Protein 4WCT (pdb70)

CATH classification: 3.50.50.60 (+1 more: 3.30.9.10)

Radius of gyration: 37.9 Å; Cα contacts (8 Å, |Δi|>4): 2194; chains: 2; bounding box: 58×52×128 Å

Nearest PDB structures (foldseek):
  4wct-assembly1_A  TM=1.002E+00  e=1.150E-101  Aspergillus fumigatus
  5oc3-assembly2_B  TM=9.997E-01  e=1.080E-97  Aspergillus fumigatus
  5oc2-assembly2_B  TM=9.961E-01  e=3.049E-93  Aspergillus fumigatus
  3dje-assembly1_A  TM=9.618E-01  e=8.757E-66  Aspergillus fumigatus
  3djd-assembly1_A  TM=9.770E-01  e=1.778E-64  Aspergillus fumigatus

Structure (mmCIF, N/CA/C/O backbone):
data_4WCT
#
_entry.id   4WCT
#
_cell.length_a   70.396
_cell.length_b   83.100
_cell.length_c   176.815
_cell.angle_alpha   90.00
_cell.angle_beta   90.00
_cell.angle_gamma   90.00
#
_symmetry.space_group_name_H-M   'P 21 21 21'
#
loop_
_entity.id
_entity.type
_entity.pdbx_description
1 polymer 'Fructosyl amine:oxygen oxidoreductase'
2 non-polymer 'FLAVIN-ADENINE DINUCLEOTIDE'
3 water water
#
loop_
_atom_site.group_PDB
_atom_site.id
_atom_site.type_symbol
_atom_site.label_atom_id
_atom_site.label_alt_id
_atom_site.label_comp_id
_atom_site.label_asym_id
_atom_site.label_entity_id
_atom_site.label_seq_id
_atom_site.pdbx_PDB_ins_code
_atom_site.Cartn_x
_atom_site.Cartn_y
_atom_site.Cartn_z
_atom_site.occupancy
_atom_site.B_iso_or_equiv
_atom_site.auth_seq_id
_atom_site.auth_comp_id
_atom_site.auth_asym_id
_atom_site.auth_atom_id
_atom_site.pdbx_PDB_model_num
ATOM 1 N N . ALA A 1 18 ? -6.974 24.104 -2.562 1.00 78.21 2 ALA A N 1
ATOM 2 C CA . ALA A 1 18 ? -8.177 24.819 -3.075 1.00 86.03 2 ALA A CA 1
ATOM 3 C C . ALA A 1 18 ? -8.981 23.929 -4.030 1.00 79.94 2 ALA A C 1
ATOM 4 O O . ALA A 1 18 ? -10.009 23.373 -3.635 1.00 75.95 2 ALA A O 1
ATOM 6 N N . PRO A 1 19 ? -8.500 23.762 -5.280 1.00 69.34 3 PRO A N 1
ATOM 7 C CA . PRO A 1 19 ? -9.318 23.089 -6.295 1.00 54.35 3 PRO A CA 1
ATOM 8 C C . PRO A 1 19 ? -9.505 21.591 -6.016 1.00 43.79 3 PRO A C 1
ATOM 9 O O . PRO A 1 19 ? -8.725 20.996 -5.268 1.00 47.44 3 PRO A O 1
ATOM 13 N N . SER A 1 20 ? -10.562 21.010 -6.577 1.00 44.69 4 SER A N 1
ATOM 14 C CA . SER A 1 20 ? -10.744 19.561 -6.584 1.00 39.37 4 SER A CA 1
ATOM 15 C C . SER A 1 20 ? -9.457 18.866 -7.044 1.00 43.47 4 SER A C 1
ATOM 16 O O . SER A 1 20 ? -8.696 19.430 -7.835 1.00 35.55 4 SER A O 1
ATOM 19 N N . ILE A 1 21 ? -9.227 17.634 -6.585 1.00 32.01 5 ILE A N 1
ATOM 20 C CA . ILE A 1 21 ? -8.051 16.884 -7.024 1.00 35.75 5 ILE A CA 1
ATOM 21 C C . ILE A 1 21 ? -8.209 16.447 -8.484 1.00 31.56 5 ILE A C 1
ATOM 22 O O . ILE A 1 21 ? -9.186 15.778 -8.848 1.00 31.60 5 ILE A O 1
ATOM 27 N N . LEU A 1 22 ? -7.209 16.756 -9.308 1.00 25.37 6 LEU A N 1
ATOM 28 C CA . LEU A 1 22 ? -7.308 16.461 -10.735 1.00 25.71 6 LEU A CA 1
ATOM 29 C C . LEU A 1 22 ? -7.062 14.970 -10.996 1.00 24.60 6 LEU A C 1
ATOM 30 O O . LEU A 1 22 ? -6.082 14.398 -10.528 1.00 33.78 6 LEU A O 1
ATOM 35 N N . SER A 1 23 ? -7.919 14.398 -11.822 1.00 23.32 7 SER A N 1
ATOM 36 C CA . SER A 1 23 ? -7.766 13.050 -12.328 1.00 25.60 7 SER A CA 1
ATOM 37 C C . SER A 1 23 ? -8.399 12.995 -13.701 1.00 24.40 7 SER A C 1
ATOM 38 O O . SER A 1 23 ? -9.120 13.913 -14.101 1.00 21.32 7 SER A O 1
ATOM 41 N N . THR A 1 24 ? -8.245 11.867 -14.376 1.00 23.89 8 THR A N 1
ATOM 42 C CA . THR A 1 24 ? -8.855 11.696 -15.675 1.00 24.30 8 THR A CA 1
ATOM 43 C C . THR A 1 24 ? -10.375 11.596 -15.618 1.00 25.22 8 THR A C 1
ATOM 44 O O . THR A 1 24 ? -11.055 11.688 -16.643 1.00 22.63 8 THR A O 1
ATOM 48 N N . GLU A 1 25 ? -10.924 11.428 -14.420 1.00 25.34 9 GLU A N 1
ATOM 49 C CA . GLU A 1 25 ? -12.363 11.463 -14.259 1.00 23.94 9 GLU A CA 1
ATOM 50 C C . GLU A 1 25 ? -12.917 12.877 -14.029 1.00 24.27 9 GLU A C 1
ATOM 51 O O . GLU A 1 25 ? -14.136 13.062 -14.057 1.00 25.69 9 GLU A O 1
ATOM 57 N N . SER A 1 26 ? -12.032 13.850 -13.838 1.00 21.57 10 SER A N 1
ATOM 58 C CA . SER A 1 26 ? -12.431 15.246 -13.601 1.00 23.70 10 SER A CA 1
ATOM 59 C C . SER A 1 26 ? -13.133 15.797 -14.848 1.00 20.40 10 SER A C 1
ATOM 60 O O . SER A 1 26 ? -12.598 15.688 -15.960 1.00 20.78 10 SER A O 1
ATOM 63 N N . SER A 1 27 ? -14.258 16.486 -14.660 1.00 20.16 11 SER A N 1
ATOM 64 C CA . SER A 1 27 ? -14.929 17.168 -15.760 1.00 16.97 11 SER A CA 1
ATOM 65 C C . SER A 1 27 ? -14.139 18.420 -16.159 1.00 17.54 11 SER A C 1
ATOM 66 O O . SER A 1 27 ? -13.566 19.109 -15.304 1.00 15.44 11 SER A O 1
ATOM 69 N N . ILE A 1 28 ? -13.928 18.535 -17.471 1.00 14.26 12 ILE A N 1
ATOM 70 C CA . ILE A 1 28 ? -13.214 19.647 -18.066 1.00 13.39 12 ILE A CA 1
ATOM 71 C C . ILE A 1 28 ? -14.071 20.362 -19.095 1.00 13.52 12 ILE A C 1
ATOM 72 O O . ILE A 1 28 ? -14.730 19.712 -19.912 1.00 13.69 12 ILE A O 1
ATOM 77 N N . ILE A 1 29 ? -14.016 21.697 -19.074 1.00 11.28 13 ILE A N 1
ATOM 78 C CA . ILE A 1 29 ? -14.617 22.533 -20.129 1.00 13.93 13 ILE A CA 1
ATOM 79 C C . ILE A 1 29 ? -13.503 23.296 -20.834 1.00 11.80 13 ILE A C 1
ATOM 80 O O . ILE A 1 29 ? -12.573 23.774 -20.188 1.00 12.06 13 ILE A O 1
ATOM 85 N N . VAL A 1 30 ? -13.507 23.213 -22.160 1.00 10.18 14 VAL A N 1
ATOM 86 C CA . VAL A 1 30 ? -12.586 23.995 -22.993 1.00 9.95 14 VAL A CA 1
ATOM 87 C C . VAL A 1 30 ? -13.401 25.026 -23.708 1.00 9.12 14 VAL A C 1
ATOM 88 O O . VAL A 1 30 ? -14.394 24.696 -24.374 1.00 8.70 14 VAL A O 1
ATOM 92 N N . ILE A 1 31 ? -13.063 26.294 -23.488 1.00 9.35 15 ILE A N 1
ATOM 93 C CA . ILE A 1 31 ? -13.731 27.390 -24.139 1.00 9.15 15 ILE A CA 1
ATOM 94 C C . ILE A 1 31 ? -12.917 27.779 -25.377 1.00 9.13 15 ILE A C 1
ATOM 95 O O . ILE A 1 31 ? -11.819 28.350 -25.279 1.00 9.21 15 ILE A O 1
ATOM 100 N N . GLY A 1 32 ? -13.517 27.524 -26.527 1.00 8.82 16 GLY A N 1
ATOM 101 C CA . GLY A 1 32 ? -12.921 27.785 -27.835 1.00 8.06 16 GLY A CA 1
ATOM 102 C C . GLY A 1 32 ? -12.436 26.510 -28.531 1.00 8.82 16 GLY A C 1
ATOM 103 O O . GLY A 1 32 ? -11.486 25.843 -28.077 1.00 9.90 16 GLY A O 1
ATOM 104 N N . ALA A 1 33 ? -13.110 26.177 -29.599 1.00 8.36 17 ALA A N 1
ATOM 105 C CA . ALA A 1 33 ? -12.796 24.994 -30.460 1.00 9.82 17 ALA A CA 1
ATOM 106 C C . ALA A 1 33 ? -12.022 25.443 -31.706 1.00 10.34 17 ALA A C 1
ATOM 107 O O . ALA A 1 33 ? -12.395 25.136 -32.853 1.00 11.96 17 ALA A O 1
ATOM 109 N N . GLY A 1 34 ? -10.977 26.233 -31.473 1.00 10.63 18 GLY A N 1
ATOM 110 C CA . GLY A 1 34 ? -10.100 26.703 -32.554 1.00 10.56 18 GLY A CA 1
ATOM 111 C C . GLY A 1 34 ? -8.808 25.923 -32.624 1.00 9.96 18 GLY A C 1
ATOM 112 O O . GLY A 1 34 ? -8.751 24.727 -32.281 1.00 9.54 18 GLY A O 1
ATOM 113 N N . THR A 1 35 ? -7.751 26.616 -33.021 1.00 8.20 19 THR A N 1
ATOM 114 C CA . THR A 1 35 ? -6.429 26.004 -33.207 1.00 8.47 19 THR A CA 1
ATOM 115 C C . THR A 1 35 ? -5.983 25.271 -31.960 1.00 9.28 19 THR A C 1
ATOM 116 O O . THR A 1 35 ? -5.707 24.055 -31.996 1.00 10.27 19 THR A O 1
ATOM 120 N N . TRP A 1 36 ? -5.996 25.985 -30.836 1.00 7.44 20 TRP A N 1
ATOM 121 C CA . TRP A 1 36 ? -5.478 25.451 -29.594 1.00 6.91 20 TRP A CA 1
ATOM 122 C C . TRP A 1 36 ? -6.487 24.627 -28.799 1.00 7.87 20 TRP A C 1
ATOM 123 O O . TRP A 1 36 ? -6.124 23.604 -28.197 1.00 9.30 20 TRP A O 1
ATOM 134 N N . GLY A 1 37 ? -7.766 24.983 -28.945 1.00 7.76 21 GLY A N 1
ATOM 135 C CA . GLY A 1 37 ? -8.849 24.265 -28.300 1.00 8.59 21 GLY A CA 1
ATOM 136 C C . GLY A 1 37 ? -9.041 22.883 -28.855 1.00 8.77 21 GLY A C 1
ATOM 137 O O . GLY A 1 37 ? -9.183 21.928 -28.088 1.00 9.90 21 GLY A O 1
ATOM 138 N N . CYS A 1 38 ? -8.960 22.729 -30.173 1.00 9.12 22 CYS A N 1
ATOM 139 C CA . CYS A 1 38 ? -9.092 21.404 -30.757 1.00 9.27 22 CYS A CA 1
ATOM 140 C C . CYS A 1 38 ? -7.872 20.570 -30.441 1.00 9.83 22 CYS A C 1
ATOM 141 O O . CYS A 1 38 ? -8.010 19.373 -30.194 1.00 9.80 22 CYS A O 1
ATOM 144 N N . SER A 1 39 ? -6.682 21.176 -30.450 1.00 9.16 23 SER A N 1
ATOM 145 C CA . SER A 1 39 ? -5.482 20.435 -30.085 1.00 8.49 23 SER A CA 1
ATOM 146 C C . SER A 1 39 ? -5.600 19.950 -28.650 1.00 8.95 23 SER A C 1
ATOM 147 O O . SER A 1 39 ? -5.251 18.807 -28.335 1.00 9.83 23 SER A O 1
ATOM 150 N N . THR A 1 40 ? -6.021 20.846 -27.754 1.00 8.38 24 THR A N 1
ATOM 151 C CA . THR A 1 40 ? -6.182 20.504 -26.343 1.00 8.80 24 THR A CA 1
ATOM 152 C C . THR A 1 40 ? -7.206 19.372 -26.159 1.00 8.79 24 THR A C 1
ATOM 153 O O . THR A 1 40 ? -6.921 18.379 -25.477 1.00 9.77 24 THR A O 1
ATOM 157 N N . ALA A 1 41 ? -8.313 19.428 -26.886 1.00 8.46 25 ALA A N 1
ATOM 158 C CA . ALA A 1 41 ? -9.357 18.407 -26.748 1.00 10.29 25 ALA A CA 1
ATOM 159 C C . ALA A 1 41 ? -8.775 17.045 -27.155 1.00 9.86 25 ALA A C 1
ATOM 160 O O . ALA A 1 41 ? -8.990 16.026 -26.487 1.00 9.90 25 ALA A O 1
ATOM 162 N N . LEU A 1 42 ? -8.057 17.031 -28.259 1.00 9.22 26 LEU A N 1
ATOM 163 C CA . LEU A 1 42 ? -7.438 15.796 -28.740 1.00 10.33 26 LEU A CA 1
ATOM 164 C C . LEU A 1 42 ? -6.447 15.219 -27.746 1.00 10.47 26 LEU A C 1
ATOM 165 O O . LEU A 1 42 ? -6.500 14.024 -27.427 1.00 10.71 26 LEU A O 1
ATOM 170 N N . HIS A 1 43 ? -5.569 16.052 -27.207 1.00 9.09 27 HIS A N 1
ATOM 171 C CA . HIS A 1 43 ? -4.565 15.571 -26.255 1.00 9.40 27 HIS A CA 1
ATOM 172 C C . HIS A 1 43 ? -5.193 15.093 -24.947 1.00 11.16 27 HIS A C 1
ATOM 173 O O . HIS A 1 43 ? -4.787 14.054 -24.428 1.00 11.39 27 HIS A O 1
ATOM 180 N N . LEU A 1 44 ? -6.250 15.762 -24.488 1.00 9.79 28 LEU A N 1
ATOM 181 C CA . LEU A 1 44 ? -6.931 15.314 -23.254 1.00 10.66 28 LEU A CA 1
ATOM 182 C C . LEU A 1 44 ? -7.604 13.957 -23.503 1.00 11.83 28 LEU A C 1
ATOM 183 O O . LEU A 1 44 ? -7.440 13.029 -22.701 1.00 12.12 28 LEU A O 1
ATOM 188 N N . ALA A 1 45 ? -8.249 13.808 -24.649 1.00 10.92 29 ALA A N 1
ATOM 189 C CA . ALA A 1 45 ? -8.824 12.499 -25.009 1.00 11.92 29 ALA A CA 1
ATOM 190 C C . ALA A 1 45 ? -7.787 11.390 -25.076 1.00 12.44 29 ALA A C 1
ATOM 191 O O . ALA A 1 45 ? -7.992 10.276 -24.541 1.00 12.23 29 ALA A O 1
ATOM 193 N N . ARG A 1 46 ? -6.653 11.669 -25.690 1.00 11.89 30 ARG A N 1
ATOM 194 C CA . ARG A 1 46 ? -5.587 10.673 -25.785 1.00 12.86 30 ARG A CA 1
ATOM 195 C C . ARG A 1 46 ? -5.045 10.300 -24.413 1.00 13.27 30 ARG A C 1
ATOM 196 O O . ARG A 1 46 ? -4.580 9.175 -24.227 1.00 16.23 30 ARG A O 1
ATOM 204 N N . ARG A 1 47 ? -5.040 11.248 -23.485 1.00 13.46 31 ARG A N 1
ATOM 205 C CA . ARG A 1 47 ? -4.552 11.016 -22.132 1.00 13.51 31 ARG A CA 1
ATOM 206 C C . ARG A 1 47 ? -5.580 10.307 -21.251 1.00 16.58 31 ARG A C 1
ATOM 207 O O . ARG A 1 47 ? -5.293 10.041 -20.078 1.00 17.83 31 ARG A O 1
ATOM 215 N N . GLY A 1 48 ? -6.770 10.081 -21.783 1.00 13.90 32 GLY A N 1
ATOM 216 C CA . GLY A 1 48 ? -7.797 9.277 -21.106 1.00 16.52 32 GLY A CA 1
ATOM 217 C C . GLY A 1 48 ? -8.794 10.080 -20.280 1.00 16.06 32 GLY A C 1
ATOM 218 O O . GLY A 1 48 ? -9.456 9.534 -19.374 1.00 16.89 32 GLY A O 1
ATOM 219 N N . TYR A 1 49 ? -8.843 11.397 -20.500 1.00 15.54 33 TYR A N 1
ATOM 220 C CA . TYR A 1 49 ? -9.852 12.220 -19.872 1.00 15.08 33 TYR A CA 1
ATOM 221 C C . TYR A 1 49 ? -11.184 11.974 -20.527 1.00 16.52 33 TYR A C 1
ATOM 222 O O . TYR A 1 49 ? -11.357 12.221 -21.721 1.00 18.62 33 TYR A O 1
ATOM 231 N N . LYS A 1 50 ? -12.121 11.427 -19.758 1.00 15.97 34 LYS A N 1
ATOM 232 C CA . LYS A 1 50 ? -13.355 10.883 -20.286 1.00 20.08 34 LYS A CA 1
ATOM 233 C C . LYS A 1 50 ? -14.488 11.883 -20.341 1.00 17.72 34 LYS A C 1
ATOM 234 O O . LYS A 1 50 ? -15.475 11.646 -21.017 1.00 20.09 34 LYS A O 1
ATOM 240 N N . ASP A 1 51 ? -14.319 13.033 -19.690 1.00 16.60 35 ASP A N 1
ATOM 241 C CA . ASP A 1 51 ? -15.414 13.999 -19.543 1.00 15.32 35 ASP A CA 1
ATOM 242 C C . ASP A 1 51 ? -14.967 15.390 -19.939 1.00 15.04 35 ASP A C 1
ATOM 243 O O . ASP A 1 51 ? -14.578 16.205 -19.096 1.00 15.84 35 ASP A O 1
ATOM 248 N N . VAL A 1 52 ? -14.866 15.582 -21.249 1.00 13.07 36 VAL A N 1
ATOM 249 C CA . VAL A 1 52 ? -14.402 16.873 -21.784 1.00 13.26 36 VAL A CA 1
ATOM 250 C C . VAL A 1 52 ? -15.502 17.443 -22.667 1.00 11.29 36 VAL A C 1
ATOM 251 O O . VAL A 1 52 ? -16.014 16.766 -23.561 1.00 12.79 36 VAL A O 1
ATOM 255 N N . THR A 1 53 ? -15.809 18.731 -22.474 1.00 11.32 37 THR A N 1
ATOM 256 C CA . THR A 1 53 ? -16.806 19.436 -23.252 1.00 11.11 37 THR A CA 1
ATOM 257 C C . THR A 1 53 ? -16.161 20.718 -23.787 1.00 12.33 37 THR A C 1
ATOM 258 O O . THR A 1 53 ? -15.552 21.435 -23.018 1.00 13.07 37 THR A O 1
ATOM 262 N N . VAL A 1 54 ? -16.278 20.926 -25.100 1.00 10.24 38 VAL A N 1
ATOM 263 C CA . VAL A 1 54 ? -15.727 22.080 -25.779 1.00 10.17 38 VAL A CA 1
ATOM 264 C C . VAL A 1 54 ? -16.847 22.984 -26.253 1.00 11.32 38 VAL A C 1
ATOM 265 O O . VAL A 1 54 ? -17.792 22.512 -26.872 1.00 12.55 38 VAL A O 1
ATOM 269 N N . LEU A 1 55 ? -16.780 24.261 -25.883 1.00 9.59 39 LEU A N 1
ATOM 270 C CA . LEU A 1 55 ? -17.820 25.225 -26.229 1.00 9.81 39 LEU A CA 1
ATOM 271 C C . LEU A 1 55 ? -17.298 26.226 -27.270 1.00 10.09 39 LEU A C 1
ATOM 272 O O . LEU A 1 55 ? -16.220 26.770 -27.087 1.00 11.90 39 LEU A O 1
ATOM 277 N N . ASP A 1 56 ? -18.072 26.485 -28.309 1.00 9.12 40 ASP A N 1
ATOM 278 C CA . ASP A 1 56 ? -17.709 27.543 -29.292 1.00 8.74 40 ASP A CA 1
ATOM 279 C C . ASP A 1 56 ? -18.972 28.138 -29.858 1.00 8.59 40 ASP A C 1
ATOM 280 O O . ASP A 1 56 ? -19.908 27.404 -30.168 1.00 9.73 40 ASP A O 1
ATOM 285 N N . PRO A 1 57 ? -18.951 29.426 -30.188 1.00 9.16 41 PRO A N 1
ATOM 286 C CA . PRO A 1 57 ? -20.123 30.002 -30.831 1.00 9.14 41 PRO A CA 1
ATOM 287 C C . PRO A 1 57 ? -20.358 29.520 -32.251 1.00 11.14 41 PRO A C 1
ATOM 288 O O . PRO A 1 57 ? -21.442 29.747 -32.811 1.00 12.31 41 PRO A O 1
ATOM 292 N N . HIS A 1 58 ? -19.350 28.893 -32.849 1.00 10.57 42 HIS A N 1
ATOM 293 C CA . HIS A 1 58 ? -19.453 28.444 -34.216 1.00 10.91 42 HIS A CA 1
ATOM 294 C C . HIS A 1 58 ? -19.043 26.985 -34.321 1.00 10.59 42 HIS A C 1
ATOM 295 O O . HIS A 1 58 ? -18.091 26.556 -33.689 1.00 11.23 42 HIS A O 1
ATOM 302 N N . PRO A 1 59 ? -19.641 26.276 -35.263 1.00 11.95 43 PRO A N 1
ATOM 303 C CA . PRO A 1 59 ? -19.150 24.942 -35.577 1.00 15.03 43 PRO A CA 1
ATOM 304 C C . PRO A 1 59 ? -17.786 24.941 -36.229 1.00 14.45 43 PRO A C 1
ATOM 305 O O . PRO A 1 59 ? -17.404 25.941 -36.844 1.00 12.71 43 PRO A O 1
ATOM 309 N N . VAL A 1 60 ? -17.008 23.898 -35.952 1.00 11.84 44 VAL A N 1
ATOM 310 C CA . VAL A 1 60 ? -15.656 23.758 -36.516 1.00 12.14 44 VAL A CA 1
ATOM 311 C C . VAL A 1 60 ? -15.782 23.501 -38.011 1.00 12.47 44 VAL A C 1
ATOM 312 O O . VAL A 1 60 ? -16.598 22.672 -38.421 1.00 12.67 44 VAL A O 1
ATOM 316 N N . PRO A 1 61 ? -15.022 24.225 -38.856 1.00 11.51 45 PRO A N 1
ATOM 317 C CA . PRO A 1 61 ? -14.043 25.256 -38.526 1.00 11.77 45 PRO A CA 1
ATOM 318 C C . PRO A 1 61 ? -14.705 26.610 -38.342 1.00 9.49 45 PRO A C 1
ATOM 319 O O . PRO A 1 61 ? -15.508 27.044 -39.166 1.00 10.23 45 PRO A O 1
ATOM 323 N N . SER A 1 62 ? -14.467 27.225 -37.201 1.00 9.29 46 SER A N 1
ATOM 324 C CA . SER A 1 62 ? -15.093 28.517 -36.932 1.00 8.84 46 SER A CA 1
ATOM 325 C C . SER A 1 62 ? -14.649 29.552 -37.967 1.00 8.44 46 SER A C 1
ATOM 326 O O . SER A 1 62 ? -13.458 29.723 -38.192 1.00 9.81 46 SER A O 1
ATOM 329 N N . PRO A 1 63 ? -15.578 30.358 -38.478 1.00 9.19 47 PRO A N 1
ATOM 330 C CA . PRO A 1 63 ? -15.209 31.448 -39.398 1.00 9.44 47 PRO A CA 1
ATOM 331 C C . PRO A 1 63 ? -14.321 32.507 -38.767 1.00 9.31 47 PRO A C 1
ATOM 332 O O . PRO A 1 63 ? -13.587 33.203 -39.485 1.00 10.79 47 PRO A O 1
ATOM 336 N N . ILE A 1 64 ? -14.362 32.625 -37.450 1.00 9.40 48 ILE A N 1
ATOM 337 C CA . ILE A 1 64 ? -13.454 33.581 -36.763 1.00 8.95 48 ILE A CA 1
ATOM 338 C C . ILE A 1 64 ? -12.158 32.984 -36.162 1.00 8.38 48 ILE A C 1
ATOM 339 O O . ILE A 1 64 ? -11.334 33.717 -35.600 1.00 10.00 48 ILE A O 1
ATOM 344 N N . ALA A 1 65 ? -11.918 31.687 -36.342 1.00 7.18 49 ALA A N 1
ATOM 345 C CA . ALA A 1 65 ? -10.686 31.108 -35.851 1.00 7.68 49 ALA A CA 1
ATOM 346 C C . ALA A 1 65 ? -9.562 31.574 -36.760 1.00 7.03 49 ALA A C 1
ATOM 347 O O . ALA A 1 65 ? -9.653 31.464 -37.993 1.00 8.69 49 ALA A O 1
ATOM 349 N N . ALA A 1 66 ? -8.480 32.036 -36.141 1.00 7.48 50 ALA A N 1
ATOM 350 C CA . ALA A 1 66 ? -7.265 32.413 -36.894 1.00 8.09 50 ALA A CA 1
ATOM 351 C C . ALA A 1 66 ? -6.682 31.172 -37.568 1.00 8.10 50 ALA A C 1
ATOM 352 O O . ALA A 1 66 ? -6.116 31.272 -38.659 1.00 9.56 50 ALA A O 1
ATOM 354 N N . GLY A 1 67 ? -6.913 30.000 -36.974 1.00 8.38 51 GLY A N 1
ATOM 355 C CA . GLY A 1 67 ? -6.480 28.746 -37.599 1.00 9.35 51 GLY A CA 1
ATOM 356 C C . GLY A 1 67 ? -7.305 28.305 -38.793 1.00 11.22 51 GLY A C 1
ATOM 357 O O . GLY A 1 67 ? -6.937 27.351 -39.469 1.00 10.78 51 GLY A O 1
ATOM 358 N N . ASN A 1 68 ? -8.422 28.978 -39.085 1.00 8.63 52 ASN A N 1
ATOM 359 C CA . ASN A 1 68 ? -9.252 28.569 -40.218 1.00 7.85 52 ASN A CA 1
ATOM 360 C C . ASN A 1 68 ? -8.752 29.250 -41.481 1.00 8.49 52 ASN A C 1
ATOM 361 O O . ASN A 1 68 ? -9.249 30.310 -41.860 1.00 9.49 52 ASN A O 1
ATOM 366 N N . ASP A 1 69 ? -7.705 28.654 -42.050 1.00 9.03 53 ASP A N 1
ATOM 367 C CA . ASP A 1 69 ? -6.991 29.239 -43.156 1.00 10.46 53 ASP A CA 1
ATOM 368 C C . ASP A 1 69 ? -6.472 28.079 -44.001 1.00 9.96 53 ASP A C 1
ATOM 369 O O . ASP A 1 69 ? -5.983 27.067 -43.463 1.00 11.32 53 ASP A O 1
ATOM 374 N N . ILE A 1 70 ? -6.488 28.252 -45.318 1.00 9.53 54 ILE A N 1
ATOM 375 C CA . ILE A 1 70 ? -5.988 27.201 -46.208 1.00 9.48 54 ILE A CA 1
ATOM 376 C C . ILE A 1 70 ? -4.485 26.953 -46.078 1.00 9.59 54 ILE A C 1
ATOM 377 O O . ILE A 1 70 ? -3.992 25.870 -46.377 1.00 9.39 54 ILE A O 1
ATOM 382 N N . ASN A 1 71 ? -3.756 27.892 -45.499 1.00 7.80 55 ASN A N 1
ATOM 383 C CA . ASN A 1 71 ? -2.369 27.642 -45.204 1.00 7.90 55 ASN A CA 1
ATOM 384 C C . ASN A 1 71 ? -1.858 28.563 -44.119 1.00 8.91 55 ASN A C 1
ATOM 385 O O . ASN A 1 71 ? -2.415 29.657 -43.918 1.00 9.54 55 ASN A O 1
ATOM 390 N N . LYS A 1 72 ? -0.809 28.111 -43.449 1.00 7.19 56 LYS A N 1
ATOM 391 C CA . LYS A 1 72 ? -0.011 28.907 -42.511 1.00 7.50 56 LYS A CA 1
ATOM 392 C C . LYS A 1 72 ? 1.439 28.427 -42.636 1.00 8.18 56 LYS A C 1
ATOM 393 O O . LYS A 1 72 ? 1.726 27.322 -43.129 1.00 7.80 56 LYS A O 1
ATOM 399 N N . ILE A 1 73 ? 2.347 29.264 -42.168 1.00 7.99 57 ILE A N 1
ATOM 400 C CA . ILE A 1 73 ? 3.781 28.966 -42.185 1.00 8.01 57 ILE A CA 1
ATOM 401 C C . ILE A 1 73 ? 4.145 28.126 -40.975 1.00 8.24 57 ILE A C 1
ATOM 402 O O . ILE A 1 73 ? 3.698 28.410 -39.870 1.00 7.65 57 ILE A O 1
ATOM 407 N N . MET A 1 74 ? 4.957 27.091 -41.190 1.00 9.16 58 MET A N 1
ATOM 408 C CA . MET A 1 74 ? 5.615 26.326 -40.132 1.00 9.52 58 MET A CA 1
ATOM 409 C C . MET A 1 74 ? 7.134 26.516 -40.302 1.00 10.60 58 MET A C 1
ATOM 410 O O . MET A 1 74 ? 7.683 26.310 -41.382 1.00 10.07 58 MET A O 1
ATOM 415 N N . GLU A 1 75 ? 7.812 26.844 -39.211 1.00 11.19 59 GLU A N 1
ATOM 416 C CA . GLU A 1 75 ? 9.267 26.930 -39.223 1.00 13.32 59 GLU A CA 1
ATOM 417 C C . GLU A 1 75 ? 9.799 26.558 -37.857 1.00 13.17 59 GLU A C 1
ATOM 418 O O . GLU A 1 75 ? 9.309 27.037 -36.826 1.00 13.46 59 GLU A O 1
ATOM 424 N N . HIS A 1 76 ? 10.861 25.772 -37.862 1.00 12.02 60 HIS A N 1
ATOM 425 C CA . HIS A 1 76 ? 11.612 25.464 -36.673 1.00 12.22 60 HIS A CA 1
ATOM 426 C C . HIS A 1 76 ? 13.100 25.794 -36.917 1.00 14.94 60 HIS A C 1
ATOM 427 O O . HIS A 1 76 ? 13.696 25.328 -37.891 1.00 16.96 60 HIS A O 1
ATOM 434 N N . SER A 1 77 ? 13.705 26.512 -35.977 1.00 13.21 61 SER A N 1
ATOM 435 C CA . SER A 1 77 ? 15.143 26.811 -36.016 1.00 16.79 61 SER A CA 1
ATOM 436 C C . SER A 1 77 ? 15.794 26.439 -34.685 1.00 18.87 61 SER A C 1
ATOM 437 O O . SER A 1 77 ? 15.304 26.787 -33.615 1.00 18.77 61 SER A O 1
ATOM 440 N N . GLU A 1 78 ? 16.864 25.659 -34.764 1.00 17.10 62 GLU A N 1
ATOM 441 C CA . GLU A 1 78 ? 17.712 25.461 -33.605 1.00 19.30 62 GLU A CA 1
ATOM 442 C C . GLU A 1 78 ? 18.652 26.678 -33.488 1.00 18.45 62 GLU A C 1
ATOM 443 O O . GLU A 1 78 ? 19.118 27.229 -34.489 1.00 20.86 62 GLU A O 1
ATOM 449 N N . LEU A 1 79 ? 18.946 27.065 -32.261 1.00 17.64 63 LEU A N 1
ATOM 450 C CA . LEU A 1 79 ? 19.675 28.284 -31.993 1.00 21.21 63 LEU A CA 1
ATOM 451 C C . LEU A 1 79 ? 21.062 27.897 -31.489 1.00 20.34 63 LEU A C 1
ATOM 452 O O . LEU A 1 79 ? 21.211 26.864 -30.833 1.00 23.54 63 LEU A O 1
ATOM 457 N N . LYS A 1 80 ? 22.071 28.684 -31.853 1.00 19.53 64 LYS A N 1
ATOM 458 C CA . LYS A 1 80 ? 23.429 28.448 -31.360 1.00 24.63 64 LYS A CA 1
ATOM 459 C C . LYS A 1 80 ? 23.518 28.813 -29.863 1.00 24.00 64 LYS A C 1
ATOM 460 O O . LYS A 1 80 ? 22.988 29.837 -29.435 1.00 24.39 64 LYS A O 1
ATOM 466 N N . ASP A 1 81 ? 24.370 28.120 -29.118 1.00 39.57 65 ASP A N 1
ATOM 467 C CA . ASP A 1 81 ? 24.720 28.589 -27.763 1.00 41.79 65 ASP A CA 1
ATOM 468 C C . ASP A 1 81 ? 25.187 30.043 -27.775 1.00 41.67 65 ASP A C 1
ATOM 469 O O . ASP A 1 81 ? 26.077 30.407 -28.547 1.00 43.16 65 ASP A O 1
ATOM 474 N N . GLY A 1 82 ? 24.588 30.870 -26.921 1.00 34.95 66 GLY A N 1
ATOM 475 C CA . GLY A 1 82 ? 25.033 32.261 -26.752 1.00 33.77 66 GLY A CA 1
ATOM 476 C C . GLY A 1 82 ? 24.228 33.221 -27.601 1.00 34.53 66 GLY A C 1
ATOM 477 O O . GLY A 1 82 ? 24.230 34.445 -27.374 1.00 29.67 66 GLY A O 1
ATOM 478 N N . SER A 1 83 ? 23.473 32.655 -28.540 1.00 29.57 67 SER A N 1
ATOM 479 C CA . SER A 1 83 ? 22.652 33.444 -29.437 1.00 34.45 67 SER A CA 1
ATOM 480 C C . SER A 1 83 ? 21.181 33.317 -29.072 1.00 26.56 67 SER A C 1
ATOM 481 O O . SER A 1 83 ? 20.333 33.903 -29.743 1.00 28.53 67 SER A O 1
ATOM 484 N N . SER A 1 84 ? 20.878 32.438 -28.120 1.00 27.29 68 SER A N 1
ATOM 485 C CA . SER A 1 84 ? 19.520 32.324 -27.576 1.00 25.55 68 SER A CA 1
ATOM 486 C C . SER A 1 84 ? 19.330 33.174 -26.315 1.00 24.75 68 SER A C 1
ATOM 487 O O . SER A 1 84 ? 20.294 33.509 -25.622 1.00 21.14 68 SER A O 1
ATOM 490 N N . ASP A 1 85 ? 18.111 33.659 -26.103 1.00 22.27 69 ASP A N 1
ATOM 491 C CA . ASP A 1 85 ? 17.712 34.020 -24.756 1.00 22.13 69 ASP A CA 1
ATOM 492 C C . ASP A 1 85 ? 16.590 33.100 -24.304 1.00 21.25 69 ASP A C 1
ATOM 493 O O . ASP A 1 85 ? 16.194 32.198 -25.054 1.00 17.25 69 ASP A O 1
ATOM 498 N N . PRO A 1 86 ? 16.259 33.146 -23.014 1.00 19.64 70 PRO A N 1
ATOM 499 C CA . PRO A 1 86 ? 15.297 32.157 -22.557 1.00 17.96 70 PRO A CA 1
ATOM 500 C C . PRO A 1 86 ? 13.998 32.135 -23.383 1.00 16.03 70 PRO A C 1
ATOM 501 O O . PRO A 1 86 ? 13.384 31.067 -23.530 1.00 15.09 70 PRO A O 1
ATOM 505 N N . ARG A 1 87 ? 13.550 33.306 -23.832 1.00 14.65 71 ARG A N 1
ATOM 506 C CA . ARG A 1 87 ? 12.332 33.394 -24.614 1.00 14.72 71 ARG A CA 1
ATOM 507 C C . ARG A 1 87 ? 12.460 32.680 -25.966 1.00 13.47 71 ARG A C 1
ATOM 508 O O . ARG A 1 87 ? 11.567 31.923 -26.368 1.00 13.83 71 ARG A O 1
ATOM 516 N N . SER A 1 88 ? 13.530 32.937 -26.698 1.00 12.77 72 SER A N 1
ATOM 517 C CA . SER A 1 88 ? 13.715 32.266 -27.981 1.00 15.58 72 SER A CA 1
ATOM 518 C C . SER A 1 88 ? 14.027 30.775 -27.820 1.00 16.44 72 SER A C 1
ATOM 519 O O . SER A 1 88 ? 13.649 29.946 -28.669 1.00 13.78 72 SER A O 1
ATOM 522 N N . ALA A 1 89 ? 14.713 30.410 -26.740 1.00 12.98 73 ALA A N 1
ATOM 523 C CA . ALA A 1 89 ? 14.904 29.014 -26.420 1.00 13.63 73 ALA A CA 1
ATOM 524 C C . ALA A 1 89 ? 13.603 28.282 -26.132 1.00 13.20 73 ALA A C 1
ATOM 525 O O . ALA A 1 89 ? 13.423 27.129 -26.573 1.00 14.07 73 ALA A O 1
ATOM 527 N N . ALA A 1 90 ? 12.694 28.923 -25.398 1.00 11.26 74 ALA A N 1
ATOM 528 C CA . ALA A 1 90 ? 11.371 28.378 -25.231 1.00 11.06 74 ALA A CA 1
ATOM 529 C C . ALA A 1 90 ? 10.646 28.228 -26.570 1.00 10.74 74 ALA A C 1
ATOM 530 O O . ALA A 1 90 ? 10.008 27.219 -26.831 1.00 11.36 74 ALA A O 1
ATOM 532 N N . PHE A 1 91 ? 10.723 29.243 -27.421 1.00 10.96 75 PHE A N 1
ATOM 533 C CA . PHE A 1 91 ? 10.047 29.154 -28.704 1.00 12.32 75 PHE A CA 1
ATOM 534 C C . PHE A 1 91 ? 10.552 27.957 -29.518 1.00 10.28 75 PHE A C 1
ATOM 535 O O . PHE A 1 91 ? 9.751 27.213 -30.103 1.00 9.84 75 PHE A O 1
ATOM 543 N N . SER A 1 92 ? 11.864 27.748 -29.511 1.00 10.75 76 SER A N 1
ATOM 544 C CA A SER A 1 92 ? 12.470 26.640 -30.241 0.50 12.65 76 SER A CA 1
ATOM 545 C CA B SER A 1 92 ? 12.500 26.649 -30.230 0.50 11.51 76 SER A CA 1
ATOM 546 C C . SER A 1 92 ? 12.063 25.306 -29.643 1.00 11.07 76 SER A C 1
ATOM 547 O O . SER A 1 92 ? 11.922 24.319 -30.367 1.00 9.96 76 SER A O 1
ATOM 552 N N . THR A 1 93 ? 11.827 25.285 -28.331 1.00 9.62 77 THR A N 1
ATOM 553 C CA . THR A 1 93 ? 11.267 24.081 -27.687 1.00 10.92 77 THR A CA 1
ATOM 554 C C . THR A 1 93 ? 9.863 23.756 -28.205 1.00 11.75 77 THR A C 1
ATOM 555 O O . THR A 1 93 ? 9.578 22.606 -28.606 1.00 11.31 77 THR A O 1
ATOM 559 N N . PHE A 1 94 ? 9.027 24.786 -28.314 1.00 9.68 78 PHE A N 1
ATOM 560 C CA . PHE A 1 94 ? 7.690 24.615 -28.911 1.00 9.42 78 PHE A CA 1
ATOM 561 C C . PHE A 1 94 ? 7.787 24.130 -30.356 1.00 9.18 78 PHE A C 1
ATOM 562 O O . PHE A 1 94 ? 7.141 23.148 -30.728 1.00 10.70 78 PHE A O 1
ATOM 570 N N . THR A 1 95 ? 8.575 24.809 -31.179 1.00 9.09 79 THR A N 1
ATOM 571 C CA . THR A 1 95 ? 8.634 24.443 -32.624 1.00 8.73 79 THR A CA 1
ATOM 572 C C . THR A 1 95 ? 9.352 23.129 -32.912 1.00 10.17 79 THR A C 1
ATOM 573 O O . THR A 1 95 ? 9.038 22.450 -33.872 1.00 10.69 79 THR A O 1
ATOM 577 N N . ARG A 1 96 ? 10.292 22.761 -32.060 1.00 9.70 80 ARG A N 1
ATOM 578 C CA . ARG A 1 96 ? 10.943 21.469 -32.193 1.00 9.44 80 ARG A CA 1
ATOM 579 C C . ARG A 1 96 ? 9.924 20.364 -32.074 1.00 10.64 80 ARG A C 1
ATOM 580 O O . ARG A 1 96 ? 9.899 19.415 -32.888 1.00 11.16 80 ARG A O 1
ATOM 588 N N . ALA A 1 97 ? 9.132 20.435 -31.014 1.00 9.15 81 ALA A N 1
ATOM 589 C CA . ALA A 1 97 ? 8.075 19.454 -30.789 1.00 11.59 81 ALA A CA 1
ATOM 590 C C . ALA A 1 97 ? 7.061 19.476 -31.930 1.00 11.45 81 ALA A C 1
ATOM 591 O O . ALA A 1 97 ? 6.571 18.429 -32.388 1.00 10.71 81 ALA A O 1
ATOM 593 N N . ALA A 1 98 ? 6.712 20.672 -32.381 1.00 9.87 82 ALA A N 1
ATOM 594 C CA . ALA A 1 98 ? 5.705 20.791 -33.415 1.00 8.98 82 ALA A CA 1
ATOM 595 C C . ALA A 1 98 ? 6.210 20.144 -34.692 1.00 9.07 82 ALA A C 1
ATOM 596 O O . ALA A 1 98 ? 5.456 19.451 -35.368 1.00 10.35 82 ALA A O 1
ATOM 598 N N . LEU A 1 99 ? 7.458 20.418 -35.064 1.00 10.40 83 LEU A N 1
ATOM 599 C CA . LEU A 1 99 ? 7.998 19.889 -36.306 1.00 9.93 83 LEU A CA 1
ATOM 600 C C . LEU A 1 99 ? 7.943 18.362 -36.273 1.00 10.20 83 LEU A C 1
ATOM 601 O O . LEU A 1 99 ? 7.585 17.699 -37.257 1.00 10.86 83 LEU A O 1
ATOM 606 N N . LYS A 1 100 ? 8.427 17.800 -35.182 1.00 10.56 84 LYS A N 1
ATOM 607 C CA . LYS A 1 100 ? 8.453 16.343 -35.033 1.00 13.65 84 LYS A CA 1
ATOM 608 C C . LYS A 1 100 ? 7.070 15.754 -35.222 1.00 12.44 84 LYS A C 1
ATOM 609 O O . LYS A 1 100 ? 6.874 14.753 -35.920 1.00 12.89 84 LYS A O 1
ATOM 615 N N . ALA A 1 101 ? 6.072 16.398 -34.647 1.00 10.45 85 ALA A N 1
ATOM 616 C CA . ALA A 1 101 ? 4.705 15.921 -34.738 1.00 9.27 85 ALA A CA 1
ATOM 617 C C . ALA A 1 101 ? 4.046 16.131 -36.107 1.00 9.93 85 ALA A C 1
ATOM 618 O O . ALA A 1 101 ? 3.324 15.261 -36.564 1.00 10.14 85 ALA A O 1
ATOM 620 N N . TRP A 1 102 ? 4.359 17.221 -36.806 1.00 8.17 86 TRP A N 1
ATOM 621 C CA . TRP A 1 102 ? 3.870 17.435 -38.145 1.00 7.98 86 TRP A CA 1
ATOM 622 C C . TRP A 1 102 ? 4.363 16.336 -39.060 1.00 9.02 86 TRP A C 1
ATOM 623 O O . TRP A 1 102 ? 3.765 16.097 -40.109 1.00 10.57 86 TRP A O 1
ATOM 634 N N . LYS A 1 103 ? 5.519 15.750 -38.731 1.00 9.66 87 LYS A N 1
ATOM 635 C CA . LYS A 1 103 ? 6.106 14.755 -39.596 1.00 9.55 87 LYS A CA 1
ATOM 636 C C . LYS A 1 103 ? 5.650 13.354 -39.212 1.00 11.62 87 LYS A C 1
ATOM 637 O O . LYS A 1 103 ? 6.010 12.378 -39.905 1.00 11.93 87 LYS A O 1
ATOM 643 N N . THR A 1 104 ? 4.942 13.204 -38.091 1.00 10.01 88 THR A N 1
ATOM 644 C CA A THR A 1 104 ? 4.715 11.870 -37.518 0.50 13.75 88 THR A CA 1
ATOM 645 C CA B THR A 1 104 ? 4.686 11.866 -37.601 0.50 11.35 88 THR A CA 1
ATOM 646 C C . THR A 1 104 ? 3.263 11.573 -37.112 1.00 11.75 88 THR A C 1
ATOM 647 O O . THR A 1 104 ? 2.770 10.452 -37.278 1.00 11.88 88 THR A O 1
ATOM 654 N N . ASP A 1 105 ? 2.610 12.521 -36.449 1.00 8.88 89 ASP A N 1
ATOM 655 C CA . ASP A 1 105 ? 1.291 12.237 -35.848 1.00 10.02 89 ASP A CA 1
ATOM 656 C C . ASP A 1 105 ? 0.257 12.036 -36.946 1.00 9.56 89 ASP A C 1
ATOM 657 O O . ASP A 1 105 ? 0.039 12.946 -37.764 1.00 8.84 89 ASP A O 1
ATOM 662 N N . PRO A 1 106 ? -0.436 10.875 -36.970 1.00 9.54 90 PRO A N 1
ATOM 663 C CA . PRO A 1 106 ? -1.351 10.601 -38.078 1.00 9.27 90 PRO A CA 1
ATOM 664 C C . PRO A 1 106 ? -2.471 11.648 -38.282 1.00 8.13 90 PRO A C 1
ATOM 665 O O . PRO A 1 106 ? -2.932 11.846 -39.402 1.00 9.43 90 PRO A O 1
ATOM 669 N N . VAL A 1 107 ? -2.843 12.357 -37.233 1.00 8.18 91 VAL A N 1
ATOM 670 C CA . VAL A 1 107 ? -3.886 13.345 -37.340 1.00 9.74 91 VAL A CA 1
ATOM 671 C C . VAL A 1 107 ? -3.386 14.582 -38.100 1.00 8.66 91 VAL A C 1
ATOM 672 O O . VAL A 1 107 ? -4.166 15.269 -38.768 1.00 9.03 91 VAL A O 1
ATOM 676 N N . PHE A 1 108 ? -2.088 14.873 -37.985 1.00 7.92 92 PHE A N 1
ATOM 677 C CA . PHE A 1 108 ? -1.532 16.133 -38.522 1.00 8.78 92 PHE A CA 1
ATOM 678 C C . PHE A 1 108 ? -0.634 15.965 -39.751 1.00 9.43 92 PHE A C 1
ATOM 679 O O . PHE A 1 108 ? -0.506 16.856 -40.577 1.00 8.59 92 PHE A O 1
ATOM 687 N N . GLN A 1 109 ? 0.043 14.837 -39.814 1.00 8.16 93 GLN A N 1
ATOM 688 C CA . GLN A 1 109 ? 1.061 14.587 -40.834 1.00 9.49 93 GLN A CA 1
ATOM 689 C C . GLN A 1 109 ? 0.637 14.761 -42.291 1.00 8.59 93 GLN A C 1
ATOM 690 O O . GLN A 1 109 ? 1.435 15.278 -43.094 1.00 9.82 93 GLN A O 1
ATOM 696 N N . PRO A 1 110 ? -0.632 14.494 -42.626 1.00 8.43 94 PRO A N 1
ATOM 697 C CA . PRO A 1 110 ? -1.019 14.689 -44.019 1.00 8.84 94 PRO A CA 1
ATOM 698 C C . PRO A 1 110 ? -1.036 16.141 -44.462 1.00 8.42 94 PRO A C 1
ATOM 699 O O . PRO A 1 110 ? -1.133 16.415 -45.670 1.00 10.60 94 PRO A O 1
ATOM 703 N N . TYR A 1 111 ? -0.999 17.053 -43.487 1.00 8.38 95 TYR A N 1
ATOM 704 C CA . TYR A 1 111 ? -1.274 18.467 -43.745 1.00 8.46 95 TYR A CA 1
ATOM 705 C C . TYR A 1 111 ? -0.020 19.345 -43.674 1.00 10.92 95 TYR A C 1
ATOM 706 O O . TYR A 1 111 ? -0.108 20.571 -43.827 1.00 12.56 95 TYR A O 1
ATOM 715 N N . PHE A 1 112 ? 1.154 18.737 -43.494 1.00 8.63 96 PHE A N 1
ATOM 716 C CA . PHE A 1 112 ? 2.422 19.488 -43.495 1.00 9.06 96 PHE A CA 1
ATOM 717 C C . PHE A 1 112 ? 3.187 19.277 -44.765 1.00 9.66 96 PHE A C 1
ATOM 718 O O . PHE A 1 112 ? 3.276 18.146 -45.247 1.00 9.88 96 PHE A O 1
ATOM 726 N N . HIS A 1 113 ? 3.588 20.389 -45.386 1.00 8.28 97 HIS A N 1
ATOM 727 C CA . HIS A 1 113 ? 4.326 20.368 -46.646 1.00 10.90 97 HIS A CA 1
ATOM 728 C C . HIS A 1 113 ? 5.686 21.014 -46.488 1.00 8.20 97 HIS A C 1
ATOM 729 O O . HIS A 1 113 ? 5.774 22.243 -46.331 1.00 8.86 97 HIS A O 1
ATOM 736 N N . GLU A 1 114 ? 6.744 20.186 -46.381 1.00 8.95 98 GLU A N 1
ATOM 737 C CA . GLU A 1 114 ? 8.052 20.673 -45.964 1.00 9.45 98 GLU A CA 1
ATOM 738 C C . GLU A 1 114 ? 8.777 21.244 -47.181 1.00 11.46 98 GLU A C 1
ATOM 739 O O . GLU A 1 114 ? 9.767 20.688 -47.661 1.00 11.27 98 GLU A O 1
ATOM 745 N N . THR A 1 115 ? 8.274 22.376 -47.662 1.00 8.78 99 THR A N 1
ATOM 746 C CA . THR A 1 115 ? 8.741 22.942 -48.912 1.00 8.42 99 THR A CA 1
ATOM 747 C C . THR A 1 115 ? 9.853 23.995 -48.733 1.00 8.43 99 THR A C 1
ATOM 748 O O . THR A 1 115 ? 10.393 24.502 -49.739 1.00 8.92 99 THR A O 1
ATOM 752 N N . GLY A 1 116 ? 10.077 24.416 -47.491 1.00 7.96 100 GLY A N 1
ATOM 753 C CA . GLY A 1 116 ? 11.088 25.412 -47.183 1.00 8.92 100 GLY A CA 1
ATOM 754 C C . GLY A 1 116 ? 10.495 26.790 -46.978 1.00 8.35 100 GLY A C 1
ATOM 755 O O . GLY A 1 116 ? 9.283 26.983 -47.124 1.00 8.70 100 GLY A O 1
ATOM 756 N N . PHE A 1 117 ? 11.354 27.752 -46.652 1.00 8.55 101 PHE A N 1
ATOM 757 C CA . PHE A 1 117 ? 10.902 29.076 -46.208 1.00 10.18 101 PHE A CA 1
ATOM 758 C C . PHE A 1 117 ? 11.963 30.089 -46.563 1.00 10.10 101 PHE A C 1
ATOM 759 O O . PHE A 1 117 ? 13.155 29.876 -46.290 1.00 11.54 101 PHE A O 1
ATOM 767 N N . ILE A 1 118 ? 11.546 31.161 -47.238 1.00 8.82 102 ILE A N 1
ATOM 768 C CA . ILE A 1 118 ? 12.458 32.227 -47.634 1.00 9.26 102 ILE A CA 1
ATOM 769 C C . ILE A 1 118 ? 12.094 33.457 -46.803 1.00 8.87 102 ILE A C 1
ATOM 770 O O . ILE A 1 118 ? 10.928 33.891 -46.797 1.00 8.28 102 ILE A O 1
ATOM 775 N N . ILE A 1 119 ? 13.087 34.017 -46.106 1.00 8.71 103 ILE A N 1
ATOM 776 C CA . ILE A 1 119 ? 12.918 35.284 -45.416 1.00 9.42 103 ILE A CA 1
ATOM 777 C C . ILE A 1 119 ? 13.772 36.368 -46.045 1.00 9.56 103 ILE A C 1
ATOM 778 O O . ILE A 1 119 ? 14.914 36.126 -46.400 1.00 11.01 103 ILE A O 1
ATOM 783 N N . SER A 1 120 ? 13.163 37.517 -46.309 1.00 7.90 104 SER A N 1
ATOM 784 C CA . SER A 1 120 ? 13.801 38.537 -47.137 1.00 7.47 104 SER A CA 1
ATOM 785 C C . SER A 1 120 ? 13.367 39.954 -46.721 1.00 8.24 104 SER A C 1
ATOM 786 O O . SER A 1 120 ? 12.350 40.142 -46.026 1.00 8.93 104 SER A O 1
ATOM 789 N N . GLY A 1 121 ? 14.108 40.936 -47.210 1.00 8.25 105 GLY A N 1
ATOM 790 C CA . GLY A 1 121 ? 13.730 42.344 -47.097 1.00 8.78 105 GLY A CA 1
ATOM 791 C C . GLY A 1 121 ? 14.313 43.113 -48.250 1.00 11.10 105 GLY A C 1
ATOM 792 O O . GLY A 1 121 ? 15.124 42.559 -49.006 1.00 10.75 105 GLY A O 1
ATOM 793 N N . HIS A 1 122 ? 13.909 44.372 -48.427 1.00 10.87 106 HIS A N 1
ATOM 794 C CA . HIS A 1 122 ? 14.277 45.121 -49.635 1.00 11.98 106 HIS A CA 1
ATOM 795 C C . HIS A 1 122 ? 15.006 46.452 -49.350 1.00 11.33 106 HIS A C 1
ATOM 796 O O . HIS A 1 122 ? 15.174 47.251 -50.251 1.00 13.57 106 HIS A O 1
ATOM 803 N N . THR A 1 123 ? 15.378 46.673 -48.109 1.00 12.74 107 THR A N 1
ATOM 804 C CA . THR A 1 123 ? 16.274 47.759 -47.727 1.00 14.29 107 THR A CA 1
ATOM 805 C C . THR A 1 123 ? 17.426 47.180 -46.933 1.00 15.22 107 THR A C 1
ATOM 806 O O . THR A 1 123 ? 17.301 46.161 -46.267 1.00 14.95 107 THR A O 1
ATOM 810 N N . PRO A 1 124 ? 18.549 47.899 -46.892 1.00 19.81 108 PRO A N 1
ATOM 811 C CA . PRO A 1 124 ? 19.657 47.402 -46.090 1.00 18.32 108 PRO A CA 1
ATOM 812 C C . PRO A 1 124 ? 19.306 47.219 -44.622 1.00 19.72 108 PRO A C 1
ATOM 813 O O . PRO A 1 124 ? 19.740 46.238 -44.016 1.00 15.98 108 PRO A O 1
ATOM 817 N N . ALA A 1 125 ? 18.510 48.124 -44.054 1.00 17.41 109 ALA A N 1
ATOM 818 C CA . ALA A 1 125 ? 18.129 47.993 -42.665 1.00 16.41 109 ALA A CA 1
ATOM 819 C C . ALA A 1 125 ? 17.304 46.733 -42.416 1.00 16.88 109 ALA A C 1
ATOM 820 O O . ALA A 1 125 ? 17.468 46.087 -41.388 1.00 16.04 109 ALA A O 1
ATOM 822 N N . LEU A 1 126 ? 16.343 46.434 -43.303 1.00 14.98 110 LEU A N 1
ATOM 823 C CA . LEU A 1 126 ? 15.529 45.246 -43.110 1.00 12.22 110 LEU A CA 1
ATOM 824 C C . LEU A 1 126 ? 16.414 44.005 -43.243 1.00 10.56 110 LEU A C 1
ATOM 825 O O . LEU A 1 126 ? 16.253 43.027 -42.510 1.00 13.57 110 LEU A O 1
ATOM 830 N N . ILE A 1 127 ? 17.243 44.000 -44.281 1.00 10.86 111 ILE A N 1
ATOM 831 C CA . ILE A 1 127 ? 18.157 42.864 -44.548 1.00 12.57 111 ILE A CA 1
ATOM 832 C C . ILE A 1 127 ? 19.120 42.617 -43.376 1.00 13.15 111 ILE A C 1
ATOM 833 O O . ILE A 1 127 ? 19.274 41.490 -42.955 1.00 14.23 111 ILE A O 1
ATOM 838 N N . ASP A 1 128 ? 19.619 43.682 -42.751 1.00 14.74 112 ASP A N 1
ATOM 839 C CA A ASP A 1 128 ? 20.504 43.609 -41.559 0.50 17.31 112 ASP A CA 1
ATOM 840 C CA B ASP A 1 128 ? 20.504 43.496 -41.606 0.50 15.71 112 ASP A CA 1
ATOM 841 C C . ASP A 1 128 ? 19.772 43.037 -40.352 1.00 16.15 112 ASP A C 1
ATOM 842 O O . ASP A 1 128 ? 20.302 42.261 -39.579 1.00 16.98 112 ASP A O 1
ATOM 851 N N . HIS A 1 129 ? 18.525 43.444 -40.199 1.00 15.97 113 HIS A N 1
ATOM 852 C CA . HIS A 1 129 ? 17.698 42.931 -39.136 1.00 15.62 113 HIS A CA 1
ATOM 853 C C . HIS A 1 129 ? 17.524 41.419 -39.248 1.00 14.63 113 HIS A C 1
ATOM 854 O O . HIS A 1 129 ? 17.590 40.659 -38.260 1.00 13.68 113 HIS A O 1
ATOM 861 N N . ILE A 1 130 ? 17.230 40.967 -40.456 1.00 12.17 114 ILE A N 1
ATOM 862 C CA . ILE A 1 130 ? 17.064 39.552 -40.671 1.00 12.65 114 ILE A CA 1
ATOM 863 C C . ILE A 1 130 ? 18.367 38.792 -40.395 1.00 14.37 114 ILE A C 1
ATOM 864 O O . ILE A 1 130 ? 18.382 37.743 -39.739 1.00 15.43 114 ILE A O 1
ATOM 869 N N . ARG A 1 131 ? 19.455 39.318 -40.922 1.00 14.46 115 ARG A N 1
ATOM 870 C CA . ARG A 1 131 ? 20.777 38.711 -40.716 1.00 16.19 115 ARG A CA 1
ATOM 871 C C . ARG A 1 131 ? 21.113 38.552 -39.228 1.00 16.76 115 ARG A C 1
ATOM 872 O O . ARG A 1 131 ? 21.413 37.455 -38.771 1.00 17.13 115 ARG A O 1
ATOM 880 N N . LYS A 1 132 ? 20.845 39.584 -38.436 1.00 17.35 116 LYS A N 1
ATOM 881 C CA . LYS A 1 132 ? 21.209 39.583 -37.010 1.00 18.37 116 LYS A CA 1
ATOM 882 C C . LYS A 1 132 ? 20.286 38.782 -36.105 1.00 24.85 116 LYS A C 1
ATOM 883 O O . LYS A 1 132 ? 20.764 38.113 -35.175 1.00 20.65 116 LYS A O 1
ATOM 889 N N . ASP A 1 133 ? 18.980 38.832 -36.378 1.00 18.41 117 ASP A N 1
ATOM 890 C CA . ASP A 1 133 ? 17.968 38.214 -35.524 1.00 22.44 117 ASP A CA 1
ATOM 891 C C . ASP A 1 133 ? 17.573 36.811 -35.923 1.00 20.72 117 ASP A C 1
ATOM 892 O O . ASP A 1 133 ? 17.165 36.021 -35.077 1.00 24.36 117 ASP A O 1
ATOM 897 N N . GLU A 1 134 ? 17.623 36.501 -37.218 1.00 17.81 118 GLU A N 1
ATOM 898 C CA . GLU A 1 134 ? 17.087 35.241 -37.715 1.00 17.63 118 GLU A CA 1
ATOM 899 C C . GLU A 1 134 ? 18.180 34.323 -38.237 1.00 17.41 118 GLU A C 1
ATOM 900 O O . GLU A 1 134 ? 18.161 33.126 -38.003 1.00 20.48 118 GLU A O 1
ATOM 906 N N . VAL A 1 135 ? 19.132 34.870 -38.966 1.00 16.89 119 VAL A N 1
ATOM 907 C CA . VAL A 1 135 ? 20.159 34.060 -39.615 1.00 18.86 119 VAL A CA 1
ATOM 908 C C . VAL A 1 135 ? 21.371 33.786 -38.725 1.00 19.89 119 VAL A C 1
ATOM 909 O O . VAL A 1 135 ? 21.699 32.640 -38.437 1.00 16.25 119 VAL A O 1
ATOM 913 N N . GLU A 1 136 ? 22.007 34.833 -38.221 1.00 18.60 120 GLU A N 1
ATOM 914 C CA . GLU A 1 136 ? 23.190 34.613 -37.417 1.00 21.63 120 GLU A CA 1
ATOM 915 C C . GLU A 1 136 ? 22.972 33.707 -36.201 1.00 22.38 120 GLU A C 1
ATOM 916 O O . GLU A 1 136 ? 23.814 32.858 -35.925 1.00 21.44 120 GLU A O 1
ATOM 922 N N . PRO A 1 137 ? 21.818 33.823 -35.517 1.00 19.23 121 PRO A N 1
ATOM 923 C CA . PRO A 1 137 ? 21.626 33.005 -34.308 1.00 20.39 121 PRO A CA 1
ATOM 924 C C . PRO A 1 137 ? 21.368 31.532 -34.555 1.00 19.62 121 PRO A C 1
ATOM 925 O O . PRO A 1 137 ? 21.328 30.754 -33.600 1.00 19.41 121 PRO A O 1
ATOM 929 N N . SER A 1 138 ? 21.031 31.187 -35.796 1.00 18.81 122 SER A N 1
ATOM 930 C CA . SER A 1 138 ? 20.444 29.898 -36.133 1.00 17.91 122 SER A CA 1
ATOM 931 C C . SER A 1 138 ? 21.508 28.895 -36.540 1.00 19.03 122 SER A C 1
ATOM 932 O O . SER A 1 138 ? 22.470 29.232 -37.225 1.00 21.57 122 SER A O 1
ATOM 935 N N . GLU A 1 139 ? 21.306 27.646 -36.163 1.00 20.16 123 GLU A N 1
ATOM 936 C CA . GLU A 1 139 ? 22.145 26.529 -36.639 1.00 21.26 123 GLU A CA 1
ATOM 937 C C . GLU A 1 139 ? 21.785 26.116 -38.076 1.00 20.37 123 GLU A C 1
ATOM 938 O O . GLU A 1 139 ? 22.512 25.382 -38.727 1.00 20.52 123 GLU A O 1
ATOM 944 N N . THR A 1 140 ? 20.712 26.683 -38.606 1.00 20.90 124 THR A N 1
ATOM 945 C CA . THR A 1 140 ? 20.259 26.371 -39.970 1.00 20.07 124 THR A CA 1
ATOM 946 C C . THR A 1 140 ? 21.311 26.759 -41.027 1.00 20.52 124 THR A C 1
ATOM 947 O O . THR A 1 140 ? 21.955 27.801 -40.919 1.00 19.20 124 THR A O 1
ATOM 951 N N . ASN A 1 141 ? 21.506 25.917 -42.037 1.00 20.99 125 ASN A N 1
ATOM 952 C CA . ASN A 1 141 ? 22.375 26.308 -43.151 1.00 24.60 125 ASN A CA 1
ATOM 953 C C . ASN A 1 141 ? 21.539 26.920 -44.256 1.00 21.24 125 ASN A C 1
ATOM 954 O O . ASN A 1 141 ? 20.778 26.230 -44.905 1.00 24.94 125 ASN A O 1
ATOM 959 N N . PHE A 1 142 ? 21.550 28.243 -44.328 1.00 19.33 126 PHE A N 1
ATOM 960 C CA . PHE A 1 142 ? 20.731 28.975 -45.295 1.00 18.89 126 PHE A CA 1
ATOM 961 C C . PHE A 1 142 ? 21.429 29.090 -46.633 1.00 20.31 126 PHE A C 1
ATOM 962 O O . PHE A 1 142 ? 22.659 29.048 -46.718 1.00 23.47 126 PHE A O 1
ATOM 970 N N . VAL A 1 143 ? 20.650 29.231 -47.688 1.00 16.09 127 VAL A N 1
ATOM 971 C CA . VAL A 1 143 ? 21.175 29.607 -48.993 1.00 14.79 127 VAL A CA 1
ATOM 972 C C . VAL A 1 143 ? 20.882 31.093 -49.144 1.00 15.80 127 VAL A C 1
ATOM 973 O O . VAL A 1 143 ? 19.743 31.537 -48.959 1.00 14.04 127 VAL A O 1
ATOM 977 N N . LYS A 1 144 ? 21.910 31.867 -49.420 1.00 12.27 128 LYS A N 1
ATOM 978 C CA . LYS A 1 144 ? 21.736 33.315 -49.574 1.00 15.75 128 LYS A CA 1
ATOM 979 C C . LYS A 1 144 ? 21.204 33.625 -50.960 1.00 13.28 128 LYS A C 1
ATOM 980 O O . LYS A 1 144 ? 21.712 33.127 -51.965 1.00 14.17 128 LYS A O 1
ATOM 986 N N . LEU A 1 145 ? 20.248 34.542 -51.013 1.00 11.25 129 LEU A N 1
ATOM 987 C CA . LEU A 1 145 ? 19.656 34.992 -52.258 1.00 9.57 129 LEU A CA 1
ATOM 988 C C . LEU A 1 145 ? 19.977 36.463 -52.450 1.00 11.46 129 LEU A C 1
ATOM 989 O O . LEU A 1 145 ? 19.590 37.303 -51.625 1.00 11.34 129 LEU A O 1
ATOM 994 N N . GLU A 1 146 ? 20.787 36.754 -53.475 1.00 11.52 130 GLU A N 1
ATOM 995 C CA . GLU A 1 146 ? 21.375 38.085 -53.666 1.00 14.78 130 GLU A CA 1
ATOM 996 C C . GLU A 1 146 ? 20.730 38.819 -54.821 1.00 16.17 130 GLU A C 1
ATOM 997 O O . GLU A 1 146 ? 20.673 40.045 -54.837 1.00 16.52 130 GLU A O 1
ATOM 1003 N N . THR A 1 147 ? 20.299 38.075 -55.838 1.00 11.76 131 THR A N 1
ATOM 1004 C CA . THR A 1 147 ? 19.814 38.670 -57.075 1.00 10.95 131 THR A CA 1
ATOM 1005 C C . THR A 1 147 ? 18.379 38.250 -57.369 1.00 9.67 131 THR A C 1
ATOM 1006 O O . THR A 1 147 ? 17.897 37.254 -56.825 1.00 10.89 131 THR A O 1
ATOM 1010 N N . ALA A 1 148 ? 17.744 38.910 -58.324 1.00 9.19 132 ALA A N 1
ATOM 1011 C CA . ALA A 1 148 ? 16.404 38.526 -58.740 1.00 9.89 132 ALA A CA 1
ATOM 1012 C C . ALA A 1 148 ? 16.398 37.116 -59.276 1.00 10.06 132 ALA A C 1
ATOM 1013 O O . ALA A 1 148 ? 15.508 36.342 -58.994 1.00 8.82 132 ALA A O 1
ATOM 1015 N N . GLU A 1 149 ? 17.408 36.776 -60.061 1.00 9.28 133 GLU A N 1
ATOM 1016 C CA . GLU A 1 149 ? 17.509 35.420 -60.581 1.00 9.30 133 GLU A CA 1
ATOM 1017 C C . GLU A 1 149 ? 17.614 34.376 -59.469 1.00 9.47 133 GLU A C 1
ATOM 1018 O O . GLU A 1 149 ? 16.990 33.298 -59.555 1.00 8.87 133 GLU A O 1
ATOM 1024 N N . ASP A 1 150 ? 18.391 34.670 -58.439 1.00 9.07 134 ASP A N 1
ATOM 1025 C CA . ASP A 1 150 ? 18.500 33.773 -57.274 1.00 9.62 134 ASP A CA 1
ATOM 1026 C C . ASP A 1 150 ? 17.098 33.522 -56.715 1.00 10.08 134 ASP A C 1
ATOM 1027 O O . ASP A 1 150 ? 16.766 32.393 -56.395 1.00 9.60 134 ASP A O 1
ATOM 1032 N N . PHE A 1 151 ? 16.283 34.584 -56.554 1.00 9.31 135 PHE A N 1
ATOM 1033 C CA . PHE A 1 151 ? 14.916 34.393 -56.047 1.00 9.06 135 PHE A CA 1
ATOM 1034 C C . PHE A 1 151 ? 14.086 33.541 -57.009 1.00 8.31 135 PHE A C 1
ATOM 1035 O O . PHE A 1 151 ? 13.419 32.587 -56.596 1.00 8.26 135 PHE A O 1
ATOM 1043 N N . ARG A 1 152 ? 14.118 33.886 -58.290 1.00 8.35 136 ARG A N 1
ATOM 1044 C CA . ARG A 1 152 ? 13.245 33.193 -59.254 1.00 8.41 136 ARG A CA 1
ATOM 1045 C C . ARG A 1 152 ? 13.566 31.722 -59.353 1.00 7.85 136 ARG A C 1
ATOM 1046 O O . ARG A 1 152 ? 12.659 30.889 -59.447 1.00 9.11 136 ARG A O 1
ATOM 1054 N N . ARG A 1 153 ? 14.836 31.370 -59.164 1.00 7.38 137 ARG A N 1
ATOM 1055 C CA . ARG A 1 153 ? 15.232 29.971 -59.260 1.00 8.45 137 ARG A CA 1
ATOM 1056 C C . ARG A 1 153 ? 14.830 29.114 -58.075 1.00 9.22 137 ARG A C 1
ATOM 1057 O O . ARG A 1 153 ? 15.001 27.872 -58.121 1.00 9.34 137 ARG A O 1
ATOM 1065 N N . THR A 1 154 ? 14.255 29.724 -57.040 1.00 8.56 138 THR A N 1
ATOM 1066 C CA . THR A 1 154 ? 13.775 28.932 -55.920 1.00 9.09 138 THR A CA 1
ATOM 1067 C C . THR A 1 154 ? 12.440 28.260 -56.195 1.00 8.34 138 THR A C 1
ATOM 1068 O O . THR A 1 154 ? 12.049 27.387 -55.414 1.00 8.15 138 THR A O 1
ATOM 1072 N N . MET A 1 155 ? 11.793 28.580 -57.325 1.00 8.87 139 MET A N 1
ATOM 1073 C CA . MET A 1 155 ? 10.477 28.020 -57.684 1.00 8.46 139 MET A CA 1
ATOM 1074 C C . MET A 1 155 ? 10.478 27.632 -59.166 1.00 8.65 139 MET A C 1
ATOM 1075 O O . MET A 1 155 ? 11.362 28.051 -59.914 1.00 9.06 139 MET A O 1
ATOM 1080 N N . PRO A 1 156 ? 9.491 26.821 -59.606 1.00 8.86 140 PRO A N 1
ATOM 1081 C CA . PRO A 1 156 ? 9.473 26.431 -61.014 1.00 9.28 140 PRO A CA 1
ATOM 1082 C C . PRO A 1 156 ? 9.343 27.603 -61.953 1.00 9.33 140 PRO A C 1
ATOM 1083 O O . PRO A 1 156 ? 8.764 28.628 -61.615 1.00 9.39 140 PRO A O 1
ATOM 1087 N N . PRO A 1 157 ? 9.748 27.397 -63.203 1.00 9.25 141 PRO A N 1
ATOM 1088 C CA . PRO A 1 157 ? 9.596 28.473 -64.169 1.00 10.15 141 PRO A CA 1
ATOM 1089 C C . PRO A 1 157 ? 8.150 28.889 -64.335 1.00 10.09 141 PRO A C 1
ATOM 1090 O O . PRO A 1 157 ? 7.252 28.040 -64.341 1.00 11.01 141 PRO A O 1
ATOM 1094 N N . GLY A 1 158 ? 7.932 30.181 -64.482 1.00 10.11 142 GLY A N 1
ATOM 1095 C CA . GLY A 1 158 ? 6.579 30.704 -64.616 1.00 11.52 142 GLY A CA 1
ATOM 1096 C C . GLY A 1 158 ? 5.966 31.195 -63.323 1.00 11.74 142 GLY A C 1
ATOM 1097 O O . GLY A 1 158 ? 4.915 31.828 -63.361 1.00 12.66 142 GLY A O 1
ATOM 1098 N N . VAL A 1 159 ? 6.510 30.781 -62.181 1.00 8.75 143 VAL A N 1
ATOM 1099 C CA . VAL A 1 159 ? 5.914 31.157 -60.895 1.00 8.24 143 VAL A CA 1
ATOM 1100 C C . VAL A 1 159 ? 6.411 32.549 -60.455 1.00 8.61 143 VAL A C 1
ATOM 1101 O O . VAL A 1 159 ? 5.660 33.507 -60.435 1.00 10.50 143 VAL A O 1
ATOM 1105 N N . LEU A 1 160 ? 7.712 32.675 -60.234 1.00 8.33 144 LEU A N 1
ATOM 1106 C CA . LEU A 1 160 ? 8.298 33.965 -59.858 1.00 7.98 144 LEU A CA 1
ATOM 1107 C C . LEU A 1 160 ? 8.860 34.610 -61.112 1.00 8.35 144 LEU A C 1
ATOM 1108 O O . LEU A 1 160 ? 9.713 34.031 -61.795 1.00 8.08 144 LEU A O 1
ATOM 1113 N N . THR A 1 161 ? 8.361 35.789 -61.430 1.00 7.68 145 THR A N 1
ATOM 1114 C CA . THR A 1 161 ? 8.661 36.447 -62.686 1.00 7.95 145 THR A CA 1
ATOM 1115 C C . THR A 1 161 ? 9.186 37.866 -62.460 1.00 7.80 145 THR A C 1
ATOM 1116 O O . THR A 1 161 ? 9.506 38.581 -63.411 1.00 9.20 145 THR A O 1
ATOM 1120 N N . GLY A 1 162 ? 9.154 38.328 -61.218 1.00 8.02 146 GLY A N 1
ATOM 1121 C CA . GLY A 1 162 ? 9.480 39.739 -60.939 1.00 8.47 146 GLY A CA 1
ATOM 1122 C C . GLY A 1 162 ? 10.953 40.064 -60.872 1.00 10.90 146 GLY A C 1
ATOM 1123 O O . GLY A 1 162 ? 11.834 39.208 -61.030 1.00 7.59 146 GLY A O 1
ATOM 1124 N N . ASP A 1 163 ? 11.221 41.347 -60.631 1.00 9.93 147 ASP A N 1
ATOM 1125 C CA . ASP A 1 163 ? 12.549 41.869 -60.575 1.00 10.36 147 ASP A CA 1
ATOM 1126 C C . ASP A 1 163 ? 13.086 42.025 -59.152 1.00 10.85 147 ASP A C 1
ATOM 1127 O O . ASP A 1 163 ? 14.245 42.357 -58.991 1.00 9.81 147 ASP A O 1
ATOM 1132 N N . PHE A 1 164 ? 12.250 41.784 -58.138 1.00 8.83 148 PHE A N 1
ATOM 1133 C CA . PHE A 1 164 ? 12.686 41.759 -56.737 1.00 9.90 148 PHE A CA 1
ATOM 1134 C C . PHE A 1 164 ? 13.579 42.961 -56.365 1.00 9.27 148 PHE A C 1
ATOM 1135 O O . PHE A 1 164 ? 14.724 42.762 -55.883 1.00 9.34 148 PHE A O 1
ATOM 1143 N N . PRO A 1 165 ? 13.101 44.190 -56.664 1.00 11.05 149 PRO A N 1
ATOM 1144 C CA . PRO A 1 165 ? 14.021 45.332 -56.612 1.00 11.60 149 PRO A CA 1
ATOM 1145 C C . PRO A 1 165 ? 14.495 45.650 -55.197 1.00 10.61 149 PRO A C 1
ATOM 1146 O O . PRO A 1 165 ? 13.683 45.939 -54.318 1.00 9.51 149 PRO A O 1
ATOM 1150 N N . GLY A 1 166 ? 15.799 45.513 -54.972 1.00 9.78 150 GLY A N 1
ATOM 1151 C CA . GLY A 1 166 ? 16.393 45.697 -53.667 1.00 10.95 150 GLY A CA 1
ATOM 1152 C C . GLY A 1 166 ? 16.297 44.537 -52.706 1.00 10.28 150 GLY A C 1
ATOM 1153 O O . GLY A 1 166 ? 16.844 44.605 -51.608 1.00 11.39 150 GLY A O 1
ATOM 1154 N N . TRP A 1 167 ? 15.666 43.441 -53.140 1.00 8.86 151 TRP A N 1
ATOM 1155 C CA . TRP A 1 167 ? 15.461 42.312 -52.241 1.00 9.05 151 TRP A CA 1
ATOM 1156 C C . TRP A 1 167 ? 16.765 41.529 -52.050 1.00 9.05 151 TRP A C 1
ATOM 1157 O O . TRP A 1 167 ? 17.479 41.217 -53.025 1.00 10.26 151 TRP A O 1
ATOM 1168 N N . LYS A 1 168 ? 16.999 41.127 -50.807 1.00 10.04 152 LYS A N 1
ATOM 1169 C CA . LYS A 1 168 ? 17.964 40.070 -50.477 1.00 10.16 152 LYS A CA 1
ATOM 1170 C C . LYS A 1 168 ? 17.326 39.200 -49.436 1.00 10.39 152 LYS A C 1
ATOM 1171 O O . LYS A 1 168 ? 16.471 39.634 -48.698 1.00 10.27 152 LYS A O 1
ATOM 1177 N N . GLY A 1 169 ? 17.688 37.925 -49.418 1.00 10.33 153 GLY A N 1
ATOM 1178 C CA . GLY A 1 169 ? 17.088 37.036 -48.467 1.00 11.31 153 GLY A CA 1
ATOM 1179 C C . GLY A 1 169 ? 17.809 35.714 -48.356 1.00 8.28 153 GLY A C 1
ATOM 1180 O O . GLY A 1 169 ? 18.944 35.579 -48.798 1.00 11.09 153 GLY A O 1
ATOM 1181 N N . TRP A 1 170 ? 17.236 34.860 -47.526 1.00 8.60 154 TRP A N 1
ATOM 1182 C CA . TRP A 1 170 ? 17.808 33.559 -47.173 1.00 9.83 154 TRP A CA 1
ATOM 1183 C C . TRP A 1 170 ? 16.728 32.475 -47.276 1.00 10.56 154 TRP A C 1
ATOM 1184 O O . TRP A 1 170 ? 15.641 32.631 -46.774 1.00 11.56 154 TRP A O 1
ATOM 1195 N N . LEU A 1 171 ? 17.093 31.341 -47.876 1.00 11.63 155 LEU A N 1
ATOM 1196 C CA . LEU A 1 171 ? 16.247 30.175 -48.010 1.00 10.55 155 LEU A CA 1
ATOM 1197 C C . LEU A 1 171 ? 16.658 29.105 -46.999 1.00 11.78 155 LEU A C 1
ATOM 1198 O O . LEU A 1 171 ? 17.850 28.786 -46.862 1.00 11.70 155 LEU A O 1
ATOM 1203 N N . HIS A 1 172 ? 15.671 28.656 -46.248 1.00 13.46 156 HIS A N 1
ATOM 1204 C CA . HIS A 1 172 ? 15.757 27.608 -45.2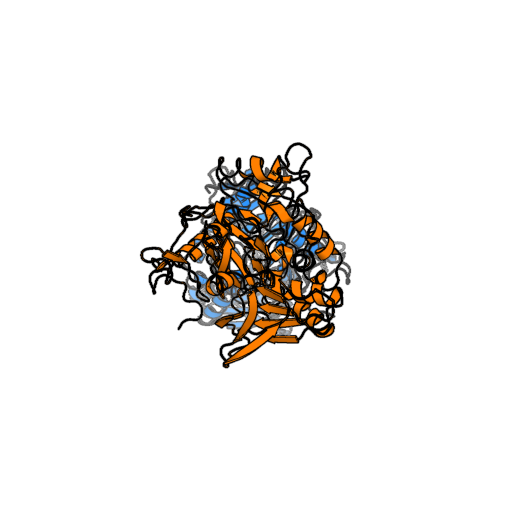12 1.00 18.38 156 HIS A CA 1
ATOM 1205 C C . HIS A 1 172 ? 14.999 26.414 -45.838 1.00 18.69 156 HIS A C 1
ATOM 1206 O O . HIS A 1 172 ? 13.792 26.482 -46.000 1.00 16.53 156 HIS A O 1
ATOM 1213 N N . LYS A 1 173 ? 15.704 25.387 -46.293 1.00 19.00 157 LYS A N 1
ATOM 1214 C CA . LYS A 1 173 ? 15.069 24.309 -47.039 1.00 20.00 157 LYS A CA 1
ATOM 1215 C C . LYS A 1 173 ? 14.325 23.255 -46.202 1.00 24.95 157 LYS A C 1
ATOM 1216 O O . LYS A 1 173 ? 13.330 22.706 -46.654 1.00 42.21 157 LYS A O 1
ATOM 1222 N N . SER A 1 174 ? 14.961 22.790 -45.137 1.00 22.79 158 SER A N 1
ATOM 1223 C CA . SER A 1 174 ? 14.444 21.686 -44.330 1.00 23.73 158 SER A CA 1
ATOM 1224 C C . SER A 1 174 ? 13.951 22.235 -42.992 1.00 21.00 158 SER A C 1
ATOM 1225 O O . SER A 1 174 ? 14.528 23.180 -42.456 1.00 24.71 158 SER A O 1
ATOM 1228 N N . GLY A 1 175 ? 12.907 21.630 -42.428 1.00 13.21 159 GLY A N 1
ATOM 1229 C CA . GLY A 1 175 ? 12.441 22.068 -41.139 1.00 14.00 159 GLY A CA 1
ATOM 1230 C C . GLY A 1 175 ? 11.465 23.228 -41.222 1.00 12.51 159 GLY A C 1
ATOM 1231 O O . GLY A 1 175 ? 11.194 23.870 -40.245 1.00 11.34 159 GLY A O 1
ATOM 1232 N N . ALA A 1 176 ? 10.956 23.505 -42.417 1.00 12.27 160 ALA A N 1
ATOM 1233 C CA . ALA A 1 176 ? 10.081 24.637 -42.638 1.00 10.30 160 ALA A CA 1
ATOM 1234 C C . ALA A 1 176 ? 9.253 24.404 -43.887 1.00 12.15 160 ALA A C 1
ATOM 1235 O O . ALA A 1 176 ? 9.609 23.601 -44.770 1.00 9.96 160 ALA A O 1
ATOM 1237 N N . GLY A 1 177 ? 8.103 25.076 -43.948 1.00 9.69 161 GLY A N 1
ATOM 1238 C CA . GLY A 1 177 ? 7.183 24.951 -45.068 1.00 8.66 161 GLY A CA 1
ATOM 1239 C C . GLY A 1 177 ? 5.840 25.513 -44.687 1.00 9.73 161 GLY A C 1
ATOM 1240 O O . GLY A 1 177 ? 5.767 26.517 -43.983 1.00 8.43 161 GLY A O 1
ATOM 1241 N N . TRP A 1 178 ? 4.772 24.862 -45.142 1.00 8.20 162 TRP A N 1
ATOM 1242 C CA . TRP A 1 178 ? 3.451 25.311 -44.834 1.00 9.34 162 TRP A CA 1
ATOM 1243 C C . TRP A 1 178 ? 2.546 24.184 -44.377 1.00 9.82 162 TRP A C 1
ATOM 1244 O O . TRP A 1 178 ? 2.802 22.986 -44.622 1.00 8.78 162 TRP A O 1
ATOM 1255 N N . ILE A 1 179 ? 1.497 24.572 -43.650 1.00 9.11 163 ILE A N 1
ATOM 1256 C CA . ILE A 1 179 ? 0.527 23.629 -43.156 1.00 8.97 163 ILE A CA 1
ATOM 1257 C C . ILE A 1 179 ? -0.865 23.984 -43.648 1.00 8.94 163 ILE A C 1
ATOM 1258 O O . ILE A 1 179 ? -1.216 25.160 -43.782 1.00 8.51 163 ILE A O 1
ATOM 1263 N N . HIS A 1 180 ? -1.676 22.965 -43.916 1.00 8.17 164 HIS A N 1
ATOM 1264 C CA . HIS A 1 180 ? -3.060 23.205 -44.236 1.00 8.14 164 HIS A CA 1
ATOM 1265 C C . HIS A 1 180 ? -3.836 23.339 -42.947 1.00 8.45 164 HIS A C 1
ATOM 1266 O O . HIS A 1 180 ? -4.322 22.342 -42.394 1.00 8.54 164 HIS A O 1
ATOM 1273 N N . ALA A 1 181 ? -3.849 24.542 -42.397 1.00 8.57 165 ALA A N 1
ATOM 1274 C CA . ALA A 1 181 ? -4.301 24.730 -40.999 1.00 8.28 165 ALA A CA 1
ATOM 1275 C C . ALA A 1 181 ? -5.766 24.334 -40.851 1.00 9.19 165 ALA A C 1
ATOM 1276 O O . ALA A 1 181 ? -6.152 23.688 -39.844 1.00 9.26 165 ALA A O 1
ATOM 1278 N N A LYS A 1 182 ? -6.579 24.705 -41.832 0.50 8.30 166 LYS A N 1
ATOM 1279 N N B LYS A 1 182 ? -6.580 24.726 -41.833 0.50 9.44 166 LYS A N 1
ATOM 1280 C CA A LYS A 1 182 ? -8.006 24.435 -41.778 0.50 8.71 166 LYS A CA 1
ATOM 1281 C CA B LYS A 1 182 ? -8.016 24.444 -41.825 0.50 10.92 166 LYS A CA 1
ATOM 1282 C C A LYS A 1 182 ? -8.279 22.932 -41.724 0.50 8.86 166 LYS A C 1
ATOM 1283 C C B LYS A 1 182 ? -8.269 22.940 -41.726 0.50 10.11 166 LYS A C 1
ATOM 1284 O O A LYS A 1 182 ? -8.987 22.441 -40.825 0.50 9.11 166 LYS A O 1
ATOM 1285 O O B LYS A 1 182 ? -8.959 22.462 -40.809 0.50 10.30 166 LYS A O 1
ATOM 1296 N N . LYS A 1 183 ? -7.687 22.189 -42.658 1.00 9.45 167 LYS A N 1
ATOM 1297 C CA . LYS A 1 183 ? -7.875 20.728 -42.673 1.00 8.23 167 LYS A CA 1
ATOM 1298 C C . LYS A 1 183 ? -7.269 20.027 -41.469 1.00 9.16 167 LYS A C 1
ATOM 1299 O O . LYS A 1 183 ? -7.856 19.048 -40.954 1.00 8.63 167 LYS A O 1
ATOM 1305 N N . ALA A 1 184 ? -6.163 20.560 -40.950 1.00 7.81 168 ALA A N 1
ATOM 1306 C CA . ALA A 1 184 ? -5.542 19.951 -39.791 1.00 7.34 168 ALA A CA 1
ATOM 1307 C C . ALA A 1 184 ? -6.396 20.185 -38.541 1.00 8.83 168 ALA A C 1
ATOM 1308 O O . ALA A 1 184 ? -6.550 19.320 -37.711 1.00 7.85 168 ALA A O 1
ATOM 1310 N N . MET A 1 185 ? -7.011 21.351 -38.445 1.00 8.17 169 MET A N 1
ATOM 1311 C CA . MET A 1 185 ? -7.903 21.649 -37.320 1.00 8.59 169 MET A CA 1
ATOM 1312 C C . MET A 1 185 ? -9.154 20.762 -37.383 1.00 8.28 169 MET A C 1
ATOM 1313 O O . MET A 1 185 ? -9.567 20.188 -36.375 1.00 8.83 169 MET A O 1
ATOM 1318 N N . ILE A 1 186 ? -9.706 20.590 -38.575 1.00 8.48 170 ILE A N 1
ATOM 1319 C CA . ILE A 1 186 ? -10.848 19.698 -38.797 1.00 9.71 170 ILE A CA 1
ATOM 1320 C C . ILE A 1 186 ? -10.471 18.252 -38.450 1.00 9.22 170 ILE A C 1
ATOM 1321 O O . ILE A 1 186 ? -11.251 17.516 -37.824 1.00 9.42 170 ILE A O 1
ATOM 1326 N N . SER A 1 187 ? -9.278 17.860 -38.832 1.00 7.69 171 SER A N 1
ATOM 1327 C CA . SER A 1 187 ? -8.750 16.532 -38.508 1.00 8.40 171 SER A CA 1
ATOM 1328 C C . SER A 1 187 ? -8.681 16.323 -37.004 1.00 8.61 171 SER A C 1
ATOM 1329 O O . SER A 1 187 ? -9.117 15.279 -36.492 1.00 8.89 171 SER A O 1
ATOM 1332 N N . ALA A 1 188 ? -8.178 17.318 -36.272 1.00 8.07 172 ALA A N 1
ATOM 1333 C CA . ALA A 1 188 ? -8.079 17.212 -34.821 1.00 8.27 172 ALA A CA 1
ATOM 1334 C C . ALA A 1 188 ? -9.452 17.127 -34.154 1.00 7.74 172 ALA A C 1
ATOM 1335 O O . ALA A 1 188 ? -9.680 16.306 -33.258 1.00 9.12 172 ALA A O 1
ATOM 1337 N N . PHE A 1 189 ? -10.385 17.958 -34.611 1.00 7.94 173 PHE A N 1
ATOM 1338 C CA . PHE A 1 189 ? -11.771 17.958 -34.159 1.00 9.18 173 PHE A CA 1
ATOM 1339 C C . PHE A 1 189 ? -12.407 16.588 -34.394 1.00 8.05 173 PHE A C 1
ATOM 1340 O O . PHE A 1 189 ? -12.942 15.998 -33.448 1.00 9.26 173 PHE A O 1
ATOM 1348 N N . ASN A 1 190 ? -12.263 16.052 -35.611 1.00 8.75 174 ASN A N 1
ATOM 1349 C CA . ASN A 1 190 ? -12.876 14.758 -35.958 1.00 10.33 174 ASN A CA 1
ATOM 1350 C C . ASN A 1 190 ? -12.355 13.665 -35.046 1.00 10.98 174 ASN A C 1
ATOM 1351 O O . ASN A 1 190 ? -13.121 12.816 -34.547 1.00 10.70 174 ASN A O 1
ATOM 1356 N N . GLU A 1 191 ? -11.057 13.690 -34.783 1.00 9.87 175 GLU A N 1
ATOM 1357 C CA . GLU A 1 191 ? -10.461 12.639 -33.974 1.00 10.02 175 GLU A CA 1
ATOM 1358 C C . GLU A 1 191 ? -10.799 12.796 -32.500 1.00 11.01 175 GLU A C 1
ATOM 1359 O O . GLU A 1 191 ? -11.133 11.809 -31.817 1.00 10.22 175 GLU A O 1
ATOM 1365 N N . ALA A 1 192 ? -10.793 14.035 -31.980 1.00 9.75 176 ALA A N 1
ATOM 1366 C CA . ALA A 1 192 ? -11.234 14.235 -30.595 1.00 10.24 176 ALA A CA 1
ATOM 1367 C C . ALA A 1 192 ? -12.674 13.753 -30.420 1.00 9.54 176 ALA A C 1
ATOM 1368 O O . ALA A 1 192 ? -13.018 13.085 -29.428 1.00 10.36 176 ALA A O 1
ATOM 1370 N N A LYS A 1 193 ? -13.527 14.029 -31.392 0.50 10.01 177 LYS A N 1
ATOM 1371 N N B LYS A 1 193 ? -13.532 14.085 -31.370 0.50 10.82 177 LYS A N 1
ATOM 1372 C CA A LYS A 1 193 ? -14.929 13.627 -31.278 0.50 9.99 177 LYS A CA 1
ATOM 1373 C CA B LYS A 1 193 ? -14.910 13.630 -31.284 0.50 11.47 177 LYS A CA 1
ATOM 1374 C C A LYS A 1 193 ? -15.093 12.107 -31.412 0.50 10.58 177 LYS A C 1
ATOM 1375 C C B LYS A 1 193 ? -14.936 12.105 -31.267 0.50 10.91 177 LYS A C 1
ATOM 1376 O O A LYS A 1 193 ? -15.955 11.496 -30.765 0.50 10.28 177 LYS A O 1
ATOM 1377 O O B LYS A 1 193 ? -15.521 11.498 -30.352 0.50 9.67 177 LYS A O 1
ATOM 1388 N N . ARG A 1 194 ? -14.258 11.489 -32.240 1.00 10.36 178 ARG A N 1
ATOM 1389 C CA . ARG A 1 194 ? -14.261 10.018 -32.356 1.00 10.12 178 ARG A CA 1
ATOM 1390 C C . ARG A 1 194 ? -13.864 9.376 -31.028 1.00 10.08 178 ARG A C 1
ATOM 1391 O O . ARG A 1 194 ? -14.410 8.323 -30.645 1.00 12.53 178 ARG A O 1
ATOM 1399 N N . LEU A 1 195 ? -12.923 10.003 -30.314 1.00 10.16 179 LEU A N 1
ATOM 1400 C CA . LEU A 1 195 ? -12.416 9.490 -29.061 1.00 10.94 179 LEU A CA 1
ATOM 1401 C C . LEU A 1 195 ? -13.281 9.846 -27.865 1.00 11.98 179 LEU A C 1
ATOM 1402 O O . LEU A 1 195 ? -12.931 9.532 -26.730 1.00 15.40 179 LEU A O 1
ATOM 1407 N N . GLY A 1 196 ? -14.311 10.647 -28.111 1.00 10.70 180 GLY A N 1
ATOM 1408 C CA . GLY A 1 196 ? -15.397 10.843 -27.129 1.00 13.36 180 GLY A CA 1
ATOM 1409 C C . GLY A 1 196 ? -15.574 12.226 -26.533 1.00 14.01 180 GLY A C 1
ATOM 1410 O O . GLY A 1 196 ? -16.428 12.431 -25.632 1.00 11.97 180 GLY A O 1
ATOM 1411 N N . VAL A 1 197 ? -14.815 13.204 -27.029 1.00 11.11 181 VAL A N 1
ATOM 1412 C CA . VAL A 1 197 ? -15.006 14.594 -26.554 1.00 10.50 181 VAL A CA 1
ATOM 1413 C C . VAL A 1 197 ? -16.338 15.091 -27.059 1.00 10.50 181 VAL A C 1
ATOM 1414 O O . VAL A 1 197 ? -16.721 14.824 -28.190 1.00 10.99 181 VAL A O 1
ATOM 1418 N N . ARG A 1 198 ? -17.029 15.874 -26.223 1.00 10.88 182 ARG A N 1
ATOM 1419 C CA . ARG A 1 198 ? -18.297 16.456 -26.573 1.00 14.06 182 ARG A CA 1
ATOM 1420 C C . ARG A 1 198 ? -18.117 17.929 -26.977 1.00 13.43 182 ARG A C 1
ATOM 1421 O O . ARG A 1 198 ? -17.372 18.648 -26.346 1.00 15.59 182 ARG A O 1
ATOM 1429 N N . PHE A 1 199 ? -18.618 18.255 -28.148 1.00 12.62 183 PHE A N 1
ATOM 1430 C CA . PHE A 1 199 ? -18.516 19.609 -28.715 1.00 12.80 183 PHE A CA 1
ATOM 1431 C C . PHE A 1 199 ? -19.900 20.226 -28.753 1.00 14.61 183 PHE A C 1
ATOM 1432 O O . PHE A 1 199 ? -20.842 19.634 -29.285 1.00 16.51 183 PHE A O 1
ATOM 1440 N N . VAL A 1 200 ? -20.041 21.374 -28.098 1.00 12.64 184 VAL A N 1
ATOM 1441 C CA . VAL A 1 200 ? -21.260 22.183 -28.165 1.00 11.97 184 VAL A CA 1
ATOM 1442 C C . VAL A 1 200 ? -20.956 23.499 -28.887 1.00 12.36 184 VAL A C 1
ATOM 1443 O O . VAL A 1 200 ? -20.264 24.378 -28.337 1.00 12.30 184 VAL A O 1
ATOM 1447 N N . THR A 1 201 ? -21.289 23.525 -30.168 1.00 13.86 185 THR A N 1
ATOM 1448 C CA . THR A 1 201 ? -20.767 24.528 -31.091 1.00 17.72 185 THR A CA 1
ATOM 1449 C C . THR A 1 201 ? -21.908 25.100 -31.920 1.00 25.26 185 THR A C 1
ATOM 1450 O O . THR A 1 201 ? -22.464 24.425 -32.765 1.00 31.48 185 THR A O 1
ATOM 1454 N N . GLY A 1 202 ? -22.096 26.402 -31.829 1.00 12.74 186 GLY A N 1
ATOM 1455 C CA . GLY A 1 202 ? -23.265 27.040 -32.351 1.00 14.90 186 GLY A CA 1
ATOM 1456 C C . GLY A 1 202 ? -23.650 28.139 -31.384 1.00 12.27 186 GLY A C 1
ATOM 1457 O O . GLY A 1 202 ? -23.134 28.189 -30.250 1.00 12.97 186 GLY A O 1
ATOM 1458 N N . SER A 1 203 ? -24.371 29.122 -31.895 1.00 12.48 187 SER A N 1
ATOM 1459 C CA . SER A 1 203 ? -24.837 30.216 -31.036 1.00 11.47 187 SER A CA 1
ATOM 1460 C C . SER A 1 203 ? -26.351 30.107 -30.927 1.00 15.31 187 SER A C 1
ATOM 1461 O O . SER A 1 203 ? -27.014 29.903 -31.930 1.00 16.75 187 SER A O 1
ATOM 1464 N N . PRO A 1 204 ? -26.912 30.318 -29.732 1.00 14.19 188 PRO A N 1
ATOM 1465 C CA . PRO A 1 204 ? -26.296 30.781 -28.526 1.00 13.07 188 PRO A CA 1
ATOM 1466 C C . PRO A 1 204 ? -25.650 29.715 -27.672 1.00 12.60 188 PRO A C 1
ATOM 1467 O O . PRO A 1 204 ? -24.980 30.042 -26.690 1.00 11.17 188 PRO A O 1
ATOM 1471 N N . GLU A 1 205 ? -25.831 28.447 -28.025 1.00 14.15 189 GLU A N 1
ATOM 1472 C CA . GLU A 1 205 ? -25.554 27.372 -27.069 1.00 14.57 189 GLU A CA 1
ATOM 1473 C C . GLU A 1 205 ? -24.088 27.187 -26.694 1.00 12.80 189 GLU A C 1
ATOM 1474 O O . GLU A 1 205 ? -23.794 26.726 -25.616 1.00 12.46 189 GLU A O 1
ATOM 1480 N N . GLY A 1 206 ? -23.167 27.559 -27.597 1.00 12.10 190 GLY A N 1
ATOM 1481 C CA . GLY A 1 206 ? -21.737 27.466 -27.317 1.00 10.99 190 GLY A CA 1
ATOM 1482 C C . GLY A 1 206 ? -21.069 28.808 -27.204 1.00 11.14 190 GLY A C 1
ATOM 1483 O O . GLY A 1 206 ? -19.854 28.884 -27.106 1.00 9.94 190 GLY A O 1
ATOM 1484 N N . ASN A 1 207 ? -21.863 29.872 -27.232 1.00 11.08 191 ASN A N 1
ATOM 1485 C CA . ASN A 1 207 ? -21.313 31.223 -27.139 1.00 10.67 191 ASN A CA 1
ATOM 1486 C C . ASN A 1 207 ? -21.138 31.613 -25.679 1.00 10.44 191 ASN A C 1
ATOM 1487 O O . ASN A 1 207 ? -22.096 32.024 -25.010 1.00 10.65 191 ASN A O 1
ATOM 1492 N N . VAL A 1 208 ? -19.917 31.494 -25.180 1.00 10.11 192 VAL A N 1
ATOM 1493 C CA . VAL A 1 208 ? -19.667 31.792 -23.756 1.00 9.90 192 VAL A CA 1
ATOM 1494 C C . VAL A 1 208 ? -19.641 33.298 -23.529 1.00 10.24 192 VAL A C 1
ATOM 1495 O O . VAL A 1 208 ? -18.959 34.034 -24.273 1.00 9.28 192 VAL A O 1
ATOM 1499 N N . VAL A 1 209 ? -20.441 33.763 -22.578 1.00 11.35 193 VAL A N 1
ATOM 1500 C CA . VAL A 1 209 ? -20.515 35.202 -22.255 1.00 10.84 193 VAL A CA 1
ATOM 1501 C C . VAL A 1 209 ? -19.800 35.544 -20.952 1.00 13.42 193 VAL A C 1
ATOM 1502 O O . VAL A 1 209 ? -19.461 36.712 -20.700 1.00 13.53 193 VAL A O 1
ATOM 1506 N N . SER A 1 210 ? -19.554 34.545 -20.118 1.00 11.53 194 SER A N 1
ATOM 1507 C CA . SER A 1 210 ? -18.993 34.783 -18.790 1.00 13.75 194 SER A CA 1
ATOM 1508 C C . SER A 1 210 ? -18.379 33.495 -18.254 1.00 13.36 194 SER A C 1
ATOM 1509 O O . SER A 1 210 ? -18.905 32.415 -18.483 1.00 12.76 194 SER A O 1
ATOM 1512 N N . LEU A 1 211 ? -17.333 33.640 -17.461 1.00 10.85 195 LEU A N 1
ATOM 1513 C CA . LEU A 1 211 ? -16.911 32.595 -16.549 1.00 13.05 195 LEU A CA 1
ATOM 1514 C C . LEU A 1 211 ? -17.798 32.671 -15.304 1.00 14.21 195 LEU A C 1
ATOM 1515 O O . LEU A 1 211 ? -18.365 33.727 -15.010 1.00 14.65 195 LEU A O 1
ATOM 1520 N N . VAL A 1 212 ? -17.949 31.532 -14.654 1.00 14.09 196 VAL A N 1
ATOM 1521 C CA . VAL A 1 212 ? -18.781 31.396 -13.463 1.00 16.82 196 VAL A CA 1
ATOM 1522 C C . VAL A 1 212 ? -17.891 31.099 -12.253 1.00 14.60 196 VAL A C 1
ATOM 1523 O O . VAL A 1 212 ? -16.975 30.289 -12.317 1.00 15.37 196 VAL A O 1
ATOM 1527 N N . TYR A 1 213 ? -18.075 31.878 -11.182 1.00 20.13 197 TYR A N 1
ATOM 1528 C CA . TYR A 1 213 ? -17.213 31.790 -10.002 1.00 19.74 197 TYR A CA 1
ATOM 1529 C C . TYR A 1 213 ? -17.990 31.363 -8.775 1.00 24.66 197 TYR A C 1
ATOM 1530 O O . TYR A 1 213 ? -19.158 31.681 -8.653 1.00 24.35 197 TYR A O 1
ATOM 1539 N N . GLU A 1 214 ? -17.343 30.581 -7.924 1.00 24.71 198 GLU A N 1
ATOM 1540 C CA . GLU A 1 214 ? -17.864 30.262 -6.589 1.00 30.99 198 GLU A CA 1
ATOM 1541 C C . GLU A 1 214 ? -16.696 30.163 -5.638 1.00 29.88 198 GLU A C 1
ATOM 1542 O O . GLU A 1 214 ? -15.703 29.512 -5.949 1.00 28.65 198 GLU A O 1
ATOM 1548 N N . ASP A 1 215 ? -16.799 30.843 -4.497 1.00 31.72 199 ASP A N 1
ATOM 1549 C CA . ASP A 1 215 ? -15.738 30.809 -3.490 1.00 28.60 199 ASP A CA 1
ATOM 1550 C C . ASP A 1 215 ? -14.369 31.216 -4.055 1.00 26.67 199 ASP A C 1
ATOM 1551 O O . ASP A 1 215 ? -13.359 30.594 -3.738 1.00 32.84 199 ASP A O 1
ATOM 1556 N N . GLY A 1 216 ? -14.378 32.152 -4.993 1.00 27.67 200 GLY A N 1
ATOM 1557 C CA . GLY A 1 216 ? -13.165 32.759 -5.496 1.00 29.09 200 GLY A CA 1
ATOM 1558 C C . GLY A 1 216 ? -12.467 31.934 -6.565 1.00 28.37 200 GLY A C 1
ATOM 1559 O O . GLY A 1 216 ? -11.342 32.248 -6.946 1.00 23.70 200 GLY A O 1
ATOM 1560 N N . ASP A 1 217 ? -13.109 30.858 -7.007 1.00 23.04 201 ASP A N 1
ATOM 1561 C CA . ASP A 1 217 ? -12.546 30.024 -8.078 1.00 20.06 201 ASP A CA 1
ATOM 1562 C C . ASP A 1 217 ? -13.529 29.880 -9.245 1.00 20.59 201 ASP A C 1
ATOM 1563 O O . ASP A 1 217 ? -14.723 30.092 -9.094 1.00 20.41 201 ASP A O 1
ATOM 1568 N N . VAL A 1 218 ? -13.027 29.465 -10.414 1.00 16.48 202 VAL A N 1
ATOM 1569 C CA . VAL A 1 218 ? -13.879 29.257 -11.572 1.00 13.79 202 VAL A CA 1
ATOM 1570 C C . VAL A 1 218 ? -14.467 27.856 -11.548 1.00 14.23 202 VAL A C 1
ATOM 1571 O O . VAL A 1 218 ? -13.737 26.860 -11.427 1.00 16.56 202 VAL A O 1
ATOM 1575 N N . VAL A 1 219 ? -15.788 27.795 -11.649 1.00 16.62 203 VAL A N 1
ATOM 1576 C CA . VAL A 1 219 ? -16.504 26.543 -11.666 1.00 15.76 203 VAL A CA 1
ATOM 1577 C C . VAL A 1 219 ? -17.166 26.220 -12.988 1.00 16.43 203 VAL A C 1
ATOM 1578 O O . VAL A 1 219 ? -17.853 25.205 -13.113 1.00 14.70 203 VAL A O 1
ATOM 1582 N N . GLY A 1 220 ? -16.954 27.057 -14.001 1.00 14.76 204 GLY A N 1
ATOM 1583 C CA . GLY A 1 220 ? -17.442 26.750 -15.332 1.00 13.16 204 GLY A CA 1
ATOM 1584 C C . GLY A 1 220 ? -17.757 28.019 -16.087 1.00 12.16 204 GL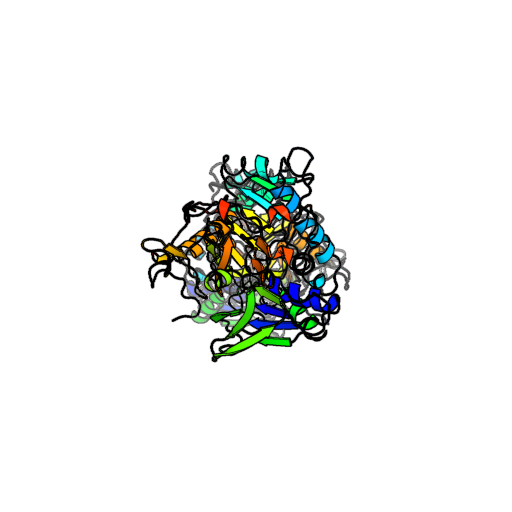Y A C 1
ATOM 1585 O O . GLY A 1 220 ? -17.094 29.025 -15.894 1.00 14.48 204 GLY A O 1
ATOM 1586 N N . ALA A 1 221 ? -18.636 27.891 -17.068 1.00 12.60 205 ALA A N 1
ATOM 1587 C CA . ALA A 1 221 ? -18.896 28.925 -18.063 1.00 13.82 205 ALA A CA 1
ATOM 1588 C C . ALA A 1 221 ? -20.388 29.078 -18.325 1.00 14.13 205 ALA A C 1
ATOM 1589 O O . ALA A 1 221 ? -21.134 28.116 -18.310 1.00 14.26 205 ALA A O 1
ATOM 1591 N N . ARG A 1 222 ? -20.820 30.309 -18.569 1.00 11.15 206 ARG A N 1
ATOM 1592 C CA . ARG A 1 222 ? -22.215 30.619 -18.855 1.00 12.02 206 ARG A CA 1
ATOM 1593 C C . ARG A 1 222 ? -22.318 31.008 -20.313 1.00 12.43 206 ARG A C 1
ATOM 1594 O O . ARG A 1 222 ? -21.539 31.855 -20.793 1.00 11.31 206 ARG A O 1
ATOM 1602 N N . THR A 1 223 ? -23.194 30.344 -21.050 1.00 11.34 207 THR A N 1
ATOM 1603 C CA . THR A 1 223 ? -23.425 30.679 -22.427 1.00 11.06 207 THR A CA 1
ATOM 1604 C C . THR A 1 223 ? -24.579 31.646 -22.652 1.00 11.39 207 THR A C 1
ATOM 1605 O O . THR A 1 223 ? -25.296 32.008 -21.695 1.00 12.30 207 THR A O 1
ATOM 1609 N N . ALA A 1 224 ? -24.721 32.127 -23.885 1.00 10.94 208 ALA A N 1
ATOM 1610 C CA . ALA A 1 224 ? -25.580 33.238 -24.196 1.00 10.85 208 ALA A CA 1
ATOM 1611 C C . ALA A 1 224 ? -27.064 32.879 -24.061 1.00 14.36 208 ALA A C 1
ATOM 1612 O O . ALA A 1 224 ? -27.930 33.746 -24.179 1.00 15.58 208 ALA A O 1
ATOM 1614 N N . ASP A 1 225 ? -27.346 31.585 -24.051 1.00 13.00 209 ASP A N 1
ATOM 1615 C CA . ASP A 1 225 ? -28.700 31.081 -23.784 1.00 15.82 209 ASP A CA 1
ATOM 1616 C C . ASP A 1 225 ? -29.042 31.043 -22.299 1.00 17.51 209 ASP A C 1
ATOM 1617 O O . ASP A 1 225 ? -30.122 30.572 -21.934 1.00 16.79 209 ASP A O 1
ATOM 1622 N N . GLY A 1 226 ? -28.092 31.418 -21.443 1.00 16.07 210 GLY A N 1
ATOM 1623 C CA . GLY A 1 226 ? -28.310 31.493 -20.007 1.00 18.04 210 GLY A CA 1
ATOM 1624 C C . GLY A 1 226 ? -27.959 30.212 -19.279 1.00 19.41 210 GLY A C 1
ATOM 1625 O O . GLY A 1 226 ? -27.916 30.199 -18.041 1.00 17.58 210 GLY A O 1
ATOM 1626 N N . ARG A 1 227 ? -27.480 29.214 -20.023 1.00 15.11 211 ARG A N 1
ATOM 1627 C CA . ARG A 1 227 ? -27.051 27.966 -19.408 1.00 16.18 211 ARG A CA 1
ATOM 1628 C C . ARG A 1 227 ? -25.709 28.080 -18.743 1.00 17.57 211 ARG A C 1
ATOM 1629 O O . ARG A 1 227 ? -24.744 28.621 -19.322 1.00 17.23 211 ARG A O 1
ATOM 1637 N N . VAL A 1 228 ? -25.623 27.488 -17.556 1.00 15.21 212 VAL A N 1
ATOM 1638 C CA . VAL A 1 228 ? -24.361 27.389 -16.838 1.00 18.20 212 VAL A CA 1
ATOM 1639 C C . VAL A 1 228 ? -23.798 25.982 -16.982 1.00 22.53 212 VAL A C 1
ATOM 1640 O O . VAL A 1 228 ? -24.488 25.011 -16.747 1.00 24.47 212 VAL A O 1
ATOM 1644 N N . HIS A 1 229 ? -22.597 25.888 -17.550 1.00 14.64 213 HIS A N 1
ATOM 1645 C CA . HIS A 1 229 ? -21.879 24.636 -17.745 1.00 15.19 213 HIS A CA 1
ATOM 1646 C C . HIS A 1 229 ? -20.815 24.511 -16.673 1.00 18.44 213 HIS A C 1
ATOM 1647 O O . HIS A 1 229 ? -19.915 25.336 -16.579 1.00 18.43 213 HIS A O 1
ATOM 1654 N N . LYS A 1 230 ? -20.956 23.516 -15.803 1.00 17.24 214 LYS A N 1
ATOM 1655 C CA . LYS A 1 230 ? -20.047 23.358 -14.687 1.00 17.26 214 LYS A CA 1
ATOM 1656 C C . LYS A 1 230 ? -18.993 22.314 -15.004 1.00 15.17 214 LYS A C 1
ATOM 1657 O O . LYS A 1 230 ? -19.283 21.290 -15.645 1.00 17.97 214 LYS A O 1
ATOM 1663 N N . ALA A 1 231 ? -17.780 22.572 -14.516 1.00 14.19 215 ALA A N 1
ATOM 1664 C CA . ALA A 1 231 ? -16.688 21.640 -14.599 1.00 15.24 215 ALA A CA 1
ATOM 1665 C C . ALA A 1 231 ? -15.709 21.818 -13.449 1.00 14.05 215 ALA A C 1
ATOM 1666 O O . ALA A 1 231 ? -15.547 22.923 -12.895 1.00 15.96 215 ALA A O 1
ATOM 1668 N N . HIS A 1 232 ? -14.975 20.755 -13.180 1.00 13.89 216 HIS A N 1
ATOM 1669 C CA . HIS A 1 232 ? -13.879 20.755 -12.232 1.00 16.32 216 HIS A CA 1
ATOM 1670 C C . HIS A 1 232 ? -12.679 21.569 -12.692 1.00 16.24 216 HIS A C 1
ATOM 1671 O O . HIS A 1 232 ? -11.986 22.175 -11.869 1.00 13.31 216 HIS A O 1
ATOM 1678 N N . ARG A 1 233 ? -12.462 21.625 -14.006 1.00 13.58 217 ARG A N 1
ATOM 1679 C CA . ARG A 1 233 ? -11.451 22.557 -14.559 1.00 12.85 217 ARG A CA 1
ATOM 1680 C C . ARG A 1 233 ? -11.972 23.216 -15.822 1.00 12.21 217 ARG A C 1
ATOM 1681 O O . ARG A 1 233 ? -12.776 22.634 -16.531 1.00 11.67 217 ARG A O 1
ATOM 1689 N N . THR A 1 234 ? -11.615 24.494 -15.990 1.00 11.03 218 THR A N 1
ATOM 1690 C CA . THR A 1 234 ? -12.051 25.272 -17.151 1.00 11.44 218 THR A CA 1
ATOM 1691 C C . THR A 1 234 ? -10.812 25.782 -17.859 1.00 11.96 218 THR A C 1
ATOM 1692 O O . THR A 1 234 ? -9.885 26.332 -17.218 1.00 10.67 218 THR A O 1
ATOM 1696 N N . ILE A 1 235 ? -10.735 25.498 -19.160 1.00 10.97 219 ILE A N 1
ATOM 1697 C CA . ILE A 1 235 ? -9.600 25.960 -19.980 1.00 10.83 219 ILE A CA 1
ATOM 1698 C C . ILE A 1 235 ? -10.086 27.040 -20.930 1.00 11.23 219 ILE A C 1
ATOM 1699 O O . ILE A 1 235 ? -11.006 26.812 -21.712 1.00 10.44 219 ILE A O 1
ATOM 1704 N N . LEU A 1 236 ? -9.499 28.227 -20.836 1.00 9.38 220 LEU A N 1
ATOM 1705 C CA . LEU A 1 236 ? -9.869 29.322 -21.710 1.00 7.95 220 LEU A CA 1
ATOM 1706 C C . LEU A 1 236 ? -8.892 29.398 -22.878 1.00 8.92 220 LEU A C 1
ATOM 1707 O O . LEU A 1 236 ? -7.727 29.790 -22.691 1.00 10.73 220 LEU A O 1
ATOM 1712 N N . SER A 1 237 ? -9.366 28.977 -24.045 1.00 9.20 221 SER A N 1
ATOM 1713 C CA . SER A 1 237 ? -8.564 28.943 -25.294 1.00 10.07 221 SER A CA 1
ATOM 1714 C C . SER A 1 237 ? -9.377 29.483 -26.423 1.00 9.05 221 SER A C 1
ATOM 1715 O O . SER A 1 237 ? -9.512 28.847 -27.473 1.00 10.00 221 SER A O 1
ATOM 1718 N N . ALA A 1 238 ? -9.838 30.728 -26.258 1.00 8.40 222 ALA A N 1
ATOM 1719 C CA . ALA A 1 238 ? -10.745 31.317 -27.213 1.00 8.06 222 ALA A CA 1
ATOM 1720 C C . ALA A 1 238 ? -10.066 32.366 -28.095 1.00 7.76 222 ALA A C 1
ATOM 1721 O O . ALA A 1 238 ? -10.745 33.162 -28.697 1.00 9.08 222 ALA A O 1
ATOM 1723 N N . GLY A 1 239 ? -8.748 32.255 -28.281 1.00 8.11 223 GLY A N 1
ATOM 1724 C CA . GLY A 1 239 ? -8.023 33.162 -29.168 1.00 8.03 223 GLY A CA 1
ATOM 1725 C C . GLY A 1 239 ? -8.269 34.588 -28.763 1.00 8.69 223 GLY A C 1
ATOM 1726 O O . GLY A 1 239 ? -8.348 34.899 -27.579 1.00 8.36 223 GLY A O 1
ATOM 1727 N N . ALA A 1 240 ? -8.450 35.470 -29.740 1.00 8.16 224 ALA A N 1
ATOM 1728 C CA . ALA A 1 240 ? -8.583 36.912 -29.439 1.00 9.05 224 ALA A CA 1
ATOM 1729 C C . ALA A 1 240 ? -9.851 37.212 -28.624 1.00 10.47 224 ALA A C 1
ATOM 1730 O O . ALA A 1 240 ? -9.871 38.130 -27.799 1.00 11.90 224 ALA A O 1
ATOM 1732 N N . GLY A 1 241 ? -10.899 36.416 -28.819 1.00 9.10 225 GLY A N 1
ATOM 1733 C CA . GLY A 1 241 ? -12.146 36.549 -28.069 1.00 10.48 225 GLY A CA 1
ATOM 1734 C C . GLY A 1 241 ? -11.971 36.323 -26.573 1.00 9.26 225 GLY A C 1
ATOM 1735 O O . GLY A 1 241 ? -12.849 36.724 -25.762 1.00 11.56 225 GLY A O 1
ATOM 1736 N N . SER A 1 242 ? -10.902 35.649 -26.186 1.00 9.21 226 SER A N 1
ATOM 1737 C CA . SER A 1 242 ? -10.602 35.364 -24.767 1.00 9.34 226 SER A CA 1
ATOM 1738 C C . SER A 1 242 ? -10.571 36.636 -23.928 1.00 9.02 226 SER A C 1
ATOM 1739 O O . SER A 1 242 ? -10.843 36.607 -22.730 1.00 9.75 226 SER A O 1
ATOM 1742 N N . ASP A 1 243 ? -10.119 37.717 -24.551 1.00 8.24 227 ASP A N 1
ATOM 1743 C CA . ASP A 1 243 ? -9.875 38.952 -23.834 1.00 9.43 227 ASP A CA 1
ATOM 1744 C C . ASP A 1 243 ? -11.120 39.557 -23.235 1.00 11.52 227 ASP A C 1
ATOM 1745 O O . ASP A 1 243 ? -11.009 40.443 -22.388 1.00 12.35 227 ASP A O 1
ATOM 1750 N N . SER A 1 244 ? -12.298 39.181 -23.740 1.00 11.99 228 SER A N 1
ATOM 1751 C CA . SER A 1 244 ? -13.564 39.690 -23.214 1.00 13.09 228 SER A CA 1
ATOM 1752 C C . SER A 1 244 ? -14.131 38.849 -22.059 1.00 13.82 228 SER A C 1
ATOM 1753 O O . SER A 1 244 ? -15.069 39.292 -21.372 1.00 16.18 228 SER A O 1
ATOM 1756 N N . LEU A 1 245 ? -13.504 37.711 -21.759 1.00 11.10 229 LEU A N 1
ATOM 1757 C CA . LEU A 1 245 ? -14.061 36.737 -20.816 1.00 11.25 229 LEU A CA 1
ATOM 1758 C C . LEU A 1 245 ? -13.326 36.690 -19.494 1.00 13.16 229 LEU A C 1
ATOM 1759 O O . LEU A 1 245 ? -13.782 36.062 -18.549 1.00 14.73 229 LEU A O 1
ATOM 1764 N N . LEU A 1 246 ? -12.177 37.344 -19.433 1.00 11.79 230 LEU A N 1
ATOM 1765 C CA . LEU A 1 246 ? -11.362 37.408 -18.231 1.00 11.70 230 LEU A CA 1
ATOM 1766 C C . LEU A 1 246 ? -10.623 38.733 -18.272 1.00 13.36 230 LEU A C 1
ATOM 1767 O O . LEU A 1 246 ? -10.237 39.179 -19.346 1.00 12.27 230 LEU A O 1
ATOM 1772 N N . ASP A 1 247 ? -10.329 39.301 -17.108 1.00 11.78 231 ASP A N 1
ATOM 1773 C CA . ASP A 1 247 ? -9.418 40.425 -17.029 1.00 12.73 231 ASP A CA 1
ATOM 1774 C C . ASP A 1 247 ? -7.962 39.970 -17.087 1.00 12.13 231 ASP A C 1
ATOM 1775 O O . ASP A 1 247 ? -7.431 39.420 -16.136 1.00 12.08 231 ASP A O 1
ATOM 1780 N N . PHE A 1 248 ? -7.380 40.049 -18.286 1.00 11.00 232 PHE A N 1
ATOM 1781 C CA . PHE A 1 248 ? -6.015 39.629 -18.493 1.00 10.29 232 PHE A CA 1
ATOM 1782 C C . PHE A 1 248 ? -4.998 40.686 -18.080 1.00 10.69 232 PHE A C 1
ATOM 1783 O O . PHE A 1 248 ? -3.781 40.493 -18.268 1.00 10.61 232 PHE A O 1
ATOM 1791 N N A LYS A 1 249 ? -5.464 41.787 -17.484 0.50 9.95 233 LYS A N 1
ATOM 1792 N N B LYS A 1 249 ? -5.503 41.802 -17.544 0.50 10.35 233 LYS A N 1
ATOM 1793 C CA A LYS A 1 249 ? -4.549 42.795 -16.919 0.50 11.08 233 LYS A CA 1
ATOM 1794 C CA B LYS A 1 249 ? -4.653 42.835 -16.952 0.50 11.94 233 LYS A CA 1
ATOM 1795 C C A LYS A 1 249 ? -3.610 43.321 -18.002 0.50 10.46 233 LYS A C 1
ATOM 1796 C C B LYS A 1 249 ? -3.641 43.302 -17.990 0.50 10.94 233 LYS A C 1
ATOM 1797 O O A LYS A 1 249 ? -2.407 43.473 -17.790 0.50 11.74 233 LYS A O 1
ATOM 1798 O O B LYS A 1 249 ? -2.434 43.273 -17.770 0.50 12.31 233 LYS A O 1
ATOM 1809 N N . LYS A 1 250 ? -4.180 43.535 -19.186 1.00 10.12 234 LYS A N 1
ATOM 1810 C CA . LYS A 1 250 ? -3.465 44.067 -20.351 1.00 10.90 234 LYS A CA 1
ATOM 1811 C C . LYS A 1 250 ? -2.470 43.123 -21.020 1.00 9.91 234 LYS A C 1
ATOM 1812 O O . LYS A 1 250 ? -1.809 43.525 -21.972 1.00 10.63 234 LYS A O 1
ATOM 1818 N N . GLN A 1 251 ? -2.520 41.840 -20.673 1.00 8.99 235 GLN A N 1
ATOM 1819 C CA . GLN A 1 251 ? -1.577 40.902 -21.223 1.00 8.87 235 GLN A CA 1
ATOM 1820 C C . GLN A 1 251 ? -1.915 40.502 -22.657 1.00 8.79 235 GLN A C 1
ATOM 1821 O O . GLN A 1 251 ? -1.043 40.012 -23.382 1.00 8.93 235 GLN A O 1
ATOM 1827 N N . LEU A 1 252 ? -3.138 40.756 -23.094 1.00 9.80 236 LEU A N 1
ATOM 1828 C CA . LEU A 1 252 ? -3.529 40.469 -24.480 1.00 8.00 236 LEU A CA 1
ATOM 1829 C C . LEU A 1 252 ? -3.852 41.735 -25.231 1.00 9.64 236 LEU A C 1
ATOM 1830 O O . LEU A 1 252 ? -4.665 42.548 -24.786 1.00 10.61 236 LEU A O 1
ATOM 1835 N N . ARG A 1 253 ? -3.371 41.810 -26.480 1.00 8.93 237 ARG A N 1
ATOM 1836 C CA . ARG A 1 253 ? -3.818 42.823 -27.416 1.00 8.02 237 ARG A CA 1
ATOM 1837 C C . ARG A 1 253 ? -4.443 42.145 -28.615 1.00 7.21 237 ARG A C 1
ATOM 1838 O O . ARG A 1 253 ? -3.727 41.650 -29.465 1.00 8.55 237 ARG A O 1
ATOM 1846 N N . PRO A 1 254 ? -5.782 42.146 -28.704 1.00 7.14 238 PRO A N 1
ATOM 1847 C CA . PRO A 1 254 ? -6.376 41.608 -29.915 1.00 7.54 238 PRO A CA 1
ATOM 1848 C C . PRO A 1 254 ? -5.985 42.448 -31.128 1.00 7.46 238 PRO A C 1
ATOM 1849 O O . PRO A 1 254 ? -6.163 43.659 -31.124 1.00 9.18 238 PRO A O 1
ATOM 1853 N N . THR A 1 255 ? -5.481 41.791 -32.161 1.00 7.58 239 THR A N 1
ATOM 1854 C CA . THR A 1 255 ? -4.858 42.468 -33.300 1.00 8.49 239 THR A CA 1
ATOM 1855 C C . THR A 1 255 ? -5.154 41.659 -34.557 1.00 8.17 239 THR A C 1
ATOM 1856 O O . THR A 1 255 ? -5.199 40.432 -34.494 1.00 7.88 239 THR A O 1
ATOM 1860 N N . ALA A 1 256 ? -5.429 42.366 -35.660 1.00 7.77 240 ALA A N 1
ATOM 1861 C CA . ALA A 1 256 ? -5.834 41.739 -36.921 1.00 7.71 240 ALA A CA 1
ATOM 1862 C C . ALA A 1 256 ? -4.829 41.908 -38.035 1.00 7.81 240 ALA A C 1
ATOM 1863 O O . ALA A 1 256 ? -4.244 42.982 -38.219 1.00 8.68 240 ALA A O 1
ATOM 1865 N N . TRP A 1 257 ? -4.687 40.838 -38.822 1.00 7.17 241 TRP A N 1
ATOM 1866 C CA . TRP A 1 257 ? -4.017 40.888 -40.086 1.00 7.53 241 TRP A CA 1
ATOM 1867 C C . TRP A 1 257 ? -4.935 40.519 -41.230 1.00 8.98 241 TRP A C 1
ATOM 1868 O O . TRP A 1 257 ? -6.130 40.294 -41.022 1.00 8.15 241 TRP A O 1
ATOM 1879 N N . THR A 1 258 ? -4.434 40.702 -42.446 1.00 9.15 242 THR A N 1
ATOM 1880 C CA . THR A 1 258 ? -5.261 40.766 -43.632 1.00 7.56 242 THR A CA 1
ATOM 1881 C C . THR A 1 258 ? -4.764 39.753 -44.669 1.00 7.73 242 THR A C 1
ATOM 1882 O O . THR A 1 258 ? -3.550 39.531 -44.816 1.00 9.31 242 THR A O 1
ATOM 1886 N N . LEU A 1 259 ? -5.696 39.086 -45.335 1.00 8.12 243 LEU A N 1
ATOM 1887 C CA . LEU A 1 259 ? -5.362 38.070 -46.319 1.00 8.37 243 LEU A CA 1
ATOM 1888 C C . LEU A 1 259 ? -6.313 38.165 -47.487 1.00 9.55 243 LEU A C 1
ATOM 1889 O O . LEU A 1 259 ? -7.458 38.551 -47.334 1.00 8.21 243 LEU A O 1
ATOM 1894 N N . CYS A 1 260 ? -5.830 37.816 -48.665 1.00 8.28 244 CYS A N 1
ATOM 1895 C CA . CYS A 1 260 ? -6.694 37.780 -49.832 1.00 8.33 244 CYS A CA 1
ATOM 1896 C C . CYS A 1 260 ? -6.258 36.633 -50.719 1.00 9.57 244 CYS A C 1
ATOM 1897 O O . CYS A 1 260 ? -5.145 36.128 -50.593 1.00 9.03 244 CYS A O 1
ATOM 1900 N N . HIS A 1 261 ? -7.157 36.217 -51.599 1.00 8.95 245 HIS A N 1
ATOM 1901 C CA . HIS A 1 261 ? -6.958 35.080 -52.471 1.00 8.89 245 HIS A CA 1
ATOM 1902 C C . HIS A 1 261 ? -7.130 35.522 -53.907 1.00 9.19 245 HIS A C 1
ATOM 1903 O O . HIS A 1 261 ? -8.015 36.320 -54.194 1.00 10.22 245 HIS A O 1
ATOM 1910 N N . ILE A 1 262 ? -6.361 34.915 -54.803 1.00 8.77 246 ILE A N 1
ATOM 1911 C CA A ILE A 1 262 ? -6.521 35.001 -56.261 0.50 8.82 246 ILE A CA 1
ATOM 1912 C CA B ILE A 1 262 ? -6.653 34.998 -56.219 0.50 10.43 246 ILE A CA 1
ATOM 1913 C C . ILE A 1 262 ? -6.830 33.593 -56.771 1.00 10.18 246 ILE A C 1
ATOM 1914 O O . ILE A 1 262 ? -6.153 32.624 -56.366 1.00 11.39 246 ILE A O 1
ATOM 1923 N N . GLN A 1 263 ? -7.787 33.476 -57.675 1.00 10.86 247 GLN A N 1
ATOM 1924 C CA . GLN A 1 263 ? -8.146 32.200 -58.245 1.00 10.70 247 GLN A CA 1
ATOM 1925 C C . GLN A 1 263 ? -7.271 31.881 -59.450 1.00 10.76 247 GLN A C 1
ATOM 1926 O O . GLN A 1 263 ? -7.245 32.655 -60.404 1.00 13.16 247 GLN A O 1
ATOM 1932 N N . MET A 1 264 ? -6.495 30.803 -59.366 1.00 10.48 248 MET A N 1
ATOM 1933 C CA . MET A 1 264 ? -5.600 30.419 -60.442 1.00 10.19 248 MET A CA 1
ATOM 1934 C C . MET A 1 264 ? -6.352 29.585 -61.456 1.00 13.27 248 MET A C 1
ATOM 1935 O O . MET A 1 264 ? -7.301 28.878 -61.121 1.00 12.94 248 MET A O 1
ATOM 1940 N N . GLY A 1 265 ? -5.938 29.691 -62.709 1.00 11.94 249 GLY A N 1
ATOM 1941 C CA . GLY A 1 265 ? -6.563 28.889 -63.772 1.00 14.99 249 GLY A CA 1
ATOM 1942 C C . GLY A 1 265 ? -6.035 27.463 -63.819 1.00 12.86 249 GLY A C 1
ATOM 1943 O O . GLY A 1 265 ? -5.038 27.111 -63.185 1.00 13.09 249 GLY A O 1
ATOM 1944 N N . PRO A 1 266 ? -6.745 26.588 -64.539 1.00 12.57 250 PRO A N 1
ATOM 1945 C CA . PRO A 1 266 ? -6.505 25.159 -64.409 1.00 14.53 250 PRO A CA 1
ATOM 1946 C C . PRO A 1 266 ? -5.229 24.628 -65.059 1.00 14.70 250 PRO A C 1
ATOM 1947 O O . PRO A 1 266 ? -4.687 23.616 -64.594 1.00 15.89 250 PRO A O 1
ATOM 1951 N N . GLU A 1 267 ? -4.668 25.379 -66.016 1.00 13.39 251 GLU A N 1
ATOM 1952 C CA . GLU A 1 267 ? -3.361 25.021 -66.579 1.00 15.54 251 GLU A CA 1
ATOM 1953 C C . GLU A 1 267 ? -2.238 25.741 -65.837 1.00 13.74 251 GLU A C 1
ATOM 1954 O O . GLU A 1 267 ? -1.257 25.109 -65.447 1.00 13.78 251 GLU A O 1
ATOM 1960 N N . GLU A 1 268 ? -2.386 27.048 -65.617 1.00 13.42 252 GLU A N 1
ATOM 1961 C CA . GLU A 1 268 ? -1.279 27.809 -65.005 1.00 14.06 252 GLU A CA 1
ATOM 1962 C C . GLU A 1 268 ? -0.974 27.316 -63.591 1.00 12.05 252 GLU A C 1
ATOM 1963 O O . GLU A 1 268 ? 0.203 27.275 -63.213 1.00 14.51 252 GLU A O 1
ATOM 1969 N N . VAL A 1 269 ? -1.984 26.790 -62.897 1.00 12.35 253 VAL A N 1
ATOM 1970 C CA . VAL A 1 269 ? -1.818 26.377 -61.509 1.00 13.67 253 VAL A CA 1
ATOM 1971 C C . VAL A 1 269 ? -0.846 25.226 -61.361 1.00 12.77 253 VAL A C 1
ATOM 1972 O O . VAL A 1 269 ? -0.214 25.062 -60.322 1.00 13.63 253 VAL A O 1
ATOM 1976 N N . LYS A 1 270 ? -0.659 24.449 -62.432 1.00 12.34 254 LYS A N 1
ATOM 1977 C CA . LYS A 1 270 ? 0.112 23.233 -62.296 1.00 12.92 254 LYS A CA 1
ATOM 1978 C C . LYS A 1 270 ? 1.592 23.478 -62.062 1.00 13.20 254 LYS A C 1
ATOM 1979 O O . LYS A 1 270 ? 2.265 22.598 -61.580 1.00 16.32 254 LYS A O 1
ATOM 1985 N N . GLN A 1 271 ? 2.099 24.661 -62.401 1.00 10.83 255 GLN A N 1
ATOM 1986 C CA . GLN A 1 271 ? 3.467 25.033 -62.091 1.00 11.10 255 GLN A CA 1
ATOM 1987 C C . GLN A 1 271 ? 3.691 25.389 -60.633 1.00 11.40 255 GLN A C 1
ATOM 1988 O O . GLN A 1 271 ? 4.831 25.338 -60.147 1.00 12.43 255 GLN A O 1
ATOM 1994 N N . TYR A 1 272 ? 2.616 25.754 -59.943 1.00 11.16 256 TYR A N 1
ATOM 1995 C CA . TYR A 1 272 ? 2.699 26.356 -58.619 1.00 10.45 256 TYR A CA 1
ATOM 1996 C C . TYR A 1 272 ? 2.608 25.275 -57.543 1.00 13.50 256 TYR A C 1
ATOM 1997 O O . TYR A 1 272 ? 1.679 25.255 -56.743 1.00 13.65 256 TYR A O 1
ATOM 2006 N N . ARG A 1 273 ? 3.557 24.356 -57.569 1.00 12.03 257 ARG A N 1
ATOM 2007 C CA . ARG A 1 273 ? 3.510 23.184 -56.705 1.00 14.67 257 ARG A CA 1
ATOM 2008 C C . ARG A 1 273 ? 4.801 23.014 -55.939 1.00 12.74 257 ARG A C 1
ATOM 2009 O O . ARG A 1 273 ? 5.906 23.281 -56.453 1.00 12.99 257 ARG A O 1
ATOM 2017 N N A ASN A 1 274 ? 4.683 22.613 -54.675 0.50 11.57 258 ASN A N 1
ATOM 2018 N N B ASN A 1 274 ? 4.640 22.580 -54.691 0.50 10.83 258 ASN A N 1
ATOM 2019 C CA A ASN A 1 274 ? 5.838 22.346 -53.841 0.50 13.89 258 ASN A CA 1
ATOM 2020 C CA B ASN A 1 274 ? 5.731 22.380 -53.780 0.50 11.77 258 ASN A CA 1
ATOM 2021 C C A ASN A 1 274 ? 6.689 23.594 -53.575 0.50 11.65 258 ASN A C 1
ATOM 2022 C C B ASN A 1 274 ? 6.637 23.608 -53.722 0.50 10.53 258 ASN A C 1
ATOM 2023 O O A ASN A 1 274 ? 7.926 23.512 -53.502 0.50 11.61 258 ASN A O 1
ATOM 2024 O O B ASN A 1 274 ? 7.857 23.533 -53.932 0.50 10.75 258 ASN A O 1
ATOM 2033 N N . LEU A 1 275 ? 6.029 24.725 -53.345 1.00 8.21 259 LEU A N 1
ATOM 2034 C CA . LEU A 1 275 ? 6.697 25.997 -53.295 1.00 8.45 259 LEU A CA 1
ATOM 2035 C C . LEU A 1 275 ? 7.183 26.325 -51.886 1.00 8.50 259 LEU A C 1
ATOM 2036 O O . LEU A 1 275 ? 6.410 26.210 -50.940 1.00 8.86 259 LEU A O 1
ATOM 2041 N N . PRO A 1 276 ? 8.436 26.763 -51.748 1.00 7.69 260 PRO A N 1
ATOM 2042 C CA . PRO A 1 276 ? 8.783 27.320 -50.453 1.00 8.09 260 PRO A CA 1
ATOM 2043 C C . PRO A 1 276 ? 7.929 28.554 -50.164 1.00 9.76 260 PRO A C 1
ATOM 2044 O O . PRO A 1 276 ? 7.516 29.272 -51.089 1.00 8.96 260 PRO A O 1
ATOM 2048 N N . VAL A 1 277 ? 7.691 28.820 -48.885 1.00 8.77 261 VAL A N 1
ATOM 2049 C CA . VAL A 1 277 ? 7.029 30.076 -48.505 1.00 9.02 261 VAL A CA 1
ATOM 2050 C C . VAL A 1 277 ? 7.956 31.214 -48.885 1.00 9.41 261 VAL A C 1
ATOM 2051 O O . VAL A 1 277 ? 9.143 31.149 -48.586 1.00 10.82 261 VAL A O 1
ATOM 2055 N N . LEU A 1 278 ? 7.429 32.257 -49.532 1.00 8.96 262 LEU A N 1
ATOM 2056 C CA . LEU A 1 278 ? 8.227 33.448 -49.774 1.00 8.31 262 LEU A CA 1
ATOM 2057 C C . LEU A 1 278 ? 7.705 34.586 -48.904 1.00 8.59 262 LEU A C 1
ATOM 2058 O O . LEU A 1 278 ? 6.567 35.025 -49.104 1.00 8.49 262 LEU A O 1
ATOM 2063 N N . PHE A 1 279 ? 8.564 35.114 -48.033 1.00 7.47 263 PHE A N 1
ATOM 2064 C CA . PHE A 1 279 ? 8.204 36.146 -47.056 1.00 8.38 263 PHE A CA 1
ATOM 2065 C C . PHE A 1 279 ? 9.196 37.307 -47.126 1.00 9.14 263 PHE A C 1
ATOM 2066 O O . PHE A 1 279 ? 10.384 37.105 -46.961 1.00 9.96 263 PHE A O 1
ATOM 2074 N N . ASN A 1 280 ? 8.692 38.506 -47.383 1.00 7.40 264 ASN A N 1
ATOM 2075 C CA . ASN A 1 280 ? 9.421 39.743 -47.178 1.00 8.02 264 ASN A CA 1
ATOM 2076 C C . ASN A 1 280 ? 8.831 40.444 -45.957 1.00 8.69 264 ASN A C 1
ATOM 2077 O O . ASN A 1 280 ? 7.615 40.729 -45.907 1.00 8.06 264 ASN A O 1
ATOM 2082 N N . ILE A 1 281 ? 9.663 40.626 -44.941 1.00 8.34 265 ILE A N 1
ATOM 2083 C CA . ILE A 1 281 ? 9.190 41.050 -43.618 1.00 9.13 265 ILE A CA 1
ATOM 2084 C C . ILE A 1 281 ? 8.554 42.435 -43.603 1.00 10.60 265 ILE A C 1
ATOM 2085 O O . ILE A 1 281 ? 7.937 42.811 -42.611 1.00 11.49 265 ILE A O 1
ATOM 2090 N N . ALA A 1 282 ? 8.668 43.197 -44.680 1.00 9.53 266 ALA A N 1
ATOM 2091 C CA . ALA A 1 282 ? 8.002 44.492 -44.746 1.00 9.24 266 ALA A CA 1
ATOM 2092 C C . ALA A 1 282 ? 7.084 44.611 -45.938 1.00 8.97 266 ALA A C 1
ATOM 2093 O O . ALA A 1 282 ? 6.687 45.721 -46.285 1.00 9.84 266 ALA A O 1
ATOM 2095 N N . LYS A 1 283 ? 6.738 43.483 -46.579 1.00 8.01 267 LYS A N 1
ATOM 2096 C CA . LYS A 1 283 ? 5.810 43.513 -47.713 1.00 8.06 267 LYS A CA 1
ATOM 2097 C C . LYS A 1 283 ? 4.736 42.442 -47.619 1.00 7.92 267 LYS A C 1
ATOM 2098 O O . LYS A 1 283 ? 3.547 42.736 -47.706 1.00 8.87 267 LYS A O 1
ATOM 2104 N N . GLY A 1 284 ? 5.137 41.214 -47.388 1.00 8.49 268 GLY A N 1
ATOM 2105 C CA . GLY A 1 284 ? 4.123 40.155 -47.219 1.00 8.47 268 GLY A CA 1
ATOM 2106 C C . GLY A 1 284 ? 4.655 38.778 -47.530 1.00 7.77 268 GLY A C 1
ATOM 2107 O O . GLY A 1 284 ? 5.852 38.591 -47.739 1.00 8.51 268 GLY A O 1
ATOM 2108 N N . PHE A 1 285 ? 3.727 37.852 -47.713 1.00 8.59 269 PHE A N 1
ATOM 2109 C CA . PHE A 1 285 ? 4.076 36.515 -48.121 1.00 9.33 269 PHE A CA 1
ATOM 2110 C C . PHE A 1 285 ? 2.978 35.898 -48.957 1.00 9.85 269 PHE A C 1
ATOM 2111 O O . PHE A 1 285 ? 1.838 36.333 -48.916 1.00 8.54 269 PHE A O 1
ATOM 2119 N N . PHE A 1 286 ? 3.320 34.828 -49.671 1.00 10.34 270 PHE A N 1
ATOM 2120 C CA . PHE A 1 286 ? 2.290 34.024 -50.336 1.00 8.71 270 PHE A CA 1
ATOM 2121 C C . PHE A 1 286 ? 2.587 32.571 -50.191 1.00 9.80 270 PHE A C 1
ATOM 2122 O O . PHE A 1 286 ? 3.739 32.195 -49.947 1.00 9.51 270 PHE A O 1
ATOM 2130 N N . MET A 1 287 ? 1.528 31.760 -50.296 1.00 10.80 271 MET A N 1
ATOM 2131 C CA . MET A 1 287 ? 1.695 30.313 -50.271 1.00 12.28 271 MET A CA 1
ATOM 2132 C C . MET A 1 287 ? 1.040 29.670 -51.481 1.00 9.37 271 MET A C 1
ATOM 2133 O O . MET A 1 287 ? 0.241 30.263 -52.185 1.00 9.92 271 MET A O 1
ATOM 2138 N N . GLU A 1 288 ? 1.454 28.448 -51.760 1.00 9.96 272 GLU A N 1
ATOM 2139 C CA . GLU A 1 288 ? 1.033 27.857 -53.000 1.00 10.46 272 GLU A CA 1
ATOM 2140 C C . GLU A 1 288 ? -0.490 27.670 -53.056 1.00 10.15 272 GLU A C 1
ATOM 2141 O O . GLU A 1 288 ? -1.167 27.478 -52.040 1.00 11.06 272 GLU A O 1
ATOM 2147 N N . PRO A 1 289 ? -1.035 27.661 -54.256 1.00 9.77 273 PRO A N 1
ATOM 2148 C CA . PRO A 1 289 ? -2.490 27.536 -54.425 1.00 9.33 273 PRO A CA 1
ATOM 2149 C C . PRO A 1 289 ? -3.047 26.272 -53.779 1.00 11.88 273 PRO A C 1
ATOM 2150 O O . PRO A 1 289 ? -2.400 25.211 -53.811 1.00 10.82 273 PRO A O 1
ATOM 2154 N N . ASP A 1 290 ? -4.239 26.363 -53.186 1.00 10.02 274 ASP A N 1
ATOM 2155 C CA . ASP A 1 290 ? -4.774 25.197 -52.481 1.00 10.56 274 ASP A CA 1
ATOM 2156 C C . ASP A 1 290 ? -5.262 24.135 -53.456 1.00 13.12 274 ASP A C 1
ATOM 2157 O O . ASP A 1 290 ? -5.595 24.424 -54.600 1.00 13.06 274 ASP A O 1
ATOM 2162 N N . GLU A 1 291 ? -5.337 22.914 -52.964 1.00 15.36 275 GLU A N 1
ATOM 2163 C CA . GLU A 1 291 ? -5.637 21.765 -53.833 1.00 19.94 275 GLU A CA 1
ATOM 2164 C C . GLU A 1 291 ? -7.082 21.746 -54.287 1.00 19.68 275 GLU A C 1
ATOM 2165 O O . GLU A 1 291 ? -7.393 21.178 -55.335 1.00 21.62 275 GLU A O 1
ATOM 2171 N N . ASP A 1 292 ? -7.984 22.341 -53.512 1.00 18.65 276 ASP A N 1
ATOM 2172 C CA . ASP A 1 292 ? -9.419 22.233 -53.794 1.00 17.70 276 ASP A CA 1
ATOM 2173 C C . ASP A 1 292 ? -9.957 23.355 -54.663 1.00 18.28 276 ASP A C 1
ATOM 2174 O O . ASP A 1 292 ? -10.704 23.103 -55.599 1.00 18.37 276 ASP A O 1
ATOM 2179 N N . LYS A 1 293 ? -9.609 24.601 -54.365 1.00 14.97 277 LYS A N 1
ATOM 2180 C CA . LYS A 1 293 ? -10.124 25.726 -55.157 1.00 14.90 277 LYS A CA 1
ATOM 2181 C C . LYS A 1 293 ? -9.069 26.430 -55.997 1.00 12.65 277 LYS A C 1
ATOM 2182 O O . LYS A 1 293 ? -9.382 27.384 -56.698 1.00 13.30 277 LYS A O 1
ATOM 2188 N N . HIS A 1 294 ? -7.832 25.977 -55.892 1.00 11.90 278 HIS A N 1
ATOM 2189 C CA . HIS A 1 294 ? -6.704 26.583 -56.633 1.00 11.38 278 HIS A CA 1
ATOM 2190 C C . HIS A 1 294 ? -6.561 28.067 -56.362 1.00 10.93 278 HIS A C 1
ATOM 2191 O O . HIS A 1 294 ? -6.221 28.857 -57.245 1.00 11.34 278 HIS A O 1
ATOM 2198 N N . GLU A 1 295 ? -6.723 28.428 -55.100 1.00 9.74 279 GLU A N 1
ATOM 2199 C CA . GLU A 1 295 ? -6.647 29.847 -54.696 1.00 10.45 279 GLU A CA 1
ATOM 2200 C C . GLU A 1 295 ? -5.299 30.116 -54.040 1.00 8.86 279 GLU A C 1
ATOM 2201 O O . GLU A 1 295 ? -4.830 29.338 -53.220 1.00 9.32 279 GLU A O 1
ATOM 2207 N N . LEU A 1 296 ? -4.646 31.177 -54.507 1.00 8.01 280 LEU A N 1
ATOM 2208 C CA . LEU A 1 296 ? -3.331 31.579 -54.043 1.00 8.16 280 LEU A CA 1
ATOM 2209 C C . LEU A 1 296 ? -3.537 32.711 -53.037 1.00 8.27 280 LEU A C 1
ATOM 2210 O O . LEU A 1 296 ? -4.184 33.724 -53.367 1.00 8.98 280 LEU A O 1
ATOM 2215 N N . LYS A 1 297 ? -3.016 32.508 -51.826 1.00 7.94 281 LYS A N 1
ATOM 2216 C CA . LYS A 1 297 ? -3.233 33.439 -50.715 1.00 8.76 281 LYS A CA 1
ATOM 2217 C C . LYS A 1 297 ? -2.039 34.370 -50.550 1.00 9.11 281 LYS A C 1
ATOM 2218 O O . LYS A 1 297 ? -0.889 33.910 -50.522 1.00 10.84 281 LYS A O 1
ATOM 2224 N N . ILE A 1 298 ? -2.333 35.655 -50.405 1.00 7.99 282 ILE A N 1
ATOM 2225 C CA . ILE A 1 298 ? -1.327 36.697 -50.143 1.00 8.41 282 ILE A CA 1
ATOM 2226 C C . ILE A 1 298 ? -1.679 37.401 -48.836 1.00 9.26 282 ILE A C 1
ATOM 2227 O O . ILE A 1 298 ? -2.831 37.777 -48.636 1.00 10.47 282 ILE A O 1
ATOM 2232 N N . CYS A 1 299 ? -0.716 37.485 -47.924 1.00 8.29 283 CYS A N 1
ATOM 2233 C CA . CYS A 1 299 ? -0.856 38.313 -46.737 1.00 9.35 283 CYS A CA 1
ATOM 2234 C C . CYS A 1 299 ? 0.058 39.505 -46.885 1.00 9.60 283 CYS A C 1
ATOM 2235 O O . CYS A 1 299 ? 1.243 39.351 -47.178 1.00 10.58 283 CYS A O 1
ATOM 2238 N N . ASP A 1 300 ? -0.487 40.702 -46.744 1.00 8.11 284 ASP A N 1
ATOM 2239 C CA . ASP A 1 300 ? 0.333 41.888 -46.734 1.00 8.86 284 ASP A CA 1
ATOM 2240 C C . ASP A 1 300 ? 0.832 42.140 -45.307 1.00 10.19 284 ASP A C 1
ATOM 2241 O O . ASP A 1 300 ? 0.057 42.194 -44.363 1.00 11.05 284 ASP A O 1
ATOM 2246 N N . GLU A 1 301 ? 2.143 42.279 -45.142 1.00 8.84 285 GLU A N 1
ATOM 2247 C CA . GLU A 1 301 ? 2.705 42.380 -43.819 1.00 10.82 285 GLU A CA 1
ATOM 2248 C C . GLU A 1 301 ? 2.681 43.810 -43.329 1.00 8.53 285 GLU A C 1
ATOM 2249 O O . GLU A 1 301 ? 2.896 44.767 -44.073 1.00 10.36 285 GLU A O 1
ATOM 2255 N N . HIS A 1 302 ? 2.366 43.948 -42.044 1.00 9.01 286 HIS A N 1
ATOM 2256 C CA . HIS A 1 302 ? 2.259 45.257 -41.372 1.00 8.02 286 HIS A CA 1
ATOM 2257 C C . HIS A 1 302 ? 2.123 44.965 -39.881 1.00 8.32 286 HIS A C 1
ATOM 2258 O O . HIS A 1 302 ? 1.936 43.800 -39.471 1.00 8.76 286 HIS A O 1
ATOM 2265 N N . PRO A 1 303 ? 2.212 46.000 -39.046 1.00 7.61 287 PRO A N 1
ATOM 2266 C CA . PRO A 1 303 ? 2.197 45.683 -37.624 1.00 7.88 287 PRO A CA 1
ATOM 2267 C C . PRO A 1 303 ? 0.858 45.271 -37.027 1.00 7.79 287 PRO A C 1
ATOM 2268 O O . PRO A 1 303 ? 0.828 44.788 -35.885 1.00 8.74 287 PRO A O 1
ATOM 2272 N N . GLY A 1 304 ? -0.216 45.403 -37.810 1.00 7.46 288 GLY A N 1
ATOM 2273 C CA . GLY A 1 304 ? -1.526 44.970 -37.367 1.00 8.36 288 GLY A CA 1
ATOM 2274 C C . GLY A 1 304 ? -2.531 46.094 -37.252 1.00 8.01 288 GLY A C 1
ATOM 2275 O O . GLY A 1 304 ? -2.164 47.295 -37.139 1.00 8.54 288 GLY A O 1
ATOM 2276 N N . TYR A 1 305 ? -3.798 45.720 -37.393 1.00 8.61 289 TYR A N 1
ATOM 2277 C CA . TYR A 1 305 ? -4.923 46.573 -37.071 1.00 7.31 289 TYR A CA 1
ATOM 2278 C C . TYR A 1 305 ? -5.518 46.202 -35.706 1.00 8.43 289 TYR A C 1
ATOM 2279 O O . TYR A 1 305 ? -5.808 45.029 -35.405 1.00 8.45 289 TYR A O 1
ATOM 2288 N N . CYS A 1 306 ? -5.749 47.198 -34.880 1.00 8.83 290 CYS A N 1
ATOM 2289 C CA . CYS A 1 306 ? -6.604 47.009 -33.715 1.00 9.49 290 CYS A CA 1
ATOM 2290 C C . CYS A 1 306 ? -7.921 47.731 -33.950 1.00 11.17 290 CYS A C 1
ATOM 2291 O O . CYS A 1 306 ? -8.119 48.406 -34.974 1.00 12.47 290 CYS A O 1
ATOM 2294 N N . ASN A 1 307 ? -8.898 47.451 -33.090 1.00 10.00 291 ASN A N 1
ATOM 2295 C CA . ASN A 1 307 ? -10.195 48.123 -33.188 1.00 10.73 291 ASN A CA 1
ATOM 2296 C C . ASN A 1 307 ? -10.481 48.781 -31.846 1.00 12.29 291 ASN A C 1
ATOM 2297 O O . ASN A 1 307 ? -11.006 48.145 -30.930 1.00 10.90 291 ASN A O 1
ATOM 2302 N N . PHE A 1 308 ? -9.931 49.982 -31.673 1.00 9.46 292 PHE A N 1
ATOM 2303 C CA . PHE A 1 308 ? -9.777 50.583 -30.351 1.00 9.54 292 PHE A CA 1
ATOM 2304 C C . PHE A 1 308 ? -11.081 51.252 -29.904 1.00 10.89 292 PHE A C 1
ATOM 2305 O O . PHE A 1 308 ? -11.582 52.164 -30.563 1.00 11.99 292 PHE A O 1
ATOM 2313 N N . LEU A 1 309 ? -11.704 50.676 -28.897 1.00 11.58 293 LEU A N 1
ATOM 2314 C CA . LEU A 1 309 ? -12.910 51.251 -28.294 1.00 11.77 293 LEU A CA 1
ATOM 2315 C C . LEU A 1 309 ? -12.698 51.469 -26.795 1.00 10.67 293 LEU A C 1
ATOM 2316 O O . LEU A 1 309 ? -11.781 50.919 -26.191 1.00 10.97 293 LEU A O 1
ATOM 2321 N N . PRO A 1 310 ? -13.595 52.231 -26.152 1.00 10.85 294 PRO A N 1
ATOM 2322 C CA . PRO A 1 310 ? -13.391 52.483 -24.735 1.00 10.69 294 PRO A CA 1
ATOM 2323 C C . PRO A 1 310 ? -13.390 51.207 -23.916 1.00 10.45 294 PRO A C 1
ATOM 2324 O O . PRO A 1 310 ? -14.146 50.282 -24.207 1.00 9.96 294 PRO A O 1
ATOM 2328 N N . ASP A 1 311 ? -12.451 51.105 -22.982 1.00 9.78 295 ASP A N 1
ATOM 2329 C CA . ASP A 1 311 ? -12.409 49.980 -22.066 1.00 9.89 295 ASP A CA 1
ATOM 2330 C C . ASP A 1 311 ? -13.527 50.116 -21.027 1.00 12.43 295 ASP A C 1
ATOM 2331 O O . ASP A 1 311 ? -13.529 51.076 -20.253 1.00 13.19 295 ASP A O 1
ATOM 2336 N N . PRO A 1 312 ? -14.493 49.186 -21.032 1.00 11.35 296 PRO A N 1
ATOM 2337 C CA . PRO A 1 312 ? -15.645 49.369 -20.134 1.00 13.01 296 PRO A CA 1
ATOM 2338 C C . PRO A 1 312 ? -15.271 49.392 -18.666 1.00 12.38 296 PRO A C 1
ATOM 2339 O O . PRO A 1 312 ? -16.021 49.965 -17.856 1.00 13.24 296 PRO A O 1
ATOM 2343 N N . ASN A 1 313 ? -14.082 48.891 -18.323 1.00 11.68 297 ASN A N 1
ATOM 2344 C CA . ASN A 1 313 ? -13.651 48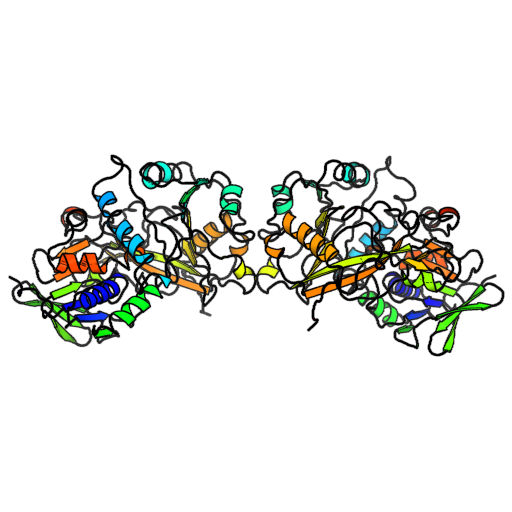.846 -16.930 1.00 12.67 297 ASN A CA 1
ATOM 2345 C C . ASN A 1 313 ? -12.467 49.706 -16.565 1.00 13.23 297 ASN A C 1
ATOM 2346 O O . ASN A 1 313 ? -12.007 49.664 -15.432 1.00 14.16 297 ASN A O 1
ATOM 2351 N N . ARG A 1 314 ? -11.981 50.488 -17.519 1.00 11.85 298 ARG A N 1
ATOM 2352 C CA . ARG A 1 314 ? -10.847 51.376 -17.313 1.00 12.89 298 ARG A CA 1
ATOM 2353 C C . ARG A 1 314 ? -11.128 52.730 -17.936 1.00 13.30 298 ARG A C 1
ATOM 2354 O O . ARG A 1 314 ? -10.841 52.970 -19.099 1.00 12.38 298 ARG A O 1
ATOM 2362 N N . PRO A 1 315 ? -11.690 53.651 -17.131 1.00 13.93 299 PRO A N 1
ATOM 2363 C CA . PRO A 1 315 ? -12.050 54.983 -17.622 1.00 15.45 299 PRO A CA 1
ATOM 2364 C C . PRO A 1 315 ? -10.907 55.674 -18.345 1.00 14.25 299 PRO A C 1
ATOM 2365 O O . PRO A 1 315 ? -9.786 55.670 -17.869 1.00 16.84 299 PRO A O 1
ATOM 2369 N N . GLY A 1 316 ? -11.214 56.227 -19.511 1.00 16.37 300 GLY A N 1
ATOM 2370 C CA . GLY A 1 316 ? -10.282 56.953 -20.309 1.00 16.91 300 GLY A CA 1
ATOM 2371 C C . GLY A 1 316 ? -9.302 56.106 -21.094 1.00 18.21 300 GLY A C 1
ATOM 2372 O O . GLY A 1 316 ? -8.420 56.652 -21.753 1.00 18.57 300 GLY A O 1
ATOM 2373 N N . GLN A 1 317 ? -9.430 54.777 -20.992 1.00 14.00 301 GLN A N 1
ATOM 2374 C CA . GLN A 1 317 ? -8.506 53.882 -21.695 1.00 12.89 301 GLN A CA 1
ATOM 2375 C C . GLN A 1 317 ? -9.199 53.108 -22.796 1.00 12.20 301 GLN A C 1
ATOM 2376 O O . GLN A 1 317 ? -10.415 53.118 -22.886 1.00 12.86 301 GLN A O 1
ATOM 2382 N N . GLU A 1 318 ? -8.385 52.549 -23.681 1.00 13.33 302 GLU A N 1
ATOM 2383 C CA . GLU A 1 318 ? -8.856 51.840 -24.878 1.00 13.76 302 GLU A CA 1
ATOM 2384 C C . GLU A 1 318 ? -8.652 50.357 -24.677 1.00 12.96 302 GLU A C 1
ATOM 2385 O O . GLU A 1 318 ? -7.673 49.944 -24.064 1.00 12.03 302 GLU A O 1
ATOM 2391 N N . LYS A 1 319 ? -9.442 49.585 -25.397 1.00 11.42 303 LYS A N 1
ATOM 2392 C CA . LYS A 1 319 ? -9.290 48.145 -25.461 1.00 12.47 303 LYS A CA 1
ATOM 2393 C C . LYS A 1 319 ? -9.743 47.726 -26.878 1.00 11.81 303 LYS A C 1
ATOM 2394 O O . LYS A 1 319 ? -10.869 48.003 -27.281 1.00 12.29 303 LYS A O 1
ATOM 2400 N N . SER A 1 320 ? -8.902 46.947 -27.560 1.00 10.78 304 SER A N 1
ATOM 2401 C CA . SER A 1 320 ? -9.190 46.468 -28.911 1.00 9.44 304 SER A CA 1
ATOM 2402 C C . SER A 1 320 ? -10.190 45.297 -28.918 1.00 11.99 304 SER A C 1
ATOM 2403 O O . SER A 1 320 ? -9.993 44.302 -28.217 1.00 10.21 304 SER A O 1
ATOM 2406 N N . VAL A 1 321 ? -11.259 45.441 -29.690 1.00 10.64 305 VAL A N 1
ATOM 2407 C CA . VAL A 1 321 ? -12.333 44.452 -29.750 1.00 10.75 305 VAL A CA 1
ATOM 2408 C C . VAL A 1 321 ? -12.444 43.907 -31.163 1.00 9.15 305 VAL A C 1
ATOM 2409 O O . VAL A 1 321 ? -12.801 44.628 -32.088 1.00 11.05 305 VAL A O 1
ATOM 2413 N N . PRO A 1 322 ? -12.309 42.593 -31.316 1.00 10.08 306 PRO A N 1
ATOM 2414 C CA . PRO A 1 322 ? -12.484 42.019 -32.654 1.00 10.52 306 PRO A CA 1
ATOM 2415 C C . PRO A 1 322 ? -13.874 42.148 -33.205 1.00 11.36 306 PRO A C 1
ATOM 2416 O O . PRO A 1 322 ? -14.855 42.163 -32.453 1.00 12.46 306 PRO A O 1
ATOM 2420 N N . PHE A 1 323 ? -13.955 42.116 -34.530 1.00 9.18 307 PHE A N 1
ATOM 2421 C CA . PHE A 1 323 ? -15.174 41.880 -35.267 1.00 9.62 307 PHE A CA 1
ATOM 2422 C C . PHE A 1 323 ? -14.830 41.091 -36.531 1.00 10.19 307 PHE A C 1
ATOM 2423 O O . PHE A 1 323 ? -13.701 41.168 -37.030 1.00 10.40 307 PHE A O 1
ATOM 2431 N N . ALA A 1 324 ? -15.805 40.379 -37.073 1.00 8.70 308 ALA A N 1
ATOM 2432 C CA . ALA A 1 324 ? -15.539 39.538 -38.264 1.00 9.65 308 ALA A CA 1
ATOM 2433 C C . ALA A 1 324 ? -15.873 40.278 -39.544 1.00 10.58 308 ALA A C 1
ATOM 2434 O O . ALA A 1 324 ? -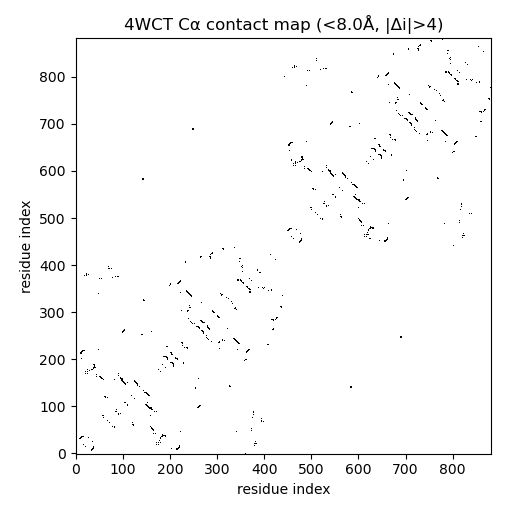16.840 41.068 -39.590 1.00 10.78 308 ALA A O 1
ATOM 2436 N N . LYS A 1 325 ? -15.063 40.074 -40.594 1.00 8.35 309 LYS A N 1
ATOM 2437 C CA . LYS A 1 325 ? -15.374 40.627 -41.904 1.00 9.08 309 LYS A CA 1
ATOM 2438 C C . LYS A 1 325 ? -14.639 39.871 -42.997 1.00 9.12 309 LYS A C 1
ATOM 2439 O O . LYS A 1 325 ? -13.410 39.671 -42.898 1.00 9.73 309 LYS A O 1
ATOM 2445 N N . HIS A 1 326 ? -15.407 39.442 -44.008 1.00 9.42 310 HIS A N 1
ATOM 2446 C CA . HIS A 1 326 ? -14.883 38.827 -45.214 1.00 9.92 310 HIS A CA 1
ATOM 2447 C C . HIS A 1 326 ? -14.602 39.841 -46.323 1.00 11.20 310 HIS A C 1
ATOM 2448 O O . HIS A 1 326 ? -15.097 39.720 -47.444 1.00 10.39 310 HIS A O 1
ATOM 2455 N N . GLN A 1 327 ? -13.954 40.920 -45.919 1.00 9.51 311 GLN A N 1
ATOM 2456 C CA . GLN A 1 327 ? -13.300 41.872 -46.833 1.00 9.39 311 GLN A CA 1
ATOM 2457 C C . GLN A 1 327 ? -12.034 42.337 -46.128 1.00 8.90 311 GLN A C 1
ATOM 2458 O O . GLN A 1 327 ? -11.855 42.066 -44.947 1.00 8.77 311 GLN A O 1
ATOM 2464 N N . ILE A 1 328 ? -11.181 43.090 -46.826 1.00 8.69 312 ILE A N 1
ATOM 2465 C CA . ILE A 1 328 ? -10.037 43.739 -46.202 1.00 8.27 312 ILE A CA 1
ATOM 2466 C C . ILE A 1 328 ? -10.000 45.203 -46.606 1.00 8.61 312 ILE A C 1
ATOM 2467 O O . ILE A 1 328 ? -10.663 45.588 -47.598 1.00 9.25 312 ILE A O 1
ATOM 2472 N N . PRO A 1 329 ? -9.313 46.028 -45.810 1.00 8.29 313 PRO A N 1
ATOM 2473 C CA . PRO A 1 329 ? -9.231 47.407 -46.264 1.00 8.94 313 PRO A CA 1
ATOM 2474 C C . PRO A 1 329 ? -8.593 47.519 -47.643 1.00 8.65 313 PRO A C 1
ATOM 2475 O O . PRO A 1 329 ? -7.669 46.779 -47.986 1.00 8.94 313 PRO A O 1
ATOM 2479 N N . LEU A 1 330 ? -9.051 48.493 -48.412 1.00 9.17 314 LEU A N 1
ATOM 2480 C CA . LEU A 1 330 ? -8.487 48.730 -49.742 1.00 8.92 314 LEU A CA 1
ATOM 2481 C C . LEU A 1 330 ? -6.979 48.942 -49.660 1.00 7.90 314 LEU A C 1
ATOM 2482 O O . LEU A 1 330 ? -6.250 48.619 -50.617 1.00 9.50 314 LEU A O 1
ATOM 2487 N N . GLU A 1 331 ? -6.517 49.624 -48.610 1.00 7.74 315 GLU A N 1
ATOM 2488 C CA . GLU A 1 331 ? -5.070 49.855 -48.468 1.00 9.36 315 GLU A CA 1
ATOM 2489 C C . GLU A 1 331 ? -4.293 48.528 -48.274 1.00 10.83 315 GLU A C 1
ATOM 2490 O O . GLU A 1 331 ? -3.130 48.433 -48.672 1.00 7.95 315 GLU A O 1
ATOM 2496 N N . ALA A 1 332 ? -4.965 47.504 -47.760 1.00 9.13 316 ALA A N 1
ATOM 2497 C CA . ALA A 1 332 ? -4.309 46.210 -47.551 1.00 8.09 316 ALA A CA 1
ATOM 2498 C C . ALA A 1 332 ? -4.274 45.453 -48.884 1.00 7.62 316 ALA A C 1
ATOM 2499 O O . ALA A 1 332 ? -3.233 44.881 -49.247 1.00 8.18 316 ALA A O 1
ATOM 2501 N N . GLU A 1 333 ? -5.361 45.514 -49.653 1.00 7.66 317 GLU A N 1
ATOM 2502 C CA . GLU A 1 333 ? -5.335 45.003 -51.015 1.00 8.54 317 GLU A CA 1
ATOM 2503 C C . GLU A 1 333 ? -4.203 45.628 -51.832 1.00 8.58 317 GLU A C 1
ATOM 2504 O O . GLU A 1 333 ? -3.438 44.920 -52.513 1.00 6.97 317 GLU A O 1
ATOM 2510 N N . ALA A 1 334 ? -4.004 46.944 -51.693 1.00 8.04 318 ALA A N 1
ATOM 2511 C CA . ALA A 1 334 ? -2.960 47.618 -52.456 1.00 7.36 318 ALA A CA 1
ATOM 2512 C C . ALA A 1 334 ? -1.563 47.132 -52.050 1.00 7.43 318 ALA A C 1
ATOM 2513 O O . ALA A 1 334 ? -0.697 46.976 -52.912 1.00 7.79 318 ALA A O 1
ATOM 2515 N N . ARG A 1 335 ? -1.360 46.867 -50.759 1.00 7.15 319 ARG A N 1
ATOM 2516 C CA . ARG A 1 335 ? -0.073 46.352 -50.283 1.00 8.50 319 ARG A CA 1
ATOM 2517 C C . ARG A 1 335 ? 0.173 44.943 -50.825 1.00 8.09 319 ARG A C 1
ATOM 2518 O O . ARG A 1 335 ? 1.298 44.602 -51.193 1.00 8.74 319 ARG A O 1
ATOM 2526 N N . ALA A 1 336 ? -0.884 44.136 -50.869 1.00 7.32 320 ALA A N 1
ATOM 2527 C CA . ALA A 1 336 ? -0.764 42.788 -51.452 1.00 7.72 320 ALA A CA 1
ATOM 2528 C C . ALA A 1 336 ? -0.367 42.860 -52.911 1.00 8.11 320 ALA A C 1
ATOM 2529 O O . ALA A 1 336 ? 0.470 42.084 -53.374 1.00 7.97 320 ALA A O 1
ATOM 2531 N N . ARG A 1 337 ? -0.927 43.807 -53.646 1.00 8.97 321 ARG A N 1
ATOM 2532 C CA . ARG A 1 337 ? -0.614 43.925 -55.055 1.00 7.92 321 ARG A CA 1
ATOM 2533 C C . ARG A 1 337 ? 0.785 44.467 -55.276 1.00 9.00 321 ARG A C 1
ATOM 2534 O O . ARG A 1 337 ? 1.458 44.077 -56.228 1.00 9.30 321 ARG A O 1
ATOM 2542 N N . ASP A 1 338 ? 1.246 45.325 -54.370 1.00 8.48 322 ASP A N 1
ATOM 2543 C CA . ASP A 1 338 ? 2.636 45.772 -54.363 1.00 10.98 322 ASP A CA 1
ATOM 2544 C C . ASP A 1 338 ? 3.629 44.599 -54.170 1.00 9.74 322 ASP A C 1
ATOM 2545 O O . ASP A 1 338 ? 4.597 44.470 -54.920 1.00 10.36 322 ASP A O 1
ATOM 2550 N N . PHE A 1 339 ? 3.317 43.691 -53.240 1.00 8.56 323 PHE A N 1
ATOM 2551 C CA . PHE A 1 339 ? 4.108 42.477 -53.061 1.00 8.57 323 PHE A CA 1
ATOM 2552 C C . PHE A 1 339 ? 4.125 41.671 -54.356 1.00 8.75 323 PHE A C 1
ATOM 2553 O O . PHE A 1 339 ? 5.182 41.199 -54.795 1.00 8.57 323 PHE A O 1
ATOM 2561 N N . LEU A 1 340 ? 2.950 41.484 -54.952 1.00 8.71 324 LEU A N 1
ATOM 2562 C CA . LEU A 1 340 ? 2.858 40.743 -56.226 1.00 8.53 324 LEU A CA 1
ATOM 2563 C C . LEU A 1 340 ? 3.646 41.440 -57.332 1.00 8.86 324 LEU A C 1
ATOM 2564 O O . LEU A 1 340 ? 4.251 40.756 -58.167 1.00 8.85 324 LEU A O 1
ATOM 2569 N N . HIS A 1 341 ? 3.631 42.779 -57.400 1.00 8.27 325 HIS A N 1
ATOM 2570 C CA . HIS A 1 341 ? 4.389 43.436 -58.450 1.00 11.51 325 HIS A CA 1
ATOM 2571 C C . HIS A 1 341 ? 5.873 43.120 -58.404 1.00 10.11 325 HIS A C 1
ATOM 2572 O O . HIS A 1 341 ? 6.504 42.896 -59.446 1.00 10.36 325 HIS A O 1
ATOM 2579 N N . ASP A 1 342 ? 6.423 43.009 -57.206 1.00 8.39 326 ASP A N 1
ATOM 2580 C CA . ASP A 1 342 ? 7.832 42.741 -57.049 1.00 8.40 326 ASP A CA 1
ATOM 2581 C C . ASP A 1 342 ? 8.198 41.298 -57.428 1.00 9.48 326 ASP A C 1
ATOM 2582 O O . ASP A 1 342 ? 9.340 41.042 -57.768 1.00 9.11 326 ASP A O 1
ATOM 2587 N N . THR A 1 343 ? 7.254 40.366 -57.241 1.00 8.09 327 THR A N 1
ATOM 2588 C CA . THR A 1 343 ? 7.524 38.919 -57.215 1.00 8.81 327 THR A CA 1
ATOM 2589 C C . THR A 1 343 ? 6.916 38.178 -58.405 1.00 9.01 327 THR A C 1
ATOM 2590 O O . THR A 1 343 ? 7.577 37.313 -59.063 1.00 7.93 327 THR A O 1
ATOM 2594 N N . MET A 1 344 ? 5.639 38.454 -58.618 1.00 7.85 328 MET A N 1
ATOM 2595 C CA . MET A 1 344 ? 4.778 37.791 -59.594 1.00 7.86 328 MET A CA 1
ATOM 2596 C C . MET A 1 344 ? 3.912 38.838 -60.321 1.00 7.72 328 MET A C 1
ATOM 2597 O O . MET A 1 344 ? 2.689 38.814 -60.237 1.00 8.05 328 MET A O 1
ATOM 2602 N N . PRO A 1 345 ? 4.539 39.731 -61.086 1.00 8.39 329 PRO A N 1
ATOM 2603 C CA . PRO A 1 345 ? 3.784 40.856 -61.656 1.00 9.45 329 PRO A CA 1
ATOM 2604 C C . PRO A 1 345 ? 2.713 40.433 -62.651 1.00 9.96 329 PRO A C 1
ATOM 2605 O O . PRO A 1 345 ? 1.735 41.166 -62.852 1.00 9.74 329 PRO A O 1
ATOM 2609 N N . HIS A 1 346 ? 2.832 39.214 -63.200 1.00 8.80 330 HIS A N 1
ATOM 2610 C CA . HIS A 1 346 ? 1.794 38.695 -64.065 1.00 9.80 330 HIS A CA 1
ATOM 2611 C C . HIS A 1 346 ? 0.469 38.474 -63.348 1.00 10.12 330 HIS A C 1
ATOM 2612 O O . HIS A 1 346 ? -0.589 38.387 -64.013 1.00 10.89 330 HIS A O 1
ATOM 2619 N N . LEU A 1 347 ? 0.530 38.400 -62.021 1.00 8.33 331 LEU A N 1
ATOM 2620 C CA . LEU A 1 347 ? -0.660 38.207 -61.177 1.00 10.34 331 LEU A CA 1
ATOM 2621 C C . LEU A 1 347 ? -1.157 39.498 -60.530 1.00 9.49 331 LEU A C 1
ATOM 2622 O O . LEU A 1 347 ? -2.181 39.495 -59.884 1.00 9.70 331 LEU A O 1
ATOM 2627 N N . ALA A 1 348 ? -0.386 40.579 -60.604 1.00 10.27 332 ALA A N 1
ATOM 2628 C CA . ALA A 1 348 ? -0.617 41.708 -59.722 1.00 10.15 332 ALA A CA 1
ATOM 2629 C C . ALA A 1 348 ? -1.931 42.438 -59.937 1.00 12.06 332 ALA A C 1
ATOM 2630 O O . ALA A 1 348 ? -2.340 43.196 -59.046 1.00 12.07 332 ALA A O 1
ATOM 2632 N N . ASP A 1 349 ? -2.526 42.306 -61.120 1.00 11.84 333 ASP A N 1
ATOM 2633 C CA . ASP A 1 349 ? -3.798 42.948 -61.394 1.00 13.36 333 ASP A CA 1
ATOM 2634 C C . ASP A 1 349 ? -4.979 41.976 -61.408 1.00 11.65 333 ASP A C 1
ATOM 2635 O O . ASP A 1 349 ? -6.083 42.331 -61.856 1.00 12.94 333 ASP A O 1
ATOM 2640 N N . ARG A 1 350 ? -4.784 40.754 -60.933 1.00 11.22 334 ARG A N 1
ATOM 2641 C CA . ARG A 1 350 ? -5.868 39.765 -60.969 1.00 10.89 334 ARG A CA 1
ATOM 2642 C C . ARG A 1 350 ? -6.907 40.127 -59.917 1.00 11.45 334 ARG A C 1
ATOM 2643 O O . ARG A 1 350 ? -6.581 40.593 -58.813 1.00 11.21 334 ARG A O 1
ATOM 2651 N N . PRO A 1 351 ? -8.175 39.901 -60.239 1.00 11.97 335 PRO A N 1
ATOM 2652 C CA . PRO A 1 351 ? -9.213 40.140 -59.245 1.00 11.35 335 PRO A CA 1
ATOM 2653 C C . PRO A 1 351 ? -9.112 39.227 -58.048 1.00 10.41 335 PRO A C 1
ATOM 2654 O O . PRO A 1 351 ? -8.662 38.090 -58.159 1.00 11.06 335 PRO A O 1
ATOM 2658 N N . LEU A 1 352 ? -9.484 39.753 -56.893 1.00 11.76 336 LEU A N 1
ATOM 2659 C CA . LEU A 1 352 ? -9.499 38.959 -55.682 1.00 10.63 336 LEU A CA 1
ATOM 2660 C C . LEU A 1 352 ? -10.746 38.099 -55.693 1.00 11.48 336 LEU A C 1
ATOM 2661 O O . LEU A 1 352 ? -11.840 38.571 -56.014 1.00 12.95 336 LEU A O 1
ATOM 2666 N N . SER A 1 353 ? -10.592 36.849 -55.265 1.00 9.60 337 SER A N 1
ATOM 2667 C CA . SER A 1 353 ? -11.706 35.937 -55.167 1.00 9.81 337 SER A CA 1
ATOM 2668 C C . SER A 1 353 ? -12.277 35.820 -53.773 1.00 10.89 337 SER A C 1
ATOM 2669 O O . SER A 1 353 ? -13.391 35.264 -53.565 1.00 11.53 337 SER A O 1
ATOM 2672 N N . PHE A 1 354 ? -11.468 36.229 -52.792 1.00 10.44 338 PHE A N 1
ATOM 2673 C CA . PHE A 1 354 ? -11.813 36.130 -51.356 1.00 8.95 338 PHE A CA 1
ATOM 2674 C C . PHE A 1 354 ? -10.881 37.057 -50.605 1.00 10.29 338 PHE A C 1
ATOM 2675 O O . PHE A 1 354 ? -9.736 37.224 -51.004 1.00 9.86 338 PHE A O 1
ATOM 2683 N N . ALA A 1 355 ? -11.344 37.600 -49.480 1.00 9.09 339 ALA A N 1
ATOM 2684 C CA . ALA A 1 355 ? -10.455 38.299 -48.577 1.00 8.98 339 ALA A CA 1
ATOM 2685 C C . ALA A 1 355 ? -11.093 38.353 -47.189 1.00 8.82 339 ALA A C 1
ATOM 2686 O O . ALA A 1 355 ? -12.330 38.336 -47.066 1.00 9.28 339 ALA A O 1
ATOM 2688 N N . ARG A 1 356 ? -10.268 38.378 -46.146 1.00 7.82 340 ARG A N 1
ATOM 2689 C CA . ARG A 1 356 ? -10.793 38.562 -44.810 1.00 8.53 340 ARG A CA 1
ATOM 2690 C C . ARG A 1 356 ? -9.772 39.184 -43.876 1.00 8.85 340 ARG A C 1
ATOM 2691 O O . ARG A 1 356 ? -8.532 39.024 -44.045 1.00 8.10 340 ARG A O 1
ATOM 2699 N N . ILE A 1 357 ? -10.296 39.731 -42.785 1.00 7.60 341 ILE A N 1
ATOM 2700 C CA . ILE A 1 357 ? -9.484 40.018 -41.632 1.00 8.15 341 ILE A CA 1
ATOM 2701 C C . ILE A 1 357 ? -9.439 38.794 -40.706 1.00 8.09 341 ILE A C 1
ATOM 2702 O O . ILE A 1 357 ? -10.359 37.987 -40.688 1.00 7.67 341 ILE A O 1
ATOM 2707 N N . CYS A 1 358 ? -8.349 38.683 -39.957 1.00 7.42 342 CYS A N 1
ATOM 2708 C CA . CYS A 1 358 ? -8.062 37.490 -39.163 1.00 9.30 342 CYS A CA 1
ATOM 2709 C C . CYS A 1 358 ? -7.458 37.994 -37.850 1.00 8.36 342 CYS A C 1
ATOM 2710 O O . CYS A 1 358 ? -6.484 38.761 -37.875 1.00 10.05 342 CYS A O 1
ATOM 2713 N N . TRP A 1 359 ? -7.968 37.524 -36.713 1.00 7.34 343 TRP A N 1
ATOM 2714 C CA . TRP A 1 359 ? -7.588 38.060 -35.427 1.00 7.55 343 TRP A CA 1
ATOM 2715 C C . TRP A 1 359 ? -6.741 37.087 -34.631 1.00 8.28 343 TRP A C 1
ATOM 2716 O O . TRP A 1 359 ? -7.101 35.906 -34.490 1.00 9.74 343 TRP A O 1
ATOM 2727 N N . ASP A 1 360 ? -5.714 37.625 -34.003 1.00 7.15 344 ASP A N 1
ATOM 2728 C CA . ASP A 1 360 ? -4.966 36.907 -32.955 1.00 8.29 344 ASP A CA 1
ATOM 2729 C C . ASP A 1 360 ? -4.844 37.853 -31.759 1.00 9.81 344 ASP A C 1
ATOM 2730 O O . ASP A 1 360 ? -5.444 38.940 -31.748 1.00 8.31 344 ASP A O 1
ATOM 2735 N N . ALA A 1 361 ? -4.100 37.429 -30.746 1.00 8.19 345 ALA A N 1
ATOM 2736 C CA . ALA A 1 361 ? -3.742 38.348 -29.671 1.00 8.96 345 ALA A CA 1
ATOM 2737 C C . ALA A 1 361 ? -2.275 38.245 -29.291 1.00 8.64 345 ALA A C 1
ATOM 2738 O O . ALA A 1 361 ? -1.736 37.138 -29.155 1.00 9.74 345 ALA A O 1
ATOM 2740 N N . ASP A 1 362 ? -1.632 39.411 -29.166 1.00 7.21 346 ASP A N 1
ATOM 2741 C CA . ASP A 1 362 ? -0.239 39.539 -28.806 1.00 7.78 346 ASP A CA 1
ATOM 2742 C C . ASP A 1 362 ? -0.098 39.763 -27.295 1.00 8.73 346 ASP A C 1
ATOM 2743 O O . ASP A 1 362 ? -0.797 40.603 -26.705 1.00 8.82 346 ASP A O 1
ATOM 2748 N N . THR A 1 363 ? 0.809 39.005 -26.695 1.00 8.29 347 THR A N 1
ATOM 2749 C CA . THR A 1 363 ? 1.321 39.314 -25.361 1.00 8.66 347 THR A CA 1
ATOM 2750 C C . THR A 1 363 ? 2.371 40.425 -25.477 1.00 10.07 347 THR A C 1
ATOM 2751 O O . THR A 1 363 ? 2.834 40.748 -26.574 1.00 8.45 347 THR A O 1
ATOM 2755 N N . PRO A 1 364 ? 2.795 41.006 -24.339 1.00 10.81 348 PRO A N 1
ATOM 2756 C CA . PRO A 1 364 ? 3.777 42.063 -24.430 1.00 10.77 348 PRO A CA 1
ATOM 2757 C C . PRO A 1 364 ? 5.117 41.664 -25.059 1.00 10.68 348 PRO A C 1
ATOM 2758 O O . PRO A 1 364 ? 5.768 42.498 -25.678 1.00 12.35 348 PRO A O 1
ATOM 2762 N N . ASP A 1 365 ? 5.536 40.409 -24.893 1.00 9.74 349 ASP A N 1
ATOM 2763 C CA . ASP A 1 365 ? 6.761 39.920 -25.490 1.00 9.65 349 ASP A CA 1
ATOM 2764 C C . ASP A 1 365 ? 6.579 38.921 -26.630 1.00 9.70 349 ASP A C 1
ATOM 2765 O O . ASP A 1 365 ? 7.579 38.385 -27.164 1.00 10.33 349 ASP A O 1
ATOM 2770 N N . ARG A 1 366 ? 5.319 38.709 -26.988 1.00 9.92 350 ARG A N 1
ATOM 2771 C CA . ARG A 1 366 ? 4.893 37.787 -28.022 1.00 9.04 350 ARG A CA 1
ATOM 2772 C C . ARG A 1 366 ? 5.313 36.343 -27.751 1.00 9.76 350 ARG A C 1
ATOM 2773 O O . ARG A 1 366 ? 5.296 35.512 -28.665 1.00 11.59 350 ARG A O 1
ATOM 2781 N N . ALA A 1 367 ? 5.542 36.004 -26.478 1.00 8.47 351 ALA A N 1
ATOM 2782 C CA . ALA A 1 367 ? 5.501 34.613 -26.029 1.00 9.10 351 ALA A CA 1
ATOM 2783 C C . ALA A 1 367 ? 4.091 34.239 -25.622 1.00 8.79 351 ALA A C 1
ATOM 2784 O O . ALA A 1 367 ? 3.251 35.108 -25.372 1.00 8.82 351 ALA A O 1
ATOM 2786 N N . PHE A 1 368 ? 3.789 32.944 -25.702 1.00 8.16 352 PHE A N 1
ATOM 2787 C CA . PHE A 1 368 ? 2.469 32.471 -25.334 1.00 8.47 352 PHE A CA 1
ATOM 2788 C C . PHE A 1 368 ? 2.153 32.714 -23.863 1.00 8.85 352 PHE A C 1
ATOM 2789 O O . PHE A 1 368 ? 3.003 33.092 -23.068 1.00 9.15 352 PHE A O 1
ATOM 2797 N N . LEU A 1 369 ? 0.895 32.561 -23.539 1.00 9.43 353 LEU A N 1
ATOM 2798 C CA . LEU A 1 369 ? 0.432 32.708 -22.150 1.00 9.16 353 LEU A CA 1
ATOM 2799 C C . LEU A 1 369 ? -0.377 31.468 -21.799 1.00 8.55 353 LEU A C 1
ATOM 2800 O O . LEU A 1 369 ? -1.530 31.302 -22.215 1.00 9.84 353 LEU A O 1
ATOM 2805 N N . ILE A 1 370 ? 0.297 30.530 -21.134 1.00 8.51 354 ILE A N 1
ATOM 2806 C CA . ILE A 1 370 ? -0.311 29.246 -20.828 1.00 9.11 354 ILE A CA 1
ATOM 2807 C C . ILE A 1 370 ? 0.014 28.959 -19.371 1.00 10.47 354 ILE A C 1
ATOM 2808 O O . ILE A 1 370 ? 1.174 28.702 -19.043 1.00 11.41 354 ILE A O 1
ATOM 2813 N N . ASP A 1 371 ? -0.985 29.102 -18.502 1.00 10.07 355 ASP A N 1
ATOM 2814 C CA . ASP A 1 371 ? -0.751 28.974 -17.059 1.00 11.03 355 ASP A CA 1
ATOM 2815 C C . ASP A 1 371 ? -2.066 28.840 -16.327 1.00 14.13 355 ASP A C 1
ATOM 2816 O O . ASP A 1 371 ? -3.093 29.287 -16.794 1.00 12.38 355 ASP A O 1
ATOM 2821 N N . ARG A 1 372 ? -1.997 28.281 -15.124 1.00 13.65 356 ARG A N 1
ATOM 2822 C CA . ARG A 1 372 ? -3.091 28.361 -14.184 1.00 14.64 356 ARG A CA 1
ATOM 2823 C C . ARG A 1 372 ? -3.189 29.740 -13.588 1.00 14.34 356 ARG A C 1
ATOM 2824 O O . ARG A 1 372 ? -2.188 30.399 -13.394 1.00 17.14 356 ARG A O 1
ATOM 2832 N N . HIS A 1 373 ? -4.404 30.222 -13.414 1.00 13.23 357 HIS A N 1
ATOM 2833 C CA . HIS A 1 373 ? -4.632 31.567 -12.890 1.00 12.76 357 HIS A CA 1
ATOM 2834 C C . HIS A 1 373 ? -4.277 31.574 -11.389 1.00 15.79 357 HIS A C 1
ATOM 2835 O O . HIS A 1 373 ? -4.738 30.713 -10.642 1.00 17.47 357 HIS A O 1
ATOM 2842 N N . PRO A 1 374 ? -3.508 32.581 -10.950 1.00 15.46 358 PRO A N 1
ATOM 2843 C CA . PRO A 1 374 ? -3.011 32.493 -9.582 1.00 17.48 358 PRO A CA 1
ATOM 2844 C C . PRO A 1 374 ? -4.114 32.643 -8.543 1.00 18.66 358 PRO A C 1
ATOM 2845 O O . PRO A 1 374 ? -3.912 32.230 -7.406 1.00 21.57 358 PRO A O 1
ATOM 2849 N N . GLU A 1 375 ? -5.178 33.357 -8.880 1.00 17.45 359 GLU A N 1
ATOM 2850 C CA . GLU A 1 375 ? -6.281 33.621 -7.940 1.00 19.90 359 GLU A CA 1
ATOM 2851 C C . GLU A 1 375 ? -7.405 32.608 -8.114 1.00 20.20 359 GLU A C 1
ATOM 2852 O O . GLU A 1 375 ? -8.313 32.552 -7.291 1.00 22.03 359 GLU A O 1
ATOM 2858 N N . HIS A 1 376 ? -7.431 31.931 -9.262 1.00 16.47 360 HIS A N 1
ATOM 2859 C CA . HIS A 1 376 ? -8.488 30.976 -9.594 1.00 16.48 360 HIS A CA 1
ATOM 2860 C C . HIS A 1 376 ? -7.890 29.685 -10.153 1.00 17.54 360 HIS A C 1
ATOM 2861 O O . HIS A 1 376 ? -7.836 29.483 -11.367 1.00 15.28 360 HIS A O 1
ATOM 2868 N N . PRO A 1 377 ? -7.448 28.797 -9.263 1.00 16.40 361 PRO A N 1
ATOM 2869 C CA . PRO A 1 377 ? -6.593 27.673 -9.665 1.00 18.77 361 PRO A CA 1
ATOM 2870 C C . PRO A 1 377 ? -7.269 26.649 -10.565 1.00 16.41 361 PRO A C 1
ATOM 2871 O O . PRO A 1 377 ? -6.576 25.851 -11.196 1.00 21.38 361 PRO A O 1
ATOM 2875 N N . SER A 1 378 ? -8.596 26.655 -10.633 1.00 15.61 362 SER A N 1
ATOM 2876 C CA . SER A 1 378 ? -9.275 25.710 -11.523 1.00 13.17 362 SER A CA 1
ATOM 2877 C C . SER A 1 378 ? -9.360 26.239 -12.949 1.00 14.32 362 SER A C 1
ATOM 2878 O O . SER A 1 378 ? -9.886 25.547 -13.821 1.00 11.51 362 SER A O 1
ATOM 2881 N N . LEU A 1 379 ? -8.894 27.472 -13.162 1.00 12.10 363 LEU A N 1
ATOM 2882 C CA . LEU A 1 379 ? -8.868 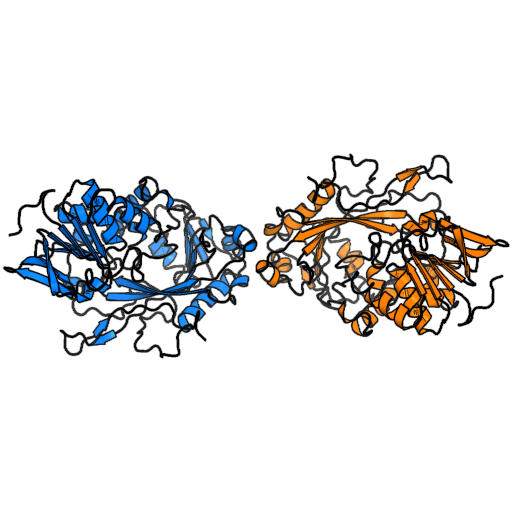28.062 -14.497 1.00 11.33 363 LEU A CA 1
ATOM 2883 C C . LEU A 1 379 ? -7.459 27.929 -15.059 1.00 13.01 363 LEU A C 1
ATOM 2884 O O . LEU A 1 379 ? -6.493 28.401 -14.458 1.00 12.54 363 LEU A O 1
ATOM 2889 N N . LEU A 1 380 ? -7.378 27.422 -16.283 1.00 10.68 364 LEU A N 1
ATOM 2890 C CA . LEU A 1 380 ? -6.148 27.424 -17.059 1.00 11.63 364 LEU A CA 1
ATOM 2891 C C . LEU A 1 380 ? -6.368 28.289 -18.298 1.00 10.66 364 LEU A C 1
ATOM 2892 O O . LEU A 1 380 ? -7.387 28.157 -18.945 1.00 12.97 364 LEU A O 1
ATOM 2897 N N . VAL A 1 381 ? -5.521 29.278 -18.479 1.00 10.76 365 VAL A N 1
ATOM 2898 C CA . VAL A 1 381 ? -5.558 30.100 -19.707 1.00 11.21 365 VAL A CA 1
ATOM 2899 C C . VAL A 1 381 ? -4.548 29.554 -20.722 1.00 9.90 365 VAL A C 1
ATOM 2900 O O . VAL A 1 381 ? -3.453 29.154 -20.372 1.00 10.84 365 VAL A O 1
ATOM 2904 N N . ALA A 1 382 ? -4.935 29.562 -21.990 1.00 8.77 366 ALA A N 1
ATOM 2905 C CA . ALA A 1 382 ? -4.063 29.134 -23.078 1.00 9.22 366 ALA A CA 1
ATOM 2906 C C . ALA A 1 382 ? -4.347 30.034 -24.276 1.00 9.55 366 ALA A C 1
ATOM 2907 O O . ALA A 1 382 ? -5.230 29.774 -25.088 1.00 8.39 366 ALA A O 1
ATOM 2909 N N . VAL A 1 383 ? -3.649 31.163 -24.256 1.00 8.47 367 VAL A N 1
ATOM 2910 C CA . VAL A 1 383 ? -3.925 32.303 -25.115 1.00 8.76 367 VAL A CA 1
ATOM 2911 C C . VAL A 1 383 ? -2.605 32.938 -25.549 1.00 8.69 367 VAL A C 1
ATOM 2912 O O . VAL A 1 383 ? -1.503 32.474 -25.195 1.00 9.01 367 VAL A O 1
ATOM 2916 N N . GLY A 1 384 ? -2.704 33.959 -26.392 1.00 9.20 368 GLY A N 1
ATOM 2917 C CA . GLY A 1 384 ? -1.540 34.769 -26.715 1.00 9.27 368 GLY A CA 1
ATOM 2918 C C . GLY A 1 384 ? -0.709 34.144 -27.833 1.00 9.23 368 GLY A C 1
ATOM 2919 O O . GLY A 1 384 ? 0.524 34.223 -27.836 1.00 8.51 368 GLY A O 1
ATOM 2920 N N . GLY A 1 385 ? -1.384 33.597 -28.835 1.00 8.29 369 GLY A N 1
ATOM 2921 C CA . GLY A 1 385 ? -0.689 33.071 -30.021 1.00 9.02 369 GLY A CA 1
ATOM 2922 C C . GLY A 1 385 ? 0.318 34.012 -30.663 1.00 9.75 369 GLY A C 1
ATOM 2923 O O . GLY A 1 385 ? 1.318 33.570 -31.206 1.00 9.23 369 GLY A O 1
ATOM 2924 N N . SER A 1 386 ? 0.057 35.313 -30.587 1.00 9.17 370 SER A N 1
ATOM 2925 C CA . SER A 1 386 ? 1.086 36.327 -30.882 1.00 8.19 370 SER A CA 1
ATOM 2926 C C . SER A 1 386 ? 1.654 36.168 -32.309 1.00 10.14 370 SER A C 1
ATOM 2927 O O . SER A 1 386 ? 2.807 36.511 -32.556 1.00 10.31 370 SER A O 1
ATOM 2930 N N . GLY A 1 387 ? 0.828 35.656 -33.211 1.00 8.02 371 GLY A N 1
ATOM 2931 C CA . GLY A 1 387 ? 1.167 35.547 -34.613 1.00 8.61 371 GLY A CA 1
ATOM 2932 C C . GLY A 1 387 ? 1.924 34.297 -34.984 1.00 8.55 371 GLY A C 1
ATOM 2933 O O . GLY A 1 387 ? 2.352 34.161 -36.127 1.00 9.32 371 GLY A O 1
ATOM 2934 N N . ASN A 1 388 ? 2.137 33.387 -34.040 1.00 7.88 372 ASN A N 1
ATOM 2935 C CA A ASN A 1 388 ? 2.838 32.130 -34.395 0.50 9.97 372 ASN A CA 1
ATOM 2936 C CA B ASN A 1 388 ? 2.928 32.171 -34.270 0.50 8.66 372 ASN A CA 1
ATOM 2937 C C . ASN A 1 388 ? 2.287 30.933 -33.638 1.00 8.70 372 ASN A C 1
ATOM 2938 O O . ASN A 1 388 ? 2.970 29.915 -33.413 1.00 9.25 372 ASN A O 1
ATOM 2947 N N . GLY A 1 389 ? 0.992 30.969 -33.439 1.00 7.13 373 GLY A N 1
ATOM 2948 C CA . GLY A 1 389 ? 0.287 29.876 -32.796 1.00 7.21 373 GLY A CA 1
ATOM 2949 C C . GLY A 1 389 ? -0.129 28.714 -33.687 1.00 6.93 373 GLY A C 1
ATOM 2950 O O . GLY A 1 389 ? -0.496 27.668 -33.161 1.00 8.02 373 GLY A O 1
ATOM 2951 N N . ALA A 1 390 ? -0.347 28.963 -34.972 1.00 7.60 374 ALA A N 1
ATOM 2952 C CA . ALA A 1 390 ? -0.964 27.962 -35.829 1.00 8.40 374 ALA A CA 1
ATOM 2953 C C . ALA A 1 390 ? -0.023 26.789 -36.088 1.00 7.54 374 ALA A C 1
ATOM 2954 O O . ALA A 1 390 ? -0.440 25.608 -36.060 1.00 8.38 374 ALA A O 1
ATOM 2956 N N . MET A 1 391 ? 1.257 27.080 -36.257 1.00 7.57 375 MET A N 1
ATOM 2957 C CA . MET A 1 391 ? 2.248 26.034 -36.465 1.00 6.81 375 MET A CA 1
ATOM 2958 C C . MET A 1 391 ? 2.429 25.129 -35.246 1.00 9.19 375 MET A C 1
ATOM 2959 O O . MET A 1 391 ? 2.953 24.006 -35.372 1.00 9.21 375 MET A O 1
ATOM 2964 N N . GLN A 1 392 ? 1.922 25.559 -34.099 1.00 8.18 376 GLN A N 1
ATOM 2965 C CA . GLN A 1 392 ? 1.990 24.791 -32.869 1.00 9.13 376 GLN A CA 1
ATOM 2966 C C . GLN A 1 392 ? 0.858 23.745 -32.762 1.00 8.53 376 GLN A C 1
ATOM 2967 O O . GLN A 1 392 ? 0.843 22.983 -31.797 1.00 9.35 376 GLN A O 1
ATOM 2973 N N . MET A 1 393 ? -0.054 23.706 -33.731 1.00 8.26 377 MET A N 1
ATOM 2974 C CA . MET A 1 393 ? -1.294 22.933 -33.609 1.00 7.79 377 MET A CA 1
ATOM 2975 C C . MET A 1 393 ? -1.116 21.497 -33.115 1.00 8.18 377 MET A C 1
ATOM 2976 O O . MET A 1 393 ? -1.907 21.042 -32.300 1.00 9.26 377 MET A O 1
ATOM 2981 N N . PRO A 1 394 ? -0.126 20.749 -33.662 1.00 8.91 378 PRO A N 1
ATOM 2982 C CA . PRO A 1 394 ? -0.091 19.316 -33.315 1.00 9.20 378 PRO A CA 1
ATOM 2983 C C . PRO A 1 394 ? 0.229 19.078 -31.830 1.00 10.02 378 PRO A C 1
ATOM 2984 O O . PRO A 1 394 ? -0.220 18.071 -31.275 1.00 9.62 378 PRO A O 1
ATOM 2988 N N . THR A 1 395 ? 0.978 19.980 -31.207 1.00 8.84 379 THR A N 1
ATOM 2989 C CA . THR A 1 395 ? 1.607 19.737 -29.916 1.00 8.85 379 THR A CA 1
ATOM 2990 C C . THR A 1 395 ? 1.156 20.707 -28.839 1.00 9.43 379 THR A C 1
ATOM 2991 O O . THR A 1 395 ? 1.368 20.460 -27.671 1.00 8.86 379 THR A O 1
ATOM 2995 N N . ILE A 1 396 ? 0.525 21.814 -29.232 1.00 8.18 380 ILE A N 1
ATOM 2996 C CA . ILE A 1 396 ? 0.189 22.831 -28.230 1.00 9.80 380 ILE A CA 1
ATOM 2997 C C . ILE A 1 396 ? -0.797 22.295 -27.172 1.00 9.27 380 ILE A C 1
ATOM 2998 O O . ILE A 1 396 ? -0.651 22.572 -25.973 1.00 8.21 380 ILE A O 1
ATOM 3003 N N . GLY A 1 397 ? -1.696 21.406 -27.581 1.00 8.71 381 GLY A N 1
ATOM 3004 C CA . GLY A 1 397 ? -2.570 20.745 -26.635 1.00 11.42 381 GLY A CA 1
ATOM 3005 C C . GLY A 1 397 ? -1.832 19.897 -25.621 1.00 11.09 381 GLY A C 1
ATOM 3006 O O . GLY A 1 397 ? -2.316 19.717 -24.506 1.00 9.86 381 GLY A O 1
ATOM 3007 N N . GLY A 1 398 ? -0.673 19.336 -25.985 1.00 9.41 382 GLY A N 1
ATOM 3008 C CA . GLY A 1 398 ? 0.103 18.587 -24.988 1.00 11.72 382 GLY A CA 1
ATOM 3009 C C . GLY A 1 398 ? 0.728 19.493 -23.946 1.00 10.59 382 GLY A C 1
ATOM 3010 O O . GLY A 1 398 ? 0.827 19.126 -22.777 1.00 11.50 382 GLY A O 1
ATOM 3011 N N . PHE A 1 399 ? 1.307 20.604 -24.391 1.00 9.92 383 PHE A N 1
ATOM 3012 C CA . PHE A 1 399 ? 1.796 21.614 -23.456 1.00 9.76 383 PHE A CA 1
ATOM 3013 C C . PHE A 1 399 ? 0.682 22.148 -22.576 1.00 9.46 383 PHE A C 1
ATOM 3014 O O . PHE A 1 399 ? 0.859 22.293 -21.343 1.00 10.08 383 PHE A O 1
ATOM 3022 N N . ILE A 1 400 ? -0.493 22.401 -23.171 1.00 9.27 384 ILE A N 1
ATOM 3023 C CA . ILE A 1 400 ? -1.635 22.884 -22.388 1.00 8.85 384 ILE A CA 1
ATOM 3024 C C . ILE A 1 400 ? -2.117 21.817 -21.367 1.00 9.01 384 ILE A C 1
ATOM 3025 O O . ILE A 1 400 ? -2.339 22.134 -20.184 1.00 11.58 384 ILE A O 1
ATOM 3030 N N . ALA A 1 401 ? -2.227 20.565 -21.796 1.00 10.34 385 ALA A N 1
ATOM 3031 C CA . ALA A 1 401 ? -2.567 19.467 -20.870 1.00 11.19 385 ALA A CA 1
ATOM 3032 C C . ALA A 1 401 ? -1.516 19.316 -19.750 1.00 13.26 385 ALA A C 1
ATOM 3033 O O . ALA A 1 401 ? -1.864 19.053 -18.569 1.00 12.06 385 ALA A O 1
ATOM 3035 N N . ASP A 1 402 ? -0.245 19.508 -20.093 1.00 11.89 386 ASP A N 1
ATOM 3036 C CA . ASP A 1 402 ? 0.829 19.439 -19.112 1.00 12.75 386 ASP A CA 1
ATOM 3037 C C . ASP A 1 402 ? 0.667 20.541 -18.059 1.00 13.94 386 ASP A C 1
ATOM 3038 O O . ASP A 1 402 ? 0.842 20.323 -16.865 1.00 12.95 386 ASP A O 1
ATOM 3043 N N . ALA A 1 403 ? 0.341 21.743 -18.503 1.00 12.31 387 ALA A N 1
ATOM 3044 C CA . ALA A 1 403 ? 0.080 22.836 -17.579 1.00 12.35 387 ALA A CA 1
ATOM 3045 C C . ALA A 1 403 ? -1.145 22.547 -16.681 1.00 13.67 387 ALA A C 1
ATOM 3046 O O . ALA A 1 403 ? -1.127 22.834 -15.484 1.00 13.41 387 ALA A O 1
ATOM 3048 N N . LEU A 1 404 ? -2.188 21.936 -17.243 1.00 11.89 388 LEU A N 1
ATOM 3049 C CA . LEU A 1 404 ? -3.349 21.516 -16.464 1.00 13.29 388 LEU A CA 1
ATOM 3050 C C . LEU A 1 404 ? -2.929 20.526 -15.370 1.00 13.96 388 LEU A C 1
ATOM 3051 O O . LEU A 1 404 ? -3.402 20.610 -14.225 1.00 16.75 388 LEU A O 1
ATOM 3056 N N . GLU A 1 405 ? -1.952 19.700 -15.700 1.00 13.44 389 GLU A N 1
ATOM 3057 C CA . GLU A 1 405 ? -1.465 18.659 -14.799 1.00 14.37 389 GLU A CA 1
ATOM 3058 C C . GLU A 1 405 ? -0.263 19.098 -13.959 1.00 17.60 389 GLU A C 1
ATOM 3059 O O . GLU A 1 405 ? 0.359 18.266 -13.297 1.00 16.24 389 GLU A O 1
ATOM 3065 N N . SER A 1 406 ? 0.014 20.400 -13.942 1.00 16.38 390 SER A N 1
ATOM 3066 C CA . SER A 1 406 ? 1.105 20.996 -13.158 1.00 17.87 390 SER A CA 1
ATOM 3067 C C . SER A 1 406 ? 2.452 20.405 -13.482 1.00 18.49 390 SER A C 1
ATOM 3068 O O . SER A 1 406 ? 3.278 20.211 -12.600 1.00 18.66 390 SER A O 1
ATOM 3071 N N . LYS A 1 407 ? 2.695 20.101 -14.751 1.00 16.40 391 LYS A N 1
ATOM 3072 C CA . LYS A 1 407 ? 3.998 19.626 -15.159 1.00 16.41 391 LYS A CA 1
ATOM 3073 C C . LYS A 1 407 ? 4.468 20.206 -16.488 1.00 14.84 391 LYS A C 1
ATOM 3074 O O . LYS A 1 407 ? 5.174 19.563 -17.241 1.00 14.61 391 LYS A O 1
ATOM 3080 N N . LEU A 1 408 ? 4.087 21.433 -16.780 1.00 14.80 392 LEU A N 1
ATOM 3081 C CA . LEU A 1 408 ? 4.648 22.092 -17.966 1.00 13.09 392 LEU A CA 1
ATOM 3082 C C . LEU A 1 408 ? 6.151 22.157 -17.835 1.00 14.33 392 LEU A C 1
ATOM 3083 O O . LEU A 1 408 ? 6.676 22.562 -16.778 1.00 16.29 392 LEU A O 1
ATOM 3088 N N . GLN A 1 409 ? 6.875 21.755 -18.880 1.00 14.84 393 GLN A N 1
ATOM 3089 C CA . GLN A 1 409 ? 8.316 21.597 -18.758 1.00 15.78 393 GLN A CA 1
ATOM 3090 C C . GLN A 1 409 ? 9.061 22.886 -18.485 1.00 16.56 393 GLN A C 1
ATOM 3091 O O . GLN A 1 409 ? 8.639 23.991 -18.869 1.00 13.89 393 GLN A O 1
ATOM 3097 N N . LYS A 1 410 ? 10.184 22.745 -17.799 1.00 14.87 394 LYS A N 1
ATOM 3098 C CA . LYS A 1 410 ? 10.893 23.905 -17.303 1.00 16.87 394 LYS A CA 1
ATOM 3099 C C . LYS A 1 410 ? 11.407 24.836 -18.380 1.00 16.05 394 LYS A C 1
ATOM 3100 O O . LYS A 1 410 ? 11.547 26.010 -18.142 1.00 17.99 394 LYS A O 1
ATOM 3106 N N . GLU A 1 411 ? 11.672 24.320 -19.574 1.00 16.30 395 GLU A N 1
ATOM 3107 C CA . GLU A 1 411 ? 12.223 25.122 -20.638 1.00 17.45 395 GLU A CA 1
ATOM 3108 C C . GLU A 1 411 ? 11.187 26.119 -21.190 1.00 16.52 395 GLU A C 1
ATOM 3109 O O . GLU A 1 411 ? 11.542 27.066 -21.922 1.00 16.26 395 GLU A O 1
ATOM 3115 N N . VAL A 1 412 ? 9.914 25.927 -20.845 1.00 14.11 396 VAL A N 1
ATOM 3116 C CA . VAL A 1 412 ? 8.877 26.865 -21.319 1.00 12.94 396 VAL A CA 1
ATOM 3117 C C . VAL A 1 412 ? 8.033 27.494 -20.217 1.00 12.09 396 VAL A C 1
ATOM 3118 O O . VAL A 1 412 ? 7.483 28.573 -20.422 1.00 10.47 396 VAL A O 1
ATOM 3122 N N . LYS A 1 413 ? 7.914 26.830 -19.057 1.00 11.38 397 LYS A N 1
ATOM 3123 C CA . LYS A 1 413 ? 6.893 27.192 -18.085 1.00 13.87 397 LYS A CA 1
ATOM 3124 C C . LYS A 1 413 ? 7.012 28.653 -17.608 1.00 12.03 397 LYS A C 1
ATOM 3125 O O . LYS A 1 413 ? 6.037 29.396 -17.515 1.00 10.90 397 LYS A O 1
ATOM 3131 N N . ASP A 1 414 ? 8.222 29.098 -17.382 1.00 12.17 398 ASP A N 1
ATOM 3132 C CA . ASP A 1 414 ? 8.441 30.439 -16.832 1.00 13.18 398 ASP A CA 1
ATOM 3133 C C . ASP A 1 414 ? 8.402 31.555 -17.884 1.00 14.13 398 ASP A C 1
ATOM 3134 O O . ASP A 1 414 ? 8.148 32.707 -17.572 1.00 16.47 398 ASP A O 1
ATOM 3139 N N . ILE A 1 415 ? 8.510 31.172 -19.147 1.00 11.38 399 ILE A N 1
ATOM 3140 C CA . ILE A 1 415 ? 8.372 32.101 -20.255 1.00 10.38 399 ILE A CA 1
ATOM 3141 C C . ILE A 1 415 ? 6.901 32.363 -20.556 1.00 10.59 399 ILE A C 1
ATOM 3142 O O . ILE A 1 415 ? 6.543 33.467 -20.920 1.00 12.25 399 ILE A O 1
ATOM 3147 N N . VAL A 1 416 ? 6.060 31.331 -20.462 1.00 9.75 400 VAL A N 1
ATOM 3148 C CA . VAL A 1 416 ? 4.655 31.455 -20.827 1.00 9.90 400 VAL A CA 1
ATOM 3149 C C . VAL A 1 416 ? 3.741 31.675 -19.614 1.00 9.70 400 VAL A C 1
ATOM 3150 O O . VAL A 1 416 ? 2.533 31.609 -19.712 1.00 10.48 400 VAL A O 1
ATOM 3154 N N . ARG A 1 417 ? 4.342 31.909 -18.442 1.00 9.61 401 ARG A N 1
ATOM 3155 C CA . ARG A 1 417 ? 3.573 32.137 -17.224 1.00 9.90 401 ARG A CA 1
ATOM 3156 C C . ARG A 1 417 ? 2.673 33.360 -17.221 1.00 9.83 401 ARG A C 1
ATOM 3157 O O . ARG A 1 417 ? 2.905 34.329 -17.948 1.00 10.02 401 ARG A O 1
ATOM 3165 N N . TRP A 1 418 ? 1.685 33.346 -16.317 1.00 9.41 402 TRP A N 1
ATOM 3166 C CA . TRP A 1 418 ? 0.930 34.546 -15.972 1.00 9.47 402 TRP A CA 1
ATOM 3167 C C . TRP A 1 418 ? 1.849 35.680 -15.493 1.00 10.72 402 TRP A C 1
ATOM 3168 O O . TRP A 1 418 ? 2.727 35.445 -14.637 1.00 11.55 402 TRP A O 1
ATOM 3179 N N . ARG A 1 419 ? 1.761 36.843 -16.140 1.00 10.72 403 ARG A N 1
ATOM 3180 C CA . ARG A 1 419 ? 2.813 37.871 -16.009 1.00 11.30 403 ARG A CA 1
ATOM 3181 C C . ARG A 1 419 ? 2.240 39.290 -16.193 1.00 12.03 403 ARG A C 1
ATOM 3182 O O . ARG A 1 419 ? 2.719 40.066 -17.028 1.00 13.51 403 ARG A O 1
ATOM 3190 N N . PRO A 1 420 ? 1.193 39.625 -15.434 1.00 12.74 404 PRO A N 1
ATOM 3191 C CA . PRO A 1 420 ? 0.558 40.953 -15.540 1.00 13.05 404 PRO A CA 1
ATOM 3192 C C . PRO A 1 420 ? 1.532 42.110 -15.300 1.00 11.92 404 PRO A C 1
ATOM 3193 O O . PRO A 1 420 ? 1.380 43.185 -15.899 1.00 12.24 404 PRO A O 1
ATOM 3197 N N . GLU A 1 421 ? 2.597 41.859 -14.545 1.00 13.14 405 GLU A N 1
ATOM 3198 C CA . GLU A 1 421 ? 3.601 42.904 -14.315 1.00 15.18 405 GLU A CA 1
ATOM 3199 C C . GLU A 1 421 ? 4.232 43.406 -15.603 1.00 14.48 405 GLU A C 1
ATOM 3200 O O . GLU A 1 421 ? 4.649 44.572 -15.690 1.00 19.23 405 GLU A O 1
ATOM 3206 N N . THR A 1 422 ? 4.275 42.553 -16.630 1.00 11.86 406 THR A N 1
ATOM 3207 C CA . THR A 1 422 ? 4.885 42.947 -17.891 1.00 13.34 406 THR A CA 1
ATOM 3208 C C . THR A 1 422 ? 4.004 43.872 -18.741 1.00 11.63 406 THR A C 1
ATOM 3209 O O . THR A 1 422 ? 4.448 44.339 -19.788 1.00 13.35 406 THR A O 1
ATOM 3213 N N . ALA A 1 423 ? 2.743 44.072 -18.356 1.00 12.21 407 ALA A N 1
ATOM 3214 C CA . ALA A 1 423 ? 1.764 44.777 -19.185 1.00 11.73 407 ALA A CA 1
ATOM 3215 C C . ALA A 1 423 ? 1.245 46.040 -18.495 1.00 12.24 407 ALA A C 1
ATOM 3216 O O . ALA A 1 423 ? 0.362 46.735 -19.026 1.00 12.13 407 ALA A O 1
ATOM 3218 N N . VAL A 1 424 ? 1.861 46.398 -17.381 1.00 15.48 408 VAL A N 1
ATOM 3219 C CA . VAL A 1 424 ? 1.489 47.660 -16.712 1.00 15.94 408 VAL A CA 1
ATOM 3220 C C . VAL A 1 424 ? 1.802 48.847 -17.633 1.00 15.22 408 VAL A C 1
ATOM 3221 O O . VAL A 1 424 ? 2.870 48.893 -18.256 1.00 16.52 408 VAL A O 1
ATOM 3225 N N . ASP A 1 425 ? 0.817 49.714 -17.825 1.00 17.58 409 ASP A N 1
ATOM 3226 C CA . ASP A 1 425 ? 0.901 50.836 -18.775 1.00 17.24 409 ASP A CA 1
ATOM 3227 C C . ASP A 1 425 ? 1.312 50.399 -20.180 1.00 14.84 409 ASP A C 1
ATOM 3228 O O . ASP A 1 425 ? 2.029 51.114 -20.886 1.00 13.82 409 ASP A O 1
ATOM 3233 N N . ARG A 1 426 ? 0.840 49.224 -20.591 1.00 14.42 410 ARG A N 1
ATOM 3234 C CA . ARG A 1 426 ? 1.136 48.764 -21.939 1.00 12.52 410 ARG A CA 1
ATOM 3235 C C . ARG A 1 426 ? 0.841 49.851 -22.984 1.00 11.81 410 ARG A C 1
ATOM 3236 O O . ARG A 1 426 ? -0.238 50.462 -23.000 1.00 12.13 410 ARG A O 1
ATOM 3244 N N . ASP A 1 427 ? 1.758 50.006 -23.935 1.00 12.01 411 ASP A N 1
ATOM 3245 C CA . ASP A 1 427 ? 1.531 50.814 -25.125 1.00 13.34 411 ASP A CA 1
ATOM 3246 C C . ASP A 1 427 ? 0.914 49.982 -26.224 1.00 11.16 411 ASP A C 1
ATOM 3247 O O . ASP A 1 427 ? 1.600 49.123 -26.818 1.00 10.93 411 ASP A O 1
ATOM 3252 N N . TRP A 1 428 ? -0.386 50.166 -26.437 1.00 12.12 412 TRP A N 1
ATOM 3253 C CA . TRP A 1 428 ? -1.101 49.347 -27.401 1.00 10.72 412 TRP A CA 1
ATOM 3254 C C . TRP A 1 428 ? -0.598 49.550 -28.817 1.00 11.18 412 TRP A C 1
ATOM 3255 O O . TRP A 1 428 ? -0.960 48.780 -29.700 1.00 11.12 412 TRP A O 1
ATOM 3266 N N . ARG A 1 429 ? 0.039 50.693 -29.075 1.00 9.76 413 ARG A N 1
ATOM 3267 C CA . ARG A 1 429 ? 0.504 51.018 -30.408 1.00 11.07 413 ARG A CA 1
ATOM 3268 C C . ARG A 1 429 ? 1.956 50.617 -30.677 1.00 12.23 413 ARG A C 1
ATOM 3269 O O . ARG A 1 429 ? 2.499 50.928 -31.727 1.00 11.05 413 ARG A O 1
ATOM 3277 N N . ALA A 1 430 ? 2.563 49.861 -29.754 1.00 9.69 414 ALA A N 1
ATOM 3278 C CA . ALA A 1 430 ? 3.875 49.289 -29.976 1.00 10.46 414 ALA A CA 1
ATOM 3279 C C . ALA A 1 430 ? 3.861 48.349 -31.163 1.00 9.79 414 ALA A C 1
ATOM 3280 O O . ALA A 1 430 ? 2.912 47.583 -31.355 1.00 11.50 414 ALA A O 1
ATOM 3282 N N . THR A 1 431 ? 4.866 48.453 -32.031 1.00 10.48 415 THR A N 1
ATOM 3283 C CA . THR A 1 431 ? 4.842 47.638 -33.241 1.00 9.84 415 THR A CA 1
ATOM 3284 C C . THR A 1 431 ? 5.377 46.208 -33.052 1.00 9.72 415 THR A C 1
ATOM 3285 O O . THR A 1 431 ? 5.230 45.382 -33.942 1.00 8.05 415 THR A O 1
ATOM 3289 N N . GLN A 1 432 ? 5.963 45.927 -31.892 1.00 8.31 416 GLN A N 1
ATOM 3290 C CA . GLN A 1 432 ? 6.247 44.548 -31.449 1.00 8.99 416 GLN A CA 1
ATOM 3291 C C . GLN A 1 432 ? 6.970 43.700 -32.493 1.00 9.13 416 GLN A C 1
ATOM 3292 O O . GLN A 1 432 ? 6.593 42.547 -32.804 1.00 10.23 416 GLN A O 1
ATOM 3298 N N . ASN A 1 433 ? 8.011 44.309 -33.069 1.00 9.46 417 ASN A N 1
ATOM 3299 C CA . ASN A 1 433 ? 8.953 43.610 -33.957 1.00 10.81 417 ASN A CA 1
ATOM 3300 C C . ASN A 1 433 ? 8.295 43.186 -35.249 1.00 11.14 417 ASN A C 1
ATOM 3301 O O . ASN A 1 433 ? 8.752 42.260 -35.914 1.00 12.16 417 ASN A O 1
ATOM 3306 N N . ARG A 1 434 ? 7.280 43.926 -35.663 1.00 9.84 418 ARG A N 1
ATOM 3307 C CA . ARG A 1 434 ? 6.731 43.793 -37.006 1.00 8.61 418 ARG A CA 1
ATOM 3308 C C . ARG A 1 434 ? 6.967 45.036 -37.837 1.00 9.10 418 ARG A C 1
ATOM 3309 O O . ARG A 1 434 ? 7.077 46.139 -37.311 1.00 9.63 418 ARG A O 1
ATOM 3317 N N . PHE A 1 435 ? 6.958 44.836 -39.149 1.00 9.44 419 PHE A N 1
ATOM 3318 C CA . PHE A 1 435 ? 7.246 45.876 -40.116 1.00 9.09 419 PHE A CA 1
ATOM 3319 C C . PHE A 1 435 ? 6.268 45.842 -41.279 1.00 11.04 419 PHE A C 1
ATOM 3320 O O . PHE A 1 435 ? 5.463 44.919 -41.407 1.00 9.88 419 PHE A O 1
ATOM 3328 N N . GLY A 1 436 ? 6.341 46.872 -42.102 1.00 9.94 420 GLY A N 1
ATOM 3329 C CA . GLY A 1 436 ? 5.551 46.943 -43.316 1.00 11.06 420 GLY A CA 1
ATOM 3330 C C . GLY A 1 436 ? 4.398 47.925 -43.256 1.00 10.07 420 GLY A C 1
ATOM 3331 O O . GLY A 1 436 ? 4.059 48.442 -42.192 1.00 9.69 420 GLY A O 1
ATOM 3332 N N . GLY A 1 437 ? 3.846 48.269 -44.412 1.00 10.05 421 GLY A N 1
ATOM 3333 C CA . GLY A 1 437 ? 2.787 49.244 -44.472 1.00 11.50 421 GLY A CA 1
ATOM 3334 C C . GLY A 1 437 ? 3.221 50.574 -43.896 1.00 11.67 421 GLY A C 1
ATOM 3335 O O . GLY A 1 437 ? 4.353 51.047 -44.119 1.00 12.04 421 GLY A O 1
ATOM 3336 N N . PRO A 1 438 ? 2.387 51.140 -43.034 1.00 10.56 422 PRO A N 1
ATOM 3337 C CA . PRO A 1 438 ? 2.732 52.415 -42.400 1.00 11.43 422 PRO A CA 1
ATOM 3338 C C . PRO A 1 438 ? 3.712 52.308 -41.228 1.00 11.92 422 PRO A C 1
ATOM 3339 O O . PRO A 1 438 ? 4.066 53.317 -40.637 1.00 11.64 422 PRO A O 1
ATOM 3343 N N . ASP A 1 439 ? 4.188 51.114 -40.903 1.00 9.87 423 ASP A N 1
ATOM 3344 C CA . ASP A 1 439 ? 5.116 50.928 -39.787 1.00 10.30 423 ASP A CA 1
ATOM 3345 C C . ASP A 1 439 ? 4.549 51.542 -38.508 1.00 12.53 423 ASP A C 1
ATOM 3346 O O . ASP A 1 439 ? 5.266 52.093 -37.671 1.00 11.43 423 ASP A O 1
ATOM 3351 N N . ARG A 1 440 ? 3.241 51.376 -38.337 1.00 11.48 424 ARG A N 1
ATOM 3352 C CA . ARG A 1 440 ? 2.593 51.681 -37.093 1.00 10.46 424 ARG A CA 1
ATOM 3353 C C . ARG A 1 440 ? 1.330 50.838 -36.985 1.00 11.57 424 ARG A C 1
ATOM 3354 O O . ARG A 1 440 ? 0.854 50.263 -37.978 1.00 11.91 424 ARG A O 1
ATOM 3362 N N . ILE A 1 441 ? 0.864 50.686 -35.750 1.00 11.78 425 ILE A N 1
ATOM 3363 C CA . ILE A 1 441 ? -0.415 50.039 -35.487 1.00 10.09 425 ILE A CA 1
ATOM 3364 C C . ILE A 1 441 ? -1.546 50.893 -36.020 1.00 11.43 425 ILE A C 1
ATOM 3365 O O . ILE A 1 441 ? -1.564 52.127 -35.818 1.00 11.24 425 ILE A O 1
ATOM 3370 N N . MET A 1 442 ? -2.455 50.268 -36.765 1.00 8.86 426 MET A N 1
ATOM 3371 C CA . MET A 1 442 ? -3.568 50.977 -37.370 1.00 10.65 426 MET A CA 1
ATOM 3372 C C . MET A 1 442 ? -4.870 50.610 -36.647 0.82 9.76 426 MET A C 1
ATOM 3373 O O . MET A 1 442 ? -4.871 49.719 -35.801 0.96 10.83 426 MET A O 1
ATOM 3378 N N . ASP A 1 443 ? -5.886 51.447 -36.814 1.00 11.86 427 ASP A N 1
ATOM 3379 C CA . ASP A 1 443 ? -7.100 51.359 -36.008 1.00 11.09 427 ASP A CA 1
ATOM 3380 C C . ASP A 1 443 ? -8.278 51.243 -36.968 1.00 11.90 427 ASP A C 1
ATOM 3381 O O . ASP A 1 443 ? -8.466 52.118 -37.796 1.00 11.77 427 ASP A O 1
ATOM 3386 N N . PHE A 1 444 ? -9.065 50.169 -36.873 1.00 10.25 428 PHE A N 1
ATOM 3387 C CA . PHE A 1 444 ? -10.237 49.984 -37.735 1.00 9.72 428 PHE A CA 1
ATOM 3388 C C . PHE A 1 444 ? -11.282 51.086 -37.564 1.00 10.75 428 PHE A C 1
ATOM 3389 O O . PHE A 1 444 ? -12.080 51.354 -38.469 1.00 12.01 428 PHE A O 1
ATOM 3397 N N . GLN A 1 445 ? -11.267 51.747 -36.420 1.00 10.37 429 GLN A N 1
ATOM 3398 C CA . GLN A 1 445 ? -12.201 52.856 -36.189 1.00 12.01 429 GLN A CA 1
ATOM 3399 C C . GLN A 1 445 ? -11.880 54.035 -37.105 1.00 16.99 429 GLN A C 1
ATOM 3400 O O . GLN A 1 445 ? -12.707 54.932 -37.236 1.00 17.23 429 GLN A O 1
ATOM 3406 N N . GLN A 1 446 ? -10.679 54.048 -37.685 1.00 15.47 430 GLN A N 1
ATOM 3407 C CA . GLN A 1 446 ? -10.289 55.086 -38.647 1.00 15.03 430 GLN A CA 1
ATOM 3408 C C . GLN A 1 446 ? -10.345 54.615 -40.091 1.00 17.73 430 GLN A C 1
ATOM 3409 O O . GLN A 1 446 ? -9.944 55.343 -41.000 1.00 16.76 430 GLN A O 1
ATOM 3415 N N . VAL A 1 447 ? -10.944 53.446 -40.321 1.00 13.65 431 VAL A N 1
ATOM 3416 C CA . VAL A 1 447 ? -11.124 52.922 -41.677 1.00 13.83 431 VAL A CA 1
ATOM 3417 C C . VAL A 1 447 ? -12.546 53.221 -42.080 1.00 14.82 431 VAL A C 1
ATOM 3418 O O . VAL A 1 447 ? -13.473 52.806 -41.428 1.00 16.66 431 VAL A O 1
ATOM 3422 N N . GLY A 1 448 ? -12.709 53.960 -43.181 1.00 18.93 432 GLY A N 1
ATOM 3423 C CA . GLY A 1 448 ? -14.039 54.340 -43.634 1.00 22.52 432 GLY A CA 1
ATOM 3424 C C . GLY A 1 448 ? -14.892 53.142 -43.992 1.00 21.04 432 GLY A C 1
ATOM 3425 O O . GLY A 1 448 ? -14.396 52.154 -44.524 1.00 16.73 432 GLY A O 1
ATOM 3426 N N . GLU A 1 449 ? -16.202 53.306 -43.909 1.00 21.10 433 GLU A N 1
ATOM 3427 C CA . GLU A 1 449 ? -17.118 52.261 -44.322 1.00 23.71 433 GLU A CA 1
ATOM 3428 C C . GLU A 1 449 ? -16.969 51.898 -45.792 1.00 16.04 433 GLU A C 1
ATOM 3429 O O . GLU A 1 449 ? -17.199 50.754 -46.171 1.00 17.22 433 GLU A O 1
ATOM 3435 N N . ASP A 1 450 ? -16.564 52.860 -46.619 1.00 13.87 434 ASP A N 1
ATOM 3436 C CA . ASP A 1 450 ? -16.455 52.644 -48.042 1.00 14.83 434 ASP A CA 1
ATOM 3437 C C . ASP A 1 450 ? -15.024 52.329 -48.471 1.00 11.38 434 ASP A C 1
ATOM 3438 O O . ASP A 1 450 ? -14.716 52.279 -49.657 1.00 14.47 434 ASP A O 1
ATOM 3443 N N . GLN A 1 451 ? -14.177 51.995 -47.501 1.00 11.20 435 GLN A N 1
ATOM 3444 C CA A GLN A 1 451 ? -12.746 51.832 -47.689 0.50 11.43 435 GLN A CA 1
ATOM 3445 C CA B GLN A 1 451 ? -12.764 51.801 -47.834 0.50 11.59 435 GLN A CA 1
ATOM 3446 C C . GLN A 1 451 ? -12.354 50.340 -47.670 1.00 11.03 435 GLN A C 1
ATOM 3447 O O . GLN A 1 451 ? -11.202 50.028 -47.388 1.00 11.54 435 GLN A O 1
ATOM 3458 N N . TRP A 1 452 ? -13.301 49.447 -47.943 1.00 10.18 436 TRP A N 1
ATOM 3459 C CA . TRP A 1 452 ? -13.046 47.998 -47.909 1.00 9.54 436 TRP A CA 1
ATOM 3460 C C . TRP A 1 452 ? -13.187 47.413 -49.315 1.00 9.55 436 TRP A C 1
ATOM 3461 O O . TRP A 1 452 ? -13.879 47.974 -50.175 1.00 9.80 436 TRP A O 1
ATOM 3472 N N . THR A 1 453 ? -12.580 46.244 -49.542 1.00 10.13 437 THR A N 1
ATOM 3473 C CA . THR A 1 453 ? -12.872 45.470 -50.728 1.00 9.66 437 THR A CA 1
ATOM 3474 C C . THR A 1 453 ? -14.373 45.150 -50.782 1.00 11.43 437 THR A C 1
ATOM 3475 O O . THR A 1 453 ? -15.089 45.211 -49.761 1.00 11.25 437 THR A O 1
ATOM 3479 N N . LYS A 1 454 ? -14.825 44.850 -51.995 1.00 12.46 438 LYS A N 1
ATOM 3480 C CA . LYS A 1 454 ? -16.240 44.634 -52.291 1.00 14.08 438 LYS A CA 1
ATOM 3481 C C . LYS A 1 454 ? -16.396 43.344 -53.076 1.00 15.41 438 LYS A C 1
ATOM 3482 O O . LYS A 1 454 ? -17.271 43.208 -53.930 1.00 16.16 438 LYS A O 1
ATOM 3488 N N . ILE A 1 455 ? -15.699 42.319 -52.599 1.00 13.02 439 ILE A N 1
ATOM 3489 C CA . ILE A 1 455 ? -15.737 41.027 -53.242 1.00 13.38 439 ILE A CA 1
ATOM 3490 C C . ILE A 1 455 ? -17.118 40.430 -53.054 1.00 16.33 439 ILE A C 1
ATOM 3491 O O . ILE A 1 455 ? -17.623 40.379 -51.950 1.00 14.81 439 ILE A O 1
ATOM 3496 N N . GLY A 1 456 ? -17.719 39.993 -54.163 1.00 19.41 440 GLY A N 1
ATOM 3497 C CA . GLY A 1 456 ? -19.041 39.361 -54.117 1.00 21.94 440 GLY A CA 1
ATOM 3498 C C . GLY A 1 456 ? -20.206 40.343 -53.932 1.00 32.98 440 GLY A C 1
ATOM 3499 O O . GLY A 1 456 ? -21.345 39.919 -53.777 1.00 35.93 440 GLY A O 1
ATOM 3500 N N . GLU A 1 457 ? -19.933 41.648 -53.885 1.00 28.59 441 GLU A N 1
ATOM 3501 C CA . GLU A 1 457 ? -21.000 42.641 -53.753 1.00 38.97 441 GLU A CA 1
ATOM 3502 C C . GLU A 1 457 ? -21.520 43.065 -55.133 1.00 45.80 441 GLU A C 1
ATOM 3503 O O . GLU A 1 457 ? -21.027 42.601 -56.159 1.00 47.19 441 GLU A O 1
ATOM 3509 N N . SER A 1 458 ? -22.486 43.981 -55.150 1.00 69.54 442 SER A N 1
ATOM 3510 C CA . SER A 1 458 ? -22.859 44.682 -56.378 1.00 74.08 442 SER A CA 1
ATOM 3511 C C . SER A 1 458 ? -22.048 45.967 -56.533 1.00 85.51 442 SER A C 1
ATOM 3512 O O . SER A 1 458 ? -22.603 47.066 -56.562 1.00 84.42 442 SER A O 1
ATOM 3515 N N . ALA B 1 18 ? 2.407 34.964 -130.975 1.00 66.56 2 ALA B N 1
ATOM 3516 C CA . ALA B 1 18 ? 1.929 33.619 -130.543 1.00 68.31 2 ALA B CA 1
ATOM 3517 C C . ALA B 1 18 ? 0.613 33.737 -129.768 1.00 60.65 2 ALA B C 1
ATOM 3518 O O . ALA B 1 18 ? -0.441 33.384 -130.300 1.00 64.20 2 ALA B O 1
ATOM 3520 N N . PRO B 1 19 ? 0.655 34.299 -128.539 1.00 43.05 3 PRO B N 1
ATOM 3521 C CA . PRO B 1 19 ? -0.551 34.326 -127.703 1.00 35.91 3 PRO B CA 1
ATOM 3522 C C . PRO B 1 19 ? -1.582 35.361 -128.180 1.00 32.91 3 PRO B C 1
ATOM 3523 O O . PRO B 1 19 ? -1.230 36.323 -128.883 1.00 27.58 3 PRO B O 1
ATOM 3527 N N . SER B 1 20 ? -2.857 35.096 -127.907 1.00 26.17 4 SER B N 1
ATOM 3528 C CA . SER B 1 20 ? -3.931 36.044 -128.195 1.00 25.18 4 SER B CA 1
ATOM 3529 C C . SER B 1 20 ? -3.590 37.382 -127.550 1.00 26.72 4 SER B C 1
ATOM 3530 O O . SER B 1 20 ? -2.838 37.423 -126.580 1.00 24.68 4 SER B O 1
ATOM 3533 N N . ILE B 1 21 ? -4.114 38.482 -128.099 1.00 24.00 5 ILE B N 1
ATOM 3534 C CA . ILE B 1 21 ? -3.858 39.799 -127.540 1.00 23.04 5 ILE B CA 1
ATOM 3535 C C . ILE B 1 21 ? -4.591 39.955 -126.203 1.00 20.93 5 ILE B C 1
ATOM 3536 O O . ILE B 1 21 ? -5.780 39.709 -126.121 1.00 22.88 5 ILE B O 1
ATOM 3541 N N . LEU B 1 22 ? -3.863 40.321 -125.154 1.00 19.92 6 LEU B N 1
ATOM 3542 C CA . LEU B 1 22 ? -4.446 40.427 -123.822 1.00 18.92 6 LEU B CA 1
ATOM 3543 C C . LEU B 1 22 ? -5.351 41.656 -123.742 1.00 20.34 6 LEU B C 1
ATOM 3544 O O . LEU B 1 22 ? -4.930 42.760 -124.067 1.00 19.50 6 LEU B O 1
ATOM 3549 N N . SER B 1 23 ? -6.544 41.481 -123.191 1.00 17.34 7 SER B N 1
ATOM 3550 C CA . SER B 1 23 ? -7.355 42.591 -122.748 1.00 17.31 7 SER B CA 1
ATOM 3551 C C . SER B 1 23 ? -8.069 42.179 -121.476 1.00 17.27 7 SER B C 1
ATOM 3552 O O . SER B 1 23 ? -8.018 41.005 -121.083 1.00 13.77 7 SER B O 1
ATOM 3555 N N . THR B 1 24 ? -8.864 43.096 -120.933 1.00 14.82 8 THR B N 1
ATOM 3556 C CA . THR B 1 24 ? -9.656 42.806 -119.736 1.00 16.72 8 THR B CA 1
ATOM 3557 C C . THR B 1 24 ? -10.817 41.854 -120.015 1.00 14.74 8 THR B C 1
ATOM 3558 O O . THR B 1 24 ? -11.414 41.310 -119.088 1.00 16.33 8 THR B O 1
ATOM 3562 N N . GLU B 1 25 ? -11.076 41.561 -121.288 1.00 16.77 9 GLU B N 1
ATOM 3563 C CA A GLU B 1 25 ? -12.065 40.555 -121.645 0.50 18.03 9 GLU B CA 1
ATOM 3564 C CA B GLU B 1 25 ? -12.061 40.555 -121.654 0.50 17.77 9 GLU B CA 1
ATOM 3565 C C . GLU B 1 25 ? -11.448 39.163 -121.901 1.00 18.13 9 GLU B C 1
ATOM 3566 O O . GLU B 1 25 ? -12.159 38.186 -122.163 1.00 18.73 9 GLU B O 1
ATOM 3577 N N . SER B 1 26 ? -10.124 39.064 -121.907 1.00 15.50 10 SER B N 1
ATOM 3578 C CA . SER B 1 26 ? -9.478 37.752 -122.079 1.00 16.78 10 SER B CA 1
ATOM 3579 C C . SER B 1 26 ? -9.890 36.828 -120.936 1.00 16.14 10 SER B C 1
ATOM 3580 O O . SER B 1 26 ? -9.771 37.211 -119.775 1.00 17.55 10 SER B O 1
ATOM 3583 N N . SER B 1 27 ? -10.178 35.578 -121.258 1.00 14.87 11 SER B N 1
ATOM 3584 C CA . SER B 1 27 ? -10.385 34.534 -120.233 1.00 13.24 11 SER B CA 1
ATOM 3585 C C . SER B 1 27 ? -9.066 34.112 -119.572 1.00 11.88 11 SER B C 1
ATOM 3586 O O . SER B 1 27 ? -8.074 33.884 -120.243 1.00 12.53 11 SER B O 1
ATOM 3589 N N . ILE B 1 28 ? -9.046 34.084 -118.240 1.00 10.14 12 ILE B N 1
ATOM 3590 C CA . ILE B 1 28 ? -7.837 33.725 -117.507 1.00 10.32 12 ILE B CA 1
ATOM 3591 C C . ILE B 1 28 ? -8.204 32.594 -116.556 1.00 10.08 12 ILE B C 1
ATOM 3592 O O . ILE B 1 28 ? -9.295 32.658 -115.961 1.00 10.71 12 ILE B O 1
ATOM 3597 N N . ILE B 1 29 ? -7.334 31.583 -116.470 1.00 9.98 13 ILE B N 1
ATOM 3598 C CA . ILE B 1 29 ? -7.447 30.517 -115.472 1.00 11.05 13 ILE B CA 1
ATOM 3599 C C . ILE B 1 29 ? -6.274 30.663 -114.522 1.00 10.84 13 ILE B C 1
ATOM 3600 O O . ILE B 1 29 ? -5.131 30.867 -114.973 1.00 11.94 13 ILE B O 1
ATOM 3605 N N . VAL B 1 30 ? -6.562 30.553 -113.217 1.00 9.86 14 VAL B N 1
ATOM 3606 C CA . VAL B 1 30 ? -5.541 30.514 -112.171 1.00 9.82 14 VAL B CA 1
ATOM 3607 C C . VAL B 1 30 ? -5.611 29.137 -111.549 1.00 9.22 14 VAL B C 1
ATOM 3608 O O . VAL B 1 30 ? -6.691 28.695 -111.135 1.00 9.92 14 VAL B O 1
ATOM 3612 N N . ILE B 1 31 ? -4.496 28.414 -111.615 1.00 8.46 15 ILE B N 1
ATOM 3613 C CA . ILE B 1 31 ? -4.436 27.093 -111.043 1.00 8.51 15 ILE B CA 1
ATOM 3614 C C . ILE B 1 31 ? -3.839 27.248 -109.648 1.00 8.24 15 ILE B C 1
ATOM 3615 O O . ILE B 1 31 ? -2.623 27.511 -109.509 1.00 9.92 15 ILE B O 1
ATOM 3620 N N . GLY B 1 32 ? -4.666 26.992 -108.644 1.00 8.31 16 GLY B N 1
ATOM 3621 C CA . GLY B 1 32 ? -4.251 27.080 -107.241 1.00 9.14 16 GLY B CA 1
ATOM 3622 C C . GLY B 1 32 ? -4.885 28.293 -106.584 1.00 9.35 16 GLY B C 1
ATOM 3623 O O . GLY B 1 32 ? -4.571 29.413 -106.979 1.00 11.53 16 GLY B O 1
ATOM 3624 N N . ALA B 1 33 ? -5.781 28.072 -105.617 1.00 8.21 17 ALA B N 1
ATOM 3625 C CA . ALA B 1 33 ? -6.411 29.110 -104.799 1.00 8.97 17 ALA B CA 1
ATOM 3626 C C . ALA B 1 33 ? -5.783 29.146 -103.403 1.00 10.80 17 ALA B C 1
ATOM 3627 O O . ALA B 1 33 ? -6.484 29.161 -102.388 1.00 10.72 17 ALA B O 1
ATOM 3629 N N . GLY B 1 34 ? -4.459 29.207 -103.368 1.00 10.24 18 GLY B N 1
ATOM 3630 C CA . GLY B 1 34 ? -3.747 29.363 -102.128 1.00 9.82 18 GLY B CA 1
ATOM 3631 C C . GLY B 1 34 ? -3.306 30.805 -101.940 1.00 9.00 18 GLY B C 1
ATOM 3632 O O . GLY B 1 34 ? -3.990 31.775 -102.338 1.00 9.52 18 GLY B O 1
ATOM 3633 N N . THR B 1 35 ? -2.164 30.962 -101.294 1.00 8.89 19 THR B N 1
ATOM 3634 C CA . THR B 1 35 ? -1.673 32.304 -100.918 1.00 7.80 19 THR B CA 1
ATOM 3635 C C . THR B 1 35 ? -1.623 33.199 -102.147 1.00 9.30 19 THR B C 1
ATOM 3636 O O . THR B 1 35 ? -2.192 34.327 -102.170 1.00 8.75 19 THR B O 1
ATOM 3640 N N . TRP B 1 36 ? -0.882 32.751 -103.150 1.00 7.90 20 TRP B N 1
ATOM 3641 C CA . TRP B 1 36 ? -0.583 33.585 -104.308 1.00 7.36 20 TRP B CA 1
ATOM 3642 C C . TRP B 1 36 ? -1.739 33.569 -105.311 1.00 7.64 20 TRP B C 1
ATOM 3643 O O . TRP B 1 36 ? -1.986 34.565 -105.964 1.00 8.50 20 TRP B O 1
ATOM 3654 N N . GLY B 1 37 ? -2.420 32.443 -105.447 1.00 8.01 21 GLY B N 1
ATOM 3655 C CA . GLY B 1 37 ? -3.572 32.373 -106.361 1.00 8.51 21 GLY B CA 1
ATOM 3656 C C . GLY B 1 37 ? -4.737 33.273 -105.955 1.00 9.77 21 GLY B C 1
ATOM 3657 O O . GLY B 1 37 ? -5.328 33.976 -106.798 1.00 8.30 21 GLY B O 1
ATOM 3658 N N . CYS B 1 38 ? -5.067 33.310 -104.663 1.00 8.57 22 CYS B N 1
ATOM 3659 C CA . CYS B 1 38 ? -6.126 34.228 -104.209 1.00 9.03 22 CYS B CA 1
ATOM 3660 C C . CYS B 1 38 ? -5.705 35.682 -104.368 1.00 10.20 22 CYS B C 1
ATOM 3661 O O . CYS B 1 38 ? -6.516 36.517 -104.789 1.00 9.09 22 CYS B O 1
ATOM 3664 N N . SER B 1 39 ? -4.436 35.979 -104.099 1.00 8.59 23 SER B N 1
ATOM 3665 C CA . SER B 1 39 ? -3.931 37.340 -104.294 1.00 8.84 23 SER B CA 1
ATOM 3666 C C . SER B 1 39 ? -4.033 37.741 -105.778 1.00 8.90 23 SER B C 1
ATOM 3667 O O . SER B 1 39 ? -4.471 38.827 -106.095 1.00 8.75 23 SER B O 1
ATOM 3670 N N . THR B 1 40 ? -3.589 36.857 -106.661 1.00 8.00 24 THR B N 1
ATOM 3671 C CA . THR B 1 40 ? -3.643 37.105 -108.091 1.00 9.22 24 THR B CA 1
ATOM 3672 C C . THR B 1 40 ? -5.084 37.333 -108.558 1.00 9.68 24 THR B C 1
ATOM 3673 O O . THR B 1 40 ? -5.343 38.263 -109.323 1.00 10.64 24 THR B O 1
ATOM 3677 N N . ALA B 1 41 ? -5.998 36.477 -108.131 1.00 9.64 25 ALA B N 1
ATOM 3678 C CA . ALA B 1 41 ? -7.403 36.648 -108.493 1.00 11.55 25 ALA B CA 1
ATOM 3679 C C . ALA B 1 41 ? -7.935 38.020 -108.068 1.00 10.56 25 ALA B C 1
ATOM 3680 O O . ALA B 1 41 ? -8.593 38.700 -108.846 1.00 11.37 25 ALA B O 1
ATOM 3682 N N . LEU B 1 42 ? -7.648 38.415 -106.843 1.00 9.33 26 LEU B N 1
ATOM 3683 C CA . LEU B 1 42 ? -8.062 39.703 -106.319 1.00 9.88 26 LEU B CA 1
ATOM 3684 C C . LEU B 1 42 ? -7.500 40.846 -107.169 1.00 9.61 26 LEU B C 1
ATOM 3685 O O . LEU B 1 42 ? -8.228 41.788 -107.494 1.00 10.21 26 LEU B O 1
ATOM 3690 N N . HIS B 1 43 ? -6.200 40.809 -107.458 1.00 9.40 27 HIS B N 1
ATOM 3691 C CA . HIS B 1 43 ? -5.574 41.893 -108.204 1.00 11.06 27 HIS B CA 1
ATOM 3692 C C . HIS B 1 43 ? -6.073 41.949 -109.656 1.00 9.81 27 HIS B C 1
ATOM 3693 O O . HIS B 1 43 ? -6.300 43.030 -110.183 1.00 10.18 27 HIS B O 1
ATOM 3700 N N . LEU B 1 44 ? -6.315 40.802 -110.263 1.00 9.12 28 LEU B N 1
ATOM 3701 C CA . LEU B 1 44 ? -6.889 40.779 -111.637 1.00 10.03 28 LEU B CA 1
ATOM 3702 C C . LEU B 1 44 ? -8.276 41.382 -111.651 1.00 9.10 28 LEU B C 1
ATOM 3703 O O . LEU B 1 44 ? -8.593 42.233 -112.493 1.00 9.98 28 LEU B O 1
ATOM 3708 N N . ALA B 1 45 ? -9.107 41.008 -110.698 1.00 10.64 29 ALA B N 1
ATOM 3709 C CA . ALA B 1 45 ? -10.455 41.591 -110.635 1.00 10.12 29 ALA B CA 1
ATOM 3710 C C . ALA B 1 45 ? -10.388 43.108 -110.395 1.00 12.09 29 ALA B C 1
ATOM 3711 O O . ALA B 1 45 ? -11.169 43.885 -110.999 1.00 11.60 29 ALA B O 1
ATOM 3713 N N . ARG B 1 46 ? -9.473 43.544 -109.527 1.00 10.04 30 ARG B N 1
ATOM 3714 C CA . ARG B 1 46 ? -9.302 44.992 -109.268 1.00 9.81 30 ARG B CA 1
ATOM 3715 C C . ARG B 1 46 ? -8.847 45.778 -110.511 1.00 11.18 30 ARG B C 1
ATOM 3716 O O . ARG B 1 46 ? -9.078 46.997 -110.589 1.00 11.84 30 ARG B O 1
ATOM 3724 N N . ARG B 1 47 ? -8.200 45.110 -111.446 1.00 9.77 31 ARG B N 1
ATOM 3725 C CA . ARG B 1 47 ? -7.722 45.737 -112.674 1.00 9.90 31 ARG B CA 1
ATOM 3726 C C . ARG B 1 47 ? -8.755 45.665 -113.778 1.00 11.38 31 ARG B C 1
ATOM 3727 O O . ARG B 1 47 ? -8.461 46.047 -114.910 1.00 13.22 31 ARG B O 1
ATOM 3735 N N . GLY B 1 48 ? -9.926 45.096 -113.461 1.00 11.46 32 GLY B N 1
ATOM 3736 C CA . GLY B 1 48 ? -11.020 45.028 -114.424 1.00 11.27 32 GLY B CA 1
ATOM 3737 C C . GLY B 1 48 ? -11.117 43.789 -115.294 1.00 13.08 32 GLY B C 1
ATOM 3738 O O . GLY B 1 48 ? -11.903 43.760 -116.240 1.00 13.47 32 GLY B O 1
ATOM 3739 N N . TYR B 1 49 ? -10.373 42.727 -114.962 1.00 11.06 33 TYR B N 1
ATOM 3740 C CA . TYR B 1 49 ? -10.484 41.478 -115.684 1.00 12.85 33 TYR B CA 1
ATOM 3741 C C . TYR B 1 49 ? -11.777 40.777 -115.267 1.00 13.44 33 TYR B C 1
ATOM 3742 O O . TYR B 1 49 ? -11.887 40.270 -114.149 1.00 15.86 33 TYR B O 1
ATOM 3751 N N . LYS B 1 50 ? -12.677 40.599 -116.232 1.00 15.15 34 LYS B N 1
ATOM 3752 C CA . LYS B 1 50 ? -14.052 40.186 -115.954 1.00 16.95 34 LYS B CA 1
ATOM 3753 C C . LYS B 1 50 ? -14.187 38.681 -115.924 1.00 18.28 34 LYS B C 1
ATOM 3754 O O . LYS B 1 50 ? -15.239 38.165 -115.522 1.00 18.36 34 LYS B O 1
ATOM 3760 N N . ASP B 1 51 ? -13.226 37.985 -116.523 1.00 11.81 35 ASP B N 1
ATOM 3761 C CA . ASP B 1 51 ? -13.384 36.540 -116.759 1.00 16.12 35 ASP B CA 1
ATOM 3762 C C . ASP B 1 51 ? -12.191 35.788 -116.182 1.00 14.56 35 ASP B C 1
ATOM 3763 O O . ASP B 1 51 ? -11.266 35.448 -116.925 1.00 12.18 35 ASP B O 1
ATOM 3768 N N . VAL B 1 52 ? -12.206 35.593 -114.850 1.00 11.79 36 VAL B N 1
ATOM 3769 C CA . VAL B 1 52 ? -11.133 34.900 -114.159 1.00 9.95 36 VAL B CA 1
ATOM 3770 C C . VAL B 1 52 ? -11.739 33.724 -113.425 1.00 10.48 36 VAL B C 1
ATOM 3771 O O . VAL B 1 52 ? -12.719 33.894 -112.700 1.00 10.82 36 VAL B O 1
ATOM 3775 N N . THR B 1 53 ? -11.223 32.527 -113.683 1.00 9.21 37 THR B N 1
ATOM 3776 C CA . THR B 1 53 ? -11.646 31.321 -113.002 1.00 12.32 37 THR B CA 1
ATOM 3777 C C . THR B 1 53 ? -10.455 30.742 -112.263 1.00 11.88 37 THR B C 1
ATOM 3778 O O . THR B 1 53 ? -9.371 30.663 -112.833 1.00 11.33 37 THR B O 1
ATOM 3782 N N . VAL B 1 54 ? -10.654 30.396 -110.987 1.00 9.11 38 VAL B N 1
ATOM 3783 C CA . VAL B 1 54 ? -9.599 29.808 -110.173 1.00 8.95 38 VAL B CA 1
ATOM 3784 C C . VAL B 1 54 ? -9.982 28.374 -109.831 1.00 8.72 38 VAL B C 1
ATOM 3785 O O . VAL B 1 54 ? -11.117 28.135 -109.403 1.00 10.79 38 VAL B O 1
ATOM 3789 N N . LEU B 1 55 ? -9.048 27.443 -110.040 1.00 9.01 39 LEU B N 1
ATOM 3790 C CA . LEU B 1 55 ? -9.258 26.015 -109.837 1.00 8.43 39 LEU B CA 1
ATOM 3791 C C . LEU B 1 55 ? -8.381 25.534 -108.680 1.00 9.49 39 LEU B C 1
ATOM 3792 O O . LEU B 1 55 ? -7.183 25.798 -108.663 1.00 10.76 39 LEU B O 1
ATOM 3797 N N . ASP B 1 56 ? -8.956 24.768 -107.766 1.00 7.90 40 ASP B N 1
ATOM 3798 C CA . ASP B 1 56 ? -8.181 24.112 -106.711 1.00 8.53 40 ASP B CA 1
ATOM 3799 C C . ASP B 1 56 ? -8.904 22.827 -106.323 1.00 9.03 40 ASP B C 1
ATOM 3800 O O . ASP B 1 56 ? -10.126 22.797 -106.261 1.00 9.48 40 ASP B O 1
ATOM 3805 N N . PRO B 1 57 ? -8.159 21.760 -106.043 1.00 9.92 41 PRO B N 1
ATOM 3806 C CA . PRO B 1 57 ? -8.783 20.546 -105.552 1.00 10.45 41 PRO B CA 1
ATOM 3807 C C . PRO B 1 57 ? -9.469 20.660 -104.194 1.00 11.43 41 PRO B C 1
ATOM 3808 O O . PRO B 1 57 ? -10.267 19.788 -103.820 1.00 10.39 41 PRO B O 1
ATOM 3812 N N . HIS B 1 58 ? -9.178 21.719 -103.436 1.00 10.08 42 HIS B N 1
ATOM 3813 C CA . HIS B 1 58 ? -9.693 21.876 -102.088 1.00 11.28 42 HIS B CA 1
ATOM 3814 C C . HIS B 1 58 ? -10.411 23.185 -101.981 1.00 13.16 42 HIS B C 1
ATOM 3815 O O . HIS B 1 58 ? -9.962 24.178 -102.541 1.00 13.67 42 HIS B O 1
ATOM 3822 N N . PRO B 1 59 ? -11.428 23.245 -101.102 1.00 15.45 43 PRO B N 1
ATOM 3823 C CA . PRO B 1 59 ? -12.046 24.513 -100.798 1.00 16.93 43 PRO B CA 1
ATOM 3824 C C . PRO B 1 59 ? -11.122 25.413 -99.991 1.00 14.34 43 PRO B C 1
ATOM 3825 O O . PRO B 1 59 ? -10.177 24.932 -99.363 1.00 14.38 43 PRO B O 1
ATOM 3829 N N . VAL B 1 60 ? -11.278 26.710 -100.162 1.00 13.21 44 VAL B N 1
ATOM 3830 C CA . VAL B 1 60 ? -10.466 27.678 -99.408 1.00 12.24 44 VAL B CA 1
ATOM 3831 C C . VAL B 1 60 ? -10.936 27.696 -97.960 1.00 14.57 44 VAL B C 1
ATOM 3832 O O . VAL B 1 60 ? -12.120 27.903 -97.710 1.00 14.87 44 VAL B O 1
ATOM 3836 N N . PRO B 1 61 ? -10.000 27.648 -96.998 1.00 13.32 45 PRO B N 1
ATOM 3837 C CA . PRO B 1 61 ? -8.564 27.526 -97.127 1.00 13.02 45 PRO B CA 1
ATOM 3838 C C . PRO B 1 61 ? -8.159 26.067 -97.315 1.00 12.07 45 PRO B C 1
ATOM 3839 O O . PRO B 1 61 ? -8.581 25.203 -96.554 1.00 12.34 45 PRO B O 1
ATOM 3843 N N . SER B 1 62 ? -7.279 25.826 -98.260 1.00 11.32 46 SER B N 1
ATOM 3844 C CA . SER B 1 62 ? -6.919 24.470 -98.620 1.00 10.48 46 SER B CA 1
ATOM 3845 C C . SER B 1 62 ? -6.127 23.859 -97.467 1.00 11.89 46 SER B C 1
ATOM 3846 O O . SER B 1 62 ? -5.182 24.486 -96.967 1.00 10.13 46 SER B O 1
ATOM 3849 N N . PRO B 1 63 ? -6.410 22.598 -97.123 1.00 11.78 47 PRO B N 1
ATOM 3850 C CA . PRO B 1 63 ? -5.632 21.966 -96.050 1.00 12.44 47 PRO B CA 1
ATOM 3851 C C . PRO B 1 63 ? -4.159 21.787 -96.385 1.00 12.89 47 PRO B C 1
ATOM 3852 O O . PRO B 1 63 ? -3.347 21.571 -95.485 1.00 13.59 47 PRO B O 1
ATOM 3856 N N . ILE B 1 64 ? -3.824 21.775 -97.669 1.00 10.65 48 ILE B N 1
ATOM 3857 C CA . ILE B 1 64 ? -2.451 21.680 -98.080 1.00 9.90 48 ILE B CA 1
ATOM 3858 C C . ILE B 1 64 ? -1.795 22.995 -98.506 1.00 10.41 48 ILE B C 1
ATOM 3859 O O . ILE B 1 64 ? -0.614 23.009 -98.844 1.00 10.80 48 ILE B O 1
ATOM 3864 N N . ALA B 1 65 ? -2.497 24.108 -98.390 1.00 9.82 49 ALA B N 1
ATOM 3865 C CA . ALA B 1 65 ? -1.845 25.382 -98.668 1.00 8.71 49 ALA B CA 1
ATOM 3866 C C . ALA B 1 65 ? -0.877 25.671 -97.543 1.00 9.09 49 ALA B C 1
ATOM 3867 O O . ALA B 1 65 ? -1.279 25.684 -96.369 1.00 9.71 49 ALA B O 1
ATOM 3869 N N . ALA B 1 66 ? 0.323 26.104 -97.919 1.00 9.55 50 ALA B N 1
ATOM 3870 C CA . ALA B 1 66 ? 1.306 26.579 -96.921 1.00 10.25 50 ALA B CA 1
ATOM 3871 C C . ALA B 1 66 ? 0.766 27.826 -96.262 1.00 11.36 50 ALA B C 1
ATOM 3872 O O . ALA B 1 66 ? 1.051 28.081 -95.101 1.00 10.63 50 ALA B O 1
ATOM 3874 N N . GLY B 1 67 ? -0.067 28.584 -96.992 1.00 10.06 51 GLY B N 1
ATOM 3875 C CA . GLY B 1 67 ? -0.693 29.780 -96.428 1.00 12.42 51 GLY B CA 1
ATOM 3876 C C . GLY B 1 67 ? -1.772 29.537 -95.386 1.00 12.11 51 GLY B C 1
ATOM 3877 O O . GLY B 1 67 ? -2.299 30.487 -94.784 1.00 12.14 51 GLY B O 1
ATOM 3878 N N . ASN B 1 68 ? -2.224 28.294 -95.271 1.00 10.09 52 ASN B N 1
ATOM 3879 C CA . ASN B 1 68 ? -3.313 27.976 -94.364 1.00 11.18 52 ASN B CA 1
ATOM 3880 C C . ASN B 1 68 ? -2.769 27.723 -92.968 1.00 13.04 52 ASN B C 1
ATOM 3881 O O . ASN B 1 68 ? -2.437 26.592 -92.632 1.00 13.06 52 ASN B O 1
ATOM 3886 N N . ASP B 1 69 ? -2.532 28.817 -92.256 1.00 11.50 53 ASP B N 1
ATOM 3887 C CA . ASP B 1 69 ? -1.800 28.766 -90.978 1.00 13.69 53 ASP B CA 1
ATOM 3888 C C . ASP B 1 69 ? -2.331 29.917 -90.133 1.00 12.74 53 ASP B C 1
ATOM 3889 O O . ASP B 1 69 ? -2.587 31.009 -90.652 1.00 10.86 53 ASP B O 1
ATOM 3894 N N . ILE B 1 70 ? -2.495 29.694 -88.831 1.00 11.46 54 ILE B N 1
ATOM 3895 C CA . ILE B 1 70 ? -2.983 30.721 -87.949 1.00 10.58 54 ILE B CA 1
ATOM 3896 C C . ILE B 1 70 ? -2.021 31.897 -87.827 1.00 11.25 54 ILE B C 1
ATOM 3897 O O . ILE B 1 70 ? -2.427 32.993 -87.494 1.00 10.64 54 ILE B O 1
ATOM 3902 N N . ASN B 1 71 ? -0.759 31.702 -88.203 1.00 9.74 55 ASN B N 1
ATOM 3903 C CA . ASN B 1 71 ? 0.157 32.844 -88.266 1.00 10.30 55 ASN B CA 1
ATOM 3904 C C . ASN B 1 71 ? 1.377 32.569 -89.153 1.00 11.35 55 ASN B C 1
ATOM 3905 O O . ASN B 1 71 ? 1.721 31.413 -89.420 1.00 10.68 55 ASN B O 1
ATOM 3910 N N . LYS B 1 72 ? 1.959 33.658 -89.660 1.00 9.50 56 LYS B N 1
ATOM 3911 C CA . LYS B 1 72 ? 3.214 33.651 -90.393 1.00 8.87 56 LYS B CA 1
ATOM 3912 C C . LYS B 1 72 ? 3.939 34.928 -89.996 1.00 8.90 56 LYS B C 1
ATOM 3913 O O . LYS B 1 72 ? 3.304 35.894 -89.558 1.00 9.27 56 LYS B O 1
ATOM 3919 N N . ILE B 1 73 ? 5.248 34.931 -90.168 1.00 9.61 57 ILE B N 1
ATOM 3920 C CA . ILE B 1 73 ? 6.072 36.130 -89.973 1.00 9.34 57 ILE B CA 1
ATOM 3921 C C . ILE B 1 73 ? 5.986 37.104 -91.150 1.00 10.20 57 ILE B C 1
ATOM 3922 O O . ILE B 1 73 ? 6.011 36.684 -92.296 1.00 9.74 57 ILE B O 1
ATOM 3927 N N . MET B 1 74 ? 5.847 38.399 -90.840 1.00 8.96 58 MET B N 1
ATOM 3928 C CA . MET B 1 74 ? 6.017 39.502 -91.790 1.00 10.70 58 MET B CA 1
ATOM 3929 C C . MET B 1 74 ? 7.175 40.381 -91.336 1.00 12.61 58 MET B C 1
ATOM 3930 O O . MET B 1 74 ? 7.260 40.757 -90.174 1.00 11.77 58 MET B O 1
ATOM 3935 N N . GLU B 1 75 ? 8.132 40.621 -92.231 1.00 12.79 59 GLU B N 1
ATOM 3936 C CA . GLU B 1 75 ? 9.200 41.576 -91.959 1.00 12.32 59 GLU B CA 1
ATOM 3937 C C . GLU B 1 75 ? 9.559 42.344 -93.225 1.00 13.84 59 GLU B C 1
ATOM 3938 O O . GLU B 1 75 ? 9.664 41.774 -94.323 1.00 13.53 59 GLU B O 1
ATOM 3944 N N . HIS B 1 76 ? 9.748 43.638 -93.071 1.00 13.36 60 HIS B N 1
ATOM 3945 C CA . HIS B 1 76 ? 10.265 44.457 -94.160 1.00 12.13 60 HIS B CA 1
ATOM 3946 C C . HIS B 1 76 ? 11.483 45.196 -93.645 1.00 13.54 60 HIS B C 1
ATOM 3947 O O . HIS B 1 76 ? 11.365 45.979 -92.692 1.00 14.78 60 HIS B O 1
ATOM 3954 N N . SER B 1 77 ? 12.549 45.155 -94.434 1.00 14.13 61 SER B N 1
ATOM 3955 C CA . SER B 1 77 ? 13.784 45.868 -94.114 1.00 19.79 61 SER B CA 1
ATOM 3956 C C . SER B 1 77 ? 14.278 46.638 -95.328 1.00 18.70 61 SER B C 1
ATOM 3957 O O . SER B 1 77 ? 14.375 46.066 -96.415 1.00 17.66 61 SER B O 1
ATOM 3960 N N . GLU B 1 78 ? 14.557 47.925 -95.131 1.00 18.68 62 GLU B N 1
ATOM 3961 C CA . GLU B 1 78 ? 15.216 48.767 -96.139 1.00 19.79 62 GLU B CA 1
ATOM 3962 C C . GLU B 1 78 ? 16.720 48.553 -96.050 1.00 21.25 62 GLU B C 1
ATOM 3963 O O . GLU B 1 78 ? 17.261 48.334 -94.984 1.00 17.85 62 GLU B O 1
ATOM 3969 N N . LEU B 1 79 ? 17.365 48.492 -97.199 1.00 17.63 63 LEU B N 1
ATOM 3970 C CA . LEU B 1 79 ? 18.768 48.205 -97.270 1.00 17.31 63 LEU B CA 1
ATOM 3971 C C . LEU B 1 79 ? 19.537 49.510 -97.364 1.00 18.51 63 LEU B C 1
ATOM 3972 O O . LEU B 1 79 ? 19.098 50.431 -98.051 1.00 19.07 63 LEU B O 1
ATOM 3977 N N . LYS B 1 80 ? 20.738 49.530 -96.798 1.00 16.82 64 LYS B N 1
ATOM 3978 C CA . LYS B 1 80 ? 21.611 50.699 -96.946 1.00 18.23 64 LYS B CA 1
ATOM 3979 C C . LYS B 1 80 ? 22.024 50.834 -98.406 1.00 20.61 64 LYS B C 1
ATOM 3980 O O . LYS B 1 80 ? 22.260 49.819 -99.084 1.00 17.12 64 LYS B O 1
ATOM 3986 N N . ASP B 1 81 ? 22.355 52.071 -98.771 1.00 23.07 65 ASP B N 1
ATOM 3987 C CA . ASP B 1 81 ? 22.857 52.411 -100.101 1.00 34.57 65 ASP B CA 1
ATOM 3988 C C . ASP B 1 81 ? 23.989 51.477 -100.540 1.00 25.32 65 ASP B C 1
ATOM 3989 O O . ASP B 1 81 ? 23.955 50.889 -101.632 1.00 37.24 65 ASP B O 1
ATOM 3994 N N . GLY B 1 82 ? 25.040 51.448 -99.737 1.00 26.13 66 GLY B N 1
ATOM 3995 C CA . GLY B 1 82 ? 26.272 50.811 -100.146 1.00 26.45 66 GLY B CA 1
ATOM 3996 C C . GLY B 1 82 ? 26.296 49.311 -99.920 1.00 26.24 66 GLY B C 1
ATOM 3997 O O . GLY B 1 82 ? 27.355 48.695 -100.061 1.00 22.52 66 GLY B O 1
ATOM 3998 N N . SER B 1 83 ? 25.163 48.721 -99.512 1.00 20.00 67 SER B N 1
ATOM 3999 C CA . SER B 1 83 ? 25.179 47.307 -99.121 1.00 22.58 67 SER B CA 1
ATOM 4000 C C . SER B 1 83 ? 24.153 46.453 -99.867 1.00 25.83 67 SER B C 1
ATOM 4001 O O . SER B 1 83 ? 23.839 45.339 -99.440 1.00 32.43 67 SER B O 1
ATOM 4004 N N . SER B 1 84 ? 23.575 47.009 -100.918 1.00 24.89 68 SER B N 1
ATOM 4005 C CA . SER B 1 84 ? 22.523 46.335 -101.655 1.00 30.48 68 SER B CA 1
ATOM 4006 C C . SER B 1 84 ? 23.144 45.473 -102.770 1.00 30.42 68 SER B C 1
ATOM 4007 O O . SER B 1 84 ? 24.244 45.749 -103.247 1.00 28.47 68 SER B O 1
ATOM 4010 N N . ASP B 1 85 ? 22.448 44.396 -103.119 1.00 21.57 69 ASP B N 1
ATOM 4011 C CA . ASP B 1 85 ? 22.680 43.667 -104.344 1.00 22.72 69 ASP B CA 1
ATOM 4012 C C . ASP B 1 85 ? 21.295 43.433 -104.974 1.00 24.53 69 ASP B C 1
ATOM 4013 O O . ASP B 1 85 ? 20.289 43.428 -104.262 1.00 23.21 69 ASP B O 1
ATOM 4018 N N . PRO B 1 86 ? 21.256 43.152 -106.282 1.00 20.43 70 PRO B N 1
ATOM 4019 C CA . PRO B 1 86 ? 19.978 43.083 -106.988 1.00 19.43 70 PRO B CA 1
ATOM 4020 C C . PRO B 1 86 ? 18.951 42.100 -106.379 1.00 18.17 70 PRO B C 1
ATOM 4021 O O . PRO B 1 86 ? 17.756 42.429 -106.304 1.00 17.40 70 PRO B O 1
ATOM 4025 N N . ARG B 1 87 ? 19.389 40.942 -105.926 1.00 15.34 71 ARG B N 1
ATOM 4026 C CA . ARG B 1 87 ? 18.440 39.961 -105.389 1.00 17.23 71 ARG B CA 1
ATOM 4027 C C . ARG B 1 87 ? 17.781 40.462 -104.102 1.00 19.16 71 ARG B C 1
ATOM 4028 O O . ARG B 1 87 ? 16.576 40.334 -103.902 1.00 16.30 71 ARG B O 1
ATOM 4036 N N . SER B 1 88 ? 18.579 41.053 -103.225 1.00 17.84 72 SER B N 1
ATOM 4037 C CA A SER B 1 88 ? 18.066 41.525 -101.951 0.50 16.42 72 SER B CA 1
ATOM 4038 C CA B SER B 1 88 ? 18.072 41.536 -101.949 0.50 16.85 72 SER B CA 1
ATOM 4039 C C . SER B 1 88 ? 17.253 42.804 -102.149 1.00 15.19 72 SER B C 1
ATOM 4040 O O . SER B 1 88 ? 16.228 42.996 -101.490 1.00 14.38 72 SER B O 1
ATOM 4045 N N . ALA B 1 89 ? 17.665 43.647 -103.104 1.00 14.39 73 ALA B N 1
ATOM 4046 C CA . ALA B 1 89 ? 16.895 44.839 -103.440 1.00 13.18 73 ALA B CA 1
ATOM 4047 C C . ALA B 1 89 ? 15.487 44.480 -103.996 1.00 12.67 73 ALA B C 1
ATOM 4048 O O . ALA B 1 89 ? 14.472 45.118 -103.630 1.00 13.78 73 ALA B O 1
ATOM 4050 N N . ALA B 1 90 ? 15.402 43.407 -104.780 1.00 12.57 74 ALA B N 1
ATOM 4051 C CA . ALA B 1 90 ? 14.094 42.959 -105.295 1.00 13.82 74 ALA B CA 1
ATOM 4052 C C . ALA B 1 90 ? 13.254 42.480 -104.126 1.00 14.72 74 ALA B C 1
ATOM 4053 O O . ALA B 1 90 ? 12.072 42.783 -104.039 1.00 13.61 74 ALA B O 1
ATOM 4055 N N . PHE B 1 91 ? 13.856 41.714 -103.218 1.00 13.18 75 PHE B N 1
ATOM 4056 C CA . PHE B 1 91 ? 13.099 41.246 -102.080 1.00 13.04 75 PHE B CA 1
ATOM 4057 C C . PHE B 1 91 ? 12.557 42.401 -101.263 1.00 12.18 75 PHE B C 1
ATOM 4058 O O . PHE B 1 91 ? 11.407 42.362 -100.811 1.00 12.33 75 PHE B O 1
ATOM 4066 N N . SER B 1 92 ? 13.390 43.418 -101.022 1.00 12.97 76 SER B N 1
ATOM 4067 C CA A SER B 1 92 ? 12.948 44.587 -100.277 0.50 11.94 76 SER B CA 1
ATOM 4068 C CA B SER B 1 92 ? 12.948 44.612 -100.293 0.50 14.22 76 SER B CA 1
ATOM 4069 C C . SER B 1 92 ? 11.781 45.295 -100.983 1.00 11.33 76 SER B C 1
ATOM 4070 O O . SER B 1 92 ? 10.928 45.904 -100.335 1.00 11.77 76 SER B O 1
ATOM 4075 N N . THR B 1 93 ? 11.801 45.298 -102.314 1.00 12.03 77 THR B N 1
ATOM 4076 C CA . THR B 1 93 ? 10.710 45.913 -103.087 1.00 12.07 77 THR B CA 1
ATOM 4077 C C . THR B 1 93 ? 9.420 45.130 -102.858 1.00 10.46 77 THR B C 1
ATOM 4078 O O . THR B 1 93 ? 8.370 45.726 -102.654 1.00 12.72 77 THR B O 1
ATOM 4082 N N . PHE B 1 94 ? 9.502 43.797 -102.860 1.00 9.73 78 PHE B N 1
ATOM 4083 C CA . PHE B 1 94 ? 8.320 42.966 -102.531 1.00 9.74 78 PHE B CA 1
ATOM 4084 C C . PHE B 1 94 ? 7.789 43.313 -101.129 1.00 11.80 78 PHE B C 1
ATOM 4085 O O . PHE B 1 94 ? 6.601 43.563 -100.944 1.00 12.59 78 PHE B O 1
ATOM 4093 N N . THR B 1 95 ? 8.666 43.273 -100.136 1.00 11.09 79 THR B N 1
ATOM 4094 C CA . THR B 1 95 ? 8.241 43.472 -98.751 1.00 10.78 79 THR B CA 1
ATOM 4095 C C . THR B 1 95 ? 7.829 44.900 -98.440 1.00 11.06 79 THR B C 1
ATOM 4096 O O . THR B 1 95 ? 6.941 45.131 -97.635 1.00 11.39 79 THR B O 1
ATOM 4100 N N . ARG B 1 96 ? 8.355 45.855 -99.199 1.00 12.48 80 ARG B N 1
ATOM 4101 C CA . ARG B 1 96 ? 7.982 47.277 -98.993 1.00 12.79 80 ARG B CA 1
ATOM 4102 C C . ARG B 1 96 ? 6.535 47.439 -99.402 1.00 11.83 80 ARG B C 1
ATOM 4103 O O . ARG B 1 96 ? 5.732 48.040 -98.675 1.00 11.91 80 ARG B O 1
ATOM 4111 N N . ALA B 1 97 ? 6.172 46.809 -100.527 1.00 11.65 81 ALA B N 1
ATOM 4112 C CA . ALA B 1 97 ? 4.809 46.869 -101.012 1.00 11.24 81 ALA B CA 1
ATOM 4113 C C . ALA B 1 97 ? 3.870 46.110 -100.088 1.00 12.21 81 ALA B C 1
ATOM 4114 O O . ALA B 1 97 ? 2.820 46.613 -99.726 1.00 10.26 81 ALA B O 1
ATOM 4116 N N . ALA B 1 98 ? 4.310 44.953 -99.615 1.00 10.20 82 ALA B N 1
ATOM 4117 C CA . ALA B 1 98 ? 3.494 44.167 -98.706 1.00 9.93 82 ALA B CA 1
ATOM 4118 C C . ALA B 1 98 ? 3.190 44.947 -97.412 1.00 10.26 82 ALA B C 1
ATOM 4119 O O . ALA B 1 98 ? 2.039 44.995 -96.951 1.00 10.79 82 ALA B O 1
ATOM 4121 N N . LEU B 1 99 ? 4.228 45.528 -96.811 1.00 11.05 83 LEU B N 1
ATOM 4122 C CA . LEU B 1 99 ? 4.039 46.265 -95.570 1.00 11.56 83 LEU B CA 1
ATOM 4123 C C . LEU B 1 99 ? 2.988 47.371 -95.729 1.00 11.55 83 LEU B C 1
ATOM 4124 O O . LEU B 1 99 ? 2.088 47.539 -94.896 1.00 10.75 83 LEU B O 1
ATOM 4129 N N . LYS B 1 100 ? 3.097 48.146 -96.790 1.00 10.97 84 LYS B N 1
ATOM 4130 C CA . LYS B 1 100 ? 2.183 49.259 -96.977 1.00 13.08 84 LYS B CA 1
ATOM 4131 C C . LYS B 1 100 ? 0.754 48.737 -97.051 1.00 11.68 84 LYS B C 1
ATOM 4132 O O . LYS B 1 100 ? -0.174 49.319 -96.518 1.00 14.03 84 LYS B O 1
ATOM 4138 N N . ALA B 1 101 ? 0.567 47.665 -97.821 1.00 11.15 85 ALA B N 1
ATOM 4139 C CA . ALA B 1 101 ? -0.724 47.045 -97.981 1.00 11.65 85 ALA B CA 1
ATOM 4140 C C . ALA B 1 101 ? -1.285 46.415 -96.714 1.00 11.85 85 ALA B C 1
ATOM 4141 O O . ALA B 1 101 ? -2.486 46.537 -96.444 1.00 11.41 85 ALA B O 1
ATOM 4143 N N . TRP B 1 102 ? -0.446 45.721 -95.937 1.00 10.65 86 TRP B N 1
ATOM 4144 C CA . TRP B 1 102 ? -0.878 45.192 -94.647 1.00 10.59 86 TRP B CA 1
ATOM 4145 C C . TRP B 1 102 ? -1.408 46.313 -93.756 1.00 11.21 86 TRP B C 1
ATOM 4146 O O . TRP B 1 102 ? -2.208 46.072 -92.867 1.00 12.38 86 TRP B O 1
ATOM 4157 N N . LYS B 1 103 ? -0.862 47.509 -93.916 1.00 11.33 87 LYS B N 1
ATOM 4158 C CA . LYS B 1 103 ? -1.252 48.621 -93.070 1.00 13.18 87 LYS B CA 1
ATOM 4159 C C . LYS B 1 103 ? -2.410 49.432 -93.614 1.00 14.85 87 LYS B C 1
ATOM 4160 O O . LYS B 1 103 ? -3.016 50.159 -92.865 1.00 17.29 87 LYS B O 1
ATOM 4166 N N . THR B 1 104 ? -2.769 49.260 -94.878 1.00 13.93 88 THR B N 1
ATOM 4167 C CA . THR B 1 104 ? -3.678 50.198 -95.532 1.00 15.51 88 THR B CA 1
ATOM 4168 C C . THR B 1 104 ? -4.793 49.585 -96.357 1.00 17.34 88 THR B C 1
ATOM 4169 O O . THR B 1 104 ? -5.806 50.241 -96.550 1.00 17.53 88 THR B O 1
ATOM 4173 N N . ASP B 1 105 ? -4.661 48.320 -96.786 1.00 13.43 89 ASP B N 1
ATOM 4174 C CA . ASP B 1 105 ? -5.713 47.690 -97.588 1.00 12.16 89 ASP B CA 1
ATOM 4175 C C . ASP B 1 105 ? -6.698 47.012 -96.667 1.00 13.06 89 ASP B C 1
ATOM 4176 O O . ASP B 1 105 ? -6.333 46.079 -95.966 1.00 11.60 89 ASP B O 1
ATOM 4181 N N . PRO B 1 106 ? -7.966 47.484 -96.634 1.00 13.73 90 PRO B N 1
ATOM 4182 C CA . PRO B 1 106 ? -8.893 46.917 -95.658 1.00 15.28 90 PRO B CA 1
ATOM 4183 C C . PRO B 1 106 ? -9.146 45.420 -95.782 1.00 12.82 90 PRO B C 1
ATOM 4184 O O . PRO B 1 106 ? -9.583 44.786 -94.803 1.00 11.74 90 PRO B O 1
ATOM 4188 N N . VAL B 1 107 ? -8.845 44.825 -96.928 1.00 10.33 91 VAL B N 1
ATOM 4189 C CA . VAL B 1 107 ? -8.961 43.373 -97.088 1.00 10.84 91 VAL B CA 1
ATOM 4190 C C . VAL B 1 107 ? -7.940 42.636 -96.227 1.00 10.04 91 VAL B C 1
ATOM 4191 O O . VAL B 1 107 ? -8.192 41.502 -95.774 1.00 11.18 91 VAL B O 1
ATOM 4195 N N . PHE B 1 108 ? -6.809 43.291 -95.960 1.00 10.23 92 PHE B N 1
ATOM 4196 C CA . PHE B 1 108 ? -5.654 42.651 -95.284 1.00 10.30 92 PHE B CA 1
ATOM 4197 C C . PHE B 1 108 ? -5.338 43.248 -93.925 1.00 10.36 92 PHE B C 1
ATOM 4198 O O . PHE B 1 108 ? -4.831 42.561 -93.037 1.00 11.12 92 PHE B O 1
ATOM 4206 N N . GLN B 1 109 ? -5.690 44.508 -93.739 1.00 11.58 93 GLN B N 1
ATOM 4207 C CA . GLN B 1 109 ? -5.289 45.248 -92.540 1.00 13.69 93 GLN B CA 1
ATOM 4208 C C . GLN B 1 109 ? -5.664 44.618 -91.199 1.00 12.31 93 GLN B C 1
ATOM 4209 O O . GLN B 1 109 ? -4.869 44.699 -90.265 1.00 13.13 93 GLN B O 1
ATOM 4215 N N . PRO B 1 110 ? -6.839 43.964 -91.096 1.00 12.61 94 PRO B N 1
ATOM 4216 C CA . PRO B 1 110 ? -7.226 43.394 -89.804 1.00 15.02 94 PRO B CA 1
ATOM 4217 C C . PRO B 1 110 ? -6.345 42.274 -89.374 1.00 14.34 94 PRO B C 1
ATOM 4218 O O . PRO B 1 110 ? -6.435 41.864 -88.238 1.00 14.55 94 PRO B O 1
ATOM 4222 N N . TYR B 1 111 ? -5.565 41.712 -90.304 1.00 12.25 95 TYR B N 1
ATOM 4223 C CA . TYR B 1 111 ? -4.862 40.484 -90.037 1.00 12.34 95 TYR B CA 1
ATOM 4224 C C . TYR B 1 111 ? -3.360 40.672 -89.823 1.00 11.92 95 TYR B C 1
ATOM 4225 O O . TYR B 1 111 ? -2.641 39.710 -89.664 1.00 12.84 95 TYR B O 1
ATOM 4234 N N . PHE B 1 112 ? -2.887 41.908 -89.804 1.00 10.51 96 PHE B N 1
ATOM 4235 C CA . PHE B 1 112 ? -1.474 42.188 -89.549 1.00 9.92 96 PHE B CA 1
ATOM 4236 C C . PHE B 1 112 ? -1.321 42.709 -88.115 1.00 11.46 96 PHE B C 1
ATOM 4237 O O . PHE B 1 112 ? -1.954 43.707 -87.717 1.00 10.96 96 PHE B O 1
ATOM 4245 N N . HIS B 1 113 ? -0.455 42.045 -87.362 1.00 10.50 97 HIS B N 1
ATOM 4246 C CA . HIS B 1 113 ? -0.174 42.401 -85.986 1.00 10.05 97 HIS B CA 1
ATOM 4247 C C . HIS B 1 113 ? 1.273 42.863 -85.883 1.00 10.51 97 HIS B C 1
ATOM 4248 O O . HIS B 1 113 ? 2.214 42.058 -85.970 1.00 10.72 97 HIS B O 1
ATOM 4255 N N . GLU B 1 114 ? 1.440 44.171 -85.842 1.00 10.66 98 GLU B N 1
ATOM 4256 C CA . GLU B 1 114 ? 2.766 44.804 -85.936 1.00 10.76 98 GLU B CA 1
ATOM 4257 C C . GLU B 1 114 ? 3.461 44.829 -84.557 1.00 11.17 98 GLU B C 1
ATOM 4258 O O . GLU B 1 114 ? 3.705 45.874 -83.958 1.00 13.56 98 GLU B O 1
ATOM 4264 N N . THR B 1 115 ? 3.854 43.650 -84.098 1.00 10.60 99 THR B N 1
ATOM 4265 C CA . THR B 1 115 ? 4.336 43.466 -82.740 1.00 10.85 99 THR B CA 1
ATOM 4266 C C . THR B 1 115 ? 5.868 43.405 -82.663 1.00 11.74 99 THR B C 1
ATOM 4267 O O . THR B 1 115 ? 6.425 43.344 -81.576 1.00 11.53 99 THR B O 1
ATOM 4271 N N . GLY B 1 116 ? 6.511 43.352 -83.820 1.00 11.78 100 GLY B N 1
ATOM 4272 C CA . GLY B 1 116 ? 7.963 43.261 -83.931 1.00 11.81 100 GLY B CA 1
ATOM 4273 C C . GLY B 1 116 ? 8.450 41.857 -84.173 1.00 11.87 100 GLY B C 1
ATOM 4274 O O . GLY B 1 116 ? 7.673 40.888 -84.247 1.00 10.87 100 GLY B O 1
ATOM 4275 N N . PHE B 1 117 ? 9.756 41.758 -84.319 1.00 10.65 101 PHE B N 1
ATOM 4276 C CA . PHE B 1 117 ? 10.399 40.533 -84.770 1.00 12.59 101 PHE B CA 1
ATOM 4277 C C . PHE B 1 117 ? 11.789 40.486 -84.169 1.00 11.83 101 PHE B C 1
ATOM 4278 O O . PHE B 1 117 ? 12.605 41.388 -84.381 1.00 12.59 101 PHE B O 1
ATOM 4286 N N . ILE B 1 118 ? 12.099 39.357 -83.522 1.00 9.99 102 ILE B N 1
ATOM 4287 C CA . ILE B 1 118 ? 13.435 39.118 -82.988 1.00 9.19 102 ILE B CA 1
ATOM 4288 C C . ILE B 1 118 ? 14.111 38.015 -83.784 1.00 11.64 102 ILE B C 1
ATOM 4289 O O . ILE B 1 118 ? 13.529 36.923 -83.969 1.00 10.82 102 ILE B O 1
ATOM 4294 N N . ILE B 1 119 ? 15.323 38.313 -84.260 1.00 11.06 103 ILE B N 1
ATOM 4295 C CA A ILE B 1 119 ? 16.165 37.329 -84.908 0.50 12.73 103 ILE B CA 1
ATOM 4296 C CA B ILE B 1 119 ? 16.160 37.331 -84.918 0.50 10.90 103 ILE B CA 1
ATOM 4297 C C . ILE B 1 119 ? 17.402 37.073 -84.066 1.00 12.29 103 ILE B C 1
ATOM 4298 O O . ILE B 1 119 ? 18.049 38.000 -83.586 1.00 13.66 103 ILE B O 1
ATOM 4307 N N . SER B 1 120 ? 17.689 35.806 -83.837 1.00 10.42 104 SER B N 1
ATOM 4308 C CA . SER B 1 120 ? 18.673 35.416 -82.845 1.00 10.41 104 SER B CA 1
ATOM 4309 C C . SER B 1 120 ? 19.373 34.109 -83.215 1.00 10.62 104 SER B C 1
ATOM 4310 O O . SER B 1 120 ? 18.901 33.332 -84.065 1.00 10.61 104 SER B O 1
ATOM 4313 N N . GLY B 1 121 ? 20.503 33.882 -82.561 1.00 11.73 105 GLY B N 1
ATOM 4314 C CA . GLY B 1 121 ? 21.243 32.610 -82.625 1.00 11.86 105 GLY B CA 1
ATOM 4315 C C . GLY B 1 121 ? 21.915 32.323 -81.305 1.00 11.00 105 GLY B C 1
ATOM 4316 O O . GLY B 1 121 ? 22.015 33.193 -80.460 1.00 11.92 105 GLY B O 1
ATOM 4317 N N . HIS B 1 122 ? 22.416 31.107 -81.130 1.00 13.24 106 HIS B N 1
ATOM 4318 C CA . HIS B 1 122 ? 23.002 30.716 -79.847 1.00 14.92 106 HIS B CA 1
ATOM 4319 C C . HIS B 1 122 ? 24.440 30.196 -79.956 1.00 15.90 106 HIS B C 1
ATOM 4320 O O . HIS B 1 122 ? 24.954 29.579 -79.013 1.00 15.58 106 HIS B O 1
ATOM 4327 N N . THR B 1 123 ? 25.103 30.422 -81.088 1.00 14.76 107 THR B N 1
ATOM 4328 C CA . THR B 1 123 ? 26.548 30.220 -81.181 1.00 14.95 107 THR B CA 1
ATOM 4329 C C . THR B 1 123 ? 27.163 31.479 -81.789 1.00 17.54 107 THR B C 1
ATOM 4330 O O . THR B 1 123 ? 26.473 32.211 -82.507 1.00 14.37 107 THR B O 1
ATOM 4334 N N . PRO B 1 124 ? 28.475 31.710 -81.564 1.00 18.34 108 PRO B N 1
ATOM 4335 C CA . PRO B 1 124 ? 29.027 32.945 -82.140 1.00 17.73 108 PRO B CA 1
ATOM 4336 C C . PRO B 1 124 ? 28.934 32.992 -83.663 1.00 18.08 108 PRO B C 1
ATOM 4337 O O . PRO B 1 124 ? 28.664 34.055 -84.231 1.00 19.09 108 PRO B O 1
ATOM 4341 N N . ALA B 1 125 ? 29.069 31.850 -84.317 1.00 17.51 109 ALA B N 1
ATOM 4342 C CA . ALA B 1 125 ? 28.927 31.793 -85.760 1.00 19.07 109 ALA B CA 1
ATOM 4343 C C . ALA B 1 125 ? 27.521 32.194 -86.231 1.00 18.42 109 ALA B C 1
ATOM 4344 O O . ALA B 1 125 ? 27.368 32.878 -87.253 1.00 15.73 109 ALA B O 1
ATOM 4346 N N . LEU B 1 126 ? 26.496 31.643 -85.590 1.00 15.74 110 LEU B N 1
ATOM 4347 C CA . LEU B 1 126 ? 25.122 31.976 -86.003 1.00 14.52 110 LEU B CA 1
ATOM 4348 C C . LEU B 1 126 ? 24.863 33.482 -85.802 1.00 14.41 110 LEU B C 1
ATOM 4349 O O . LEU B 1 126 ? 24.199 34.135 -86.616 1.00 13.60 110 LEU B O 1
ATOM 4354 N N . ILE B 1 127 ? 25.289 33.994 -84.656 1.00 14.50 111 ILE B N 1
ATOM 4355 C CA . ILE B 1 127 ? 25.146 35.403 -84.302 1.00 12.46 111 ILE B CA 1
ATOM 4356 C C . ILE B 1 127 ? 25.858 36.287 -85.317 1.00 14.36 111 ILE B C 1
ATOM 4357 O O . ILE B 1 127 ? 25.306 37.288 -85.769 1.00 14.40 111 ILE B O 1
ATOM 4362 N N . ASP B 1 128 ? 27.051 35.894 -85.731 1.00 15.71 112 ASP B N 1
ATOM 4363 C CA A ASP B 1 128 ? 27.855 36.659 -86.706 0.50 18.53 112 ASP B CA 1
ATOM 4364 C CA B ASP B 1 128 ? 27.784 36.743 -86.663 0.50 17.88 112 ASP B CA 1
ATOM 4365 C C . ASP B 1 128 ? 27.158 36.682 -88.046 1.00 18.11 112 ASP B C 1
ATOM 4366 O O . ASP B 1 128 ? 27.199 37.679 -88.783 1.00 16.29 112 ASP B O 1
ATOM 4375 N N . HIS B 1 129 ? 26.600 35.535 -88.394 1.00 16.07 113 HIS B N 1
ATOM 4376 C CA . HIS B 1 129 ? 25.866 35.384 -89.648 1.00 16.23 113 HIS B CA 1
ATOM 4377 C C . HIS B 1 129 ? 24.715 36.378 -89.707 1.00 12.88 113 HIS B C 1
ATOM 4378 O O . HIS B 1 129 ? 24.483 37.022 -90.741 1.00 15.29 113 HIS B O 1
ATOM 4385 N N . ILE B 1 130 ? 23.943 36.452 -88.617 1.00 14.77 114 ILE B N 1
ATOM 4386 C CA . ILE B 1 130 ? 22.827 37.402 -88.530 1.00 12.89 114 ILE B CA 1
ATOM 4387 C C . ILE B 1 130 ? 23.324 38.847 -88.610 1.00 15.32 114 ILE B C 1
ATOM 4388 O O . ILE B 1 130 ? 22.742 39.688 -89.314 1.00 14.31 114 ILE B O 1
ATOM 4393 N N . ARG B 1 131 ? 24.405 39.145 -87.896 1.00 14.44 115 ARG B N 1
ATOM 4394 C CA . ARG B 1 131 ? 24.930 40.497 -87.890 1.00 17.77 115 ARG B CA 1
ATOM 4395 C C . ARG B 1 131 ? 25.356 40.918 -89.300 1.00 18.28 115 ARG B C 1
ATOM 4396 O O . ARG B 1 131 ? 24.992 41.999 -89.765 1.00 19.26 115 ARG B O 1
ATOM 4404 N N . LYS B 1 132 ? 26.018 40.005 -90.005 1.00 19.13 116 LYS B N 1
ATOM 4405 C CA . LYS B 1 132 ? 26.561 40.294 -91.343 1.00 22.65 116 LYS B CA 1
ATOM 4406 C C . LYS B 1 132 ? 25.499 40.364 -92.415 1.00 24.75 116 LYS B C 1
ATOM 4407 O O . LYS B 1 132 ? 25.598 41.192 -93.325 1.00 23.90 116 LYS B O 1
ATOM 4413 N N . ASP B 1 133 ? 24.530 39.454 -92.369 1.00 19.28 117 ASP B N 1
ATOM 4414 C CA . ASP B 1 133 ? 23.574 39.315 -93.470 1.00 23.48 117 ASP B CA 1
ATOM 4415 C C . ASP B 1 133 ? 22.277 40.069 -93.226 1.00 20.92 117 ASP B C 1
ATOM 4416 O O . ASP B 1 133 ? 21.626 40.536 -94.160 1.00 25.14 117 ASP B O 1
ATOM 4421 N N . GLU B 1 134 ? 21.891 40.221 -91.967 1.00 17.83 118 GLU B N 1
ATOM 4422 C CA . GLU B 1 134 ? 20.632 40.848 -91.655 1.00 20.03 118 GLU B CA 1
ATOM 4423 C C . GLU B 1 134 ? 20.761 42.259 -91.105 1.00 20.78 118 GLU B C 1
ATOM 4424 O O . GLU B 1 134 ? 19.897 43.097 -91.345 1.00 20.92 118 GLU B O 1
ATOM 4430 N N . VAL B 1 135 ? 21.686 42.468 -90.181 1.00 17.12 119 VAL B N 1
ATOM 4431 C CA . VAL B 1 135 ? 21.705 43.713 -89.407 1.00 16.58 119 VAL B CA 1
ATOM 4432 C C . VAL B 1 135 ? 22.541 44.791 -90.120 1.00 19.02 119 VAL B C 1
ATOM 4433 O O . VAL B 1 135 ? 22.015 45.857 -90.427 1.00 17.90 119 VAL B O 1
ATOM 4437 N N . GLU B 1 136 ? 23.800 44.482 -90.442 1.00 16.92 120 GLU B N 1
ATOM 4438 C CA . GLU B 1 136 ? 24.743 45.464 -91.020 1.00 19.86 120 GLU B CA 1
ATOM 4439 C C . GLU B 1 136 ? 24.286 46.051 -92.353 1.00 20.26 120 GLU B C 1
ATOM 4440 O O . GLU B 1 136 ? 24.425 47.274 -92.572 1.00 23.00 120 GLU B O 1
ATOM 4446 N N . PRO B 1 137 ? 23.619 45.242 -93.181 1.00 18.75 121 PRO B N 1
ATOM 4447 C CA . PRO B 1 137 ? 23.241 45.828 -94.481 1.00 21.13 121 PRO B CA 1
ATOM 4448 C C . PRO B 1 137 ? 21.957 46.648 -94.421 1.00 21.05 121 PRO B C 1
ATOM 4449 O O . PRO B 1 137 ? 21.544 47.235 -95.427 1.00 20.64 121 PRO B O 1
ATOM 4453 N N . SER B 1 138 ? 21.274 46.629 -93.277 1.00 18.95 122 SER B N 1
ATOM 4454 C CA . SER B 1 138 ? 19.916 47.137 -93.195 1.00 15.96 122 SER B CA 1
ATOM 4455 C C . SER B 1 138 ? 19.893 48.583 -92.664 1.00 16.12 122 SER B C 1
ATOM 4456 O O . SER B 1 138 ? 20.656 48.920 -91.758 1.00 17.91 122 SER B O 1
ATOM 4459 N N . GLU B 1 139 ? 18.898 49.354 -93.073 1.00 15.05 123 GLU B N 1
ATOM 4460 C CA . GLU B 1 139 ? 18.661 50.667 -92.455 1.00 18.86 123 GLU B CA 1
ATOM 4461 C C . GLU B 1 139 ? 17.839 50.592 -91.175 1.00 17.25 123 GLU B C 1
ATOM 4462 O O . GLU B 1 139 ? 17.791 51.544 -90.411 1.00 19.24 123 GLU B O 1
ATOM 4468 N N . THR B 1 140 ? 17.300 49.415 -90.879 1.00 16.18 124 THR B N 1
ATOM 4469 C CA . THR B 1 140 ? 16.555 49.193 -89.658 1.00 17.29 124 THR B CA 1
ATOM 4470 C C . THR B 1 140 ? 17.408 49.495 -88.412 1.00 17.35 124 THR B C 1
ATOM 4471 O O . THR B 1 140 ? 18.588 49.182 -88.353 1.00 18.85 124 THR B O 1
ATOM 4475 N N . ASN B 1 141 ? 16.823 50.193 -87.458 1.00 19.47 125 ASN B N 1
ATOM 4476 C CA . ASN B 1 141 ? 17.484 50.426 -86.182 1.00 22.65 125 ASN B CA 1
ATOM 4477 C C . ASN B 1 141 ? 17.110 49.350 -85.150 1.00 19.48 125 ASN B C 1
ATOM 4478 O O . ASN B 1 141 ? 15.997 49.332 -84.636 1.00 21.13 125 ASN B O 1
ATOM 4483 N N . PHE B 1 142 ? 17.929 48.315 -85.090 1.00 19.14 126 PHE B N 1
ATOM 4484 C CA . PHE B 1 142 ? 17.616 47.158 -84.247 1.00 20.55 126 PHE B CA 1
ATOM 4485 C C . PHE B 1 142 ? 18.011 47.456 -82.803 1.00 25.13 126 PHE B C 1
ATOM 4486 O O . PHE B 1 142 ? 18.970 48.197 -82.553 1.00 20.98 126 PHE B O 1
ATOM 4494 N N . VAL B 1 143 ? 17.364 46.779 -81.864 1.00 18.58 127 VAL B N 1
ATOM 4495 C CA . VAL B 1 143 ? 17.812 46.770 -80.482 1.00 18.28 127 VAL B CA 1
ATOM 4496 C C . VAL B 1 143 ? 18.589 45.472 -80.226 1.00 16.90 127 VAL B C 1
ATOM 4497 O O . VAL B 1 143 ? 18.100 44.387 -80.479 1.00 12.71 127 VAL B O 1
ATOM 4501 N N . LYS B 1 144 ? 19.818 45.579 -79.731 1.00 15.57 128 LYS B N 1
ATOM 4502 C CA . LYS B 1 144 ? 20.617 44.402 -79.485 1.00 14.42 128 LYS B CA 1
ATOM 4503 C C . LYS B 1 144 ? 20.191 43.740 -78.172 1.00 13.91 128 LYS B C 1
ATOM 4504 O O . LYS B 1 144 ? 19.993 44.425 -77.144 1.00 13.75 128 LYS B O 1
ATOM 4510 N N . LEU B 1 145 ? 20.002 42.423 -78.232 1.00 13.29 129 LEU B N 1
ATOM 4511 C CA . LEU B 1 145 ? 19.711 41.598 -77.050 1.00 12.56 129 LEU B CA 1
ATOM 4512 C C . LEU B 1 145 ? 20.956 40.772 -76.731 1.00 13.81 129 LEU B C 1
ATOM 4513 O O . LEU B 1 145 ? 21.358 39.916 -77.520 1.00 13.03 129 LEU B O 1
ATOM 4518 N N . GLU B 1 146 ? 21.542 41.029 -75.561 1.00 11.71 130 GLU B N 1
ATOM 4519 C CA . GLU B 1 146 ? 22.870 40.480 -75.207 1.00 15.15 130 GLU B CA 1
ATOM 4520 C C . GLU B 1 146 ? 22.746 39.350 -74.196 1.00 13.82 130 GLU B C 1
ATOM 4521 O O . GLU B 1 146 ? 23.617 38.475 -74.103 1.00 16.04 130 GLU B O 1
ATOM 4527 N N . THR B 1 147 ? 21.728 39.450 -73.348 1.00 15.25 131 THR B N 1
ATOM 4528 C CA . THR B 1 147 ? 21.589 38.561 -72.184 1.00 13.63 131 THR B CA 1
ATOM 4529 C C . THR B 1 147 ? 20.222 37.924 -72.161 1.00 13.08 131 THR B C 1
ATOM 4530 O O . THR B 1 147 ? 19.297 38.384 -72.848 1.00 12.23 131 THR B O 1
ATOM 4534 N N . ALA B 1 148 ? 20.071 36.923 -71.301 1.00 11.67 132 ALA B N 1
ATOM 4535 C CA . ALA B 1 148 ? 18.804 36.240 -71.168 1.00 11.39 132 ALA B CA 1
ATOM 4536 C C . ALA B 1 148 ? 17.728 37.200 -70.650 1.00 12.71 132 ALA B C 1
ATOM 4537 O O . ALA B 1 148 ? 16.597 37.188 -71.132 1.00 10.22 132 ALA B O 1
ATOM 4539 N N . GLU B 1 149 ? 18.113 38.089 -69.739 1.00 11.37 133 GLU B N 1
ATOM 4540 C CA . GLU B 1 149 ? 17.218 39.128 -69.240 1.00 12.07 133 GLU B CA 1
ATOM 4541 C C . GLU B 1 149 ? 16.746 40.082 -70.334 1.00 11.05 133 GLU B C 1
ATOM 4542 O O . GLU B 1 149 ? 15.550 40.379 -70.414 1.00 10.38 133 GLU B O 1
ATOM 4548 N N . ASP B 1 150 ? 17.649 40.438 -71.264 1.00 10.86 134 ASP B N 1
ATOM 4549 C CA . ASP B 1 150 ? 17.264 41.270 -72.410 1.00 10.52 134 ASP B CA 1
ATOM 4550 C C . ASP B 1 150 ? 16.167 40.562 -73.224 1.00 11.08 134 ASP B C 1
ATOM 4551 O O . ASP B 1 150 ? 15.217 41.203 -73.618 1.00 11.85 134 ASP B O 1
ATOM 4556 N N . PHE B 1 151 ? 16.335 39.267 -73.517 1.00 11.67 135 PHE B N 1
ATOM 4557 C CA . PHE B 1 151 ? 15.285 38.491 -74.200 1.00 9.77 135 PHE B CA 1
ATOM 4558 C C . PHE B 1 151 ? 13.967 38.494 -73.414 1.00 9.17 135 PHE B C 1
ATOM 4559 O O . PHE B 1 151 ? 12.898 38.716 -73.968 1.00 9.99 135 PHE B O 1
ATOM 4567 N N . ARG B 1 152 ? 14.005 38.141 -72.135 1.00 8.97 136 ARG B N 1
ATOM 4568 C CA . ARG B 1 152 ? 12.766 37.992 -71.393 1.00 9.95 136 ARG B CA 1
ATOM 4569 C C . ARG B 1 152 ? 11.988 39.335 -71.353 1.00 9.23 136 ARG B C 1
ATOM 4570 O O . ARG B 1 152 ? 10.758 39.355 -71.361 1.00 11.47 136 ARG B O 1
ATOM 4578 N N . ARG B 1 153 ? 12.713 40.442 -71.238 1.00 11.32 137 ARG B N 1
ATOM 4579 C CA . ARG B 1 153 ? 12.068 41.747 -71.147 1.00 11.05 137 ARG B CA 1
ATOM 4580 C C . ARG B 1 153 ? 11.382 42.202 -72.442 1.00 13.71 137 ARG B C 1
ATOM 4581 O O . ARG B 1 153 ? 10.680 43.214 -72.430 1.00 13.23 137 ARG B O 1
ATOM 4589 N N . THR B 1 154 ? 11.501 41.432 -73.518 1.00 12.31 138 THR B N 1
ATOM 4590 C CA . THR B 1 154 ? 10.793 41.783 -74.783 1.00 11.16 138 THR B CA 1
ATOM 4591 C C . THR B 1 154 ? 9.315 41.417 -74.720 1.00 11.60 138 THR B C 1
ATOM 4592 O O . THR B 1 154 ? 8.554 41.792 -75.607 1.00 11.88 138 THR B O 1
ATOM 4596 N N . MET B 1 155 ? 8.932 40.603 -73.734 1.00 10.02 139 MET B N 1
ATOM 4597 C CA . MET B 1 155 ? 7.542 40.145 -73.577 1.00 10.16 139 MET B CA 1
ATOM 4598 C C . MET B 1 155 ? 7.046 40.303 -72.144 1.00 9.85 139 MET B C 1
ATOM 4599 O O . MET B 1 155 ? 7.841 40.549 -71.260 1.00 12.11 139 MET B O 1
ATOM 4604 N N . PRO B 1 156 ? 5.707 40.284 -71.946 1.00 11.88 140 PRO B N 1
ATOM 4605 C CA . PRO B 1 156 ? 5.173 40.444 -70.599 1.00 12.98 140 PRO B CA 1
ATOM 4606 C C . PRO B 1 156 ? 5.713 39.401 -69.637 1.00 12.86 140 PRO B C 1
ATOM 4607 O O . PRO B 1 156 ? 5.982 38.266 -70.026 1.00 11.89 140 PRO B O 1
ATOM 4611 N N . PRO B 1 157 ? 5.708 39.732 -68.343 1.00 14.25 141 PRO B N 1
ATOM 4612 C CA . PRO B 1 157 ? 6.217 38.762 -67.357 1.00 14.08 141 PRO B CA 1
ATOM 4613 C C . PRO B 1 157 ? 5.381 37.510 -67.330 1.00 14.28 141 PRO B C 1
ATOM 4614 O O . PRO B 1 157 ? 4.165 37.563 -67.514 1.00 15.03 141 PRO B O 1
ATOM 4618 N N . GLY B 1 158 ? 6.068 36.372 -67.269 1.00 16.02 142 GLY B N 1
ATOM 4619 C CA . GLY B 1 158 ? 5.411 35.110 -67.296 1.00 14.52 142 GLY B CA 1
ATOM 4620 C C . GLY B 1 158 ? 5.396 34.432 -68.641 1.00 15.44 142 GLY B C 1
ATOM 4621 O O . GLY B 1 158 ? 5.094 33.243 -68.746 1.00 16.89 142 GLY B O 1
ATOM 4622 N N . VAL B 1 159 ? 5.709 35.175 -69.690 1.00 12.15 143 VAL B N 1
ATOM 4623 C CA . VAL B 1 159 ? 5.731 34.565 -71.013 1.00 11.05 143 VAL B CA 1
ATOM 4624 C C . VAL B 1 159 ? 7.085 33.903 -71.271 1.00 10.10 143 VAL B C 1
ATOM 4625 O O . VAL B 1 159 ? 7.163 32.698 -71.453 1.00 10.85 143 VAL B O 1
ATOM 4629 N N . LEU B 1 160 ? 8.158 34.685 -71.278 1.00 8.98 144 LEU B N 1
ATOM 4630 C CA . LEU B 1 160 ? 9.513 34.111 -71.445 1.00 10.04 144 LEU B CA 1
ATOM 4631 C C . LEU B 1 160 ? 10.143 33.890 -70.080 1.00 10.32 144 LEU B C 1
ATOM 4632 O O . LEU B 1 160 ? 10.331 34.850 -69.318 1.00 12.91 144 LEU B O 1
ATOM 4637 N N . THR B 1 161 ? 10.484 32.643 -69.784 1.00 9.39 145 THR B N 1
ATOM 4638 C CA . THR B 1 161 ? 10.983 32.261 -68.470 1.00 10.02 145 THR B CA 1
ATOM 4639 C C . THR B 1 161 ? 12.341 31.558 -68.561 1.00 9.46 145 THR B C 1
ATOM 4640 O O . THR B 1 161 ? 12.860 31.032 -67.566 1.00 9.98 145 THR B O 1
ATOM 4644 N N . GLY B 1 162 ? 12.813 31.380 -69.787 1.00 9.30 146 GLY B N 1
ATOM 4645 C CA . GLY B 1 162 ? 13.990 30.575 -70.038 1.00 10.84 146 GLY B CA 1
ATOM 4646 C C . GLY B 1 162 ? 15.310 31.246 -69.691 1.00 11.05 146 GLY B C 1
ATOM 4647 O O . GLY B 1 162 ? 15.389 32.468 -69.409 1.00 10.18 146 GLY B O 1
ATOM 4648 N N . ASP B 1 163 ? 16.376 30.463 -69.861 1.00 10.67 147 ASP B N 1
ATOM 4649 C CA . ASP B 1 163 ? 17.739 30.931 -69.641 1.00 9.61 147 ASP B CA 1
ATOM 4650 C C . ASP B 1 163 ? 18.492 31.261 -70.952 1.00 9.66 147 ASP B C 1
ATOM 4651 O O . ASP B 1 163 ? 19.600 31.785 -70.901 1.00 10.19 147 ASP B O 1
ATOM 4656 N N . PHE B 1 164 ? 17.873 31.033 -72.110 1.00 10.05 148 PHE B N 1
ATOM 4657 C CA . PHE B 1 164 ? 18.427 31.511 -73.395 1.00 10.03 148 PHE B CA 1
ATOM 4658 C C . PHE B 1 164 ? 19.931 31.258 -73.505 1.00 11.48 148 PHE B C 1
ATOM 4659 O O . PHE B 1 164 ? 20.703 32.186 -73.760 1.00 11.46 148 PHE B O 1
ATOM 4667 N N . PRO B 1 165 ? 20.373 29.992 -73.287 1.00 11.27 149 PRO B N 1
ATOM 4668 C CA . PRO B 1 165 ? 21.814 29.725 -73.089 1.00 12.62 149 PRO B CA 1
ATOM 4669 C C . PRO B 1 165 ? 22.608 29.996 -74.382 1.00 12.19 149 PRO B C 1
ATOM 4670 O O . PRO B 1 165 ? 22.347 29.353 -75.414 1.00 10.86 149 PRO B O 1
ATOM 4674 N N . GLY B 1 166 ? 23.467 31.011 -74.325 1.00 10.99 150 GLY B N 1
ATOM 4675 C CA . GLY B 1 166 ? 24.274 31.425 -75.462 1.00 11.75 150 GLY B CA 1
ATOM 4676 C C . GLY B 1 166 ? 23.554 32.314 -76.472 1.00 10.65 150 GLY B C 1
ATOM 4677 O O . GLY B 1 166 ? 24.149 32.682 -77.486 1.00 11.33 150 GLY B O 1
ATOM 4678 N N . TRP B 1 167 ? 22.270 32.604 -76.241 1.00 12.01 151 TRP B N 1
ATOM 4679 C CA . TRP B 1 167 ? 21.484 33.385 -77.216 1.00 10.54 151 TRP B CA 1
ATOM 4680 C C . TRP B 1 167 ? 21.917 34.840 -77.233 1.00 11.82 151 TRP B C 1
ATOM 4681 O O . TRP B 1 167 ? 22.057 35.491 -76.175 1.00 11.32 151 TRP B O 1
ATOM 4692 N N . LYS B 1 168 ? 22.064 35.379 -78.442 1.00 11.60 152 LYS B N 1
ATOM 4693 C CA . LYS B 1 168 ? 22.084 36.819 -78.652 1.00 10.88 152 LYS B CA 1
ATOM 4694 C C . LYS B 1 168 ? 21.228 37.110 -79.871 1.00 10.97 152 LYS B C 1
ATOM 4695 O O . LYS B 1 168 ? 21.084 36.269 -80.769 1.00 10.91 152 LYS B O 1
ATOM 4701 N N . GLY B 1 169 ? 20.741 38.340 -79.972 1.00 12.10 153 GLY B N 1
ATOM 4702 C CA . GLY B 1 169 ? 19.812 38.641 -81.050 1.00 12.19 153 GLY B CA 1
ATOM 4703 C C . GLY B 1 169 ? 19.506 40.109 -81.179 1.00 13.20 153 GLY B C 1
ATOM 4704 O O . GLY B 1 169 ? 20.131 40.954 -80.534 1.00 12.03 153 GLY B O 1
ATOM 4705 N N . TRP B 1 170 ? 18.633 40.413 -82.130 1.00 10.68 154 TRP B N 1
ATOM 4706 C CA . TRP B 1 170 ? 18.277 41.772 -82.434 1.00 11.59 154 TRP B CA 1
ATOM 4707 C C . TRP B 1 170 ? 16.760 41.876 -82.575 1.00 12.32 154 TRP B C 1
ATOM 4708 O O . TRP B 1 170 ? 16.114 41.003 -83.161 1.00 13.17 154 TRP B O 1
ATOM 4719 N N . LEU B 1 171 ? 16.183 42.918 -81.992 1.00 12.69 155 LEU B N 1
ATOM 4720 C CA . LEU B 1 171 ? 14.744 43.149 -82.086 1.00 11.70 155 LEU B CA 1
ATOM 4721 C C . LEU B 1 171 ? 14.492 44.256 -83.092 1.00 14.64 155 LEU B C 1
ATOM 4722 O O . LEU B 1 171 ? 15.090 45.328 -82.997 1.00 13.26 155 LEU B O 1
ATOM 4727 N N . HIS B 1 172 ? 13.614 43.965 -84.052 1.00 13.73 156 HIS B N 1
ATOM 4728 C CA . HIS B 1 172 ? 13.101 44.926 -85.037 1.00 16.22 156 HIS B CA 1
ATOM 4729 C C . HIS B 1 172 ? 11.679 45.287 -84.592 1.00 18.91 156 HIS B C 1
ATOM 4730 O O . HIS B 1 172 ? 10.795 44.439 -84.629 1.00 18.04 156 HIS B O 1
ATOM 4737 N N . LYS B 1 173 ? 11.485 46.486 -84.055 1.00 18.13 157 LYS B N 1
ATOM 4738 C CA . LYS B 1 173 ? 10.291 46.774 -83.265 1.00 25.12 157 LYS B CA 1
ATOM 4739 C C . LYS B 1 173 ? 9.053 47.039 -84.128 1.00 25.31 157 LYS B C 1
ATOM 4740 O O . LYS B 1 173 ? 7.930 46.726 -83.738 1.00 30.43 157 LYS B O 1
ATOM 4746 N N . SER B 1 174 ? 9.231 47.731 -85.235 1.00 21.44 158 SER B N 1
ATOM 4747 C CA . SER B 1 174 ? 8.102 48.023 -86.101 1.00 29.82 158 SER B CA 1
ATOM 4748 C C . SER B 1 174 ? 8.475 47.769 -87.559 1.00 24.21 158 SER B C 1
ATOM 4749 O O . SER B 1 174 ? 9.639 47.636 -87.888 1.00 28.37 158 SER B O 1
ATOM 4752 N N . GLY B 1 175 ? 7.484 47.733 -88.439 1.00 15.82 159 GLY B N 1
ATOM 4753 C CA . GLY B 1 175 ? 7.693 47.231 -89.785 1.00 14.78 159 GLY B CA 1
ATOM 4754 C C . GLY B 1 175 ? 7.777 45.711 -89.834 1.00 14.52 159 GLY B C 1
ATOM 4755 O O . GLY B 1 175 ? 8.141 45.147 -90.845 1.00 14.54 159 GLY B O 1
ATOM 4756 N N . ALA B 1 176 ? 7.382 45.046 -88.748 1.00 11.74 160 ALA B N 1
ATOM 4757 C CA . ALA B 1 176 ? 7.481 43.575 -88.660 1.00 11.05 160 ALA B CA 1
ATOM 4758 C C . ALA B 1 176 ? 6.503 43.081 -87.631 1.00 10.41 160 ALA B C 1
ATOM 4759 O O . ALA B 1 176 ? 6.091 43.834 -86.760 1.00 10.55 160 ALA B O 1
ATOM 4761 N N . GLY B 1 177 ? 6.210 41.791 -87.683 1.00 9.66 161 GLY B N 1
ATOM 4762 C CA . GLY B 1 177 ? 5.311 41.169 -86.726 1.00 9.52 161 GLY B CA 1
ATOM 4763 C C . GLY B 1 177 ? 4.756 39.921 -87.360 1.00 8.52 161 GLY B C 1
ATOM 4764 O O . GLY B 1 177 ? 5.507 39.150 -87.953 1.00 8.97 161 GLY B O 1
ATOM 4765 N N . TRP B 1 178 ? 3.468 39.671 -87.171 1.00 8.92 162 TRP B N 1
ATOM 4766 C CA . TRP B 1 178 ? 2.880 38.446 -87.674 1.00 9.73 162 TRP B CA 1
ATOM 4767 C C . TRP B 1 178 ? 1.545 38.723 -88.333 1.00 10.33 162 TRP B C 1
ATOM 4768 O O . TRP B 1 178 ? 0.929 39.774 -88.137 1.00 10.10 162 TRP B O 1
ATOM 4779 N N . ILE B 1 179 ? 1.166 37.834 -89.235 1.00 9.70 163 ILE B N 1
ATOM 4780 C CA . ILE B 1 179 ? -0.078 37.948 -89.941 1.00 10.51 163 ILE B CA 1
ATOM 4781 C C . ILE B 1 179 ? -0.917 36.692 -89.719 1.00 11.15 163 ILE B C 1
ATOM 4782 O O . ILE B 1 179 ? -0.389 35.572 -89.627 1.00 10.73 163 ILE B O 1
ATOM 4787 N N . HIS B 1 180 ? -2.236 36.861 -89.692 1.00 9.66 164 HIS B N 1
ATOM 4788 C CA . HIS B 1 180 ? -3.155 35.729 -89.622 1.00 9.36 164 HIS B CA 1
ATOM 4789 C C . HIS B 1 180 ? -3.378 35.184 -91.031 1.00 10.46 164 HIS B C 1
ATOM 4790 O O . HIS B 1 180 ? -4.259 35.663 -91.738 1.00 8.78 164 HIS B O 1
ATOM 4797 N N . ALA B 1 181 ? -2.448 34.359 -91.508 1.00 9.59 165 ALA B N 1
ATOM 4798 C CA . ALA B 1 181 ? -2.397 34.037 -92.933 1.00 10.60 165 ALA B CA 1
ATOM 4799 C C . ALA B 1 181 ? -3.705 33.408 -93.411 1.00 10.06 165 ALA B C 1
ATOM 4800 O O . ALA B 1 181 ? -4.240 33.765 -94.457 1.00 9.79 165 ALA B O 1
ATOM 4802 N N . LYS B 1 182 ? -4.220 32.469 -92.631 1.00 9.03 166 LYS B N 1
ATOM 4803 C CA . LYS B 1 182 ? -5.479 31.786 -92.950 1.00 10.50 166 LYS B CA 1
ATOM 4804 C C . LYS B 1 182 ? -6.666 32.743 -93.123 1.00 9.48 166 LYS B C 1
ATOM 4805 O O . LYS B 1 182 ? -7.359 32.719 -94.146 1.00 10.31 166 LYS B O 1
ATOM 4811 N N . LYS B 1 183 ? -6.869 33.627 -92.159 1.00 9.85 167 LYS B N 1
ATOM 4812 C CA . LYS B 1 183 ? -7.965 34.583 -92.244 1.00 10.93 167 LYS B CA 1
ATOM 4813 C C . LYS B 1 183 ? -7.738 35.586 -93.382 1.00 10.96 167 LYS B C 1
ATOM 4814 O O . LYS B 1 183 ? -8.707 36.016 -94.026 1.00 9.98 167 LYS B O 1
ATOM 4820 N N . ALA B 1 184 ? -6.481 35.969 -93.606 1.00 10.05 168 ALA B N 1
ATOM 4821 C CA . ALA B 1 184 ? -6.169 36.918 -94.684 1.00 9.75 168 ALA B CA 1
ATOM 4822 C C . ALA B 1 184 ? -6.452 36.280 -96.058 1.00 9.33 168 ALA B C 1
ATOM 4823 O O . ALA B 1 184 ? -6.983 36.963 -96.947 1.00 9.76 168 ALA B O 1
ATOM 4825 N N . MET B 1 185 ? -6.123 34.993 -96.217 1.00 9.36 169 MET B N 1
ATOM 4826 C CA A MET B 1 185 ? -6.400 34.264 -97.450 0.50 9.58 169 MET B CA 1
ATOM 4827 C CA B MET B 1 185 ? -6.404 34.275 -97.452 0.50 9.67 169 MET B CA 1
ATOM 4828 C C . MET B 1 185 ? -7.907 34.154 -97.678 1.00 9.39 169 MET B C 1
ATOM 4829 O O . MET B 1 185 ? -8.399 34.406 -98.768 1.00 9.13 169 MET B O 1
ATOM 4838 N N . ILE B 1 186 ? -8.642 33.847 -96.625 1.00 8.83 170 ILE B N 1
ATOM 4839 C CA . ILE B 1 186 ? -10.110 33.807 -96.722 1.00 9.38 170 ILE B CA 1
ATOM 4840 C C . ILE B 1 186 ? -10.669 35.175 -97.107 1.00 9.00 170 ILE B C 1
ATOM 4841 O O . ILE B 1 186 ? -11.564 35.261 -97.950 1.00 9.91 170 ILE B O 1
ATOM 4846 N N . SER B 1 187 ? -10.119 36.231 -96.537 1.00 9.50 171 SER B N 1
ATOM 4847 C CA . SER B 1 187 ? -10.554 37.602 -96.820 1.00 9.15 171 SER B CA 1
ATOM 4848 C C . SER B 1 187 ? -10.335 37.920 -98.310 1.00 9.94 171 SER B C 1
ATOM 4849 O O . SER B 1 187 ? -11.187 38.528 -98.973 1.00 10.36 171 SER B O 1
ATOM 4852 N N . ALA B 1 188 ? -9.161 37.547 -98.826 1.00 9.65 172 ALA B N 1
ATOM 4853 C CA . ALA B 1 188 ? -8.844 37.776 -100.238 1.00 10.70 172 ALA B CA 1
ATOM 4854 C C . ALA B 1 188 ? -9.772 37.011 -101.182 1.00 9.86 172 ALA B C 1
ATOM 4855 O O . ALA B 1 188 ? -10.253 37.551 -102.194 1.00 9.33 172 ALA B O 1
ATOM 4857 N N . PHE B 1 189 ? -10.043 35.758 -100.821 1.00 10.52 173 PHE B N 1
ATOM 4858 C CA . PHE B 1 189 ? -10.955 34.889 -101.529 1.00 9.85 173 PHE B CA 1
ATOM 4859 C C . PHE B 1 189 ? -12.361 35.474 -101.553 1.00 9.80 173 PHE B C 1
ATOM 4860 O O . PHE B 1 189 ? -12.961 35.643 -102.633 1.00 11.06 173 PHE B O 1
ATOM 4868 N N . ASN B 1 190 ? -12.804 35.980 -100.418 1.00 10.82 174 ASN B N 1
ATOM 4869 C CA . ASN B 1 190 ? -14.183 36.488 -100.359 1.00 10.18 174 ASN B CA 1
ATOM 4870 C C . ASN B 1 190 ? -14.279 37.751 -101.192 1.00 10.75 174 ASN B C 1
ATOM 4871 O O . ASN B 1 190 ? -15.305 38.012 -101.838 1.00 10.24 174 ASN B O 1
ATOM 4876 N N . GLU B 1 191 ? -13.253 38.586 -101.120 1.00 10.38 175 GLU B N 1
ATOM 4877 C CA . GLU B 1 191 ? -13.270 39.844 -101.889 1.00 10.36 175 GLU B CA 1
ATOM 4878 C C . GLU B 1 191 ? -13.159 39.632 -103.387 1.00 11.37 175 GLU B C 1
ATOM 4879 O O . GLU B 1 191 ? -13.884 40.262 -104.152 1.00 12.01 175 GLU B O 1
ATOM 4885 N N . ALA B 1 192 ? -12.337 38.666 -103.794 1.00 9.14 176 ALA B N 1
ATOM 4886 C CA . ALA B 1 192 ? -12.216 38.313 -105.202 1.00 10.45 176 ALA B CA 1
ATOM 4887 C C . ALA B 1 192 ? -13.575 37.852 -105.730 1.00 10.54 176 ALA B C 1
ATOM 4888 O O . ALA B 1 192 ? -13.968 38.229 -106.845 1.00 10.92 176 ALA B O 1
ATOM 4890 N N . LYS B 1 193 ? -14.282 37.020 -104.952 1.00 10.15 177 LYS B N 1
ATOM 4891 C CA . LYS B 1 193 ? -15.619 36.561 -105.388 1.00 11.06 177 LYS B CA 1
ATOM 4892 C C . LYS B 1 193 ? -16.579 37.753 -105.481 1.00 11.83 177 LYS B C 1
ATOM 4893 O O . LYS B 1 193 ? -17.395 37.833 -106.401 1.00 12.22 177 LYS B O 1
ATOM 4899 N N . ARG B 1 194 ? -16.542 38.639 -104.490 1.00 11.89 178 ARG B N 1
ATOM 4900 C CA . ARG B 1 194 ? -17.395 39.830 -104.501 1.00 13.69 178 ARG B CA 1
ATOM 4901 C C . ARG B 1 194 ? -17.191 40.642 -105.764 1.00 16.06 178 ARG B C 1
ATOM 4902 O O . ARG B 1 194 ? -18.149 41.109 -106.374 1.00 15.32 178 ARG B O 1
ATOM 4910 N N . LEU B 1 195 ? -15.950 40.716 -106.214 1.00 13.42 179 LEU B N 1
ATOM 4911 C CA . LEU B 1 195 ? -15.601 41.411 -107.428 1.00 13.10 179 LEU B CA 1
ATOM 4912 C C . LEU B 1 195 ? -15.851 40.615 -108.695 1.00 14.13 179 LEU B C 1
ATOM 4913 O O . LEU B 1 195 ? -15.544 41.102 -109.777 1.00 18.94 179 LEU B O 1
ATOM 4918 N N . GLY B 1 196 ? -16.284 39.365 -108.579 1.00 10.16 180 GLY B N 1
ATOM 4919 C CA . GLY B 1 196 ? -16.691 38.606 -109.757 1.00 10.54 180 GLY B CA 1
ATOM 4920 C C . GLY B 1 196 ? -15.890 37.386 -110.162 1.00 12.01 180 GLY B C 1
ATOM 4921 O O . GLY B 1 196 ? -16.143 36.786 -111.218 1.00 11.34 180 GLY B O 1
ATOM 4922 N N . VAL B 1 197 ? -14.820 37.099 -109.427 1.00 9.75 181 VAL B N 1
ATOM 4923 C CA . VAL B 1 197 ? -13.985 35.962 -109.776 1.00 9.43 181 VAL B CA 1
ATOM 4924 C C . VAL B 1 197 ? -14.734 34.662 -109.482 1.00 8.46 181 VAL B C 1
ATOM 4925 O O . VAL B 1 197 ? -15.350 34.531 -108.427 1.00 10.14 181 VAL B O 1
ATOM 4929 N N . ARG B 1 198 ? -14.692 33.728 -110.412 1.00 8.42 182 ARG B N 1
ATOM 4930 C CA . ARG B 1 198 ? -15.312 32.414 -110.237 1.00 9.41 182 ARG B CA 1
ATOM 4931 C C . ARG B 1 198 ? -14.311 31.405 -109.686 1.00 9.96 182 ARG B C 1
ATOM 4932 O O . ARG B 1 198 ? -13.320 31.099 -110.341 1.00 11.13 182 ARG B O 1
ATOM 4940 N N . PHE B 1 199 ? -14.588 30.899 -108.490 1.00 10.42 183 PHE B N 1
ATOM 4941 C CA . PHE B 1 199 ? -13.744 29.853 -107.896 1.00 10.54 183 PHE B CA 1
ATOM 4942 C C . PHE B 1 199 ? -14.407 28.487 -108.046 1.00 13.30 183 PHE B C 1
ATOM 4943 O O . PHE B 1 199 ? -15.616 28.338 -107.809 1.00 14.24 183 PHE B O 1
ATOM 4951 N N . VAL B 1 200 ? -13.642 27.527 -108.555 1.00 10.36 184 VAL B N 1
ATOM 4952 C CA . VAL B 1 200 ? -14.051 26.135 -108.572 1.00 11.72 184 VAL B CA 1
ATOM 4953 C C . VAL B 1 200 ? -13.095 25.351 -107.667 1.00 11.93 184 VAL B C 1
ATOM 4954 O O . VAL B 1 200 ? -11.971 25.051 -108.056 1.00 10.76 184 VAL B O 1
ATOM 4958 N N . THR B 1 201 ? -13.516 25.127 -106.431 1.00 12.56 185 THR B N 1
ATOM 4959 C CA . THR B 1 201 ? -12.598 24.718 -105.383 1.00 12.66 185 THR B CA 1
ATOM 4960 C C . THR B 1 201 ? -13.200 23.504 -104.695 1.00 16.46 185 THR B C 1
ATOM 4961 O O . THR B 1 201 ? -14.047 23.640 -103.810 1.00 20.02 185 THR B O 1
ATOM 4965 N N . GLY B 1 202 ? -12.596 22.358 -104.950 1.00 11.99 186 GLY B N 1
ATOM 4966 C CA . GLY B 1 202 ? -13.139 21.078 -104.509 1.00 10.72 186 GLY B CA 1
ATOM 4967 C C . GLY B 1 202 ? -12.769 20.039 -105.531 1.00 11.39 186 GLY B C 1
ATOM 4968 O O . GLY B 1 202 ? -12.321 20.367 -106.636 1.00 13.10 186 GLY B O 1
ATOM 4969 N N . SER B 1 203 ? -12.975 18.777 -105.185 1.00 10.25 187 SER B N 1
ATOM 4970 C CA . SER B 1 203 ? -12.602 17.642 -106.060 1.00 11.10 187 SER B CA 1
ATOM 4971 C C . SER B 1 203 ? -13.835 16.805 -106.411 1.00 12.46 187 SER B C 1
ATOM 4972 O O . SER B 1 203 ? -14.715 16.636 -105.578 1.00 13.86 187 SER B O 1
ATOM 4975 N N . PRO B 1 204 ? -13.946 16.375 -107.674 1.00 12.10 188 PRO B N 1
ATOM 4976 C CA . PRO B 1 204 ? -12.913 16.415 -108.731 1.00 10.89 188 PRO B CA 1
ATOM 4977 C C . PRO B 1 204 ? -12.863 17.714 -109.576 1.00 11.58 188 PRO B C 1
ATOM 4978 O O . PRO B 1 204 ? -11.918 17.894 -110.351 1.00 10.01 188 PRO B O 1
ATOM 4982 N N . GLU B 1 205 ? -13.842 18.597 -109.429 1.00 9.88 189 GLU B N 1
ATOM 4983 C CA . GLU B 1 205 ? -14.051 19.662 -110.397 1.00 11.82 189 GLU B CA 1
ATOM 4984 C C . GLU B 1 205 ? -12.912 20.689 -110.472 0.91 10.53 189 GLU B C 1
ATOM 4985 O O . GLU B 1 205 ? -12.664 21.273 -111.528 0.93 10.17 189 GLU B O 1
ATOM 4991 N N . GLY B 1 206 ? -12.225 20.901 -109.356 1.00 10.00 190 GLY B N 1
ATOM 4992 C CA . GLY B 1 206 ? -11.130 21.880 -109.307 1.00 9.48 190 GLY B CA 1
ATOM 4993 C C . GLY B 1 206 ? -9.743 21.245 -109.298 1.00 10.55 190 GLY B C 1
ATOM 4994 O O . GLY B 1 206 ? -8.726 21.934 -109.136 1.00 10.06 190 GLY B O 1
ATOM 4995 N N . ASN B 1 207 ? -9.702 19.908 -109.347 1.00 9.28 191 ASN B N 1
ATOM 4996 C CA . ASN B 1 207 ? -8.460 19.190 -109.259 1.00 9.98 191 ASN B CA 1
ATOM 4997 C C . ASN B 1 207 ? -7.795 19.106 -110.620 1.00 10.99 191 ASN B C 1
ATOM 4998 O O . ASN B 1 207 ? -8.108 18.225 -111.450 1.00 10.87 191 ASN B O 1
ATOM 5003 N N . VAL B 1 208 ? -6.858 20.017 -110.883 1.00 11.10 192 VAL B N 1
ATOM 5004 C CA . VAL B 1 208 ? -6.180 20.019 -112.162 1.00 11.11 192 VAL B CA 1
ATOM 5005 C C . VAL B 1 208 ? -5.187 18.882 -112.290 1.00 14.14 192 VAL B C 1
ATOM 5006 O O . VAL B 1 208 ? -4.369 18.647 -111.385 1.00 12.20 192 VAL B O 1
ATOM 5010 N N . VAL B 1 209 ? -5.399 18.053 -113.310 1.00 12.81 193 VAL B N 1
ATOM 5011 C CA . VAL B 1 209 ? -4.544 16.901 -113.531 1.00 12.34 193 VAL B CA 1
ATOM 5012 C C . VAL B 1 209 ? -3.568 17.075 -114.659 1.00 13.53 193 VAL B C 1
ATOM 5013 O O . VAL B 1 209 ? -2.543 16.393 -114.683 1.00 15.09 193 VAL B O 1
ATOM 5017 N N . SER B 1 210 ? -3.825 18.007 -115.565 1.00 14.17 194 SER B N 1
ATOM 5018 C CA . SER B 1 210 ? -2.836 18.362 -116.561 1.00 15.17 194 SER B CA 1
ATOM 5019 C C . SER B 1 210 ? -3.090 19.714 -117.170 1.00 14.37 194 SER B C 1
ATOM 5020 O O . SER B 1 210 ? -4.213 20.217 -117.188 1.00 14.91 194 SER B O 1
ATOM 5023 N N . LEU B 1 211 ? -2.029 20.281 -117.720 1.00 13.06 195 LEU B N 1
ATOM 5024 C CA . LEU B 1 211 ? -2.163 21.417 -118.610 1.00 13.63 195 LEU B CA 1
ATOM 5025 C C . LEU B 1 211 ? -2.533 20.929 -120.014 1.00 16.56 195 LEU B C 1
ATOM 5026 O O . LEU B 1 211 ? -2.226 19.813 -120.404 1.00 16.15 195 LEU B O 1
ATOM 5031 N N . VAL B 1 212 ? -3.289 21.744 -120.712 1.00 15.10 196 VAL B N 1
ATOM 5032 C CA . VAL B 1 212 ? -3.724 21.404 -122.064 1.00 16.73 196 VAL B CA 1
ATOM 5033 C C . VAL B 1 212 ? -2.919 22.238 -123.056 1.00 17.34 196 VAL B C 1
ATOM 5034 O O . VAL B 1 212 ? -2.922 23.463 -122.992 1.00 15.05 196 VAL B O 1
ATOM 5038 N N . TYR B 1 213 ? -2.359 21.559 -124.058 1.00 17.00 197 TYR B N 1
ATOM 5039 C CA . TYR B 1 213 ? -1.514 22.183 -125.048 1.00 17.70 197 TYR B CA 1
ATOM 5040 C C . TYR B 1 213 ? -2.151 22.085 -126.422 1.00 17.16 197 TYR B C 1
ATOM 5041 O O . TYR B 1 213 ? -2.729 21.062 -126.753 1.00 21.44 197 TYR B O 1
ATOM 5050 N N . GLU B 1 214 ? -1.965 23.124 -127.216 1.00 19.40 198 GLU B N 1
ATOM 5051 C CA . GLU B 1 214 ? -2.368 23.148 -128.617 1.00 21.31 198 GLU B CA 1
ATOM 5052 C C . GLU B 1 214 ? -1.352 24.016 -129.354 1.00 21.72 198 GLU B C 1
ATOM 5053 O O . GLU B 1 214 ? -1.054 25.125 -128.925 1.00 20.98 198 GLU B O 1
ATOM 5059 N N . ASP B 1 215 ? -0.793 23.501 -130.451 1.00 28.84 199 ASP B N 1
ATOM 5060 C CA . ASP B 1 215 ? 0.166 24.269 -131.266 1.00 26.61 199 ASP B CA 1
ATOM 5061 C C . ASP B 1 215 ? 1.371 24.786 -130.453 1.00 23.98 199 ASP B C 1
ATOM 5062 O O . ASP B 1 215 ? 1.898 25.869 -130.719 1.00 29.85 199 ASP B O 1
ATOM 5067 N N . GLY B 1 216 ? 1.785 24.011 -129.466 1.00 24.48 200 GLY B N 1
ATOM 5068 C CA . GLY B 1 216 ? 2.967 24.319 -128.655 1.00 22.63 200 GLY B CA 1
ATOM 5069 C C . GLY B 1 216 ? 2.737 25.330 -127.530 1.00 21.19 200 GLY B C 1
ATOM 5070 O O . GLY B 1 216 ? 3.702 25.801 -126.929 1.00 24.79 200 GLY B O 1
ATOM 5071 N N . ASP B 1 217 ? 1.490 25.761 -127.341 1.00 19.78 201 ASP B N 1
ATOM 5072 C CA . ASP B 1 217 ? 1.163 26.702 -126.268 1.00 16.50 201 ASP B CA 1
ATOM 5073 C C . ASP B 1 217 ? 0.129 26.111 -125.315 1.00 17.09 201 ASP B C 1
ATOM 5074 O O . ASP B 1 217 ? -0.499 25.101 -125.602 1.00 18.38 201 ASP B O 1
ATOM 5079 N N . VAL B 1 218 ? 0.039 26.683 -124.122 1.00 15.68 202 VAL B N 1
ATOM 5080 C CA . VAL B 1 218 ? -0.960 26.231 -123.149 1.00 15.35 202 VAL B CA 1
ATOM 5081 C C . VAL B 1 218 ? -2.258 26.933 -123.411 1.00 14.38 202 VAL B C 1
ATOM 5082 O O . VAL B 1 218 ? -2.300 28.160 -123.449 1.00 17.09 202 VAL B O 1
ATOM 5086 N N . VAL B 1 219 ? -3.349 26.164 -123.547 1.00 13.05 203 VAL B N 1
ATOM 5087 C CA . VAL B 1 219 ? -4.650 26.727 -123.845 1.00 13.70 203 VAL B CA 1
ATOM 5088 C C . VAL B 1 219 ? -5.651 26.495 -122.725 1.00 13.81 203 VAL B C 1
ATOM 5089 O O . VAL B 1 219 ? -6.807 26.890 -122.833 1.00 14.31 203 VAL B O 1
ATOM 5093 N N . GLY B 1 220 ? -5.167 25.980 -121.600 1.00 14.99 204 GLY B N 1
ATOM 5094 C CA . GLY B 1 220 ? -5.964 25.829 -120.391 1.00 15.37 204 GLY B CA 1
ATOM 5095 C C . GLY B 1 220 ? -5.555 24.595 -119.590 1.00 14.27 204 GLY B C 1
ATOM 5096 O O . GLY B 1 220 ? -4.394 24.203 -119.578 1.00 13.12 204 GLY B O 1
ATOM 5097 N N . ALA B 1 221 ? -6.519 24.018 -118.874 1.00 12.04 205 ALA B N 1
ATOM 5098 C CA . ALA B 1 221 ? -6.248 23.013 -117.844 1.00 13.50 205 ALA B CA 1
ATOM 5099 C C . ALA B 1 221 ? -7.359 21.963 -117.840 1.00 12.15 205 ALA B C 1
ATOM 5100 O O . ALA B 1 221 ? -8.509 22.287 -118.064 1.00 15.82 205 ALA B O 1
ATOM 5102 N N . ARG B 1 222 ? -6.991 20.717 -117.590 1.00 11.51 206 ARG B N 1
ATOM 5103 C CA . ARG B 1 222 ? -7.938 19.625 -117.518 1.00 12.00 206 ARG B CA 1
ATOM 5104 C C . ARG B 1 222 ? -8.063 19.180 -116.076 1.00 11.56 206 ARG B C 1
ATOM 5105 O O . ARG B 1 222 ? -7.044 19.045 -115.387 1.00 11.25 206 ARG B O 1
ATOM 5113 N N . THR B 1 223 ? -9.293 19.036 -115.598 1.00 11.96 207 THR B N 1
ATOM 5114 C CA . THR B 1 223 ? -9.541 18.616 -114.231 1.00 11.99 207 THR B CA 1
ATOM 5115 C C . THR B 1 223 ? -10.009 17.162 -114.154 1.00 14.10 207 THR B C 1
ATOM 5116 O O . THR B 1 223 ? -10.213 16.501 -115.169 1.00 14.98 207 THR B O 1
ATOM 5120 N N . ALA B 1 224 ? -9.960 16.616 -112.957 1.00 10.94 208 ALA B N 1
ATOM 5121 C CA . ALA B 1 224 ? -10.173 15.177 -112.728 1.00 11.13 208 ALA B CA 1
ATOM 5122 C C . ALA B 1 224 ? -11.575 14.708 -113.089 1.00 12.02 208 ALA B C 1
ATOM 5123 O O . ALA B 1 224 ? -11.778 13.491 -113.236 1.00 14.56 208 ALA B O 1
ATOM 5125 N N . ASP B 1 225 ? -12.522 15.637 -113.191 1.00 14.11 209 ASP B N 1
ATOM 5126 C CA . ASP B 1 225 ? -13.899 15.324 -113.660 1.00 12.80 209 ASP B CA 1
ATOM 5127 C C . ASP B 1 225 ? -13.973 15.125 -115.182 1.00 16.34 209 ASP B C 1
ATOM 5128 O O . ASP B 1 225 ? -15.083 14.929 -115.748 1.00 16.53 209 ASP B O 1
ATOM 5133 N N . GLY B 1 226 ? -12.822 15.266 -115.831 1.00 15.75 210 GLY B N 1
ATOM 5134 C CA . GLY B 1 226 ? -12.689 15.128 -117.285 1.00 17.31 210 GLY B CA 1
ATOM 5135 C C . GLY B 1 226 ? -12.838 16.423 -118.064 1.00 18.44 210 GLY B C 1
ATOM 5136 O O . GLY B 1 226 ? -12.815 16.413 -119.309 1.00 18.36 210 GLY B O 1
ATOM 5137 N N . ARG B 1 227 ? -13.214 17.498 -117.378 1.00 14.22 211 ARG B N 1
ATOM 5138 C CA . ARG B 1 227 ? -13.542 18.742 -118.047 1.00 14.46 211 ARG B CA 1
ATOM 5139 C C . ARG B 1 227 ? -12.263 19.453 -118.475 1.00 18.00 211 ARG B C 1
ATOM 5140 O O . ARG B 1 227 ? -11.261 19.447 -117.764 1.00 15.28 211 ARG B O 1
ATOM 5148 N N . VAL B 1 228 ? -12.290 20.002 -119.674 1.00 17.03 212 VAL B N 1
ATOM 5149 C CA . VAL B 1 228 ? -11.231 20.865 -120.152 1.00 18.63 212 VAL B CA 1
ATOM 5150 C C . VAL B 1 228 ? -11.657 22.318 -120.011 1.00 20.20 212 VAL B C 1
ATOM 5151 O O . VAL B 1 228 ? -12.687 22.747 -120.553 1.00 19.93 212 VAL B O 1
ATOM 5155 N N . HIS B 1 229 ? -10.862 23.100 -119.290 1.00 16.20 213 HIS B N 1
ATOM 5156 C CA . HIS B 1 229 ? -11.138 24.512 -119.107 1.00 16.31 213 HIS B CA 1
ATOM 5157 C C . HIS B 1 229 ? -10.222 25.333 -119.999 1.00 16.55 213 HIS B C 1
ATOM 5158 O O . HIS B 1 229 ? -9.009 25.280 -119.838 1.00 15.38 213 HIS B O 1
ATOM 5165 N N . LYS B 1 230 ? -10.793 26.040 -120.981 1.00 14.38 214 LYS B N 1
ATOM 5166 C CA . LYS B 1 230 ? -9.967 26.820 -121.915 1.00 14.99 214 LYS B CA 1
ATOM 5167 C C . LYS B 1 230 ? -9.823 28.239 -121.445 1.00 12.36 214 LYS B C 1
ATOM 5168 O O . LYS B 1 230 ? -10.758 28.830 -120.866 1.00 13.82 214 LYS B O 1
ATOM 5174 N N . ALA B 1 231 ? -8.672 28.835 -121.760 1.00 13.57 215 ALA B N 1
ATOM 5175 C CA . ALA B 1 231 ? -8.433 30.211 -121.434 1.00 13.68 215 ALA B CA 1
ATOM 5176 C C . ALA B 1 231 ? -7.367 30.782 -122.310 1.00 13.27 215 ALA B C 1
ATOM 5177 O O . ALA B 1 231 ? -6.443 30.092 -122.760 1.00 14.88 215 ALA B O 1
ATOM 5179 N N . HIS B 1 232 ? -7.489 32.070 -122.534 1.00 13.66 216 HIS B N 1
ATOM 5180 C CA . HIS B 1 232 ? -6.486 32.808 -123.272 1.00 14.39 216 HIS B CA 1
ATOM 5181 C C . HIS B 1 232 ? -5.161 32.913 -122.532 1.00 12.49 216 HIS B C 1
ATOM 5182 O O . HIS B 1 232 ? -4.120 33.059 -123.167 1.00 14.17 216 HIS B O 1
ATOM 5189 N N . ARG B 1 233 ? -5.203 32.952 -121.192 1.00 10.83 217 ARG B N 1
ATOM 5190 C CA . ARG B 1 233 ? -3.983 32.887 -120.378 1.00 11.52 217 ARG B CA 1
ATOM 5191 C C . ARG B 1 233 ? -4.227 31.906 -119.235 1.00 10.85 217 ARG B C 1
ATOM 5192 O O . ARG B 1 233 ? -5.325 31.879 -118.633 1.00 11.15 217 ARG B O 1
ATOM 5200 N N . THR B 1 234 ? -3.179 31.176 -118.876 1.00 10.80 218 THR B N 1
ATOM 5201 C CA . THR B 1 234 ? -3.238 30.248 -117.753 1.00 11.90 218 THR B CA 1
ATOM 5202 C C . THR B 1 234 ? -2.118 30.661 -116.797 1.00 12.06 218 THR B C 1
ATOM 5203 O O . THR B 1 234 ? -0.948 30.808 -117.205 1.00 11.18 218 THR B O 1
ATOM 5207 N N . ILE B 1 235 ? -2.466 30.784 -115.517 1.00 10.29 219 ILE B N 1
ATOM 5208 C CA . ILE B 1 235 ? -1.494 31.126 -114.484 1.00 10.41 219 ILE B CA 1
ATOM 5209 C C . ILE B 1 235 ? -1.346 29.935 -113.535 1.00 11.04 219 ILE B C 1
ATOM 5210 O O . ILE B 1 235 ? -2.338 29.453 -112.958 1.00 10.73 219 ILE B O 1
ATOM 5215 N N . LEU B 1 236 ? -0.125 29.400 -113.430 1.00 8.14 220 LEU B N 1
ATOM 5216 C CA . LEU B 1 236 ? 0.137 28.281 -112.551 1.00 9.65 220 LEU B CA 1
ATOM 5217 C C . LEU B 1 236 ? 0.720 28.780 -111.238 1.00 10.14 220 LEU B C 1
ATOM 5218 O O . LEU B 1 236 ? 1.861 29.247 -111.202 1.00 10.94 220 LEU B O 1
ATOM 5223 N N . SER B 1 237 ? -0.102 28.724 -110.201 1.00 8.68 221 SER B N 1
ATOM 5224 C CA . SER B 1 237 ? 0.243 29.179 -108.849 1.00 9.43 221 SER B CA 1
ATOM 5225 C C . SER B 1 237 ? -0.224 28.170 -107.811 1.00 10.42 221 SER B C 1
ATOM 5226 O O . SER B 1 237 ? -1.034 28.492 -106.924 1.00 9.96 221 SER B O 1
ATOM 5229 N N . ALA B 1 238 ? 0.220 26.920 -107.975 1.00 8.57 222 ALA B N 1
ATOM 5230 C CA . ALA B 1 238 ? -0.245 25.832 -107.140 1.00 9.48 222 ALA B CA 1
ATOM 5231 C C . ALA B 1 238 ? 0.764 25.421 -106.091 1.00 8.77 222 ALA B C 1
ATOM 5232 O O . ALA B 1 238 ? 0.742 24.278 -105.607 1.00 10.24 222 ALA B O 1
ATOM 5234 N N . GLY B 1 239 ? 1.630 26.366 -105.693 1.00 8.69 223 GLY B N 1
ATOM 5235 C CA . GLY B 1 239 ? 2.564 26.097 -104.598 1.00 8.76 223 GLY B CA 1
ATOM 5236 C C . GLY B 1 239 ? 3.457 24.917 -104.933 1.00 9.84 223 GLY B C 1
ATOM 5237 O O . GLY B 1 239 ? 3.859 24.735 -106.086 1.00 9.63 223 GLY B O 1
ATOM 5238 N N . ALA B 1 240 ? 3.707 24.064 -103.954 1.00 10.06 224 ALA B N 1
ATOM 5239 C CA . ALA B 1 240 ? 4.606 22.911 -104.164 1.00 11.30 224 ALA B CA 1
ATOM 5240 C C . ALA B 1 240 ? 4.031 21.915 -105.196 1.00 13.34 224 ALA B C 1
ATOM 5241 O O . ALA B 1 240 ? 4.775 21.321 -105.982 1.00 14.41 224 ALA B O 1
ATOM 5243 N N . GLY B 1 241 ? 2.705 21.798 -105.234 1.00 12.04 225 GLY B N 1
ATOM 5244 C CA . GLY B 1 241 ? 2.016 20.959 -106.214 1.00 12.19 225 GLY B CA 1
ATOM 5245 C C . GLY B 1 241 ? 2.269 21.360 -107.645 1.00 12.98 225 GLY B C 1
ATOM 5246 O O . GLY B 1 241 ? 2.060 20.549 -108.554 1.00 13.86 225 GLY B O 1
ATOM 5247 N N . SER B 1 242 ? 2.674 22.604 -107.882 1.00 11.10 226 SER B N 1
ATOM 5248 C CA . SER B 1 242 ? 2.990 23.069 -109.249 1.00 10.25 226 SER B CA 1
ATOM 5249 C C . SER B 1 242 ? 4.002 22.192 -109.955 1.00 12.21 226 SER B C 1
ATOM 5250 O O . SER B 1 242 ? 3.933 22.008 -111.180 1.00 12.92 226 SER B O 1
ATOM 5253 N N . ASP B 1 243 ? 4.944 21.653 -109.184 1.00 12.38 227 ASP B N 1
ATOM 5254 C CA . ASP B 1 243 ? 6.055 20.892 -109.724 1.00 13.27 227 ASP B CA 1
ATOM 5255 C C . ASP B 1 243 ? 5.603 19.578 -110.389 1.00 15.53 227 ASP B C 1
ATOM 5256 O O . ASP B 1 243 ? 6.367 18.975 -111.132 1.00 17.18 227 ASP B O 1
ATOM 5261 N N . SER B 1 244 ? 4.369 19.154 -110.138 1.00 14.08 228 SER B N 1
ATOM 5262 C CA . SER B 1 244 ? 3.817 17.942 -110.740 1.00 17.74 228 SER B CA 1
ATOM 5263 C C . SER B 1 244 ? 3.011 18.232 -112.030 1.00 19.29 228 SER B C 1
ATOM 5264 O O . SER B 1 244 ? 2.659 17.306 -112.781 1.00 17.77 228 SER B O 1
ATOM 5267 N N . LEU B 1 245 ? 2.780 19.512 -112.336 1.00 14.24 229 LEU B N 1
ATOM 5268 C CA . LEU B 1 245 ? 1.964 19.888 -113.496 1.00 16.05 229 LEU B CA 1
ATOM 5269 C C . LEU B 1 245 ? 2.769 20.421 -114.678 1.00 15.93 229 LEU B C 1
ATOM 5270 O O . LEU B 1 245 ? 2.243 20.602 -115.774 1.00 17.17 229 LEU B O 1
ATOM 5275 N N . LEU B 1 246 ? 4.026 20.753 -114.437 1.00 14.11 230 LEU B N 1
ATOM 5276 C CA . LEU B 1 246 ? 4.869 21.331 -115.444 1.00 14.77 230 LEU B CA 1
ATOM 5277 C C . LEU B 1 246 ? 6.296 20.873 -115.195 1.00 16.73 230 LEU B C 1
ATOM 5278 O O . LEU B 1 246 ? 6.679 20.669 -114.055 1.00 15.99 230 LEU B O 1
ATOM 5283 N N . ASP B 1 247 ? 7.054 20.664 -116.264 1.00 15.36 231 ASP B N 1
ATOM 5284 C CA . ASP B 1 247 ? 8.500 20.451 -116.138 1.00 17.39 231 ASP B CA 1
ATOM 5285 C C . ASP B 1 247 ? 9.204 21.759 -115.823 1.00 13.75 231 ASP B C 1
ATOM 5286 O O . ASP B 1 247 ? 9.411 22.589 -116.701 1.00 13.73 231 ASP B O 1
ATOM 5291 N N . PHE B 1 248 ? 9.509 21.985 -114.536 1.00 12.63 232 PHE B N 1
ATOM 5292 C CA . PHE B 1 248 ? 10.224 23.186 -114.128 1.00 12.33 232 PHE B CA 1
ATOM 5293 C C . PHE B 1 248 ? 11.752 23.108 -114.312 1.00 14.12 232 PHE B C 1
ATOM 5294 O O . PHE B 1 248 ? 12.456 24.043 -113.977 1.00 14.00 232 PHE B O 1
ATOM 5302 N N . LYS B 1 249 ? 12.247 22.031 -114.923 1.00 15.49 233 LYS B N 1
ATOM 5303 C CA . LYS B 1 249 ? 13.684 21.946 -115.240 1.00 15.65 233 LYS B CA 1
ATOM 5304 C C . LYS B 1 249 ? 14.524 22.109 -113.956 1.00 12.86 233 LYS B C 1
ATOM 5305 O O . LYS B 1 249 ? 15.536 22.813 -113.940 1.00 16.36 233 LYS B O 1
ATOM 5311 N N . LYS B 1 250 ? 14.033 21.492 -112.889 1.00 13.03 234 LYS B N 1
ATOM 5312 C CA . LYS B 1 250 ? 14.680 21.454 -111.589 1.00 13.02 234 LYS B CA 1
ATOM 5313 C C . LYS B 1 250 ? 14.670 22.789 -110.853 1.00 13.88 234 LYS B C 1
ATOM 5314 O O . LYS B 1 250 ? 15.278 22.915 -109.774 1.00 15.69 234 LYS B O 1
ATOM 5320 N N . GLN B 1 251 ? 13.911 23.761 -111.349 1.00 10.62 235 GLN B N 1
ATOM 5321 C CA . GLN B 1 251 ? 13.863 25.058 -110.665 1.00 11.33 235 GLN B CA 1
ATOM 5322 C C . GLN B 1 251 ? 13.131 25.012 -109.318 1.00 11.08 235 GLN B C 1
ATOM 5323 O O . GLN B 1 251 ? 13.272 25.931 -108.519 1.00 12.48 235 GLN B O 1
ATOM 5329 N N . LEU B 1 252 ? 12.268 24.031 -109.126 1.00 11.81 236 LEU B N 1
ATOM 5330 C CA . LEU B 1 252 ? 11.547 23.883 -107.862 1.00 12.24 236 LEU B CA 1
ATOM 5331 C C . LEU B 1 252 ? 12.002 22.650 -107.085 1.00 12.30 236 LEU B C 1
ATOM 5332 O O . LEU B 1 252 ? 12.029 21.542 -107.626 1.00 13.58 236 LEU B O 1
ATOM 5337 N N . ARG B 1 253 ? 12.215 22.836 -105.783 1.00 10.51 237 ARG B N 1
ATOM 5338 C CA . ARG B 1 253 ? 12.367 21.743 -104.830 1.00 11.75 237 ARG B CA 1
ATOM 5339 C C . ARG B 1 253 ? 11.266 21.829 -103.796 1.00 10.92 237 ARG B C 1
ATOM 5340 O O . ARG B 1 253 ? 11.355 22.620 -102.841 1.00 10.76 237 ARG B O 1
ATOM 5348 N N . PRO B 1 254 ? 10.266 20.957 -103.922 1.00 11.35 238 PRO B N 1
ATOM 5349 C CA . PRO B 1 254 ? 9.226 20.833 -102.897 1.00 10.40 238 PRO B CA 1
ATOM 5350 C C . PRO B 1 254 ? 9.809 20.352 -101.575 1.00 11.45 238 PRO B C 1
ATOM 5351 O O . PRO B 1 254 ? 10.541 19.352 -101.542 1.00 12.66 238 PRO B O 1
ATOM 5355 N N . THR B 1 255 ? 9.645 21.166 -100.547 1.00 10.12 239 THR B N 1
ATOM 5356 C CA . THR B 1 255 ? 10.378 20.969 -99.285 1.00 10.21 239 THR B CA 1
ATOM 5357 C C . THR B 1 255 ? 9.377 21.300 -98.163 1.00 13.00 239 THR B C 1
ATOM 5358 O O . THR B 1 255 ? 8.548 22.227 -98.287 1.00 10.19 239 THR B O 1
ATOM 5362 N N . ALA B 1 256 ? 9.429 20.533 -97.086 1.00 11.64 240 ALA B N 1
ATOM 5363 C CA . ALA B 1 256 ? 8.456 20.653 -96.026 1.00 11.51 240 ALA B CA 1
ATOM 5364 C C . ALA B 1 256 ? 9.124 21.115 -94.727 1.00 13.64 240 ALA B C 1
ATOM 5365 O O . ALA B 1 256 ? 10.220 20.653 -94.382 1.00 12.57 240 ALA B O 1
ATOM 5367 N N . TRP B 1 257 ? 8.373 21.906 -93.976 1.00 11.79 241 TRP B N 1
ATOM 5368 C CA . TRP B 1 257 ? 8.687 22.227 -92.621 1.00 11.58 241 TRP B CA 1
ATOM 5369 C C . TRP B 1 257 ? 7.573 21.824 -91.672 1.00 9.93 241 TRP B C 1
ATOM 5370 O O . TRP B 1 257 ? 6.517 21.305 -92.083 1.00 9.86 241 TRP B O 1
ATOM 5381 N N . THR B 1 258 ? 7.877 21.904 -90.387 1.00 10.68 242 THR B N 1
ATOM 5382 C CA . THR B 1 258 ? 7.100 21.264 -89.358 1.00 10.30 242 THR B CA 1
ATOM 5383 C C . THR B 1 258 ? 6.602 22.256 -88.343 1.00 10.88 242 THR B C 1
ATOM 5384 O O . THR B 1 258 ? 7.303 23.211 -88.012 1.00 11.44 242 THR B O 1
ATOM 5388 N N . LEU B 1 259 ? 5.359 22.079 -87.902 1.00 9.39 243 LEU B N 1
ATOM 5389 C CA . LEU B 1 259 ? 4.758 22.956 -86.903 1.00 9.28 243 LEU B CA 1
ATOM 5390 C C . LEU B 1 259 ? 3.942 22.125 -85.923 1.00 11.24 243 LEU B C 1
ATOM 5391 O O . LEU B 1 259 ? 3.422 21.040 -86.271 1.00 12.30 243 LEU B O 1
ATOM 5396 N N . CYS B 1 260 ? 3.881 22.614 -84.699 1.00 11.23 244 CYS B N 1
ATOM 5397 C CA . CYS B 1 260 ? 2.979 22.069 -83.690 1.00 11.68 244 CYS B CA 1
ATOM 5398 C C . CYS B 1 260 ? 2.376 23.133 -82.801 1.00 13.13 244 CYS B C 1
ATOM 5399 O O . CYS B 1 260 ? 2.846 24.277 -82.803 1.00 13.16 244 CYS B O 1
ATOM 5402 N N . HIS B 1 261 ? 1.248 22.787 -82.156 1.00 11.05 245 HIS B N 1
ATOM 5403 C CA . HIS B 1 261 ? 0.452 23.734 -81.370 1.00 11.50 245 HIS B CA 1
ATOM 5404 C C . HIS B 1 261 ? 0.355 23.178 -79.970 1.00 11.99 245 HIS B C 1
ATOM 5405 O O . HIS B 1 261 ? 0.264 21.945 -79.790 1.00 13.07 245 HIS B O 1
ATOM 5412 N N . ILE B 1 262 ? 0.357 24.077 -79.003 1.00 13.43 246 ILE B N 1
ATOM 5413 C CA . ILE B 1 262 ? -0.029 23.792 -77.612 1.00 14.58 246 ILE B CA 1
ATOM 5414 C C . ILE B 1 262 ? -1.272 24.590 -77.258 1.00 13.92 246 ILE B C 1
ATOM 5415 O O . ILE B 1 262 ? -1.385 25.789 -77.584 1.00 14.83 246 ILE B O 1
ATOM 5420 N N . GLN B 1 263 ? -2.217 23.928 -76.592 1.00 13.05 247 GLN B N 1
ATOM 5421 C CA . GLN B 1 263 ? -3.453 24.551 -76.202 1.00 15.19 247 GLN B CA 1
ATOM 5422 C C . GLN B 1 263 ? -3.258 25.299 -74.877 1.00 14.58 247 GLN B C 1
ATOM 5423 O O . GLN B 1 263 ? -2.917 24.691 -73.848 1.00 15.55 247 GLN B O 1
ATOM 5429 N N . MET B 1 264 ? -3.377 26.612 -74.915 1.00 13.49 248 MET B N 1
ATOM 5430 C CA . MET B 1 264 ? -3.159 27.427 -73.724 1.00 13.07 248 MET B CA 1
ATOM 5431 C C . MET B 1 264 ? -4.424 27.418 -72.875 1.00 14.29 248 MET B C 1
ATOM 5432 O O . MET B 1 264 ? -5.534 27.355 -73.390 1.00 14.86 248 MET B O 1
ATOM 5437 N N . GLY B 1 265 ? -4.257 27.530 -71.572 1.00 13.41 249 GLY B N 1
ATOM 5438 C CA . GLY B 1 265 ? -5.413 27.632 -70.671 1.00 15.72 249 GLY B CA 1
ATOM 5439 C C . GLY B 1 265 ? -6.012 29.032 -70.588 1.00 15.89 249 GLY B C 1
ATOM 5440 O O . GLY B 1 265 ? -5.429 30.011 -71.039 1.00 16.40 249 GLY B O 1
ATOM 5441 N N . PRO B 1 266 ? -7.174 29.145 -69.931 1.00 17.32 250 PRO B N 1
ATOM 5442 C CA . PRO B 1 266 ? -7.983 30.350 -70.053 1.00 19.51 250 PRO B CA 1
ATOM 5443 C C . PRO B 1 266 ? -7.454 31.539 -69.287 1.00 21.76 250 PRO B C 1
ATOM 5444 O O . PRO B 1 266 ? -7.653 32.678 -69.722 1.00 19.45 250 PRO B O 1
ATOM 5448 N N . GLU B 1 267 ? -6.673 31.306 -68.230 1.00 14.85 251 GLU B N 1
ATOM 5449 C CA . GLU B 1 267 ? -6.032 32.428 -67.557 1.00 16.96 251 GLU B CA 1
ATOM 5450 C C . GLU B 1 267 ? -4.655 32.682 -68.132 1.00 18.95 251 GLU B C 1
ATOM 5451 O O . GLU B 1 267 ? -4.233 33.829 -68.263 1.00 17.75 251 GLU B O 1
ATOM 5457 N N . GLU B 1 268 ? -3.863 31.629 -68.237 1.00 19.10 252 GLU B N 1
ATOM 5458 C CA . GLU B 1 268 ? -2.469 31.822 -68.569 1.00 22.72 252 GLU B CA 1
ATOM 5459 C C . GLU B 1 268 ? -2.382 32.518 -69.934 1.00 18.45 252 GLU B C 1
ATOM 5460 O O . GLU B 1 268 ? -1.541 33.396 -70.125 1.00 20.68 252 GLU B O 1
ATOM 5466 N N . VAL B 1 269 ? -3.344 32.253 -70.807 1.00 20.80 253 VAL B N 1
ATOM 5467 C CA . VAL B 1 269 ? -3.291 32.800 -72.156 1.00 21.01 253 VAL B CA 1
ATOM 5468 C C . VAL B 1 269 ? -3.309 34.321 -72.192 1.00 22.37 253 VAL B C 1
ATOM 5469 O O . VAL B 1 269 ? -2.890 34.923 -73.173 1.00 21.76 253 VAL B O 1
ATOM 5473 N N . LYS B 1 270 ? -3.913 34.955 -71.193 1.00 23.06 254 LYS B N 1
ATOM 5474 C CA . LYS B 1 270 ? -4.149 36.396 -71.254 1.00 19.95 254 LYS B CA 1
ATOM 5475 C C . LYS B 1 270 ? -2.854 37.205 -71.215 1.00 19.09 254 LYS B C 1
ATOM 5476 O O . LYS B 1 270 ? -2.858 38.378 -71.587 1.00 19.21 254 LYS B O 1
ATOM 5482 N N . GLN B 1 271 ? -1.770 36.623 -70.681 1.00 16.33 255 GLN B N 1
ATOM 5483 C CA . GLN B 1 271 ? -0.467 37.294 -70.682 1.00 19.18 255 GLN B CA 1
ATOM 5484 C C . GLN B 1 271 ? 0.187 37.293 -72.070 1.00 15.20 255 GLN B C 1
ATOM 5485 O O . GLN B 1 271 ? 1.077 38.117 -72.334 1.00 15.48 255 GLN B O 1
ATOM 5491 N N . TYR B 1 272 ? -0.227 36.351 -72.919 1.00 14.47 256 TYR B N 1
ATOM 5492 C CA . TYR B 1 272 ? 0.483 36.055 -74.181 1.00 13.91 256 TYR B CA 1
ATOM 5493 C C . TYR B 1 272 ? -0.094 36.866 -75.336 1.00 14.96 256 TYR B C 1
ATOM 5494 O O . TYR B 1 272 ? -0.622 36.304 -76.289 1.00 20.41 256 TYR B O 1
ATOM 5503 N N . ARG B 1 273 ? -0.125 38.178 -75.157 1.00 16.80 257 ARG B N 1
ATOM 5504 C CA . ARG B 1 273 ? -0.787 39.063 -76.079 1.00 20.15 257 ARG B CA 1
ATOM 5505 C C . ARG B 1 273 ? 0.192 40.047 -76.647 1.00 16.47 257 ARG B C 1
ATOM 5506 O O . ARG B 1 273 ? 0.993 40.658 -75.934 1.00 17.92 257 ARG B O 1
ATOM 5514 N N . ASN B 1 274 ? -0.010 40.347 -77.920 1.00 16.03 258 ASN B N 1
ATOM 5515 C CA . ASN B 1 274 ? 0.805 41.319 -78.619 1.00 14.50 258 ASN B CA 1
ATOM 5516 C C . ASN B 1 274 ? 2.292 41.090 -78.474 1.00 13.72 258 ASN B C 1
ATOM 5517 O O . ASN B 1 274 ? 3.050 42.002 -78.144 1.00 15.25 258 ASN B O 1
ATOM 5522 N N . LEU B 1 275 ? 2.724 39.911 -78.883 1.00 12.57 259 LEU B N 1
ATOM 5523 C CA . LEU B 1 275 ? 4.116 39.504 -78.688 1.00 12.31 259 LEU B CA 1
ATOM 5524 C C . LEU B 1 275 ? 4.879 39.666 -79.990 1.00 11.49 259 LEU B C 1
ATOM 5525 O O . LEU B 1 275 ? 4.395 39.221 -81.023 1.00 11.89 259 LEU B O 1
ATOM 5530 N N . PRO B 1 276 ? 6.103 40.182 -79.925 1.00 11.19 260 PRO B N 1
ATOM 5531 C CA . PRO B 1 276 ? 7.002 40.087 -81.084 1.00 11.53 260 PRO B CA 1
ATOM 5532 C C . PRO B 1 276 ? 7.293 38.623 -81.425 1.00 11.13 260 PRO B C 1
ATOM 5533 O O . PRO B 1 276 ? 7.236 37.755 -80.554 1.00 10.60 260 PRO B O 1
ATOM 5537 N N . VAL B 1 277 ? 7.454 38.324 -82.711 1.00 9.97 261 VAL B N 1
ATOM 5538 C CA . VAL B 1 277 ? 7.918 37.019 -83.110 1.00 10.74 261 VAL B CA 1
ATOM 5539 C C . VAL B 1 277 ? 9.310 36.748 -82.544 1.00 10.59 261 VAL B C 1
ATOM 5540 O O . VAL B 1 277 ? 10.209 37.587 -82.663 1.00 12.46 261 VAL B O 1
ATOM 5544 N N . LEU B 1 278 ? 9.512 35.586 -81.918 1.00 10.72 262 LEU B N 1
ATOM 5545 C CA . LEU B 1 278 ? 10.827 35.207 -81.445 1.00 10.51 262 LEU B CA 1
ATOM 5546 C C . LEU B 1 278 ? 11.382 34.093 -82.311 1.00 11.72 262 LEU B C 1
ATOM 5547 O O . LEU B 1 278 ? 10.808 33.017 -82.359 1.00 11.39 262 LEU B O 1
ATOM 5552 N N . PHE B 1 279 ? 12.485 34.361 -83.000 1.00 9.42 263 PHE B N 1
ATOM 5553 C CA . PHE B 1 279 ? 13.043 33.429 -83.994 1.00 10.21 263 PHE B CA 1
ATOM 5554 C C . PHE B 1 279 ? 14.541 33.237 -83.725 1.00 10.26 263 PHE B C 1
ATOM 5555 O O . PHE B 1 279 ? 15.310 34.208 -83.681 1.00 11.67 263 PHE B O 1
ATOM 5563 N N . ASN B 1 280 ? 14.919 32.001 -83.476 1.00 9.51 264 ASN B N 1
ATOM 5564 C CA . ASN B 1 280 ? 16.306 31.584 -83.455 1.00 10.02 264 ASN B CA 1
ATOM 5565 C C . ASN B 1 280 ? 16.558 30.779 -84.718 1.00 11.04 264 ASN B C 1
ATOM 5566 O O . ASN B 1 280 ? 15.906 29.764 -84.930 1.00 11.54 264 ASN B O 1
ATOM 5571 N N . ILE B 1 281 ? 17.482 31.274 -85.552 1.00 12.50 265 ILE B N 1
ATOM 5572 C CA . ILE B 1 281 ? 17.687 30.744 -86.895 1.00 11.35 265 ILE B CA 1
ATOM 5573 C C . ILE B 1 281 ? 18.183 29.322 -86.966 1.00 12.89 265 ILE B C 1
ATOM 5574 O O . ILE B 1 281 ? 18.091 28.701 -88.035 1.00 13.13 265 ILE B O 1
ATOM 5579 N N . ALA B 1 282 ? 18.553 28.735 -85.827 1.00 10.67 266 ALA B N 1
ATOM 5580 C CA . ALA B 1 282 ? 18.928 27.327 -85.799 1.00 11.80 266 ALA B CA 1
ATOM 5581 C C . ALA B 1 282 ? 18.161 26.527 -84.734 1.00 12.72 266 ALA B C 1
ATOM 5582 O O . ALA B 1 282 ? 18.507 25.366 -84.429 1.00 14.35 266 ALA B O 1
ATOM 5584 N N . LYS B 1 283 ? 17.052 27.073 -84.231 1.00 10.28 267 LYS B N 1
ATOM 5585 C CA . LYS B 1 283 ? 16.202 26.307 -83.298 1.00 12.42 267 LYS B CA 1
ATOM 5586 C C . LYS B 1 283 ? 14.722 26.377 -83.649 1.00 12.18 267 LYS B C 1
ATOM 5587 O O . LYS B 1 283 ? 14.046 25.373 -83.641 1.00 13.10 267 LYS B O 1
ATOM 5593 N N . GLY B 1 284 ? 14.198 27.572 -83.901 1.00 11.03 268 GLY B N 1
ATOM 5594 C CA . GLY B 1 284 ? 12.784 27.707 -84.176 1.00 10.81 268 GLY B CA 1
ATOM 5595 C C . GLY B 1 284 ? 12.192 29.057 -83.858 1.00 10.85 268 GLY B C 1
ATOM 5596 O O . GLY B 1 284 ? 12.916 30.039 -83.615 1.00 10.86 268 GLY B O 1
ATOM 5597 N N . PHE B 1 285 ? 10.880 29.113 -83.993 1.00 9.32 269 PHE B N 1
ATOM 5598 C CA . PHE B 1 285 ? 10.123 30.305 -83.609 1.00 10.04 269 PHE B CA 1
ATOM 5599 C C . PHE B 1 285 ? 8.767 29.954 -83.044 1.00 10.52 269 PHE B C 1
ATOM 5600 O O . PHE B 1 285 ? 8.243 28.852 -83.224 1.00 10.65 269 PHE B O 1
ATOM 5608 N N . PHE B 1 286 ? 8.178 30.911 -82.348 1.00 10.40 270 PHE B N 1
ATOM 5609 C CA . PHE B 1 286 ? 6.799 30.756 -81.931 1.00 12.71 270 PHE B CA 1
ATOM 5610 C C . PHE B 1 286 ? 6.084 32.077 -82.102 1.00 10.93 270 PHE B C 1
ATOM 5611 O O . PHE B 1 286 ? 6.725 33.148 -82.165 1.00 11.43 270 PHE B O 1
ATOM 5619 N N . MET B 1 287 ? 4.764 31.986 -82.140 1.00 12.29 271 MET B N 1
ATOM 5620 C CA . MET B 1 287 ? 3.903 33.153 -82.259 1.00 14.04 271 MET B CA 1
ATOM 5621 C C . MET B 1 287 ? 2.770 33.071 -81.233 1.00 13.19 271 MET B C 1
ATOM 5622 O O . MET B 1 287 ? 2.487 32.017 -80.667 1.00 12.09 271 MET B O 1
ATOM 5627 N N . GLU B 1 288 ? 2.203 34.228 -80.915 1.00 12.65 272 GLU B N 1
ATOM 5628 C CA . GLU B 1 288 ? 1.270 34.302 -79.817 1.00 13.35 272 GLU B CA 1
ATOM 5629 C C . GLU B 1 288 ? 0.025 33.451 -80.083 1.00 13.63 272 GLU B C 1
ATOM 5630 O O . GLU B 1 288 ? -0.350 33.190 -81.220 1.00 13.64 272 GLU B O 1
ATOM 5636 N N . PRO B 1 289 ? -0.639 33.010 -79.026 1.00 12.86 273 PRO B N 1
ATOM 5637 C CA . PRO B 1 289 ? -1.779 32.117 -79.206 1.00 12.48 273 PRO B CA 1
ATOM 5638 C C . PRO B 1 289 ? -2.850 32.752 -80.063 1.00 12.50 273 PRO B C 1
ATOM 5639 O O . PRO B 1 289 ? -3.110 33.957 -79.942 1.00 15.41 273 PRO B O 1
ATOM 5643 N N . ASP B 1 290 ? -3.510 31.935 -80.874 1.00 12.98 274 ASP B N 1
ATOM 5644 C CA . ASP B 1 290 ? -4.525 32.489 -81.769 1.00 14.65 274 ASP B CA 1
ATOM 5645 C C . ASP B 1 290 ? -5.757 32.887 -80.979 1.00 19.81 274 ASP B C 1
ATOM 5646 O O . ASP B 1 290 ? -6.063 32.265 -79.965 1.00 15.60 274 ASP B O 1
ATOM 5651 N N . GLU B 1 291 ? -6.553 33.757 -81.593 1.00 20.62 275 GLU B N 1
ATOM 5652 C CA A GLU B 1 291 ? -7.646 34.423 -80.893 0.50 24.26 275 GLU B CA 1
ATOM 5653 C CA B GLU B 1 291 ? -7.670 34.430 -80.932 0.50 22.90 275 GLU B CA 1
ATOM 5654 C C . GLU B 1 291 ? -8.811 33.460 -80.696 1.00 23.96 275 GLU B C 1
ATOM 5655 O O . GLU B 1 291 ? -9.608 33.628 -79.763 1.00 34.77 275 GLU B O 1
ATOM 5666 N N . ASP B 1 292 ? -8.891 32.440 -81.532 1.00 23.29 276 ASP B N 1
ATOM 5667 C CA . ASP B 1 292 ? -10.043 31.548 -81.551 1.00 26.85 276 ASP B CA 1
ATOM 5668 C C . ASP B 1 292 ? -9.882 30.332 -80.655 1.00 32.73 276 ASP B C 1
ATOM 5669 O O . ASP B 1 292 ? -10.823 29.969 -79.943 1.00 31.12 276 ASP B O 1
ATOM 5674 N N . LYS B 1 293 ? -8.768 29.615 -80.815 1.00 21.98 277 LYS B N 1
ATOM 5675 C CA . LYS B 1 293 ? -8.571 28.301 -80.184 1.00 21.05 277 LYS B CA 1
ATOM 5676 C C . LYS B 1 293 ? -7.518 28.381 -79.074 1.00 19.86 277 LYS B C 1
ATOM 5677 O O . LYS B 1 293 ? -7.282 27.408 -78.339 1.00 21.51 277 LYS B O 1
ATOM 5683 N N . HIS B 1 294 ? -6.908 29.553 -78.963 1.00 17.22 278 HIS B N 1
ATOM 5684 C CA . HIS B 1 294 ? -5.881 29.834 -77.943 1.00 16.45 278 HIS B CA 1
ATOM 5685 C C . HIS B 1 294 ? -4.731 28.854 -78.040 1.00 17.29 278 HIS B C 1
ATOM 5686 O O . HIS B 1 294 ? -4.147 28.481 -77.025 1.00 16.38 278 HIS B O 1
ATOM 5693 N N . GLU B 1 295 ? -4.368 28.481 -79.268 1.00 13.30 279 GLU B N 1
ATOM 5694 C CA . GLU B 1 295 ? -3.237 27.615 -79.521 1.00 13.09 279 GLU B CA 1
ATOM 5695 C C . GLU B 1 295 ? -1.985 28.411 -79.884 1.00 12.37 279 GLU B C 1
ATOM 5696 O O . GLU B 1 295 ? -1.986 29.328 -80.728 1.00 12.16 279 GLU B O 1
ATOM 5702 N N . LEU B 1 296 ? -0.903 27.994 -79.263 1.00 12.55 280 LEU B N 1
ATOM 5703 C CA . LEU B 1 296 ? 0.411 28.578 -79.457 1.00 11.26 280 LEU B CA 1
ATOM 5704 C C . LEU B 1 296 ? 1.213 27.684 -80.414 1.00 9.71 280 LEU B C 1
ATOM 5705 O O . LEU B 1 296 ? 1.420 26.490 -80.156 1.00 11.78 280 LEU B O 1
ATOM 5710 N N . LYS B 1 297 ? 1.693 28.275 -81.514 1.00 10.18 281 LYS B N 1
ATOM 5711 C CA . LYS B 1 297 ? 2.364 27.524 -82.566 1.00 10.52 281 LYS B CA 1
ATOM 5712 C C . LYS B 1 297 ? 3.885 27.649 -82.477 1.00 11.34 281 LYS B C 1
ATOM 5713 O O . LYS B 1 297 ? 4.438 28.758 -82.333 1.00 12.34 281 LYS B O 1
ATOM 5719 N N . ILE B 1 298 ? 4.533 26.491 -82.509 1.00 10.93 282 ILE B N 1
ATOM 5720 C CA . ILE B 1 298 ? 5.987 26.373 -82.582 1.00 10.53 282 ILE B CA 1
ATOM 5721 C C . ILE B 1 298 ? 6.382 25.751 -83.896 1.00 11.59 282 ILE B C 1
ATOM 5722 O O . ILE B 1 298 ? 5.894 24.664 -84.263 1.00 13.44 282 ILE B O 1
ATOM 5727 N N . CYS B 1 299 ? 7.358 26.375 -84.546 1.00 10.38 283 CYS B N 1
ATOM 5728 C CA . CYS B 1 299 ? 8.056 25.785 -85.672 1.00 11.34 283 CYS B CA 1
ATOM 5729 C C . CYS B 1 299 ? 9.483 25.487 -85.245 1.00 13.47 283 CYS B C 1
ATOM 5730 O O . CYS B 1 299 ? 10.160 26.395 -84.763 1.00 12.71 283 CYS B O 1
ATOM 5733 N N . ASP B 1 300 ? 9.936 24.241 -85.433 1.00 12.49 284 ASP B N 1
ATOM 5734 C CA . ASP B 1 300 ? 11.328 23.877 -85.213 1.00 11.96 284 ASP B CA 1
ATOM 5735 C C . ASP B 1 300 ? 12.109 24.103 -86.506 1.00 13.85 284 ASP B C 1
ATOM 5736 O O . ASP B 1 300 ? 11.701 23.642 -87.575 1.00 12.53 284 ASP B O 1
ATOM 5741 N N . GLU B 1 301 ? 13.153 24.925 -86.439 1.00 13.15 285 GLU B N 1
ATOM 5742 C CA . GLU B 1 301 ? 13.858 25.322 -87.641 1.00 13.60 285 GLU B CA 1
ATOM 5743 C C . GLU B 1 301 ? 14.927 24.297 -88.040 1.00 13.16 285 GLU B C 1
ATOM 5744 O O . GLU B 1 301 ? 15.551 23.622 -87.194 1.00 13.93 285 GLU B O 1
ATOM 5750 N N . HIS B 1 302 ? 14.941 24.010 -89.339 1.00 14.05 286 HIS B N 1
ATOM 5751 C CA . HIS B 1 302 ? 15.915 23.105 -89.921 1.00 12.21 286 HIS B CA 1
ATOM 5752 C C . HIS B 1 302 ? 15.900 23.318 -91.437 1.00 13.36 286 HIS B C 1
ATOM 5753 O O . HIS B 1 302 ? 15.066 24.083 -91.934 1.00 11.62 286 HIS B O 1
ATOM 5760 N N . PRO B 1 303 ? 16.816 22.657 -92.177 1.00 12.70 287 PRO B N 1
ATOM 5761 C CA . PRO B 1 303 ? 16.891 22.976 -93.609 1.00 13.31 287 PRO B CA 1
ATOM 5762 C C . PRO B 1 303 ? 15.735 22.430 -94.444 1.00 12.11 287 PRO B C 1
ATOM 5763 O O . PRO B 1 303 ? 15.600 22.816 -95.603 1.00 13.53 287 PRO B O 1
ATOM 5767 N N . GLY B 1 304 ? 14.905 21.592 -93.850 1.00 11.74 288 GLY B N 1
ATOM 5768 C CA . GLY B 1 304 ? 13.735 21.071 -94.544 1.00 12.67 288 GLY B CA 1
ATOM 5769 C C . GLY B 1 304 ? 13.750 19.573 -94.731 1.00 14.22 288 GLY B C 1
ATOM 5770 O O . GLY B 1 304 ? 14.799 18.924 -94.724 1.00 15.06 288 GLY B O 1
ATOM 5771 N N . TYR B 1 305 ? 12.553 19.024 -94.863 1.00 12.90 289 TYR B N 1
ATOM 5772 C CA . TYR B 1 305 ? 12.366 17.636 -95.283 1.00 12.33 289 TYR B CA 1
ATOM 5773 C C . TYR B 1 305 ? 11.937 17.609 -96.733 1.00 16.21 289 TYR B C 1
ATOM 5774 O O . TYR B 1 305 ? 11.031 18.336 -97.140 1.00 13.18 289 TYR B O 1
ATOM 5783 N N . CYS B 1 306 ? 12.551 16.720 -97.506 1.00 13.16 290 CYS B N 1
ATOM 5784 C CA . CYS B 1 306 ? 12.026 16.343 -98.820 1.00 13.80 290 CYS B CA 1
ATOM 5785 C C . CYS B 1 306 ? 11.503 14.916 -98.777 1.00 15.10 290 CYS B C 1
ATOM 5786 O O . CYS B 1 306 ? 11.542 14.260 -97.742 1.00 17.02 290 CYS B O 1
ATOM 5789 N N . ASN B 1 307 ? 10.767 14.548 -99.813 1.00 14.34 291 ASN B N 1
ATOM 5790 C CA . ASN B 1 307 ? 10.234 13.202 -99.922 1.00 14.81 291 ASN B CA 1
ATOM 5791 C C . ASN B 1 307 ? 10.716 12.617 -101.232 1.00 17.81 291 ASN B C 1
ATOM 5792 O O . ASN B 1 307 ? 10.050 12.765 -102.283 1.00 16.24 291 ASN B O 1
ATOM 5797 N N . PHE B 1 308 ? 11.911 12.027 -101.200 1.00 16.26 292 PHE B N 1
ATOM 5798 C CA . PHE B 1 308 ? 12.668 11.809 -102.435 1.00 16.99 292 PHE B CA 1
ATOM 5799 C C . PHE B 1 308 ? 12.191 10.475 -103.040 1.00 21.89 292 PHE B C 1
ATOM 5800 O O . PHE B 1 308 ? 12.260 9.418 -102.389 1.00 21.64 292 PHE B O 1
ATOM 5808 N N . LEU B 1 309 ? 11.462 10.590 -104.141 1.00 19.98 293 LEU B N 1
ATOM 5809 C CA . LEU B 1 309 ? 11.002 9.423 -104.893 1.00 22.06 293 LEU B CA 1
ATOM 5810 C C . LEU B 1 309 ? 11.647 9.408 -106.261 1.00 18.78 293 LEU B C 1
ATOM 5811 O O . LEU B 1 309 ? 12.160 10.414 -106.752 1.00 19.40 293 LEU B O 1
ATOM 5816 N N . PRO B 1 310 ? 11.585 8.254 -106.942 1.00 23.38 294 PRO B N 1
ATOM 5817 C CA . PRO B 1 310 ? 12.072 8.268 -108.303 1.00 23.09 294 PRO B CA 1
ATOM 5818 C C . PRO B 1 310 ? 11.356 9.262 -109.206 1.00 20.62 294 PRO B C 1
ATOM 5819 O O . PRO B 1 310 ? 10.128 9.396 -109.144 1.00 24.04 294 PRO B O 1
ATOM 5823 N N . ASP B 1 311 ? 12.123 9.956 -110.029 1.00 20.89 295 ASP B N 1
ATOM 5824 C CA . ASP B 1 311 ? 11.581 10.969 -110.934 1.00 24.29 295 ASP B CA 1
ATOM 5825 C C . ASP B 1 311 ? 11.043 10.239 -112.157 1.00 31.25 295 ASP B C 1
ATOM 5826 O O . ASP B 1 311 ? 11.813 9.630 -112.877 1.00 28.24 295 ASP B O 1
ATOM 5831 N N . PRO B 1 312 ? 9.731 10.331 -112.399 1.00 34.50 296 PRO B N 1
ATOM 5832 C CA . PRO B 1 312 ? 9.126 9.531 -113.468 1.00 34.25 296 PRO B CA 1
ATOM 5833 C C . PRO B 1 312 ? 9.583 9.948 -114.860 1.00 36.06 296 PRO B C 1
ATOM 5834 O O . PRO B 1 312 ? 9.505 9.141 -115.779 1.00 42.01 296 PRO B O 1
ATOM 5838 N N . ASN B 1 313 ? 10.171 11.139 -114.992 1.00 29.26 297 ASN B N 1
ATOM 5839 C CA . ASN B 1 313 ? 10.685 11.617 -116.278 1.00 31.94 297 ASN B CA 1
ATOM 5840 C C . ASN B 1 313 ? 12.207 11.650 -116.411 1.00 28.37 297 ASN B C 1
ATOM 5841 O O . ASN B 1 313 ? 12.723 12.118 -117.420 1.00 28.82 297 ASN B O 1
ATOM 5846 N N . ARG B 1 314 ? 12.922 11.362 -115.332 1.00 28.13 298 ARG B N 1
ATOM 5847 C CA . ARG B 1 314 ? 14.387 11.352 -115.388 1.00 27.16 298 ARG B CA 1
ATOM 5848 C C . ARG B 1 314 ? 14.886 10.068 -114.736 1.00 32.04 298 ARG B C 1
ATOM 5849 O O . ARG B 1 314 ? 15.179 10.034 -113.536 1.00 29.73 298 ARG B O 1
ATOM 5857 N N . PRO B 1 315 ? 14.969 8.986 -115.529 1.00 37.14 299 PRO B N 1
ATOM 5858 C CA . PRO B 1 315 ? 15.382 7.685 -115.002 1.00 35.15 299 PRO B CA 1
ATOM 5859 C C . PRO B 1 315 ? 16.626 7.762 -114.132 1.00 27.21 299 PRO B C 1
ATOM 5860 O O . PRO B 1 315 ? 17.597 8.417 -114.490 1.00 30.49 299 PRO B O 1
ATOM 5864 N N . GLY B 1 316 ? 16.569 7.129 -112.970 1.00 34.45 300 GLY B N 1
ATOM 5865 C CA . GLY B 1 316 ? 17.698 7.119 -112.062 1.00 29.65 300 GLY B CA 1
ATOM 5866 C C . GLY B 1 316 ? 17.835 8.360 -111.199 1.00 36.69 300 GLY B C 1
ATOM 5867 O O . GLY B 1 316 ? 18.705 8.411 -110.322 1.00 30.49 300 GLY B O 1
ATOM 5868 N N . GLN B 1 317 ? 17.055 9.399 -111.504 1.00 29.57 301 GLN B N 1
ATOM 5869 C CA . GLN B 1 317 ? 17.055 10.604 -110.676 1.00 28.86 301 GLN B CA 1
ATOM 5870 C C . GLN B 1 317 ? 15.914 10.643 -109.675 1.00 25.46 301 GLN B C 1
ATOM 5871 O O . GLN B 1 317 ? 15.000 9.815 -109.701 1.00 23.53 301 GLN B O 1
ATOM 5877 N N . GLU B 1 318 ? 16.082 11.489 -108.669 1.00 21.30 302 GLU B N 1
ATOM 5878 C CA . GLU B 1 318 ? 15.062 11.622 -107.650 1.00 20.77 302 GLU B CA 1
ATOM 5879 C C . GLU B 1 318 ? 14.379 12.989 -107.742 0.97 16.66 302 GLU B C 1
ATOM 5880 O O . GLU B 1 318 ? 14.934 13.935 -108.294 1.00 16.48 302 GLU B O 1
ATOM 5886 N N . LYS B 1 319 ? 13.175 13.037 -107.195 1.00 18.95 303 LYS B N 1
ATOM 5887 C CA . LYS B 1 319 ? 12.346 14.246 -107.161 1.00 19.14 303 LYS B CA 1
ATOM 5888 C C . LYS B 1 319 ? 11.551 14.194 -105.866 1.00 18.04 303 LYS B C 1
ATOM 5889 O O . LYS B 1 319 ? 11.046 13.143 -105.473 1.00 19.58 303 LYS B O 1
ATOM 5895 N N . SER B 1 320 ? 11.437 15.339 -105.184 1.00 15.84 304 SER B N 1
ATOM 5896 C CA . SER B 1 320 ? 10.712 15.416 -103.953 1.00 16.00 304 SER B CA 1
ATOM 5897 C C . SER B 1 320 ? 9.213 15.606 -104.259 1.00 15.26 304 SER B C 1
ATOM 5898 O O . SER B 1 320 ? 8.840 16.505 -105.012 1.00 17.04 304 SER B O 1
ATOM 5901 N N . VAL B 1 321 ? 8.403 14.733 -103.708 1.00 16.57 305 VAL B N 1
ATOM 5902 C CA . VAL B 1 321 ? 6.966 14.693 -103.949 1.00 16.09 305 VAL B CA 1
ATOM 5903 C C . VAL B 1 321 ? 6.191 14.913 -102.649 1.00 15.98 305 VAL B C 1
ATOM 5904 O O . VAL B 1 321 ? 6.202 14.081 -101.737 1.00 14.82 305 VAL B O 1
ATOM 5908 N N . PRO B 1 322 ? 5.426 16.006 -102.586 1.00 14.35 306 PRO B N 1
ATOM 5909 C CA . PRO B 1 322 ? 4.645 16.203 -101.386 1.00 12.35 306 PRO B CA 1
ATOM 5910 C C . PRO B 1 322 ? 3.603 15.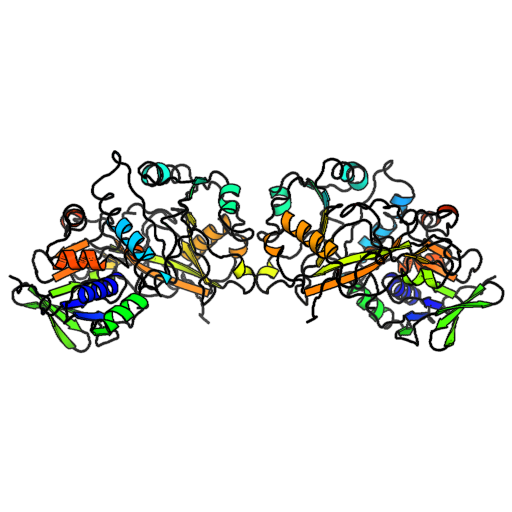143 -101.055 1.00 14.49 306 PRO B C 1
ATOM 5911 O O . PRO B 1 322 ? 3.041 14.495 -101.951 1.00 17.73 306 PRO B O 1
ATOM 5915 N N . PHE B 1 323 ? 3.311 15.039 -99.769 1.00 13.62 307 PHE B N 1
ATOM 5916 C CA . PHE B 1 323 ? 2.118 14.386 -99.268 1.00 13.49 307 PHE B CA 1
ATOM 5917 C C . PHE B 1 323 ? 1.691 15.100 -98.018 1.00 13.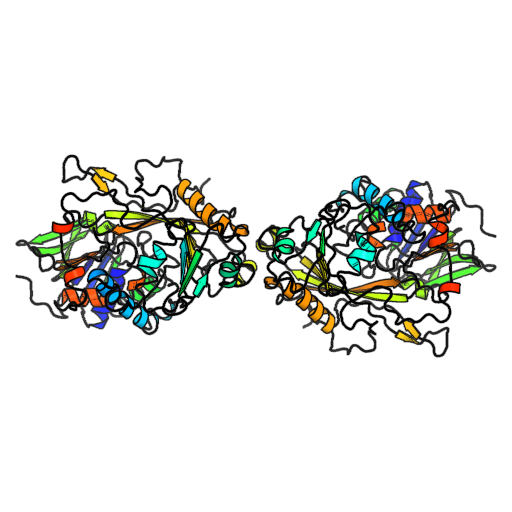61 307 PHE B C 1
ATOM 5918 O O . PHE B 1 323 ? 2.511 15.774 -97.366 1.00 15.93 307 PHE B O 1
ATOM 5926 N N . ALA B 1 324 ? 0.417 14.958 -97.690 1.00 13.08 308 ALA B N 1
ATOM 5927 C CA . ALA B 1 324 ? -0.188 15.635 -96.563 1.00 13.83 308 ALA B CA 1
ATOM 5928 C C . ALA B 1 324 ? -0.103 14.780 -95.313 1.00 15.67 308 ALA B C 1
ATOM 5929 O O . ALA B 1 324 ? -0.359 13.568 -95.369 1.00 14.83 308 ALA B O 1
ATOM 5931 N N . LYS B 1 325 ? 0.096 15.415 -94.169 1.00 12.53 309 LYS B N 1
ATOM 5932 C CA . LYS B 1 325 ? -0.020 14.697 -92.901 1.00 14.39 309 LYS B CA 1
ATOM 5933 C C . LYS B 1 325 ? -0.143 15.636 -91.720 1.00 12.16 309 LYS B C 1
ATOM 5934 O O . LYS B 1 325 ? 0.549 16.651 -91.691 1.00 12.62 309 LYS B O 1
ATOM 5940 N N . HIS B 1 326 ? -1.135 15.396 -90.876 1.00 11.28 310 HIS B N 1
ATOM 5941 C CA . HIS B 1 326 ? -1.330 16.174 -89.668 1.00 13.12 310 HIS B CA 1
ATOM 5942 C C . HIS B 1 326 ? -0.666 15.454 -88.470 1.00 12.91 310 HIS B C 1
ATOM 5943 O O . HIS B 1 326 ? -1.276 15.304 -87.416 1.00 14.76 310 HIS B O 1
ATOM 5950 N N . GLN B 1 327 ? 0.599 15.129 -88.670 1.00 14.42 311 GLN B N 1
ATOM 5951 C CA . GLN B 1 327 ? 1.553 14.819 -87.605 1.00 14.14 311 GLN B CA 1
ATOM 5952 C C . GLN B 1 327 ? 2.905 15.352 -88.065 1.00 14.28 311 GLN B C 1
ATOM 5953 O O . GLN B 1 327 ? 3.049 15.726 -89.220 1.00 12.49 311 GLN B O 1
ATOM 5959 N N . ILE B 1 328 ? 3.907 15.346 -87.165 1.00 11.47 312 ILE B N 1
ATOM 5960 C CA . ILE B 1 328 ? 5.274 15.639 -87.515 1.00 11.72 312 ILE B CA 1
ATOM 5961 C C . ILE B 1 328 ? 6.175 14.522 -86.985 1.00 10.95 312 ILE B C 1
ATOM 5962 O O . ILE B 1 328 ? 5.749 13.793 -86.077 1.00 14.11 312 ILE B O 1
ATOM 5967 N N . PRO B 1 329 ? 7.354 14.352 -87.583 1.00 14.04 313 PRO B N 1
ATOM 5968 C CA . PRO B 1 329 ? 8.318 13.371 -87.016 1.00 12.34 313 PRO B CA 1
ATOM 5969 C C . PRO B 1 329 ? 8.581 13.633 -85.531 1.00 16.02 313 PRO B C 1
ATOM 5970 O O . PRO B 1 329 ? 8.641 14.789 -85.104 1.00 13.05 313 PRO B O 1
ATOM 5974 N N . LEU B 1 330 ? 8.662 12.566 -84.738 1.00 14.48 314 LEU B N 1
ATOM 5975 C CA . LEU B 1 330 ? 9.022 12.694 -83.339 1.00 14.95 314 LEU B CA 1
ATOM 5976 C C . LEU B 1 330 ? 10.268 13.555 -83.134 1.00 13.43 314 LEU B C 1
ATOM 5977 O O . LEU B 1 330 ? 10.356 14.282 -82.129 1.00 14.80 314 LEU B O 1
ATOM 5982 N N . GLU B 1 331 ? 11.249 13.449 -84.022 1.00 13.04 315 GLU B N 1
ATOM 5983 C CA . GLU B 1 331 ? 12.476 14.239 -83.898 1.00 14.42 315 GLU B CA 1
ATOM 5984 C C . GLU B 1 331 ? 12.168 15.740 -84.053 1.00 15.98 315 GLU B C 1
ATOM 5985 O O . GLU B 1 331 ? 12.826 16.580 -83.420 1.00 14.00 315 GLU B O 1
ATOM 5991 N N . ALA B 1 332 ? 11.135 16.077 -84.828 1.00 11.98 316 ALA B N 1
ATOM 5992 C CA . ALA B 1 332 ? 10.748 17.485 -84.968 1.00 12.49 316 ALA B CA 1
ATOM 5993 C C . ALA B 1 332 ? 10.064 17.987 -83.697 1.00 13.93 316 ALA B C 1
ATOM 5994 O O . ALA B 1 332 ? 10.356 19.097 -83.239 1.00 11.64 316 ALA B O 1
ATOM 5996 N N . GLU B 1 333 ? 9.198 17.170 -83.103 1.00 9.66 317 GLU B N 1
ATOM 5997 C CA . GLU B 1 333 ? 8.596 17.486 -81.806 1.00 11.91 317 GLU B CA 1
ATOM 5998 C C . GLU B 1 333 ? 9.724 17.750 -80.784 1.00 12.75 317 GLU B C 1
ATOM 5999 O O . GLU B 1 333 ? 9.673 18.716 -80.021 1.00 10.93 317 GLU B O 1
ATOM 6005 N N . ALA B 1 334 ? 10.732 16.882 -80.773 1.00 13.00 318 ALA B N 1
ATOM 6006 C CA . ALA B 1 334 ? 11.830 17.034 -79.796 1.00 12.87 318 ALA B CA 1
ATOM 6007 C C . ALA B 1 334 ? 12.578 18.356 -79.987 1.00 14.13 318 ALA B C 1
ATOM 6008 O O . ALA B 1 334 ? 12.913 19.048 -79.005 1.00 13.36 318 ALA B O 1
ATOM 6010 N N . ARG B 1 335 ? 12.788 18.743 -81.240 1.00 12.28 319 ARG B N 1
ATOM 6011 C CA . ARG B 1 335 ? 13.412 20.042 -81.543 1.00 12.57 319 ARG B CA 1
ATOM 6012 C C . ARG B 1 335 ? 12.537 21.179 -81.042 1.00 12.14 319 ARG B C 1
ATOM 6013 O O . ARG B 1 335 ? 13.043 22.175 -80.558 1.00 10.78 319 ARG B O 1
ATOM 6021 N N . ALA B 1 336 ? 11.226 21.088 -81.264 1.00 10.54 320 ALA B N 1
ATOM 6022 C CA . ALA B 1 336 ? 10.312 22.106 -80.770 1.00 11.19 320 ALA B CA 1
ATOM 6023 C C . ALA B 1 336 ? 10.405 22.221 -79.262 1.00 11.46 320 ALA B C 1
ATOM 6024 O O . ALA B 1 336 ? 10.380 23.332 -78.713 1.00 9.64 320 ALA B O 1
ATOM 6026 N N . ARG B 1 337 ? 10.491 21.074 -78.575 1.00 9.23 321 ARG B N 1
ATOM 6027 C CA . ARG B 1 337 ? 10.578 21.106 -77.102 1.00 9.65 321 ARG B CA 1
ATOM 6028 C C . ARG B 1 337 ? 11.897 21.683 -76.622 1.00 11.79 321 ARG B C 1
ATOM 6029 O O . ARG B 1 337 ? 11.940 22.280 -75.539 1.00 10.70 321 ARG B O 1
ATOM 6037 N N . ASP B 1 338 ? 12.960 21.492 -77.397 1.00 9.97 322 ASP B N 1
ATOM 6038 C CA . ASP B 1 338 ? 14.275 22.085 -77.078 1.00 10.41 322 ASP B CA 1
ATOM 6039 C C . ASP B 1 338 ? 14.223 23.608 -77.226 1.00 10.66 322 ASP B C 1
ATOM 6040 O O . ASP B 1 338 ? 14.719 24.336 -76.370 1.00 11.22 322 ASP B O 1
ATOM 6045 N N . PHE B 1 339 ? 13.552 24.096 -78.263 1.00 10.04 323 PHE B N 1
ATOM 6046 C CA . PHE B 1 339 ? 13.279 25.522 -78.369 1.00 9.54 323 PHE B CA 1
ATOM 6047 C C . PHE B 1 339 ? 12.520 26.023 -77.153 1.00 10.48 323 PHE B C 1
ATOM 6048 O O . PHE B 1 339 ? 12.860 27.081 -76.573 1.00 9.63 323 PHE B O 1
ATOM 6056 N N . LEU B 1 340 ? 11.498 25.285 -76.732 1.00 9.47 324 LEU B N 1
ATOM 6057 C CA . LEU B 1 340 ? 10.710 25.719 -75.590 1.00 9.77 324 LEU B CA 1
ATOM 6058 C C . LEU B 1 340 ? 11.543 25.690 -74.295 1.00 9.49 324 LEU B C 1
ATOM 6059 O O . LEU B 1 340 ? 11.386 26.558 -73.412 1.00 9.96 324 LEU B O 1
ATOM 6064 N N . HIS B 1 341 ? 12.386 24.675 -74.151 1.00 9.39 325 HIS B N 1
ATOM 6065 C CA . HIS B 1 341 ? 13.272 24.631 -72.973 1.00 9.96 325 HIS B CA 1
ATOM 6066 C C . HIS B 1 341 ? 14.040 25.940 -72.818 1.00 10.44 325 HIS B C 1
ATOM 6067 O O . HIS B 1 341 ? 14.219 26.438 -71.689 1.00 11.58 325 HIS B O 1
ATOM 6074 N N . ASP B 1 342 ? 14.611 26.446 -73.903 1.00 8.63 326 ASP B N 1
ATOM 6075 C CA . ASP B 1 342 ? 15.458 27.633 -73.850 1.00 10.83 326 ASP B CA 1
ATOM 6076 C C . ASP B 1 342 ? 14.674 28.908 -73.567 1.00 10.09 326 ASP B C 1
ATOM 6077 O O . ASP B 1 342 ? 15.239 29.883 -73.064 1.00 10.04 326 ASP B O 1
ATOM 6082 N N . THR B 1 343 ? 13.403 28.934 -73.961 1.00 9.42 327 THR B N 1
ATOM 6083 C CA . THR B 1 343 ? 12.634 30.166 -73.972 1.00 9.29 327 THR B CA 1
ATOM 6084 C C . THR B 1 343 ? 11.496 30.196 -72.958 1.00 9.12 327 THR B C 1
ATOM 6085 O O . THR B 1 343 ? 11.269 31.218 -72.273 1.00 8.73 327 THR B O 1
ATOM 6089 N N . MET B 1 344 ? 10.736 29.110 -72.936 1.00 10.08 328 MET B N 1
ATOM 6090 C CA . MET B 1 344 ? 9.521 28.979 -72.144 1.00 9.43 328 MET B CA 1
ATOM 6091 C C . MET B 1 344 ? 9.471 27.591 -71.492 1.00 9.45 328 MET B C 1
ATOM 6092 O O . MET B 1 344 ? 8.598 26.774 -71.797 1.00 9.02 328 MET B O 1
ATOM 6097 N N . PRO B 1 345 ? 10.439 27.301 -70.619 1.00 9.09 329 PRO B N 1
ATOM 6098 C CA . PRO B 1 345 ? 10.507 25.940 -70.081 1.00 10.52 329 PRO B CA 1
ATOM 6099 C C . PRO B 1 345 ? 9.245 25.459 -69.356 1.00 9.62 329 PRO B C 1
ATOM 6100 O O . PRO B 1 345 ? 9.015 24.235 -69.252 1.00 11.21 329 PRO B O 1
ATOM 6104 N N . HIS B 1 346 ? 8.439 26.389 -68.863 1.00 10.68 330 HIS B N 1
ATOM 6105 C CA . HIS B 1 346 ? 7.177 26.033 -68.211 1.00 10.42 330 HIS B CA 1
ATOM 6106 C C . HIS B 1 346 ? 6.211 25.350 -69.175 1.00 12.16 330 HIS B C 1
ATOM 6107 O O . HIS B 1 346 ? 5.277 24.650 -68.756 1.00 10.35 330 HIS B O 1
ATOM 6114 N N . LEU B 1 347 ? 6.448 25.525 -70.474 1.00 10.40 331 LEU B N 1
ATOM 6115 C CA . LEU B 1 347 ? 5.596 24.910 -71.505 1.00 11.06 331 LEU B CA 1
ATOM 6116 C C . LEU B 1 347 ? 6.236 23.691 -72.145 1.00 11.28 331 LEU B C 1
ATOM 6117 O O . LEU B 1 347 ? 5.602 23.020 -72.936 1.00 10.76 331 LEU B O 1
ATOM 6122 N N . ALA B 1 348 ? 7.504 23.396 -71.836 1.00 11.85 332 ALA B N 1
ATOM 6123 C CA . ALA B 1 348 ? 8.274 22.448 -72.660 1.00 12.11 332 ALA B CA 1
ATOM 6124 C C . ALA B 1 348 ? 7.799 21.000 -72.585 1.00 12.35 332 ALA B C 1
ATOM 6125 O O . ALA B 1 348 ? 8.134 20.222 -73.462 1.00 14.04 332 ALA B O 1
ATOM 6127 N N . ASP B 1 349 ? 7.029 20.658 -71.562 1.00 12.40 333 ASP B N 1
ATOM 6128 C CA . ASP B 1 349 ? 6.464 19.326 -71.401 1.00 14.32 333 ASP B CA 1
ATOM 6129 C C . ASP B 1 349 ? 4.957 19.246 -71.718 1.00 16.03 333 ASP B C 1
ATOM 6130 O O . ASP B 1 349 ? 4.323 18.220 -71.466 1.00 16.35 333 ASP B O 1
ATOM 6135 N N . ARG B 1 350 ? 4.371 20.323 -72.228 1.00 12.38 334 ARG B N 1
ATOM 6136 C CA . ARG B 1 350 ? 2.925 20.351 -72.520 1.00 15.19 334 ARG B CA 1
ATOM 6137 C C . ARG B 1 350 ? 2.578 19.444 -73.708 1.00 14.84 334 ARG B C 1
ATOM 6138 O O . ARG B 1 350 ? 3.371 19.274 -74.632 1.00 14.30 334 ARG B O 1
ATOM 6146 N N . PRO B 1 351 ? 1.440 18.749 -73.627 1.00 13.20 335 PRO B N 1
ATOM 6147 C CA . PRO B 1 351 ? 1.090 17.939 -74.772 1.00 14.98 335 PRO B CA 1
ATOM 6148 C C . PRO B 1 351 ? 0.763 18.822 -75.975 1.00 12.48 335 PRO B C 1
ATOM 6149 O O . PRO B 1 351 ? 0.362 19.964 -75.808 1.00 14.79 335 PRO B O 1
ATOM 6153 N N . LEU B 1 352 ? 0.998 18.277 -77.155 1.00 13.38 336 LEU B N 1
ATOM 6154 C CA . LEU B 1 352 ? 0.631 18.932 -78.394 1.00 13.83 336 LEU B CA 1
ATOM 6155 C C . LEU B 1 352 ? -0.855 18.732 -78.674 1.00 14.89 336 LEU B C 1
ATOM 6156 O O . LEU B 1 352 ? -1.406 17.635 -78.480 1.00 17.15 336 LEU B O 1
ATOM 6161 N N . SER B 1 353 ? -1.499 19.787 -79.138 1.00 14.56 337 SER B N 1
ATOM 6162 C CA . SER B 1 353 ? -2.916 19.735 -79.519 1.00 13.63 337 SER B CA 1
ATOM 6163 C C . SER B 1 353 ? -3.091 19.492 -81.021 1.00 15.72 337 SER B C 1
ATOM 6164 O O . SER B 1 353 ? -4.164 19.055 -81.458 1.00 15.27 337 SER B O 1
ATOM 6167 N N . PHE B 1 354 ? -2.033 19.742 -81.788 1.00 12.38 338 PHE B N 1
ATOM 6168 C CA . PHE B 1 354 ? -2.063 19.698 -83.254 1.00 12.41 338 PHE B CA 1
ATOM 6169 C C . PHE B 1 354 ? -0.637 19.740 -83.757 1.00 13.59 338 PHE B C 1
ATOM 6170 O O . PHE B 1 354 ? 0.218 20.368 -83.138 1.00 12.75 338 PHE B O 1
ATOM 6178 N N . ALA B 1 355 ? -0.395 19.115 -84.896 1.00 11.75 339 ALA B N 1
ATOM 6179 C CA . ALA B 1 355 ? 0.844 19.267 -85.623 1.00 12.35 339 ALA B CA 1
ATOM 6180 C C . ALA B 1 355 ? 0.610 18.906 -87.083 1.00 12.97 339 ALA B C 1
ATOM 6181 O O . ALA B 1 355 ? -0.243 18.053 -87.403 1.00 13.59 339 ALA B O 1
ATOM 6183 N N . ARG B 1 356 ? 1.436 19.463 -87.948 1.00 9.16 340 ARG B N 1
ATOM 6184 C CA . ARG B 1 356 ? 1.432 19.094 -89.361 1.00 11.04 340 ARG B CA 1
ATOM 6185 C C . ARG B 1 356 ? 2.734 19.435 -90.055 1.00 12.88 340 ARG B C 1
ATOM 6186 O O . ARG B 1 356 ? 3.491 20.292 -89.602 1.00 12.36 340 ARG B O 1
ATOM 6194 N N . ILE B 1 357 ? 2.942 18.783 -91.193 1.00 10.47 341 ILE B N 1
ATOM 6195 C CA . ILE B 1 357 ? 3.899 19.176 -92.166 1.00 10.05 341 ILE B CA 1
ATOM 6196 C C . ILE B 1 357 ? 3.250 20.107 -93.182 1.00 11.00 341 ILE B C 1
ATOM 6197 O O . ILE B 1 357 ? 2.021 20.115 -93.349 1.00 10.66 341 ILE B O 1
ATOM 6202 N N . CYS B 1 358 ? 4.083 21.033 -93.638 1.00 8.89 342 CYS B N 1
ATOM 6203 C CA . CYS B 1 358 ? 3.682 22.187 -94.463 1.00 10.61 342 CYS B CA 1
ATOM 6204 C C . CYS B 1 358 ? 4.690 22.321 -95.609 1.00 10.76 342 CYS B C 1
ATOM 6205 O O . CYS B 1 358 ? 5.915 22.357 -95.384 1.00 10.09 342 CYS B O 1
ATOM 6208 N N . TRP B 1 359 ? 4.192 22.329 -96.857 1.00 9.11 343 TRP B N 1
ATOM 6209 C CA . TRP B 1 359 ? 5.037 22.268 -98.035 1.00 9.52 343 TRP B CA 1
ATOM 6210 C C . TRP B 1 359 ? 5.147 23.612 -98.730 1.00 9.82 343 TRP B C 1
ATOM 6211 O O . TRP B 1 359 ? 4.141 24.279 -98.972 1.00 12.29 343 TRP B O 1
ATOM 6222 N N . ASP B 1 360 ? 6.348 23.956 -99.134 1.00 8.80 344 ASP B N 1
ATOM 6223 C CA . ASP B 1 360 ? 6.604 25.077 -100.046 1.00 9.44 344 ASP B CA 1
ATOM 6224 C C . ASP B 1 360 ? 7.579 24.534 -101.110 1.00 9.14 344 ASP B C 1
ATOM 6225 O O . ASP B 1 360 ? 7.827 23.306 -101.184 1.00 10.71 344 ASP B O 1
ATOM 6230 N N . ALA B 1 361 ? 8.061 25.396 -101.990 1.00 9.53 345 ALA B N 1
ATOM 6231 C CA . ALA B 1 361 ? 9.064 24.998 -102.957 1.00 10.79 345 ALA B CA 1
ATOM 6232 C C . ALA B 1 361 ? 10.142 26.031 -103.061 1.00 11.13 345 ALA B C 1
ATOM 6233 O O . ALA B 1 361 ? 9.854 27.220 -103.165 1.00 12.05 345 ALA B O 1
ATOM 6235 N N . ASP B 1 362 ? 11.401 25.591 -102.965 1.00 11.30 346 ASP B N 1
ATOM 6236 C CA . ASP B 1 362 ? 12.540 26.501 -103.072 1.00 11.30 346 ASP B CA 1
ATOM 6237 C C . ASP B 1 362 ? 13.051 26.521 -104.514 1.00 11.26 346 ASP B C 1
ATOM 6238 O O . ASP B 1 362 ? 13.231 25.466 -105.126 1.00 11.08 346 ASP B O 1
ATOM 6243 N N . THR B 1 363 ? 13.342 27.715 -105.012 1.00 10.82 347 THR B N 1
ATOM 6244 C CA . THR B 1 363 ? 14.165 27.891 -106.210 1.00 11.77 347 THR B CA 1
ATOM 6245 C C . THR B 1 363 ? 15.666 27.779 -105.828 1.00 12.97 347 THR B C 1
ATOM 6246 O O . THR B 1 363 ? 16.018 27.784 -104.651 1.00 11.09 347 THR B O 1
ATOM 6250 N N . PRO B 1 364 ? 16.548 27.807 -106.830 1.00 13.71 348 PRO B N 1
ATOM 6251 C CA . PRO B 1 364 ? 17.963 27.588 -106.478 1.00 16.52 348 PRO B CA 1
ATOM 6252 C C . PRO B 1 364 ? 18.588 28.714 -105.679 1.00 15.67 348 PRO B C 1
ATOM 6253 O O . PRO B 1 364 ? 19.523 28.466 -104.908 1.00 16.58 348 PRO B O 1
ATOM 6257 N N . ASP B 1 365 ? 18.055 29.925 -105.805 1.00 13.38 349 ASP B N 1
ATOM 6258 C CA . ASP B 1 365 ? 18.575 31.052 -105.080 1.00 14.11 349 ASP B CA 1
ATOM 6259 C C . ASP B 1 365 ? 17.570 31.586 -104.043 1.00 12.90 349 ASP B C 1
ATOM 6260 O O . ASP B 1 365 ? 17.819 32.597 -103.392 1.00 13.44 349 ASP B O 1
ATOM 6265 N N . ARG B 1 366 ? 16.448 30.875 -103.901 1.00 12.01 350 ARG B N 1
ATOM 6266 C CA . ARG B 1 366 ? 15.328 31.259 -103.019 1.00 10.86 350 ARG B CA 1
ATOM 6267 C C . ARG B 1 366 ? 14.734 32.645 -103.296 1.00 11.77 350 ARG B C 1
ATOM 6268 O O . ARG B 1 366 ? 13.979 33.161 -102.485 1.00 13.17 350 ARG B O 1
ATOM 6276 N N . ALA B 1 367 ? 14.898 33.140 -104.523 1.00 11.34 351 ALA B N 1
ATOM 6277 C CA . ALA B 1 367 ? 14.024 34.175 -105.061 1.00 13.20 351 ALA B CA 1
ATOM 6278 C C . ALA B 1 367 ? 12.805 33.544 -105.746 1.00 8.87 351 ALA B C 1
ATOM 6279 O O . ALA B 1 367 ? 12.812 32.376 -106.126 1.00 10.19 351 ALA B O 1
ATOM 6281 N N . PHE B 1 368 ? 11.752 34.330 -105.884 1.00 10.90 352 PHE B N 1
ATOM 6282 C CA . PHE B 1 368 ? 10.531 33.831 -106.474 1.00 10.48 352 PHE B CA 1
ATOM 6283 C C . PHE B 1 368 ? 10.764 33.481 -107.948 1.00 10.86 352 PHE B C 1
ATOM 6284 O O . PHE B 1 368 ? 11.768 33.853 -108.542 1.00 10.00 352 PHE B O 1
ATOM 6292 N N . LEU B 1 369 ? 9.797 32.779 -108.512 1.00 9.60 353 LEU B N 1
ATOM 6293 C CA . LEU B 1 369 ? 9.805 32.445 -109.951 1.00 10.57 353 LEU B CA 1
ATOM 6294 C C . LEU B 1 369 ? 8.471 32.851 -110.550 1.00 10.98 353 LEU B C 1
ATOM 6295 O O . LEU B 1 369 ? 7.473 32.151 -110.390 1.00 12.87 353 LEU B O 1
ATOM 6300 N N . ILE B 1 370 ? 8.468 34.016 -111.194 1.00 11.40 354 ILE B N 1
ATOM 6301 C CA . ILE B 1 370 ? 7.256 34.621 -111.699 1.00 10.23 354 ILE B CA 1
ATOM 6302 C C . ILE B 1 370 ? 7.610 35.073 -113.105 1.00 11.03 354 ILE B C 1
ATOM 6303 O O . ILE B 1 370 ? 8.314 36.061 -113.273 1.00 12.45 354 ILE B O 1
ATOM 6308 N N . ASP B 1 371 ? 7.146 34.335 -114.100 1.00 10.38 355 ASP B N 1
ATOM 6309 C CA . ASP B 1 371 ? 7.485 34.688 -115.494 1.00 11.45 355 ASP B CA 1
ATOM 6310 C C . ASP B 1 371 ? 6.531 34.008 -116.443 1.00 12.21 355 ASP B C 1
ATOM 6311 O O . ASP B 1 371 ? 5.987 32.945 -116.145 1.00 10.73 355 ASP B O 1
ATOM 6316 N N . ARG B 1 372 ? 6.510 34.512 -117.672 1.00 12.86 356 ARG B N 1
ATOM 6317 C CA . ARG B 1 372 ? 5.930 33.759 -118.786 1.00 14.93 356 ARG B CA 1
ATOM 6318 C C . ARG B 1 372 ? 6.859 32.646 -119.223 1.00 15.63 356 ARG B C 1
ATOM 6319 O O . ARG B 1 372 ? 8.095 32.815 -119.215 1.00 18.21 356 ARG B O 1
ATOM 6327 N N . HIS B 1 373 ? 6.302 31.501 -119.601 1.00 14.43 357 HIS B N 1
ATOM 6328 C CA . HIS B 1 373 ? 7.114 30.391 -120.043 1.00 14.55 357 HIS B CA 1
ATOM 6329 C C . HIS B 1 373 ? 7.666 30.705 -121.434 1.00 18.07 357 HIS B C 1
ATOM 6330 O O . HIS B 1 373 ? 6.926 31.130 -122.316 1.00 16.96 357 HIS B O 1
ATOM 6337 N N . PRO B 1 374 ? 8.970 30.509 -121.631 1.00 19.45 358 PRO B N 1
ATOM 6338 C CA . PRO B 1 374 ? 9.501 30.936 -122.920 1.00 19.63 358 PRO B CA 1
ATOM 6339 C C . PRO B 1 374 ? 9.027 30.089 -124.107 1.00 17.61 358 PRO B C 1
ATOM 6340 O O . PRO B 1 374 ? 9.153 30.539 -125.238 1.00 20.95 358 PRO B O 1
ATOM 6344 N N . GLU B 1 375 ? 8.662 28.830 -123.885 1.00 16.53 359 GLU B N 1
ATOM 6345 C CA . GLU B 1 375 ? 8.150 27.984 -124.981 1.00 19.09 359 GLU B CA 1
ATOM 6346 C C . GLU B 1 375 ? 6.634 28.068 -125.133 1.00 19.52 359 GLU B C 1
ATOM 6347 O O . GLU B 1 375 ? 6.082 27.537 -126.094 1.00 19.05 359 GLU B O 1
ATOM 6353 N N . HIS B 1 376 ? 5.954 28.535 -124.081 1.00 15.77 360 HIS B N 1
ATOM 6354 C CA . HIS B 1 376 ? 4.481 28.505 -124.030 1.00 16.94 360 HIS B CA 1
ATOM 6355 C C . HIS B 1 376 ? 4.018 29.845 -123.511 1.00 16.27 360 HIS B C 1
ATOM 6356 O O . HIS B 1 376 ? 3.694 29.956 -122.323 1.00 15.75 360 HIS B O 1
ATOM 6363 N N . PRO B 1 377 ? 3.895 30.850 -124.391 1.00 17.92 361 PRO B N 1
ATOM 6364 C CA . PRO B 1 377 ? 3.782 32.236 -123.961 1.00 19.93 361 PRO B CA 1
ATOM 6365 C C . PRO B 1 377 ? 2.447 32.601 -123.283 1.00 18.63 361 PRO B C 1
ATOM 6366 O O . PRO B 1 377 ? 2.384 33.611 -122.582 1.00 19.55 361 PRO B O 1
ATOM 6370 N N . SER B 1 378 ? 1.442 31.732 -123.393 1.00 13.32 362 SER B N 1
ATOM 6371 C CA . SER B 1 378 ? 0.187 31.949 -122.705 1.00 15.05 362 SER B CA 1
ATOM 6372 C C . SER B 1 378 ? 0.197 31.422 -121.269 1.00 12.97 362 SER B C 1
ATOM 6373 O O . SER B 1 378 ? -0.784 31.602 -120.550 1.00 13.89 362 SER B O 1
ATOM 6376 N N . LEU B 1 379 ? 1.254 30.708 -120.908 1.00 11.01 363 LEU B N 1
ATOM 6377 C CA . LEU B 1 379 ? 1.427 30.228 -119.559 1.00 10.75 363 LEU B CA 1
ATOM 6378 C C . LEU B 1 379 ? 2.297 31.200 -118.768 1.00 12.92 363 LEU B C 1
ATOM 6379 O O . LEU B 1 379 ? 3.435 31.492 -119.151 1.00 13.66 363 LEU B O 1
ATOM 6384 N N . LEU B 1 380 ? 1.777 31.605 -117.621 1.00 11.62 364 LEU B N 1
ATOM 6385 C CA . LEU B 1 380 ? 2.539 32.395 -116.640 1.00 10.98 364 LEU B CA 1
ATOM 6386 C C . LEU B 1 380 ? 2.711 31.520 -115.408 1.00 11.31 364 LEU B C 1
ATOM 6387 O O . LEU B 1 380 ? 1.745 30.956 -114.912 1.00 12.08 364 LEU B O 1
ATOM 6392 N N . VAL B 1 381 ? 3.938 31.338 -114.941 1.00 9.16 365 VAL B N 1
ATOM 6393 C CA . VAL B 1 381 ? 4.148 30.632 -113.686 1.00 9.39 365 VAL B CA 1
ATOM 6394 C C . VAL B 1 381 ? 4.341 31.649 -112.549 1.00 8.44 365 VAL B C 1
ATOM 6395 O O . VAL B 1 381 ? 4.925 32.709 -112.738 1.00 9.89 365 VAL B O 1
ATOM 6399 N N . ALA B 1 382 ? 3.859 31.289 -111.370 1.00 8.18 366 ALA B N 1
ATOM 6400 C CA . ALA B 1 382 ? 4.020 32.138 -110.168 1.00 8.64 366 ALA B CA 1
ATOM 6401 C C . ALA B 1 382 ? 4.187 31.237 -108.964 1.00 8.41 366 ALA B C 1
ATOM 6402 O O . ALA B 1 382 ? 3.220 30.744 -108.402 1.00 8.74 366 ALA B O 1
ATOM 6404 N N . VAL B 1 383 ? 5.433 30.826 -108.757 1.00 9.20 367 VAL B N 1
ATOM 6405 C CA . VAL B 1 383 ? 5.780 29.735 -107.860 1.00 9.62 367 VAL B CA 1
ATOM 6406 C C . VAL B 1 383 ? 7.109 30.073 -107.147 1.00 9.64 367 VAL B C 1
ATOM 6407 O O . VAL B 1 383 ? 7.654 31.151 -107.297 1.00 9.37 367 VAL B O 1
ATOM 6411 N N . GLY B 1 384 ? 7.599 29.151 -106.329 1.00 9.88 368 GLY B N 1
ATOM 6412 C CA . GLY B 1 384 ? 8.909 29.303 -105.685 1.00 9.90 368 GLY B CA 1
ATOM 6413 C C . GLY B 1 384 ? 8.883 30.261 -104.492 1.00 9.38 368 GLY B C 1
ATOM 6414 O O . GLY B 1 384 ? 9.820 31.041 -104.298 1.00 9.66 368 GLY B O 1
ATOM 6415 N N . GLY B 1 385 ? 7.833 30.168 -103.672 1.00 8.50 369 GLY B N 1
ATOM 6416 C CA . GLY B 1 385 ? 7.749 30.987 -102.464 1.00 9.74 369 GLY B CA 1
ATOM 6417 C C . GLY B 1 385 ? 8.953 30.877 -101.514 1.00 9.88 369 GLY B C 1
ATOM 6418 O O . GLY B 1 385 ? 9.307 31.844 -100.845 1.00 9.43 369 GLY B O 1
ATOM 6419 N N . SER B 1 386 ? 9.634 29.729 -101.522 1.00 10.55 370 SER B N 1
ATOM 6420 C CA . SER B 1 386 ? 10.975 29.645 -100.954 1.00 10.64 370 SER B CA 1
ATOM 6421 C C . SER B 1 386 ? 11.040 30.058 -99.490 1.00 10.79 370 SER B C 1
ATOM 6422 O O . SER B 1 386 ? 12.069 30.551 -99.021 1.00 11.46 370 SER B O 1
ATOM 6425 N N . GLY B 1 387 ? 9.975 29.781 -98.762 1.00 11.13 371 GLY B N 1
ATOM 6426 C CA . GLY B 1 387 ? 9.937 30.087 -97.326 1.00 11.71 371 GLY B CA 1
ATOM 6427 C C . GLY B 1 387 ? 9.543 31.488 -96.951 1.00 10.90 371 GLY B C 1
ATOM 6428 O O . GLY B 1 387 ? 9.576 31.822 -95.780 1.00 12.35 371 GLY B O 1
ATOM 6429 N N . ASN B 1 388 ? 9.289 32.356 -97.936 1.00 9.22 372 ASN B N 1
ATOM 6430 C CA . ASN B 1 388 ? 9.006 33.761 -97.659 1.00 10.63 372 ASN B CA 1
ATOM 6431 C C . ASN B 1 388 ? 7.855 34.317 -98.459 1.00 8.48 372 ASN B C 1
ATOM 6432 O O . ASN B 1 388 ? 7.809 35.533 -98.690 1.00 8.09 372 ASN B O 1
ATOM 6437 N N . GLY B 1 389 ? 6.955 33.451 -98.929 1.00 7.83 373 GLY B N 1
ATOM 6438 C CA . GLY B 1 389 ? 5.867 33.904 -99.805 1.00 8.87 373 GLY B CA 1
ATOM 6439 C C . GLY B 1 389 ? 4.602 34.363 -99.108 1.00 8.17 373 GLY B C 1
ATOM 6440 O O . GLY B 1 389 ? 3.722 34.951 -99.746 1.00 9.54 373 GLY B O 1
ATOM 6441 N N . ALA B 1 390 ? 4.397 33.966 -97.842 1.00 6.82 374 ALA B N 1
ATOM 6442 C CA . ALA B 1 390 ? 3.138 34.254 -97.192 1.00 7.44 374 ALA B CA 1
ATOM 6443 C C . ALA B 1 390 ? 2.961 35.703 -96.836 1.00 8.45 374 ALA B C 1
ATOM 6444 O O . ALA B 1 390 ? 1.850 36.250 -96.980 1.00 8.67 374 ALA B O 1
ATOM 6446 N N . MET B 1 391 ? 4.037 36.338 -96.386 1.00 8.46 375 MET B N 1
ATOM 6447 C CA . MET B 1 391 ? 3.999 37.752 -96.027 1.00 7.89 375 MET B CA 1
ATOM 6448 C C . MET B 1 391 ? 3.748 38.634 -97.250 1.00 9.04 375 MET B C 1
ATOM 6449 O O . MET B 1 391 ? 3.262 39.770 -97.095 1.00 9.36 375 MET B O 1
ATOM 6454 N N . GLN B 1 392 ? 3.877 38.044 -98.438 1.00 8.12 376 GLN B N 1
ATOM 6455 C CA . GLN B 1 392 ? 3.662 38.760 -99.714 1.00 9.20 376 GLN B CA 1
ATOM 6456 C C . GLN B 1 392 ? 2.170 38.818 -100.085 1.00 9.56 376 GLN B C 1
ATOM 6457 O O . GLN B 1 392 ? 1.810 39.431 -101.074 1.00 8.83 376 GLN B O 1
ATOM 6463 N N . MET B 1 393 ? 1.315 38.132 -99.336 1.00 8.42 377 MET B N 1
ATOM 6464 C CA . MET B 1 393 ? -0.071 37.912 -99.783 1.00 8.49 377 MET B CA 1
ATOM 6465 C C . MET B 1 393 ? -0.798 39.165 -100.310 1.00 9.45 377 MET B C 1
ATOM 6466 O O . MET B 1 393 ? -1.558 39.056 -101.283 1.00 10.92 377 MET B O 1
ATOM 6471 N N . PRO B 1 394 ? -0.685 40.318 -99.628 1.00 9.50 378 PRO B N 1
ATOM 6472 C CA . PRO B 1 394 ? -1.550 41.423 -100.067 1.00 9.03 378 PRO B CA 1
ATOM 6473 C C . PRO B 1 394 ? -1.190 41.874 -101.477 1.00 9.56 378 PRO B C 1
ATOM 6474 O O . PRO B 1 394 ? -2.034 42.470 -102.124 1.00 9.87 378 PRO B O 1
ATOM 6478 N N . THR B 1 395 ? 0.076 41.743 -101.848 1.00 9.83 379 THR B N 1
ATOM 6479 C CA . THR B 1 395 ? 0.628 42.442 -103.009 1.00 8.41 379 THR B CA 1
ATOM 6480 C C . THR B 1 395 ? 1.248 41.540 -104.059 1.00 9.05 379 THR B C 1
ATOM 6481 O O . THR B 1 395 ? 1.444 41.974 -105.205 1.00 9.32 379 THR B O 1
ATOM 6485 N N . ILE B 1 396 ? 1.480 40.268 -103.739 1.00 8.15 380 ILE B N 1
ATOM 6486 C CA . ILE B 1 396 ? 2.101 39.371 -104.697 1.00 9.55 380 ILE B CA 1
ATOM 6487 C C . ILE B 1 396 ? 1.273 39.285 -105.986 1.00 8.98 380 ILE B C 1
ATOM 6488 O O . ILE B 1 396 ? 1.822 39.269 -107.085 1.00 8.56 380 ILE B O 1
ATOM 6493 N N . GLY B 1 397 ? -0.058 39.313 -105.862 1.00 8.65 381 GLY B N 1
ATOM 6494 C CA . GLY B 1 397 ? -0.910 39.241 -107.053 1.00 8.58 381 GLY B CA 1
ATOM 6495 C C . GLY B 1 397 ? -0.775 40.435 -107.964 1.00 7.55 381 GLY B C 1
ATOM 6496 O O . GLY B 1 397 ? -0.994 40.312 -109.176 1.00 10.45 381 GLY B O 1
ATOM 6497 N N . GLY B 1 398 ? -0.386 41.572 -107.413 1.00 8.63 382 GLY B N 1
ATOM 6498 C CA . GLY B 1 398 ? -0.065 42.767 -108.227 1.00 10.39 382 GLY B CA 1
ATOM 6499 C C . GLY B 1 398 ? 1.167 42.606 -109.098 1.00 11.29 382 GLY B C 1
ATOM 6500 O O . GLY B 1 398 ? 1.206 42.966 -110.284 1.00 11.21 382 GLY B O 1
ATOM 6501 N N . PHE B 1 399 ? 2.210 42.033 -108.516 1.00 9.53 383 PHE B N 1
ATOM 6502 C CA . PHE B 1 399 ? 3.407 41.764 -109.291 1.00 9.75 383 PHE B CA 1
ATOM 6503 C C . PHE B 1 399 ? 3.153 40.654 -110.331 1.00 10.55 383 PHE B C 1
ATOM 6504 O O . PHE B 1 399 ? 3.664 40.702 -111.451 1.00 10.57 383 PHE B O 1
ATOM 6512 N N . ILE B 1 400 ? 2.384 39.648 -109.952 1.00 8.98 384 ILE B N 1
ATOM 6513 C CA . ILE B 1 400 ? 2.016 38.591 -110.879 1.00 10.64 384 ILE B CA 1
ATOM 6514 C C . ILE B 1 400 ? 1.161 39.155 -112.038 1.00 9.89 384 ILE B C 1
ATOM 6515 O O . ILE B 1 400 ? 1.376 38.811 -113.207 1.00 10.53 384 ILE B O 1
ATOM 6520 N N . ALA B 1 401 ? 0.188 40.001 -111.723 1.00 8.98 385 ALA B N 1
ATOM 6521 C CA . ALA B 1 401 ? -0.606 40.642 -112.774 1.00 10.33 385 ALA B CA 1
ATOM 6522 C C . ALA B 1 401 ? 0.289 41.527 -113.639 1.00 12.38 385 ALA B C 1
ATOM 6523 O O . ALA B 1 401 ? 0.125 41.532 -114.849 1.00 12.31 385 ALA B O 1
ATOM 6525 N N . ASP B 1 402 ? 1.251 42.236 -113.035 1.00 11.76 386 ASP B N 1
ATOM 6526 C CA . ASP B 1 402 ? 2.226 43.027 -113.826 1.00 12.63 386 ASP B CA 1
ATOM 6527 C C . ASP B 1 402 ? 2.953 42.124 -114.814 1.00 12.32 386 ASP B C 1
ATOM 6528 O O . ASP B 1 402 ? 3.091 42.472 -116.000 1.00 13.76 386 ASP B O 1
ATOM 6533 N N . ALA B 1 403 ? 3.362 40.936 -114.369 1.00 11.77 387 ALA B N 1
ATOM 6534 C CA . ALA B 1 403 ? 4.047 40.014 -115.241 1.00 11.37 387 ALA B CA 1
ATOM 6535 C C . ALA B 1 403 ? 3.119 39.517 -116.351 1.00 15.51 387 ALA B C 1
ATOM 6536 O O . ALA B 1 403 ? 3.524 39.474 -117.503 1.00 14.50 387 ALA B O 1
ATOM 6538 N N . LEU B 1 404 ? 1.836 39.340 -116.048 1.00 11.66 388 LEU B N 1
ATOM 6539 C CA . LEU B 1 404 ? 0.880 38.905 -117.079 1.00 14.53 388 LEU B CA 1
ATOM 6540 C C . LEU B 1 404 ? 0.726 39.996 -118.141 1.00 13.54 388 LEU B C 1
ATOM 6541 O O . LEU B 1 404 ? 0.596 39.697 -119.343 1.00 14.57 388 LEU B O 1
ATOM 6546 N N . GLU B 1 405 ? 0.782 41.238 -117.680 1.00 12.62 389 GLU B N 1
ATOM 6547 C CA . GLU B 1 405 ? 0.578 42.434 -118.500 1.00 13.52 389 GLU B CA 1
ATOM 6548 C C . GLU B 1 405 ? 1.859 42.994 -119.111 1.00 17.09 389 GLU B C 1
ATOM 6549 O O . GLU B 1 405 ? 1.858 44.129 -119.589 1.00 17.46 389 GLU B O 1
ATOM 6555 N N . SER B 1 406 ? 2.952 42.251 -118.971 1.00 14.95 390 SER B N 1
ATOM 6556 C CA . SER B 1 406 ? 4.283 42.632 -119.512 1.00 19.16 390 SER B CA 1
ATOM 6557 C C . SER B 1 406 ? 4.757 43.989 -118.990 1.00 21.78 390 SER B C 1
ATOM 6558 O O . SER B 1 406 ? 5.289 44.831 -119.743 1.00 20.89 390 SER B O 1
ATOM 6561 N N . LYS B 1 407 ? 4.547 44.239 -117.707 1.00 18.52 391 LYS B N 1
ATOM 6562 C CA . LYS B 1 407 ? 5.003 45.487 -117.120 1.00 19.53 391 LYS B CA 1
ATOM 6563 C C . LYS B 1 407 ? 5.560 45.308 -115.707 1.00 16.80 391 LYS B C 1
ATOM 6564 O O . LYS B 1 407 ? 5.596 46.260 -114.929 1.00 18.25 391 LYS B O 1
ATOM 6570 N N . LEU B 1 408 ? 6.094 44.124 -115.439 1.00 16.10 392 LEU B N 1
ATOM 6571 C CA . LEU B 1 408 ? 6.824 43.890 -114.196 1.00 14.56 392 LEU B CA 1
ATOM 6572 C C . LEU B 1 408 ? 8.125 44.682 -114.209 1.00 15.95 392 LEU B C 1
ATOM 6573 O O . LEU B 1 408 ? 8.889 44.585 -115.171 1.00 16.01 392 LEU B O 1
ATOM 6578 N N . GLN B 1 409 ? 8.334 45.518 -113.194 1.00 15.20 393 GLN B N 1
ATOM 6579 C CA . GLN B 1 409 ? 9.475 46.440 -113.194 1.00 18.06 393 GLN B CA 1
ATOM 6580 C C . GLN B 1 409 ? 10.781 45.659 -113.278 1.00 16.15 393 GLN B C 1
ATOM 6581 O O . GLN B 1 409 ? 10.896 44.573 -112.733 1.00 13.79 393 GLN B O 1
ATOM 6587 N N . LYS B 1 410 ? 11.748 46.212 -114.009 1.00 15.20 394 LYS B N 1
ATOM 6588 C CA . LYS B 1 410 ? 12.867 45.431 -114.506 1.00 17.41 394 LYS B CA 1
ATOM 6589 C C . LYS B 1 410 ? 13.678 44.785 -113.381 1.00 15.31 394 LYS B C 1
ATOM 6590 O O . LYS B 1 410 ? 14.091 43.619 -113.484 1.00 15.38 394 LYS B O 1
ATOM 6596 N N . GLU B 1 411 ? 13.969 45.537 -112.334 1.00 16.47 395 GLU B N 1
ATOM 6597 C CA A GLU B 1 411 ? 14.874 45.035 -111.293 0.50 18.67 395 GLU B CA 1
ATOM 6598 C CA B GLU B 1 411 ? 14.873 45.033 -111.321 0.50 19.57 395 GLU B CA 1
ATOM 6599 C C . GLU B 1 411 ? 14.278 43.822 -110.598 1.00 18.87 395 GLU B C 1
ATOM 6600 O O . GLU B 1 411 ? 14.989 42.854 -110.302 1.00 21.88 395 GLU B O 1
ATOM 6611 N N . VAL B 1 412 ? 12.948 43.816 -110.428 1.00 16.22 396 VAL B N 1
ATOM 6612 C CA . VAL B 1 412 ? 12.241 42.625 -109.948 1.00 14.67 396 VAL B CA 1
ATOM 6613 C C . VAL B 1 412 ? 12.120 41.527 -111.004 1.00 11.96 396 VAL B C 1
ATOM 6614 O O . VAL B 1 412 ? 12.441 40.367 -110.762 1.00 12.28 396 VAL B O 1
ATOM 6618 N N . LYS B 1 413 ? 11.738 41.905 -112.213 1.00 13.44 397 LYS B N 1
ATOM 6619 C CA . LYS B 1 413 ? 11.516 40.935 -113.297 1.00 13.35 397 LYS B CA 1
ATOM 6620 C C . LYS B 1 413 ? 12.730 40.055 -113.498 1.00 14.06 397 LYS B C 1
ATOM 6621 O O . LYS B 1 413 ? 12.607 38.852 -113.658 1.00 13.89 397 LYS B O 1
ATOM 6627 N N . ASP B 1 414 ? 13.917 40.668 -113.520 1.00 13.29 398 ASP B N 1
ATOM 6628 C CA . ASP B 1 414 ? 15.109 39.907 -113.842 1.00 17.27 398 ASP B CA 1
ATOM 6629 C C . ASP B 1 414 ? 15.512 38.938 -112.731 1.00 15.72 398 ASP B C 1
ATOM 6630 O O . ASP B 1 414 ? 16.049 37.869 -113.001 1.00 15.63 398 ASP B O 1
ATOM 6635 N N . ILE B 1 415 ? 15.144 39.251 -111.494 1.00 12.22 399 ILE B N 1
ATOM 6636 C CA . ILE B 1 415 ? 15.439 38.368 -110.369 1.00 12.71 399 ILE B CA 1
ATOM 6637 C C . ILE B 1 415 ? 14.514 37.162 -110.311 1.00 11.96 399 ILE B C 1
ATOM 6638 O O . ILE B 1 415 ? 14.932 36.050 -109.954 1.00 12.12 399 ILE B O 1
ATOM 6643 N N . VAL B 1 416 ? 13.276 37.337 -110.765 1.00 10.00 400 VAL B N 1
ATOM 6644 C CA . VAL B 1 416 ? 12.275 36.275 -110.601 1.00 9.75 400 VAL B CA 1
ATOM 6645 C C . VAL B 1 416 ? 11.954 35.630 -111.972 1.00 11.97 400 VAL B C 1
ATOM 6646 O O . VAL B 1 416 ? 11.092 34.765 -112.057 1.00 11.09 400 VAL B O 1
ATOM 6650 N N . ARG B 1 417 ? 12.832 35.861 -112.952 1.00 11.87 401 ARG B N 1
ATOM 6651 C CA . ARG B 1 417 ? 12.720 35.259 -114.303 1.00 11.30 401 ARG B CA 1
ATOM 6652 C C . ARG B 1 417 ? 12.845 33.739 -114.356 1.00 11.75 401 ARG B C 1
ATOM 6653 O O . ARG B 1 417 ? 13.483 33.104 -113.513 1.00 12.36 401 ARG B O 1
ATOM 6661 N N . TRP B 1 418 ? 12.309 33.152 -115.428 1.00 10.95 402 TRP B N 1
ATOM 6662 C CA . TRP B 1 418 ? 12.585 31.793 -115.758 1.00 12.94 402 TRP B CA 1
ATOM 6663 C C . TRP B 1 418 ? 14.093 31.575 -115.992 1.00 12.70 402 TRP B C 1
ATOM 6664 O O . TRP B 1 418 ? 14.747 32.374 -116.718 1.00 12.83 402 TRP B O 1
ATOM 6675 N N . ARG B 1 419 ? 14.650 30.617 -115.262 1.00 13.88 403 ARG B N 1
ATOM 6676 C CA . ARG B 1 419 ? 16.118 30.523 -115.101 1.00 14.94 403 ARG B CA 1
ATOM 6677 C C . ARG B 1 419 ? 16.633 29.086 -114.929 1.00 15.21 403 ARG B C 1
ATOM 6678 O O . ARG B 1 419 ? 17.346 28.765 -113.945 1.00 14.63 403 ARG B O 1
ATOM 6686 N N . PRO B 1 420 ? 16.240 28.189 -115.863 1.00 15.29 404 PRO B N 1
ATOM 6687 C CA . PRO B 1 420 ? 16.604 26.777 -115.774 1.00 16.62 404 PRO B CA 1
ATOM 6688 C C . PRO B 1 420 ? 18.126 26.551 -115.763 1.00 15.48 404 PRO B C 1
ATOM 6689 O O . PRO B 1 420 ? 18.590 25.557 -115.169 1.00 17.45 404 PRO B O 1
ATOM 6693 N N . GLU B 1 421 ? 18.868 27.494 -116.321 1.00 16.94 405 GLU B N 1
ATOM 6694 C CA . GLU B 1 421 ? 20.336 27.403 -116.345 1.00 20.61 405 GLU B CA 1
ATOM 6695 C C . GLU B 1 421 ? 20.934 27.417 -114.935 1.00 22.66 405 GLU B C 1
ATOM 6696 O O . GLU B 1 421 ? 21.971 26.800 -114.680 1.00 21.08 405 GLU B O 1
ATOM 6702 N N . THR B 1 422 ? 20.193 27.964 -113.976 1.00 16.33 406 THR B N 1
ATOM 6703 C CA . THR B 1 422 ? 20.634 27.958 -112.596 1.00 15.51 406 THR B CA 1
ATOM 6704 C C . THR B 1 422 ? 20.360 26.676 -111.818 1.00 15.31 406 THR B C 1
ATOM 6705 O O . THR B 1 422 ? 20.793 26.571 -110.665 1.00 16.88 406 THR B O 1
ATOM 6709 N N . ALA B 1 423 ? 19.671 25.700 -112.442 1.00 13.68 407 ALA B N 1
ATOM 6710 C CA . ALA B 1 423 ? 19.225 24.493 -111.791 1.00 14.78 407 ALA B CA 1
ATOM 6711 C C . ALA B 1 423 ? 19.848 23.217 -112.377 1.00 13.41 407 ALA B C 1
ATOM 6712 O O . ALA B 1 423 ? 19.483 22.103 -112.007 1.00 16.17 407 ALA B O 1
ATOM 6714 N N . VAL B 1 424 ? 20.763 23.388 -113.310 1.00 15.63 408 VAL B N 1
ATOM 6715 C CA . VAL B 1 424 ? 21.368 22.227 -113.975 1.00 18.65 408 VAL B CA 1
ATOM 6716 C C . VAL B 1 424 ? 22.206 21.443 -112.954 1.00 16.96 408 VAL B C 1
ATOM 6717 O O . VAL B 1 424 ? 22.922 22.057 -112.155 1.00 20.67 408 VAL B O 1
ATOM 6721 N N . ASP B 1 425 ? 21.971 20.142 -112.867 1.00 16.71 409 ASP B N 1
ATOM 6722 C CA . ASP B 1 425 ? 22.588 19.259 -111.852 1.00 19.98 409 ASP B CA 1
ATOM 6723 C C . ASP B 1 425 ? 22.418 19.829 -110.435 1.00 21.20 409 ASP B C 1
ATOM 6724 O O . ASP B 1 425 ? 23.250 19.666 -109.539 1.00 20.29 409 ASP B O 1
ATOM 6729 N N . ARG B 1 426 ? 21.237 20.381 -110.195 1.00 22.56 410 ARG B N 1
ATOM 6730 C CA . ARG B 1 426 ? 20.886 20.812 -108.868 1.00 17.62 410 ARG B CA 1
ATOM 6731 C C . ARG B 1 426 ? 21.184 19.761 -107.823 1.00 16.68 410 ARG B C 1
ATOM 6732 O O . ARG B 1 426 ? 20.717 18.617 -107.908 1.00 17.65 410 ARG B O 1
ATOM 6740 N N . ASP B 1 427 ? 21.798 20.218 -106.725 1.00 17.79 411 ASP B N 1
ATOM 6741 C CA . ASP B 1 427 ? 21.964 19.389 -105.535 1.00 19.37 411 ASP B CA 1
ATOM 6742 C C . ASP B 1 427 ? 20.749 19.599 -104.633 1.00 16.98 411 ASP B C 1
ATOM 6743 O O . ASP B 1 427 ? 20.638 20.626 -103.971 1.00 17.81 411 ASP B O 1
ATOM 6748 N N . TRP B 1 428 ? 19.890 18.594 -104.575 1.00 17.44 412 TRP B N 1
ATOM 6749 C CA . TRP B 1 428 ? 18.628 18.689 -103.842 1.00 16.66 412 TRP B CA 1
ATOM 6750 C C . TRP B 1 428 ? 18.863 18.737 -102.351 1.00 17.31 412 TRP B C 1
ATOM 6751 O O . TRP B 1 428 ? 17.945 19.055 -101.580 1.00 17.58 412 TRP B O 1
ATOM 6762 N N . ARG B 1 429 ? 20.056 18.317 -101.910 1.00 17.70 413 ARG B N 1
ATOM 6763 C CA . ARG B 1 429 ? 20.350 18.306 -100.478 1.00 17.53 413 ARG B CA 1
ATOM 6764 C C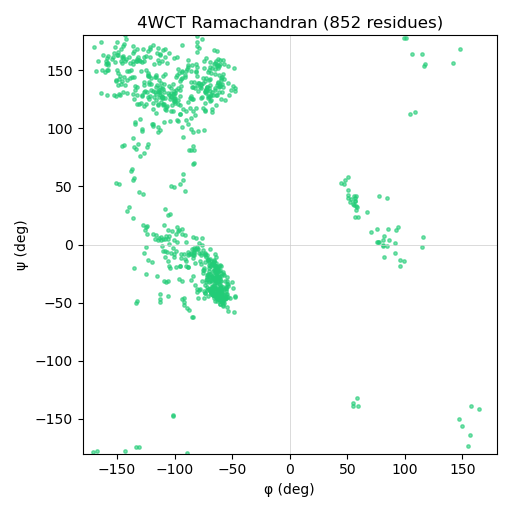 . ARG B 1 429 ? 21.128 19.539 -100.022 1.00 17.33 413 ARG B C 1
ATOM 6765 O O . ARG B 1 429 ? 21.489 19.659 -98.848 1.00 18.76 413 ARG B O 1
ATOM 6773 N N . ALA B 1 430 ? 21.234 20.544 -100.879 1.00 17.73 414 ALA B N 1
ATOM 6774 C CA . ALA B 1 430 ? 21.841 21.806 -100.473 1.00 17.65 414 ALA B CA 1
ATOM 6775 C C . ALA B 1 430 ? 20.991 22.421 -99.358 1.00 18.76 414 ALA B C 1
ATOM 6776 O O . ALA B 1 430 ? 19.765 22.354 -99.424 1.00 14.52 414 ALA B O 1
ATOM 6778 N N . THR B 1 431 ? 21.624 23.012 -98.343 1.00 16.54 415 THR B N 1
ATOM 6779 C CA . THR B 1 431 ? 20.860 23.562 -97.201 1.00 15.78 415 THR B CA 1
ATOM 6780 C C . THR B 1 431 ? 20.306 24.987 -97.420 1.00 15.32 415 THR B C 1
ATOM 6781 O O . THR B 1 431 ? 19.443 25.449 -96.647 1.00 13.82 415 THR B O 1
ATOM 6785 N N . GLN B 1 432 ? 20.757 25.659 -98.479 1.00 13.53 416 GLN B N 1
ATOM 6786 C CA . GLN B 1 432 ? 20.127 26.903 -98.976 1.00 14.01 416 GLN B CA 1
ATOM 6787 C C . GLN B 1 432 ? 19.862 27.909 -97.863 1.00 15.75 416 GLN B C 1
ATOM 6788 O O . GLN B 1 432 ? 18.788 28.517 -97.782 1.00 15.11 416 GLN B O 1
ATOM 6794 N N . ASN B 1 433 ? 20.951 28.226 -97.151 1.00 14.93 417 ASN B N 1
ATOM 6795 C CA . ASN B 1 433 ? 20.970 29.255 -96.138 1.00 16.54 417 ASN B CA 1
ATOM 6796 C C . ASN B 1 433 ? 19.975 29.021 -95.008 1.00 14.22 417 ASN B C 1
ATOM 6797 O O . ASN B 1 433 ? 19.585 29.967 -94.332 1.00 16.26 417 ASN B O 1
ATOM 6802 N N . ARG B 1 434 ? 19.720 27.752 -94.694 1.00 14.07 418 ARG B N 1
ATOM 6803 C CA . ARG B 1 434 ? 18.943 27.407 -93.506 1.00 12.92 418 ARG B CA 1
ATOM 6804 C C . ARG B 1 434 ? 19.806 26.589 -92.552 1.00 13.27 418 ARG B C 1
ATOM 6805 O O . ARG B 1 434 ? 20.756 25.931 -92.985 1.00 13.19 418 ARG B O 1
ATOM 6813 N N . PHE B 1 435 ? 19.440 26.644 -91.276 1.00 12.67 419 PHE B N 1
ATOM 6814 C CA . PHE B 1 435 ? 20.163 25.982 -90.192 1.00 13.42 419 PHE B CA 1
ATOM 6815 C C . PHE B 1 435 ? 19.225 25.216 -89.259 1.00 16.47 419 PHE B C 1
ATOM 6816 O O . PHE B 1 435 ? 18.017 25.410 -89.279 1.00 16.06 419 PHE B O 1
ATOM 6824 N N . GLY B 1 436 ? 19.791 24.383 -88.389 1.00 15.08 420 GLY B N 1
ATOM 6825 C CA . GLY B 1 436 ? 19.006 23.736 -87.346 1.00 16.43 420 GLY B CA 1
ATOM 6826 C C . GLY B 1 436 ? 18.944 22.237 -87.502 1.00 14.17 420 GLY B C 1
ATOM 6827 O O . GLY B 1 436 ? 19.257 21.715 -88.538 1.00 14.71 420 GLY B O 1
ATOM 6828 N N . GLY B 1 437 ? 18.541 21.554 -86.445 1.00 16.63 421 GLY B N 1
ATOM 6829 C CA . GLY B 1 437 ? 18.460 20.119 -86.483 1.00 17.70 421 GLY B CA 1
ATOM 6830 C C . GLY B 1 437 ? 19.786 19.515 -86.901 1.00 19.71 421 GLY B C 1
ATOM 6831 O O . GLY B 1 437 ? 20.851 19.933 -86.420 1.00 20.82 421 GLY B O 1
ATOM 6832 N N . PRO B 1 438 ? 19.729 18.517 -87.784 1.00 19.00 422 PRO B N 1
ATOM 6833 C CA . PRO B 1 438 ? 20.932 17.855 -88.252 1.00 21.78 422 PRO B CA 1
ATOM 6834 C C . PRO B 1 438 ? 21.715 18.671 -89.270 1.00 19.40 422 PRO B C 1
ATOM 6835 O O . PRO B 1 438 ? 22.744 18.201 -89.759 1.00 22.11 422 PRO B O 1
ATOM 6839 N N . ASP B 1 439 ? 21.294 19.908 -89.531 1.00 17.18 423 ASP B N 1
ATOM 6840 C CA . ASP B 1 439 ? 21.982 20.793 -90.496 1.00 18.03 423 ASP B CA 1
ATOM 6841 C C . ASP B 1 439 ? 22.221 20.093 -91.833 1.00 19.12 423 ASP B C 1
ATOM 6842 O O . ASP B 1 439 ? 23.299 20.163 -92.459 1.00 20.57 423 ASP B O 1
ATOM 6847 N N . ARG B 1 440 ? 21.198 19.383 -92.255 1.00 16.79 424 ARG B N 1
ATOM 6848 C CA . ARG B 1 440 ? 21.153 18.836 -93.581 1.00 17.11 424 ARG B CA 1
ATOM 6849 C C . ARG B 1 440 ? 19.701 18.714 -93.965 1.00 16.82 424 ARG B C 1
ATOM 6850 O O . ARG B 1 440 ? 18.824 18.758 -93.099 1.00 16.36 424 ARG B O 1
ATOM 6858 N N . ILE B 1 441 ? 19.470 18.533 -95.260 1.00 17.80 425 ILE B N 1
ATOM 6859 C CA . ILE B 1 441 ? 18.135 18.166 -95.786 1.00 18.29 425 ILE B CA 1
ATOM 6860 C C . ILE B 1 441 ? 17.764 16.745 -95.402 1.00 19.25 425 ILE B C 1
ATOM 6861 O O . ILE B 1 441 ? 18.600 15.836 -95.516 1.00 21.18 425 ILE B O 1
ATOM 6866 N N . MET B 1 442 ? 16.590 16.584 -94.800 1.00 14.54 426 MET B N 1
ATOM 6867 C CA . MET B 1 442 ? 16.121 15.288 -94.341 1.00 18.31 426 MET B CA 1
ATOM 6868 C C . MET B 1 442 ? 15.120 14.725 -95.351 1.00 19.82 426 MET B C 1
ATOM 6869 O O . MET B 1 442 ? 14.646 15.438 -96.234 1.00 18.89 426 MET B O 1
ATOM 6874 N N . ASP B 1 443 ? 14.901 13.424 -95.294 1.00 21.41 427 ASP B N 1
ATOM 6875 C CA . ASP B 1 443 ? 14.092 12.715 -96.282 1.00 20.77 427 ASP B CA 1
ATOM 6876 C C . ASP B 1 443 ? 13.006 11.922 -95.562 1.00 20.66 427 ASP B C 1
ATOM 6877 O O . ASP B 1 443 ? 13.291 11.042 -94.739 1.00 19.11 427 ASP B O 1
ATOM 6882 N N . PHE B 1 444 ? 11.748 12.235 -95.848 1.00 15.77 428 PHE B N 1
ATOM 6883 C CA . PHE B 1 444 ? 10.652 11.554 -95.204 1.00 15.75 428 PHE B CA 1
ATOM 6884 C C . PHE B 1 444 ? 10.677 10.045 -95.512 1.00 16.46 428 PHE B C 1
ATOM 6885 O O . PHE B 1 444 ? 10.084 9.264 -94.767 1.00 18.40 428 PHE B O 1
ATOM 6893 N N . GLN B 1 445 ? 11.412 9.648 -96.540 1.00 16.96 429 GLN B N 1
ATOM 6894 C CA . GLN B 1 445 ? 11.490 8.207 -96.875 1.00 20.23 429 GLN B CA 1
ATOM 6895 C C . GLN B 1 445 ? 12.330 7.471 -95.845 1.00 24.77 429 GLN B C 1
ATOM 6896 O O . GLN B 1 445 ? 12.350 6.241 -95.821 1.00 26.21 429 GLN B O 1
ATOM 6902 N N . GLN B 1 446 ? 13.014 8.228 -94.993 1.00 22.79 430 GLN B N 1
ATOM 6903 C CA . GLN B 1 446 ? 13.837 7.644 -93.949 1.00 24.43 430 GLN B CA 1
ATOM 6904 C C . GLN B 1 446 ? 13.205 7.814 -92.586 1.00 25.07 430 GLN B C 1
ATOM 6905 O O . GLN B 1 446 ? 13.791 7.431 -91.580 1.00 26.86 430 GLN B O 1
ATOM 6911 N N . VAL B 1 447 ? 11.971 8.305 -92.535 1.00 20.68 431 VAL B N 1
ATOM 6912 C CA . VAL B 1 447 ? 11.252 8.374 -91.286 1.00 22.38 431 VAL B CA 1
ATOM 6913 C C . VAL B 1 447 ? 10.362 7.143 -91.214 1.00 25.49 431 VAL B C 1
ATOM 6914 O O . VAL B 1 447 ? 9.534 6.920 -92.087 1.00 26.48 431 VAL B O 1
ATOM 6918 N N . GLY B 1 448 ? 10.505 6.363 -90.148 1.00 27.52 432 GLY B N 1
ATOM 6919 C CA . GLY B 1 448 ? 9.708 5.155 -89.977 1.00 27.13 432 GLY B CA 1
ATOM 6920 C C . GLY B 1 448 ? 8.263 5.468 -89.715 1.00 31.61 432 GLY B C 1
ATOM 6921 O O . GLY B 1 448 ? 7.944 6.481 -89.085 1.00 22.87 432 GLY B O 1
ATOM 6922 N N . GLU B 1 449 ? 7.385 4.543 -90.083 1.00 25.59 433 GLU B N 1
ATOM 6923 C CA . GLU B 1 449 ? 5.966 4.773 -89.935 1.00 28.15 433 GLU B CA 1
ATOM 6924 C C . GLU B 1 449 ? 5.597 4.986 -88.485 1.00 22.54 433 GLU B C 1
ATOM 6925 O O . GLU B 1 449 ? 4.586 5.613 -88.175 1.00 23.86 433 GLU B O 1
ATOM 6931 N N . ASP B 1 450 ? 6.380 4.414 -87.580 1.00 22.34 434 ASP B N 1
ATOM 6932 C CA . ASP B 1 450 ? 6.112 4.568 -86.161 1.00 22.59 434 ASP B CA 1
ATOM 6933 C C . ASP B 1 450 ? 6.937 5.706 -85.517 1.00 22.09 434 ASP B C 1
ATOM 6934 O O . ASP B 1 450 ? 6.900 5.850 -84.297 1.00 21.28 434 ASP B O 1
ATOM 6939 N N . GLN B 1 451 ? 7.570 6.562 -86.328 1.00 22.05 435 GLN B N 1
ATOM 6940 C CA . GLN B 1 451 ? 8.418 7.652 -85.806 1.00 19.11 435 GLN B CA 1
ATOM 6941 C C . GLN B 1 451 ? 7.778 9.055 -85.993 1.00 19.71 435 GLN B C 1
ATOM 6942 O O . GLN B 1 451 ? 8.487 10.052 -86.119 1.00 17.13 435 GLN B O 1
ATOM 6948 N N . TRP B 1 452 ? 6.452 9.099 -85.965 1.00 18.02 436 TRP B N 1
ATOM 6949 C CA . TRP B 1 452 ? 5.680 10.349 -86.024 1.00 19.46 436 TRP B CA 1
ATOM 6950 C C . TRP B 1 452 ? 4.968 10.587 -84.714 1.00 18.50 436 TRP B C 1
ATOM 6951 O O . TRP B 1 452 ? 4.685 9.653 -83.969 1.00 19.62 436 TRP B O 1
ATOM 6962 N N . THR B 1 453 ? 4.522 11.822 -84.498 1.00 13.61 437 THR B N 1
ATOM 6963 C CA . THR B 1 453 ? 3.569 12.113 -83.482 1.00 14.20 437 THR B CA 1
ATOM 6964 C C . THR B 1 453 ? 2.253 11.362 -83.725 1.00 15.39 437 THR B C 1
ATOM 6965 O O . THR B 1 453 ? 1.980 10.896 -84.839 1.00 16.05 437 THR B O 1
ATOM 6969 N N . LYS B 1 454 ? 1.526 11.157 -82.642 1.00 17.24 438 LYS B N 1
ATOM 6970 C CA . LYS B 1 454 ? 0.282 10.391 -82.673 1.00 20.57 438 LYS B CA 1
ATOM 6971 C C . LYS B 1 454 ? -0.855 11.171 -82.045 1.00 21.05 438 LYS B C 1
ATOM 6972 O O . LYS B 1 454 ? -1.666 10.619 -81.334 1.00 20.22 438 LYS B O 1
ATOM 6978 N N . ILE B 1 455 ? -0.960 12.463 -82.362 1.00 15.17 439 ILE B N 1
ATOM 6979 C CA . ILE B 1 455 ? -1.938 13.329 -81.750 1.00 17.46 439 ILE B CA 1
ATOM 6980 C C . ILE B 1 455 ? -3.328 12.935 -82.230 1.00 22.58 439 ILE B C 1
ATOM 6981 O O . ILE B 1 455 ? -3.520 12.673 -83.412 1.00 20.44 439 ILE B O 1
ATOM 6986 N N . GLY B 1 456 ? -4.221 12.712 -81.276 1.00 22.14 440 GLY B N 1
ATOM 6987 C CA . GLY B 1 456 ? -5.598 12.287 -81.567 1.00 26.47 440 GLY B CA 1
ATOM 6988 C C . GLY B 1 456 ? -5.751 10.828 -81.964 1.00 29.43 440 GLY B C 1
ATOM 6989 O O . GLY B 1 456 ? -6.849 10.393 -82.272 1.00 35.25 440 GLY B O 1
ATOM 6990 N N . GLU B 1 457 ? -4.666 10.062 -81.976 1.00 32.28 441 GLU B N 1
ATOM 6991 C CA . GLU B 1 457 ? -4.751 8.642 -82.313 1.00 38.19 441 GLU B CA 1
ATOM 6992 C C . GLU B 1 457 ? -4.990 7.781 -81.066 1.00 54.96 441 GLU B C 1
ATOM 6993 O O . GLU B 1 457 ? -4.539 8.110 -79.966 1.00 50.35 441 GLU B O 1
ATOM 6999 N N . SER B 1 458 ? -5.677 6.658 -81.251 1.00 59.49 442 SER B N 1
ATOM 7000 C CA . SER B 1 458 ? -6.352 5.980 -80.148 1.00 71.45 442 SER B CA 1
ATOM 7001 C C . SER B 1 458 ? -5.524 6.046 -78.866 1.00 61.87 442 SER B C 1
ATOM 7002 O O . SER B 1 458 ? -5.659 6.987 -78.081 1.00 59.69 442 SER B O 1
#

InterPro domains:
  IPR006076 FAD dependent oxidoreductase [PF01266] (12-386)
  IPR036188 FAD/NAD(P)-binding domain superfamily [G3DSA:3.50.50.60] (10-403)
  IPR036188 FAD/NAD(P)-binding domain superfamily [SSF51905] (11-404)
  IPR045170 MTOX family [PTHR10961] (8-404)

Solvent-accessible surface area: 35090 Å² total; per-residue (Å²): 134,37,50,159,43,48,46,124,7,21,2,3,0,4,6,0,12,18,20,0,0,0,0,0,0,27,0,14,101,83,29,11,171,67,4,12,0,1,9,36,52,82,20,38,2,63,86,13,31,0,23,8,24,1,36,30,0,41,16,25,68,44,88,150,84,52,50,70,99,106,32,40,1,68,8,14,4,1,108,30,0,18,152,14,1,105,97,19,115,15,0,86,70,50,21,63,77,19,0,10,0,15,0,0,49,50,108,76,22,11,58,47,0,76,129,74,73,22,93,17,2,98,30,142,42,60,64,5,75,74,24,66,49,0,44,160,29,12,44,56,12,0,7,23,2,66,6,80,52,5,71,0,17,18,8,125,79,8,0,0,17,0,6,0,72,60,0,0,52,21,0,33,81,34,0,128,178,79,54,9,138,32,25,35,10,66,66,71,0,49,14,76,43,8,28,93,86,159,49,20,2,31,0,0,111,1,50,56,36,162,67,30,123,12,95,7,0,0,0,6,31,39,9,36,0,10,94,25,17,64,3,104,40,1,1,0,2,0,0,38,1,6,0,11,1,76,3,4,74,54,20,13,101,53,8,146,115,2,10,1,0,31,0,15,17,36,0,32,1,3,19,12,8,116,96,138,63,18,0,2,1,16,3,25,4,0,0,2,0,8,13,64,109,12,117,124,47,127,92,71,58,44,6,65,44,68,71,76,98,18,0,0,63,56,0,32,60,44,1,50,63,0,1,116,18,0,0,27,23,0,7,135,32,103,22,44,55,0,14,4,14,20,26,1,0,0,39,56,51,11,3,0,1,30,57,13,80,116,34,32,6,0,1,0,1,2,2,7,0,48,30,8,19,20,1,0,1,22,0,0,8,15,0,0,27,6,2,45,83,124,12,70,169,79,0,91,93,36,1,96,27,9,39,98,68,0,109,122,29,90,32,111,37,46,28,91,16,61,2,38,47,84,136,9,45,18,10,102,150,23,36,179,112,61,19,5,104,44,85,108,164,128,41,50,166,42,55,57,126,7,22,2,5,0,5,6,0,13,18,19,0,0,0,0,0,0,25,0,15,105,78,34,14,147,52,1,24,0,1,10,40,52,81,21,34,3,60,91,13,30,0,22,8,25,1,36,29,0,30,17,26,60,42,88,146,82,49,60,70,87,114,38,17,1,71,5,20,5,1,104,32,0,27,147,12,1,105,90,20,112,19,0,88,76,50,24,39,66,26,0,10,0,8,0,0,46,51,107,74,22,10,60,47,1,70,126,76,71,27,84,25,5,92,28,142,34,77,63,6,77,69,24,80,48,0,37,141,27,12,46,55,11,0,9,29,1,76,5,70,54,6,70,0,14,20,12,150,68,10,0,0,8,0,13,0,72,67,0,0,53,21,0,28,74,35,0,96,169,66,41,9,141,34,47,35,18,72,59,75,0,48,14,76,35,12,19,100,91,147,49,20,1,32,0,0,88,1,51,44,54,142,64,39,125,11,88,11,0,0,0,6,29,41,8,34,0,10,93,29,15,68,3,103,36,1,1,0,2,0,0,37,1,6,1,12,1,75,5,4,80,49,17,15,109,52,8,138,106,2,11,0,0,33,0,19,15,35,0,33,1,3,14,11,6,128,93,129,72,12,0,2,0,16,2,25,0,0,0,0,0,8,14,61,113,9,110,115,49,126,92,75,59,37,4,55,46,69,73,52,97,16,0,1,66,84,0,34,60,37,1,54,62,0,1,100,3,0,0,34,24,0,12,136,33,102,22,44,55,0,16,3,14,20,26,1,0,0,37,44,57,12,4,0,2,27,67,15,80,118,32,30,8,0,1,0,1,3,2,8,0,46,46,9,18,15,1,0,1,20,0,0,9,16,0,0,24,10,5,42,84,128,12,90,154,90,0,91,53,25,0,87,30,3,39,108,64,0,109,122,27,93,29,109,38,50,29,92,16,56,2,38,62,84,126,6,10,18,9,103,144,27,30,148,95,85,12,6,107,46,85,97,172

Secondary structure (DSSP, 8-state):
-PPPP-TTS-EEEE--SHHHHHHHHHHHHTT---EEEEESSPSSPTT-TT-SS-EEEE---B-TTS--HHHHHHHHHHHHHHHHHTT-TTTGGGEE---EEEEESSHHHHHHHIIIIITTB---PEEE-SHHHHHTTS-TTT--S--TT-EEEEE-SSEEEE-HHHHHHHHHHHHHHTT-EEEESTTTT-EEEEEEETTEEEEEEETTS-EEE-SEEEE--GGGGGGTS--TT--EEEEEEEEEEEPPTTGGGG--SPPEEEETTTEEEEPPPTTT-EEEEEE--S-EE-EEE-TTSTT-EEE-----SS-BHHHHHHHHHHHHHH-GGGTTPPEEEEEEEEEEE-TTS--EEEE-SS-TTEEEEE--TT--STTHHHHHHHHHHHHTT---HHHHTTSS--GGGGTT--TT--TT--STTSS-EEGGGS-TTSB--TT--/-PPPP-TTS-EEEE--SHHHHHHHHHHHHTT---EEEEESSPSSPTT-TT-SS-EEEE--PBPGGG--HHHHHHHHHHHHHHHHHHH-TTTGGGEE---EEEEESSHHHHHHHIIIIITTB---PEEE-SHHHHHTTS-TTT-----TT-EEEEE-SSEEEE-HHHHHHHHHHHHHHTTPEEEESTTTT-EEEEEEETTEEEEEEETTS-EEE-SEEEE--GGGGGGTS--TT--EEEEEEEEEEE--TTGGGGS-SPPEEEETTTEEEEPPPTTT-EEEEEE--S-EE-EEE-TTSTT-EEE-----S--BHHHHHHHHHHHHHH-GGGTTPPPSEEEEEEEEE-TTS--EEEE-SS-TTEEEEE--TT--STTTTTHHHHHHHHHTT---HHHHHHHS--GGGGTT--TT--TT---TTSS-EEGGGS-TTSB--TT--

B-factor: mean 17.62, std 10.46, range [2.0, 93.09]

Foldseek 3Di:
DFDDDDLAFAEEEEALALLSLLLLLVSLVVNNQHYEYFAAAPPVDLFHLLQDQKDKQAAFDFDPPLDDLQVLLVNVLSVVLLVCCCDPPLRVVFDQQLWAKEKAQDPVLRVVCCNNPNPGTPFDWDKQDFLVSVCVLFFPPQWDFGLHRMIIIIRRGRIAMGRSRSSSVSSNVNSVVSRYHYDYHPQRRAFQEFDDDPQATQATAGPVGDTDGTSAYEYDHFLQSVNHDPLLQQKAKFKWKKFKFQDDDVSLVRQPSGGWYDYQAQWIWHRQHPPRRIIMITGFALTAFAWDDDPPDPPGTGGDDDWDWWAFLLRLQSRLVVCNRTPVVCSPGDTQTMIMHIGIAGLQQRWAWAADPRHRSYTYTGHNSSPSSSSSNCSSVLNVCRNVVHNDPSHDVVNYSCSVSRVVNDSFDSNPGHYDPNIHHHVVPGDPPRIDQNPHD/DFDDDDLAFAEEEEALALQSLLLLLVSLVVNNQHYEYFAAAPPPRLFHLLQAQKDKQAAWAFDPVQDDLLVVLVNVLSVVLLVCCCPPVLRVVFDQFLWAKEKAQAVVLRVVCCVPPNVGTPQDWDKADFLVSVCVLFFPPQWDFRLHRMIITIRGGRIAMGRSRSSSVSSNVSSVVSNYHYDRHPQRRAFDEFDDDPQATQATAGPVRDTDGTSAYEYEHFLCSVNHDPLLQQKAKFKWKKFKFQDDDPSLVRQPSGGWYAYQAQWIWHRQRPPRRIIMITGFALTEFAWDADPPDPPHTGGDDDWDWWFFLLRLVSRLVVCNRTPVVCSPGDTQTMIMHIGIAGLQQRWAWAADPRHRSYTYTGHNSSPNSSSSNCSSVLNVCRNVVRRPDSNDVNNYSDSVSRVVNDSFDSNPGHYDPNIHHHVVPGDPPRIDQNPHD

Sequence (882 aa):
APSILSTESSIIVIGAGTWGCSTALHLARRGYKDVTVLDPHPVPSPIAAGNDINKIMEHSELKDGSSDPRSAAFSSTFTRAALKAWKTTDPVFQPYFHETGFIISGHTPALIDDHIRKDEVEPSETNFVKLETAEDFRRTMPPGVLTGDFPGWKGWLHKSGAGWIHAKKKAMISAFNEAKKRLGVRFVTGSPEGNVVSLVYEDGDVVGARTADGRVHKAHRTILSAGAGSDSLLDFKKKQLRPTAWTLCHIIQMGPEEVKQYRNNLPVLFNIAKGFFMEPDEDKHELKICDEHPGYCNFLPDPNRPGQEKSVPFAKHQIPLEAEARARDFLHDTMPHLADRPLSFARICWDADTPDRAFLIDRHPEHPSLLVAVGGSGNNGAMQMPTIGGFIADALESKLQKEVKDIVRWRPETAVDRDWRATQNRFGGPDRIMDFQQVGEDQQWTKIGESAPSILSTEESSIIVIGAGTWGCSTALHLARRGYKDVTVLDPHPVPSPIAAGNDINKIMEHSELKDGSSDPRSSAAFSSTFTRAALKAWKTDPVFQPYFHETGFIIISGHTPALIDDHIRKDEVEPSETNFVKLETAEDFRRTMPPGVLTGDFPGWKGWLHKSGAGWIHAKKAMMISAFNEAKRLGVRFVTGSPEGNVVSLVYEDGDVVGARTADGRVHKAHRTILSAGAGSDSLLDFKKQLRPTAWTLCHIQMGPEEVKQYRNLPVLFNIAKGFFMEPDEEDKHELKICDEHPGYCNFLPDPNRPGQEKSVPFAKHQIPLEAEARARDFLHDTMPHLADRPLSFARICWDADTPDRAFLIDRHPEHPSLLVAVGGSGNGAMQMPTIGGFIADALESKLQKEEVKDIVRWRPETAVDRDWRATQNRFGGPDRIMDFQQVGEDQWTKIGES

Organism: Aspergillus fumigatus (NCBI:txid746128)